Protein AF-A0A7S4SZC8-F1 (afdb_monomer_lite)

pLDDT: mean 71.46, std 23.79, range [22.52, 98.19]

Organism: NCBI:txid311494

Structure (mmCIF, N/CA/C/O backbone):
data_AF-A0A7S4SZC8-F1
#
_entry.id   AF-A0A7S4SZC8-F1
#
loop_
_atom_site.group_PDB
_atom_site.id
_atom_site.type_symbol
_atom_site.label_atom_id
_atom_site.label_alt_id
_atom_site.label_comp_id
_atom_site.label_asym_id
_atom_site.label_entity_id
_atom_site.label_seq_id
_atom_site.pdbx_PDB_ins_code
_atom_site.Cartn_x
_atom_site.Cartn_y
_atom_site.Cartn_z
_atom_site.occupancy
_atom_site.B_iso_or_equiv
_atom_site.auth_seq_id
_atom_site.auth_comp_id
_atom_site.auth_asym_id
_atom_site.auth_atom_id
_atom_site.pdbx_PDB_model_num
ATOM 1 N N . MET A 1 1 ? 21.535 -51.476 64.194 1.00 45.66 1 MET A N 1
ATOM 2 C CA . MET A 1 1 ? 22.810 -50.854 63.754 1.00 45.66 1 MET A CA 1
ATOM 3 C C . MET A 1 1 ? 23.215 -51.477 62.424 1.00 45.66 1 MET A C 1
ATOM 5 O O . MET A 1 1 ? 22.861 -52.634 62.255 1.00 45.66 1 MET A O 1
ATOM 9 N N . ILE A 1 2 ? 24.007 -50.775 61.588 1.00 36.34 2 ILE A N 1
ATOM 10 C CA . ILE A 1 2 ? 24.745 -51.308 60.405 1.00 36.34 2 ILE A CA 1
ATOM 11 C C . ILE A 1 2 ? 23.833 -51.750 59.225 1.00 36.34 2 ILE A C 1
ATOM 13 O O . ILE A 1 2 ? 22.755 -52.275 59.458 1.00 36.34 2 ILE A O 1
ATOM 17 N N . ALA A 1 3 ? 24.177 -51.614 57.933 1.00 40.44 3 ALA A N 1
ATOM 18 C CA . ALA A 1 3 ? 24.971 -50.608 57.197 1.00 40.44 3 ALA A CA 1
ATOM 19 C C . ALA A 1 3 ? 24.681 -50.726 55.672 1.00 40.44 3 ALA A C 1
ATOM 21 O O . ALA A 1 3 ? 24.190 -51.752 55.210 1.00 40.44 3 ALA A O 1
ATOM 22 N N . LEU A 1 4 ? 25.024 -49.701 54.880 1.00 54.53 4 LEU A N 1
ATOM 23 C CA . LEU A 1 4 ? 24.907 -49.678 53.406 1.00 54.53 4 LEU A CA 1
ATOM 24 C C . LEU A 1 4 ? 26.107 -50.341 52.696 1.00 54.53 4 LEU A C 1
ATOM 26 O O . LEU A 1 4 ? 27.238 -50.047 53.080 1.00 54.53 4 LEU A O 1
ATOM 30 N N . ARG A 1 5 ? 25.887 -51.067 51.578 1.00 34.97 5 ARG A N 1
ATOM 31 C CA . ARG A 1 5 ? 26.835 -51.201 50.434 1.00 34.97 5 ARG A CA 1
ATOM 32 C C . ARG A 1 5 ? 26.134 -51.565 49.097 1.00 34.97 5 ARG A C 1
ATOM 34 O O . ARG A 1 5 ? 25.297 -52.460 49.110 1.00 34.97 5 ARG A O 1
ATOM 41 N N . PRO A 1 6 ? 26.517 -50.952 47.951 1.00 58.00 6 PRO A N 1
ATOM 42 C CA . PRO A 1 6 ? 26.084 -51.337 46.592 1.00 58.00 6 PRO A CA 1
ATOM 43 C C . PRO A 1 6 ? 27.233 -51.843 45.676 1.00 58.00 6 PRO A C 1
ATOM 45 O O . PRO A 1 6 ? 28.398 -51.570 45.972 1.00 58.00 6 PRO A O 1
ATOM 48 N N . ARG A 1 7 ? 26.900 -52.531 44.558 1.00 34.31 7 ARG A N 1
ATOM 49 C CA . ARG A 1 7 ? 27.685 -52.839 43.310 1.00 34.31 7 ARG A CA 1
ATOM 50 C C . ARG A 1 7 ? 26.985 -53.994 42.529 1.00 34.31 7 ARG A C 1
ATOM 52 O O . ARG A 1 7 ? 26.190 -54.684 43.156 1.00 34.31 7 ARG A O 1
ATOM 59 N N . PRO A 1 8 ? 27.361 -54.346 41.275 1.00 40.59 8 PRO A N 1
ATOM 60 C CA . PRO A 1 8 ? 27.494 -53.543 40.044 1.00 40.59 8 PRO A CA 1
ATOM 61 C C . PRO A 1 8 ? 26.698 -54.167 38.844 1.00 40.59 8 PRO A C 1
ATOM 63 O O . PRO A 1 8 ? 26.173 -55.271 38.980 1.00 40.59 8 PRO A O 1
ATOM 66 N N . PRO A 1 9 ? 26.616 -53.535 37.653 1.00 42.00 9 PRO A N 1
ATOM 67 C CA . PRO A 1 9 ? 25.987 -54.140 36.464 1.00 42.00 9 PRO A CA 1
ATOM 68 C C . PRO A 1 9 ? 26.964 -54.985 35.605 1.00 42.00 9 PRO A C 1
ATOM 70 O O . PRO A 1 9 ? 28.144 -54.633 35.521 1.00 42.00 9 PRO A O 1
ATOM 73 N N . PRO A 1 10 ? 26.502 -56.059 34.926 1.00 44.84 10 PRO A N 1
ATOM 74 C CA . PRO A 1 10 ? 27.304 -56.843 33.984 1.00 44.84 10 PRO A CA 1
ATOM 75 C C . PRO A 1 10 ? 27.158 -56.413 32.509 1.00 44.84 10 PRO A C 1
ATOM 77 O O . PRO A 1 10 ? 26.155 -55.849 32.080 1.00 44.84 10 PRO A O 1
ATOM 80 N N . LEU A 1 11 ? 28.196 -56.742 31.739 1.00 35.34 11 LEU A N 1
ATOM 81 C CA . LEU A 1 11 ? 28.381 -56.525 30.298 1.00 35.34 11 LEU A CA 1
ATOM 82 C C . LEU A 1 11 ? 27.408 -57.340 29.419 1.00 35.34 11 LEU A C 1
ATOM 84 O O . LEU A 1 11 ? 27.215 -58.521 29.693 1.00 35.34 11 LEU A O 1
ATOM 88 N N . ALA A 1 12 ? 26.974 -56.786 28.276 1.00 33.03 12 ALA A N 1
ATOM 89 C CA . ALA A 1 12 ? 26.773 -57.560 27.038 1.00 33.03 12 ALA A CA 1
ATOM 90 C C . ALA A 1 12 ? 26.774 -56.682 25.765 1.00 33.03 12 ALA A C 1
ATOM 92 O O . ALA A 1 12 ? 26.063 -55.688 25.664 1.00 33.03 12 ALA A O 1
ATOM 93 N N . ALA A 1 13 ? 27.587 -57.105 24.799 1.00 33.94 13 ALA A N 1
ATOM 94 C CA . ALA A 1 13 ? 27.818 -56.569 23.459 1.00 33.94 13 ALA A CA 1
ATOM 95 C C . ALA A 1 13 ? 26.589 -56.080 22.655 1.00 33.94 13 ALA A C 1
ATOM 97 O O . ALA A 1 13 ? 25.627 -56.819 22.457 1.00 33.94 13 ALA A O 1
ATOM 98 N N . ALA A 1 14 ? 26.712 -54.894 22.047 1.00 33.00 14 ALA A N 1
ATOM 99 C CA . ALA A 1 14 ? 25.872 -54.463 20.928 1.00 33.00 14 ALA A CA 1
ATOM 100 C C . ALA A 1 14 ? 26.526 -54.849 19.587 1.00 33.00 14 ALA A C 1
ATOM 102 O O . ALA A 1 14 ? 27.670 -54.476 19.321 1.00 33.00 14 ALA A O 1
ATOM 103 N N . LEU A 1 15 ? 25.799 -55.573 18.732 1.00 34.56 15 LEU A N 1
ATOM 104 C CA . LEU A 1 15 ? 26.206 -55.858 17.352 1.00 34.56 15 LEU A CA 1
ATOM 105 C C . LEU A 1 15 ? 25.721 -54.740 16.420 1.00 34.56 15 LEU A C 1
ATOM 107 O O . LEU A 1 15 ? 24.528 -54.455 16.360 1.00 34.56 15 LEU A O 1
ATOM 111 N N . PHE A 1 16 ? 26.639 -54.138 15.662 1.00 31.47 16 PHE A N 1
ATOM 112 C CA . PHE A 1 16 ? 26.301 -53.169 14.617 1.00 31.47 16 PHE A CA 1
ATOM 113 C C . PHE A 1 16 ? 25.799 -53.883 13.354 1.00 31.47 16 PHE A C 1
ATOM 115 O O . PHE A 1 16 ? 26.593 -54.416 12.580 1.00 31.47 16 PHE A O 1
ATOM 122 N N . THR A 1 17 ? 24.494 -53.826 13.093 1.00 35.59 17 THR A N 1
ATOM 123 C CA . THR A 1 17 ? 23.931 -54.038 11.752 1.00 35.59 17 THR A CA 1
ATOM 124 C C . THR A 1 17 ? 23.767 -52.685 11.060 1.00 35.59 17 THR A C 1
ATOM 126 O O . THR A 1 17 ? 22.924 -51.869 11.428 1.00 35.59 17 THR A O 1
ATOM 129 N N . ALA A 1 18 ? 24.605 -52.412 10.058 1.00 32.84 18 ALA A N 1
ATOM 130 C CA . ALA A 1 18 ? 24.550 -51.157 9.314 1.00 32.84 18 ALA A CA 1
ATOM 131 C C . ALA A 1 18 ? 23.318 -51.117 8.393 1.00 32.84 18 ALA A C 1
ATOM 133 O O . ALA A 1 18 ? 23.219 -51.891 7.441 1.00 32.84 18 ALA A O 1
ATOM 134 N N . VAL A 1 19 ? 22.391 -50.189 8.649 1.00 33.69 19 VAL A N 1
ATOM 135 C CA . VAL A 1 19 ? 21.252 -49.931 7.757 1.00 33.69 19 VAL A CA 1
ATOM 136 C C . VAL A 1 19 ? 21.756 -49.222 6.500 1.00 33.69 19 VAL A C 1
ATOM 138 O O . VAL A 1 19 ? 22.248 -48.097 6.564 1.00 33.69 19 VAL A O 1
ATOM 141 N N . SER A 1 20 ? 21.630 -49.872 5.342 1.00 33.22 20 SER A N 1
ATOM 142 C CA . SER A 1 20 ? 21.935 -49.248 4.052 1.00 33.22 20 SER A CA 1
ATOM 143 C C . SER A 1 20 ? 20.853 -48.231 3.682 1.00 33.22 20 SER A C 1
ATOM 145 O O . SER A 1 20 ? 19.718 -48.609 3.397 1.00 33.22 20 SER A O 1
ATOM 147 N N . LEU A 1 21 ? 21.202 -46.942 3.646 1.00 33.34 21 LEU A N 1
ATOM 148 C CA . LEU A 1 21 ? 20.312 -45.892 3.145 1.00 33.34 21 LEU A CA 1
ATOM 149 C C . LEU A 1 21 ? 20.186 -45.985 1.615 1.00 33.34 21 LEU A C 1
ATOM 151 O O . LEU A 1 21 ? 20.966 -45.397 0.868 1.00 33.34 21 LEU A O 1
ATOM 155 N N . GLN A 1 22 ? 19.184 -46.722 1.139 1.00 32.47 22 GLN A N 1
ATOM 156 C CA . GLN A 1 22 ? 18.735 -46.639 -0.249 1.00 32.47 22 GLN A CA 1
ATOM 157 C C . GLN A 1 22 ? 17.771 -45.456 -0.386 1.00 32.47 22 GLN A C 1
ATOM 159 O O . GLN A 1 22 ? 16.581 -45.566 -0.096 1.00 32.47 22 GLN A O 1
ATOM 164 N N . VAL A 1 23 ? 18.296 -44.306 -0.817 1.00 34.16 23 VAL A N 1
ATOM 165 C CA . VAL A 1 23 ? 17.480 -43.133 -1.158 1.00 34.16 23 VAL A CA 1
ATOM 166 C C . VAL A 1 23 ? 16.757 -43.411 -2.477 1.00 34.16 23 VAL A C 1
ATOM 168 O O . VAL A 1 23 ? 17.292 -43.184 -3.560 1.00 34.16 23 VAL A O 1
ATOM 171 N N . ALA A 1 24 ? 15.539 -43.941 -2.383 1.00 32.84 24 ALA A N 1
ATOM 172 C CA . ALA A 1 24 ? 14.660 -44.111 -3.530 1.00 32.84 24 ALA A CA 1
ATOM 173 C C . ALA A 1 24 ? 14.141 -42.740 -3.992 1.00 32.84 24 ALA A C 1
ATOM 175 O O . ALA A 1 24 ? 13.335 -42.106 -3.309 1.00 32.84 24 ALA A O 1
ATOM 176 N N . ALA A 1 25 ? 14.595 -42.283 -5.159 1.00 38.53 25 ALA A N 1
ATOM 177 C CA . ALA A 1 25 ? 14.059 -41.091 -5.806 1.00 38.53 25 ALA A CA 1
ATOM 178 C C . ALA A 1 25 ? 12.651 -41.388 -6.357 1.00 38.53 25 ALA A C 1
ATOM 180 O O . ALA A 1 25 ? 12.502 -41.934 -7.449 1.00 38.53 25 ALA A O 1
ATOM 181 N N . ALA A 1 26 ? 11.616 -41.057 -5.583 1.00 31.08 26 ALA A N 1
ATOM 182 C CA . ALA A 1 26 ? 10.230 -41.144 -6.032 1.00 31.08 26 ALA A CA 1
ATOM 183 C C . ALA A 1 26 ? 9.921 -40.018 -7.034 1.00 31.08 26 ALA A C 1
ATOM 185 O O . ALA A 1 26 ? 10.213 -38.849 -6.777 1.00 31.08 26 ALA A O 1
ATOM 186 N N . ALA A 1 27 ? 9.328 -40.365 -8.178 1.00 31.75 27 ALA A N 1
ATOM 187 C CA . ALA A 1 27 ? 8.974 -39.395 -9.208 1.00 31.75 27 ALA A CA 1
ATOM 188 C C . ALA A 1 27 ? 7.794 -38.512 -8.765 1.00 31.75 27 ALA A C 1
ATOM 190 O O . ALA A 1 27 ? 6.771 -39.012 -8.300 1.00 31.75 27 ALA A O 1
ATOM 191 N N . LEU A 1 28 ? 7.921 -37.196 -8.951 1.00 32.19 28 LEU A N 1
ATOM 192 C CA . LEU A 1 28 ? 6.828 -36.249 -8.730 1.00 32.19 28 LEU A CA 1
ATOM 193 C C . LEU A 1 28 ? 5.849 -36.272 -9.920 1.00 32.19 28 LEU A C 1
ATOM 195 O O . LEU A 1 28 ? 6.300 -36.195 -11.067 1.00 32.19 28 LEU A O 1
ATOM 199 N N . PRO A 1 29 ? 4.521 -36.310 -9.692 1.00 30.59 29 PRO A N 1
ATOM 200 C CA . PRO A 1 29 ? 3.546 -36.131 -10.761 1.00 30.59 29 PRO A CA 1
ATOM 201 C C . PRO A 1 29 ? 3.597 -34.695 -11.303 1.00 30.59 29 PRO A C 1
ATOM 203 O O . PRO A 1 29 ? 3.766 -33.720 -10.567 1.00 30.59 29 PRO A O 1
ATOM 206 N N . SER A 1 30 ? 3.448 -34.554 -12.618 1.00 35.16 30 SER A N 1
ATOM 207 C CA . SER A 1 30 ? 3.724 -33.308 -13.330 1.00 35.16 30 SER A CA 1
ATOM 208 C C . SER A 1 30 ? 2.615 -32.255 -13.189 1.00 35.16 30 SER A C 1
ATOM 210 O O . SER A 1 30 ? 1.760 -32.125 -14.069 1.00 35.16 30 SER A O 1
ATOM 212 N N . LEU A 1 31 ? 2.695 -31.403 -12.160 1.00 34.41 31 LEU A N 1
ATOM 213 C CA . LEU A 1 31 ? 2.025 -30.088 -12.118 1.00 34.41 31 LEU A CA 1
ATOM 214 C C . LEU A 1 31 ? 2.707 -29.091 -13.083 1.00 34.41 31 LEU A C 1
ATOM 216 O O . LEU A 1 31 ? 3.168 -28.018 -12.704 1.00 34.41 31 LEU A O 1
ATOM 220 N N . GLY A 1 32 ? 2.817 -29.492 -14.352 1.00 35.94 32 GLY A N 1
ATOM 221 C CA . GLY A 1 32 ? 3.695 -28.893 -15.357 1.00 35.94 32 GLY A CA 1
ATOM 222 C C . GLY A 1 32 ? 2.981 -28.407 -16.615 1.00 35.94 32 GLY A C 1
ATOM 223 O O . GLY A 1 32 ? 3.572 -28.486 -17.687 1.00 35.94 32 GLY A O 1
ATOM 224 N N . GLN A 1 33 ? 1.737 -27.921 -16.517 1.00 39.31 33 GLN A N 1
ATOM 225 C CA . GLN A 1 33 ? 1.040 -27.321 -17.662 1.00 39.31 33 GLN A CA 1
ATOM 226 C C . GLN A 1 33 ? 1.154 -25.786 -17.698 1.00 39.31 33 GLN A C 1
ATOM 228 O O . GLN A 1 33 ? 0.273 -25.040 -17.283 1.00 39.31 33 GLN A O 1
ATOM 233 N N . ASN A 1 34 ? 2.251 -25.353 -18.323 1.00 45.78 34 ASN A N 1
ATOM 234 C CA . ASN A 1 34 ? 2.240 -24.309 -19.349 1.00 45.78 34 ASN A CA 1
ATOM 235 C C . ASN A 1 34 ? 1.855 -22.874 -18.930 1.00 45.78 34 ASN A C 1
ATOM 237 O O . ASN A 1 34 ? 0.992 -22.248 -19.550 1.00 45.78 34 ASN A O 1
ATOM 241 N N . TRP A 1 35 ? 2.586 -22.272 -17.985 1.00 39.34 35 TRP A N 1
ATOM 242 C CA . TRP A 1 35 ? 2.536 -20.808 -17.813 1.00 39.34 35 TRP A CA 1
ATOM 243 C C . TRP A 1 35 ? 3.072 -20.061 -19.055 1.00 39.34 35 TRP A C 1
ATOM 245 O O . TRP A 1 35 ? 2.554 -19.004 -19.418 1.00 39.34 35 TRP A O 1
ATOM 255 N N . TRP A 1 36 ? 4.048 -20.646 -19.762 1.00 43.72 36 TRP A N 1
ATOM 256 C CA . TRP A 1 36 ? 4.662 -20.076 -20.969 1.00 43.72 36 TRP A CA 1
ATOM 257 C C . TRP A 1 36 ? 3.741 -20.063 -22.201 1.00 43.72 36 TRP A C 1
ATOM 259 O O . TRP A 1 36 ? 3.890 -19.173 -23.031 1.00 43.72 36 TRP A O 1
ATOM 269 N N . GLN A 1 37 ? 2.730 -20.943 -22.306 1.00 42.81 37 GLN A N 1
ATOM 270 C CA . GLN A 1 37 ? 1.739 -20.886 -23.402 1.00 42.81 37 GLN A CA 1
ATOM 271 C C . GLN A 1 37 ? 0.906 -19.590 -23.407 1.00 42.81 37 GLN A C 1
ATOM 273 O O . GLN A 1 37 ? 0.253 -19.290 -24.403 1.00 42.81 37 GLN A O 1
ATOM 278 N N . LYS A 1 38 ? 0.929 -18.807 -22.318 1.00 42.88 38 LYS A N 1
ATOM 279 C CA . LYS A 1 38 ? 0.279 -17.489 -22.240 1.00 42.88 38 LYS A CA 1
ATOM 280 C C . LYS A 1 38 ? 1.171 -16.327 -22.699 1.00 42.88 38 LYS A C 1
ATOM 282 O O . LYS A 1 38 ? 0.690 -15.198 -22.757 1.00 42.88 38 LYS A O 1
ATOM 287 N N . ARG A 1 39 ? 2.447 -16.563 -23.036 1.00 47.81 39 ARG A N 1
ATOM 288 C CA . ARG A 1 39 ? 3.322 -15.565 -23.673 1.00 47.81 39 ARG A CA 1
ATOM 289 C C . ARG A 1 39 ? 3.483 -15.896 -25.152 1.00 47.81 39 ARG A C 1
ATOM 291 O O . ARG A 1 39 ? 3.787 -17.031 -25.507 1.00 47.81 39 ARG A O 1
ATOM 298 N N . ASN A 1 40 ? 3.338 -14.895 -26.019 1.00 56.34 40 ASN A N 1
ATOM 299 C CA . ASN A 1 40 ? 3.687 -15.053 -27.427 1.00 56.34 40 ASN A CA 1
ATOM 300 C C . ASN A 1 40 ? 5.218 -15.053 -27.566 1.00 56.34 40 ASN A C 1
ATOM 302 O O . ASN A 1 40 ? 5.844 -14.000 -27.657 1.00 56.34 40 ASN A O 1
ATOM 306 N N . VAL A 1 41 ? 5.809 -16.246 -27.521 1.00 65.31 41 VAL A N 1
ATOM 307 C CA . VAL A 1 41 ? 7.235 -16.505 -27.789 1.00 65.31 41 VAL A CA 1
ATOM 308 C C . VAL A 1 41 ? 7.462 -17.093 -29.188 1.00 65.31 41 VAL A C 1
ATOM 310 O O . VAL A 1 41 ? 8.590 -17.381 -29.563 1.00 65.31 41 VAL A O 1
ATOM 313 N N . SER A 1 42 ? 6.401 -17.237 -29.988 1.00 75.94 42 SER A N 1
ATOM 314 C CA . SER A 1 42 ? 6.373 -17.982 -31.257 1.00 75.94 42 SER A CA 1
ATOM 315 C C . SER A 1 42 ? 7.238 -17.400 -32.384 1.00 75.94 42 SER A C 1
ATOM 317 O O . SER A 1 42 ? 7.398 -18.043 -33.417 1.00 75.94 42 SER A O 1
ATOM 319 N N . CYS A 1 43 ? 7.762 -16.185 -32.215 1.00 77.44 43 CYS A N 1
ATOM 320 C CA . CYS A 1 43 ? 8.698 -15.547 -33.142 1.00 77.44 43 CYS A CA 1
ATOM 321 C C . CYS A 1 43 ? 10.170 -15.659 -32.701 1.00 77.44 43 CYS A C 1
ATOM 323 O O . CYS A 1 43 ? 11.056 -15.349 -33.501 1.00 77.44 43 CYS A O 1
ATOM 325 N N . LEU A 1 44 ? 10.440 -16.055 -31.448 1.00 87.62 44 LEU A N 1
ATOM 326 C CA . LEU A 1 44 ? 11.804 -16.208 -30.945 1.00 87.62 44 LEU A CA 1
ATOM 327 C C . LEU A 1 44 ? 12.504 -17.325 -31.720 1.00 87.62 44 LEU A C 1
ATOM 329 O O . LEU A 1 44 ? 11.909 -18.365 -32.004 1.00 87.62 44 LEU A O 1
ATOM 333 N N . GLN A 1 45 ? 13.767 -17.110 -32.068 1.00 92.88 45 GLN A N 1
ATOM 334 C CA . GLN A 1 45 ? 14.556 -18.091 -32.810 1.00 92.88 45 GLN A CA 1
ATOM 335 C C . GLN A 1 45 ? 15.290 -19.042 -31.849 1.00 92.88 45 GLN A C 1
ATOM 337 O O . GLN A 1 45 ? 15.672 -18.628 -30.754 1.00 92.88 45 GLN A O 1
ATOM 342 N N . PRO A 1 46 ? 15.515 -20.315 -32.216 1.00 94.31 46 PRO A N 1
ATOM 343 C CA . PRO A 1 46 ? 16.334 -21.206 -31.403 1.00 94.31 46 PRO A CA 1
ATOM 344 C C . PRO A 1 46 ? 17.793 -20.736 -31.403 1.00 94.31 46 PRO A C 1
ATOM 346 O O . PRO A 1 46 ? 18.395 -20.596 -32.465 1.00 94.31 46 PRO A O 1
ATOM 349 N N . ALA A 1 47 ? 18.390 -20.574 -30.223 1.00 95.81 47 ALA A N 1
ATOM 350 C CA . ALA A 1 47 ? 19.835 -20.447 -30.051 1.00 95.81 47 ALA A CA 1
ATOM 351 C C . ALA A 1 47 ? 20.462 -21.858 -30.042 1.00 95.81 47 ALA A C 1
ATOM 353 O O . ALA A 1 47 ? 20.394 -22.532 -29.013 1.00 95.81 47 ALA A O 1
ATOM 354 N N . PRO A 1 48 ? 21.039 -22.368 -31.150 1.00 92.81 48 PRO A N 1
ATOM 355 C CA . PRO A 1 48 ? 21.363 -23.797 -31.285 1.00 92.81 48 PRO A CA 1
ATOM 356 C C . PRO A 1 48 ? 22.452 -24.281 -30.314 1.00 92.81 48 PRO A C 1
ATOM 358 O O . PRO A 1 48 ? 22.513 -25.462 -29.981 1.00 92.81 48 PRO A O 1
ATOM 361 N N . THR A 1 49 ? 23.298 -23.366 -29.844 1.00 93.75 49 THR A N 1
ATOM 362 C CA . THR A 1 49 ? 24.355 -23.584 -28.845 1.00 93.75 49 THR A CA 1
ATOM 363 C C . THR A 1 49 ? 23.919 -23.250 -27.412 1.00 93.75 49 THR A C 1
ATOM 365 O O . THR A 1 49 ? 24.741 -23.318 -26.505 1.00 93.75 49 THR A O 1
ATOM 368 N N . GLY A 1 50 ? 22.645 -22.905 -27.204 1.00 94.81 50 GLY A N 1
ATOM 369 C CA . GLY A 1 50 ? 22.099 -22.411 -25.938 1.00 94.81 50 GLY A CA 1
ATOM 370 C C . GLY A 1 50 ? 22.266 -20.901 -25.735 1.00 94.81 50 GLY A C 1
ATOM 371 O O . GLY A 1 50 ? 23.031 -20.245 -26.446 1.00 94.81 50 GLY A O 1
ATOM 372 N N . CYS A 1 51 ? 21.535 -20.340 -24.768 1.00 96.56 51 CYS A N 1
ATOM 373 C CA . CYS A 1 51 ? 21.537 -18.898 -24.485 1.00 96.56 51 CYS A CA 1
ATOM 374 C C . CYS A 1 51 ? 22.905 -18.384 -24.008 1.00 96.56 51 CYS A C 1
ATOM 376 O O . CYS A 1 51 ? 23.314 -17.295 -24.400 1.00 96.56 51 CYS A O 1
ATOM 378 N N . SER A 1 52 ? 23.641 -19.184 -23.231 1.00 94.75 52 SER A N 1
ATOM 379 C CA . SER A 1 52 ? 24.957 -18.838 -22.666 1.00 94.75 52 SER A CA 1
ATOM 380 C C . SER A 1 52 ? 26.072 -18.636 -23.697 1.00 94.75 52 SER A C 1
ATOM 382 O O . SER A 1 52 ? 27.117 -18.069 -23.379 1.00 94.75 52 SER A O 1
ATOM 384 N N . ALA A 1 53 ? 25.837 -19.030 -24.952 1.00 95.62 53 ALA A N 1
ATOM 385 C CA . ALA A 1 53 ? 26.718 -18.748 -26.081 1.00 95.62 53 ALA A CA 1
ATOM 386 C C . ALA A 1 53 ? 26.473 -17.370 -26.737 1.00 95.62 53 ALA A C 1
ATOM 388 O O . ALA A 1 53 ? 27.270 -16.951 -27.578 1.00 95.62 53 ALA A O 1
ATOM 389 N N . LEU A 1 54 ? 25.380 -16.673 -26.404 1.00 96.19 54 LEU A N 1
ATOM 390 C CA . LEU A 1 54 ? 25.007 -15.398 -27.023 1.00 96.19 54 LEU A CA 1
ATOM 391 C C . LEU A 1 54 ? 25.688 -14.227 -26.304 1.00 96.19 54 LEU A C 1
ATOM 393 O O . LEU A 1 54 ? 25.520 -14.040 -25.100 1.00 96.19 54 LEU A O 1
ATOM 397 N N . GLN A 1 55 ? 26.441 -13.423 -27.058 1.00 95.06 55 GLN A N 1
ATOM 398 C CA . GLN A 1 55 ? 27.234 -12.306 -26.525 1.00 95.06 55 GLN A CA 1
ATOM 399 C C . GLN A 1 55 ? 26.663 -10.918 -26.855 1.00 95.06 55 GLN A C 1
ATOM 401 O O . GLN A 1 55 ? 27.241 -9.915 -26.447 1.00 95.06 55 GLN A O 1
ATOM 406 N N . ASP A 1 56 ? 25.530 -10.841 -27.560 1.00 90.06 56 ASP A N 1
ATOM 407 C CA . ASP A 1 56 ? 24.873 -9.580 -27.911 1.00 90.06 56 ASP A CA 1
ATOM 408 C C . ASP A 1 56 ? 23.394 -9.542 -27.490 1.00 90.06 56 ASP A C 1
ATOM 410 O O . ASP A 1 56 ? 22.672 -10.544 -27.537 1.00 90.06 56 ASP A O 1
ATOM 414 N N . GLU A 1 57 ? 22.935 -8.350 -27.102 1.00 85.50 57 GLU A N 1
ATOM 415 C CA . GLU A 1 57 ? 21.584 -8.121 -26.582 1.00 85.50 57 GLU A CA 1
ATOM 416 C C . GLU A 1 57 ? 20.489 -8.478 -27.591 1.00 85.50 57 GLU A C 1
ATOM 418 O O . GLU A 1 57 ? 19.427 -8.972 -27.212 1.00 85.50 57 GLU A O 1
ATOM 423 N N . LYS A 1 58 ? 20.738 -8.250 -28.884 1.00 85.06 58 LYS A N 1
ATOM 424 C CA . LYS A 1 58 ? 19.732 -8.414 -29.934 1.00 85.06 58 LYS A CA 1
ATOM 425 C C . LYS A 1 58 ? 19.477 -9.889 -30.231 1.00 85.06 58 LYS A C 1
ATOM 427 O O . LYS A 1 58 ? 18.315 -10.286 -30.318 1.00 85.06 58 LYS A O 1
ATOM 432 N N . SER A 1 59 ? 20.527 -10.700 -30.345 1.00 89.88 59 SER A N 1
ATOM 433 C CA . SER A 1 59 ? 20.396 -12.152 -30.486 1.00 89.88 59 SER A CA 1
ATOM 434 C C . SER A 1 59 ? 19.849 -12.774 -29.206 1.00 89.88 59 SER A C 1
ATOM 436 O O . SER A 1 59 ? 18.958 -13.613 -29.290 1.00 89.88 59 SER A O 1
ATOM 438 N N . CYS A 1 60 ? 20.310 -12.330 -28.029 1.00 93.75 60 CYS A N 1
ATOM 439 C CA . CYS A 1 60 ? 19.798 -12.822 -26.749 1.00 93.75 60 CYS A CA 1
ATOM 440 C C . CYS A 1 60 ? 18.289 -12.559 -26.601 1.00 93.75 60 CYS A C 1
ATOM 442 O O . CYS A 1 60 ? 17.516 -13.493 -26.417 1.00 93.75 60 CYS A O 1
ATOM 444 N N . LEU A 1 61 ? 17.830 -11.313 -26.762 1.00 90.25 61 LEU A N 1
ATOM 445 C CA . LEU A 1 61 ? 16.408 -10.970 -26.621 1.00 90.25 61 LEU A CA 1
ATOM 446 C C . LEU A 1 61 ? 15.526 -11.454 -27.786 1.00 90.25 61 LEU A C 1
ATOM 448 O O . LEU A 1 61 ? 14.303 -11.492 -27.646 1.00 90.25 61 LEU A O 1
ATOM 452 N N . GLY A 1 62 ? 16.132 -11.847 -28.909 1.00 87.75 62 GLY A N 1
ATOM 453 C CA . GLY A 1 62 ? 15.464 -12.472 -30.050 1.00 87.75 62 GLY A CA 1
ATOM 454 C C . GLY A 1 62 ? 15.363 -14.002 -29.987 1.00 87.75 62 GLY A C 1
ATOM 455 O O . GLY A 1 62 ? 14.809 -14.590 -30.921 1.00 87.75 62 GLY A O 1
ATOM 456 N N . ALA A 1 63 ? 15.870 -14.655 -28.931 1.00 93.88 63 ALA A N 1
ATOM 457 C CA . ALA A 1 63 ? 16.043 -16.107 -28.901 1.00 93.88 63 ALA A CA 1
ATOM 458 C C . ALA A 1 63 ? 15.436 -16.845 -27.692 1.00 93.88 63 ALA A C 1
ATOM 460 O O . ALA A 1 63 ? 15.193 -16.292 -26.618 1.00 93.88 63 ALA A O 1
ATOM 461 N N . PHE A 1 64 ? 15.232 -18.148 -27.883 1.00 94.81 64 PHE A N 1
ATOM 462 C CA . PHE A 1 64 ? 15.018 -19.132 -26.821 1.00 94.81 64 PHE A CA 1
ATOM 463 C C . PHE A 1 64 ? 16.140 -20.176 -26.849 1.00 94.81 64 PHE A C 1
ATOM 465 O O . PHE A 1 64 ? 16.783 -20.377 -27.883 1.00 94.81 64 PHE A O 1
ATOM 472 N N . ASP A 1 65 ? 16.371 -20.874 -25.739 1.00 95.38 65 ASP A N 1
ATOM 473 C CA . ASP A 1 65 ? 17.438 -21.869 -25.663 1.00 95.38 65 ASP A CA 1
ATOM 474 C C . ASP A 1 65 ? 17.161 -23.065 -26.594 1.00 95.38 65 ASP A C 1
ATOM 476 O O . ASP A 1 65 ? 16.222 -23.844 -26.399 1.00 95.38 65 ASP A O 1
ATOM 480 N N . GLY A 1 66 ? 17.980 -23.210 -27.633 1.00 92.88 66 GLY A N 1
ATOM 481 C CA . GLY A 1 66 ? 17.900 -24.292 -28.611 1.00 92.88 66 GLY A CA 1
ATOM 482 C C . GLY A 1 66 ? 18.863 -25.449 -28.337 1.00 92.88 66 GLY A C 1
ATOM 483 O O . GLY A 1 66 ? 19.036 -26.285 -29.226 1.00 92.88 66 GLY A O 1
ATOM 484 N N . SER A 1 67 ? 19.501 -25.502 -27.161 1.00 92.25 67 SER A N 1
ATOM 485 C CA . SER A 1 67 ? 20.542 -26.488 -26.859 1.00 92.25 67 SER A CA 1
ATOM 486 C C . SER A 1 67 ? 20.013 -27.931 -26.832 1.00 92.25 67 SER A C 1
ATOM 488 O O . SER A 1 67 ? 18.809 -28.213 -26.824 1.00 92.25 67 SER A O 1
ATOM 490 N N . SER A 1 68 ? 20.928 -28.901 -26.849 1.00 89.00 68 SER A N 1
ATOM 491 C CA . SER A 1 68 ? 20.569 -30.321 -26.792 1.00 89.00 68 SER A CA 1
ATOM 492 C C . SER A 1 68 ? 20.024 -30.732 -25.416 1.00 89.00 68 SER A C 1
ATOM 494 O O . SER A 1 68 ? 19.045 -31.485 -25.359 1.00 89.00 68 SER A O 1
ATOM 496 N N . ALA A 1 69 ? 20.618 -30.216 -24.336 1.00 89.12 69 ALA A N 1
ATOM 497 C CA . ALA A 1 69 ? 20.263 -30.502 -22.949 1.00 89.12 69 ALA A CA 1
ATOM 498 C C . ALA A 1 69 ? 18.879 -29.938 -22.599 1.00 89.12 69 ALA A C 1
ATOM 500 O O . ALA A 1 69 ? 18.615 -28.763 -22.799 1.00 89.12 69 ALA A O 1
ATOM 501 N N . ARG A 1 70 ? 17.973 -30.758 -22.055 1.00 87.25 70 ARG A N 1
ATOM 502 C CA . ARG A 1 70 ? 16.661 -30.255 -21.596 1.00 87.25 70 ARG A CA 1
ATOM 503 C C . ARG A 1 70 ? 16.768 -29.487 -20.281 1.00 87.25 70 ARG A C 1
ATOM 505 O O . ARG A 1 70 ? 16.097 -28.475 -20.098 1.00 87.25 70 ARG A O 1
ATOM 512 N N . GLU A 1 71 ? 17.628 -29.974 -19.398 1.00 90.81 71 GLU A N 1
ATOM 513 C CA . GLU A 1 71 ? 17.830 -29.471 -18.046 1.00 90.81 71 GLU A CA 1
ATOM 514 C C . GLU A 1 71 ? 19.326 -29.489 -17.707 1.00 90.81 71 GLU A C 1
ATOM 516 O O . GLU A 1 71 ? 20.069 -30.349 -18.189 1.00 90.81 71 GLU A O 1
ATOM 521 N N . VAL A 1 72 ? 19.755 -28.553 -16.862 1.00 87.56 72 VAL A N 1
ATOM 522 C CA . VAL A 1 72 ? 21.101 -28.460 -16.283 1.00 87.56 72 VAL A CA 1
ATOM 523 C C . VAL A 1 72 ? 20.928 -28.325 -14.773 1.00 87.56 72 VAL A C 1
ATOM 525 O O . VAL A 1 72 ? 20.203 -27.453 -14.310 1.00 87.56 72 VAL A O 1
ATOM 528 N N . GLN A 1 73 ? 21.547 -29.219 -13.995 1.00 88.62 73 GLN A N 1
ATOM 529 C CA . GLN A 1 73 ? 21.470 -29.224 -12.520 1.00 88.62 73 GLN A CA 1
ATOM 530 C C . GLN A 1 73 ? 20.024 -29.231 -11.954 1.00 88.62 73 GLN A C 1
ATOM 532 O O . GLN A 1 73 ? 19.780 -28.735 -10.860 1.00 88.62 73 GLN A O 1
ATOM 537 N N . GLY A 1 74 ? 19.062 -29.814 -12.687 1.00 85.69 74 GLY A N 1
ATOM 538 C CA . GLY A 1 74 ? 17.637 -29.868 -12.306 1.00 85.69 74 GLY A CA 1
ATOM 539 C C . GLY A 1 74 ? 16.823 -28.609 -12.645 1.00 85.69 74 GLY A C 1
ATOM 540 O O . GLY A 1 74 ? 15.648 -28.516 -12.294 1.00 85.69 74 GLY A O 1
ATOM 541 N N . LEU A 1 75 ? 17.436 -27.645 -13.331 1.00 87.75 75 LEU A N 1
ATOM 542 C CA . LEU A 1 75 ? 16.826 -26.414 -13.834 1.00 87.75 75 LEU A CA 1
ATOM 543 C C . LEU A 1 75 ? 16.589 -26.572 -15.335 1.00 87.75 75 LEU A C 1
ATOM 545 O O . LEU A 1 75 ? 17.411 -27.188 -16.017 1.00 87.75 75 LEU A O 1
ATOM 549 N N . ARG A 1 76 ? 15.502 -26.028 -15.884 1.00 85.25 76 ARG A N 1
ATOM 550 C CA . ARG A 1 76 ? 15.249 -26.149 -17.321 1.00 85.25 76 ARG A CA 1
ATOM 551 C C . ARG A 1 76 ? 16.113 -25.157 -18.094 1.00 85.25 76 ARG A C 1
ATOM 553 O O . ARG A 1 76 ? 16.294 -24.018 -17.673 1.00 85.25 76 ARG A O 1
ATOM 560 N N . VAL A 1 77 ? 16.617 -25.592 -19.249 1.00 92.12 77 VAL A N 1
ATOM 561 C CA . VAL A 1 77 ? 17.295 -24.703 -20.202 1.00 92.12 77 VAL A CA 1
ATOM 562 C C . VAL A 1 77 ? 16.551 -24.684 -21.534 1.00 92.12 77 VAL A C 1
ATOM 564 O O . VAL A 1 77 ? 15.881 -23.700 -21.836 1.00 92.12 77 VAL A O 1
ATOM 567 N N . ARG A 1 78 ? 16.554 -25.786 -22.291 1.00 92.31 78 ARG A N 1
ATOM 568 C CA . ARG A 1 78 ? 15.985 -25.840 -23.644 1.00 92.31 78 ARG A CA 1
ATOM 569 C C . ARG A 1 78 ? 14.501 -25.476 -23.690 1.00 92.31 78 ARG A C 1
ATOM 571 O O . ARG A 1 78 ? 13.671 -26.101 -23.028 1.00 92.31 78 ARG A O 1
ATOM 578 N N . GLY A 1 79 ? 14.171 -24.546 -24.580 1.00 86.56 79 GLY A N 1
ATOM 579 C CA . GLY A 1 79 ? 12.823 -24.026 -24.800 1.00 86.56 79 GLY A CA 1
ATOM 580 C C . GLY A 1 79 ? 12.452 -22.837 -23.913 1.00 86.56 79 GLY A C 1
ATOM 581 O O . GLY A 1 79 ? 11.439 -22.197 -24.185 1.00 86.56 79 GLY A O 1
ATOM 582 N N . GLU A 1 80 ? 13.253 -22.508 -22.898 1.00 90.94 80 GLU A 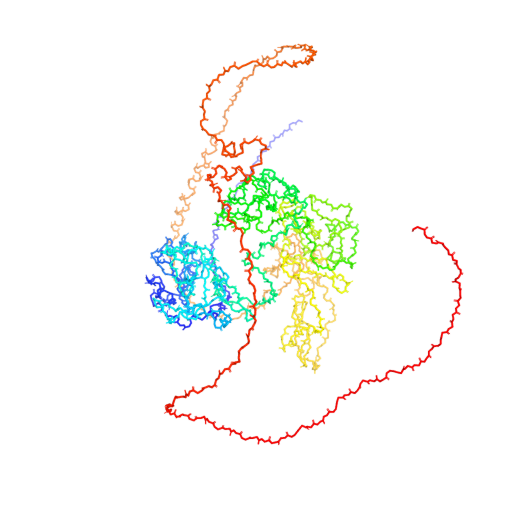N 1
ATOM 583 C CA . GLU A 1 80 ? 13.054 -21.292 -22.109 1.00 90.94 80 GLU A CA 1
ATOM 584 C C . GLU A 1 80 ? 13.574 -20.061 -22.877 1.00 90.94 80 GLU A C 1
ATOM 586 O O . GLU A 1 80 ? 14.556 -20.166 -23.623 1.00 90.94 80 GLU A O 1
ATOM 591 N N . PRO A 1 81 ? 12.934 -18.886 -22.735 1.00 92.88 81 PRO A N 1
ATOM 592 C CA . PRO A 1 81 ? 13.428 -17.655 -23.340 1.00 92.88 81 PRO A CA 1
ATOM 593 C C . PRO A 1 81 ? 14.794 -17.292 -22.752 1.00 92.88 81 PRO A C 1
ATOM 595 O O . PRO A 1 81 ? 15.027 -17.448 -21.549 1.00 92.88 81 PRO A O 1
ATOM 598 N N . CYS A 1 82 ? 15.690 -16.777 -23.588 1.00 95.69 82 CYS A N 1
ATOM 599 C CA . CYS A 1 82 ? 16.969 -16.268 -23.115 1.00 95.69 82 CYS A CA 1
ATOM 600 C C . CYS A 1 82 ? 16.783 -14.976 -22.298 1.00 95.69 82 CYS A C 1
ATOM 602 O O . CYS A 1 82 ? 15.800 -14.254 -22.458 1.00 95.69 82 CYS A O 1
ATOM 604 N N . ALA A 1 83 ? 17.716 -14.667 -21.406 1.00 94.56 83 ALA A N 1
ATOM 605 C CA . ALA A 1 83 ? 17.689 -13.498 -20.541 1.00 94.56 83 ALA A CA 1
ATOM 606 C C . ALA A 1 83 ? 19.029 -12.760 -20.623 1.00 94.56 83 ALA A C 1
ATOM 608 O O . ALA A 1 83 ? 20.059 -13.293 -20.222 1.00 94.56 83 ALA A O 1
ATOM 609 N N . TRP A 1 84 ? 19.003 -11.540 -21.159 1.00 93.56 84 TRP A N 1
ATOM 610 C CA . TRP A 1 84 ? 20.163 -10.666 -21.321 1.00 93.56 84 TRP A CA 1
ATOM 611 C C . TRP A 1 84 ? 20.483 -9.955 -20.013 1.00 93.56 84 TRP A C 1
ATOM 613 O O . TRP A 1 84 ? 19.598 -9.353 -19.415 1.00 93.56 84 TRP A O 1
ATOM 623 N N . CYS A 1 85 ? 21.744 -9.962 -19.600 1.00 89.31 85 CYS A N 1
ATOM 624 C CA . CYS A 1 85 ? 22.199 -9.496 -18.291 1.00 89.31 85 CYS A CA 1
ATOM 625 C C . CYS A 1 85 ? 22.772 -8.065 -18.316 1.00 89.31 85 CYS A C 1
ATOM 627 O O . CYS A 1 85 ? 23.649 -7.716 -17.528 1.00 89.31 85 CYS A O 1
ATOM 629 N N . GLY A 1 86 ? 22.283 -7.225 -19.238 1.00 77.06 86 GLY A N 1
ATOM 630 C CA . GLY A 1 86 ? 22.690 -5.818 -19.367 1.00 77.06 86 GLY A CA 1
ATOM 631 C C . GLY A 1 86 ? 24.140 -5.628 -19.831 1.00 77.06 86 GLY A C 1
ATOM 632 O O . GLY A 1 86 ? 24.760 -4.621 -19.500 1.00 77.06 86 GLY A O 1
ATOM 633 N N . GLY A 1 87 ? 24.705 -6.621 -20.528 1.00 80.94 87 GLY A N 1
ATOM 634 C CA . GLY A 1 87 ? 26.122 -6.675 -20.912 1.00 80.94 87 GLY A CA 1
ATOM 635 C C . GLY A 1 87 ? 27.085 -7.049 -19.776 1.00 80.94 87 GLY A C 1
ATOM 636 O O . GLY A 1 87 ? 28.270 -7.242 -20.032 1.00 80.94 87 GLY A O 1
ATOM 637 N N . GLY A 1 88 ? 26.597 -7.180 -18.538 1.00 81.50 88 GLY A N 1
ATOM 638 C CA . GLY A 1 88 ? 27.355 -7.710 -17.405 1.00 81.50 88 GLY A CA 1
ATOM 639 C C . GLY A 1 88 ? 27.224 -9.230 -17.279 1.00 81.50 88 GLY A C 1
ATOM 640 O O . GLY A 1 88 ? 26.319 -9.837 -17.853 1.00 81.50 88 GLY A O 1
ATOM 641 N N . VAL A 1 89 ? 28.116 -9.851 -16.500 1.00 89.94 89 VAL A N 1
ATOM 642 C CA . VAL A 1 89 ? 28.033 -11.293 -16.218 1.00 89.94 89 VAL A CA 1
ATOM 643 C C . VAL A 1 89 ? 26.738 -11.630 -15.478 1.00 89.94 89 VAL A C 1
ATOM 645 O O . VAL A 1 89 ? 26.370 -10.974 -14.501 1.00 89.94 89 VAL A O 1
ATOM 648 N N . CYS A 1 90 ? 26.041 -12.666 -15.936 1.00 87.50 90 CYS A N 1
ATOM 649 C CA . CYS A 1 90 ? 24.749 -13.054 -15.388 1.00 87.50 90 CYS A CA 1
ATOM 650 C C . CYS A 1 90 ? 24.844 -13.523 -13.930 1.00 87.50 90 CYS A C 1
ATOM 652 O O . CYS A 1 90 ? 24.035 -13.116 -13.094 1.00 87.50 90 CYS A O 1
ATOM 654 N N . HIS A 1 91 ? 25.833 -14.363 -13.615 1.00 92.94 91 HIS A N 1
ATOM 655 C CA . HIS A 1 91 ? 25.995 -14.976 -12.299 1.00 92.94 91 HIS A CA 1
ATOM 656 C C . HIS A 1 91 ? 27.459 -15.298 -11.974 1.00 92.94 91 HIS A C 1
ATOM 658 O O . HIS A 1 91 ? 28.301 -15.432 -12.858 1.00 92.94 91 HIS A O 1
ATOM 664 N N . SER A 1 92 ? 27.746 -15.508 -10.689 1.00 87.88 92 SER A N 1
ATOM 665 C CA . SER A 1 92 ? 29.092 -15.684 -10.109 1.00 87.88 92 SER A CA 1
ATOM 666 C C . SER A 1 92 ? 29.926 -16.883 -10.594 1.00 87.88 92 SER A C 1
ATOM 668 O O . SER A 1 92 ? 31.036 -17.079 -10.105 1.00 87.88 92 SER A O 1
ATOM 670 N N . ASN A 1 93 ? 29.399 -17.710 -11.499 1.00 86.00 93 ASN A N 1
ATOM 671 C CA . ASN A 1 93 ? 30.002 -18.977 -11.934 1.00 86.00 93 ASN A CA 1
ATOM 672 C C . ASN A 1 93 ? 30.089 -19.085 -13.471 1.00 86.00 93 ASN A C 1
ATOM 674 O O . ASN A 1 93 ? 30.161 -20.184 -14.012 1.00 86.00 93 ASN A O 1
ATOM 678 N N . SER A 1 94 ? 30.005 -17.954 -14.178 1.00 87.81 94 SER A N 1
ATOM 679 C CA . SER A 1 94 ? 30.089 -17.881 -15.638 1.00 87.81 94 SER A CA 1
ATOM 680 C C . SER A 1 94 ? 30.583 -16.504 -16.095 1.00 87.81 94 SER A C 1
ATOM 682 O O . SER A 1 94 ? 30.526 -15.527 -15.350 1.00 87.81 94 SER A O 1
ATOM 684 N N . THR A 1 95 ? 31.055 -16.424 -17.338 1.00 92.19 95 THR A N 1
ATOM 685 C CA . THR A 1 95 ? 31.321 -15.169 -18.061 1.00 92.19 95 THR A CA 1
ATOM 686 C C . THR A 1 95 ? 30.195 -14.803 -19.037 1.00 92.19 95 THR A C 1
ATOM 688 O O . THR A 1 95 ? 30.321 -13.838 -19.789 1.00 92.19 95 THR A O 1
ATOM 691 N N . SER A 1 96 ? 29.099 -15.566 -19.046 1.00 93.06 96 SER A N 1
ATOM 692 C CA . SER A 1 96 ? 27.940 -15.336 -19.906 1.00 93.06 96 SER A CA 1
ATOM 693 C C . SER A 1 96 ? 27.226 -14.023 -19.577 1.00 93.06 96 SER A C 1
ATOM 695 O O . SER A 1 96 ? 27.015 -13.667 -18.418 1.00 93.06 96 SER A O 1
ATOM 697 N N . VAL A 1 97 ? 26.828 -13.316 -20.635 1.00 94.25 97 VAL A N 1
ATOM 698 C CA . VAL A 1 97 ? 26.018 -12.083 -20.600 1.00 94.25 97 VAL A CA 1
ATOM 699 C C . VAL A 1 97 ? 24.550 -12.342 -20.982 1.00 94.25 97 VAL A C 1
ATOM 701 O O . VAL A 1 97 ? 23.728 -11.428 -21.011 1.00 94.25 97 VAL A O 1
ATOM 704 N N . CYS A 1 98 ? 24.221 -13.603 -21.267 1.00 96.81 98 CYS A N 1
ATOM 705 C CA . CYS A 1 98 ? 22.905 -14.113 -21.625 1.00 96.81 98 CYS A CA 1
ATOM 706 C C . CYS A 1 98 ? 22.735 -15.510 -20.997 1.00 96.81 98 CYS A C 1
ATOM 708 O O . CYS A 1 98 ? 23.663 -16.304 -21.074 1.00 96.81 98 CYS A O 1
ATOM 710 N N . GLU A 1 99 ? 21.593 -15.846 -20.395 1.00 96.44 99 GLU A N 1
ATOM 711 C CA . GLU A 1 99 ? 21.326 -17.184 -19.814 1.00 96.44 99 GLU A CA 1
ATOM 712 C C . GLU A 1 99 ? 19.859 -17.611 -20.024 1.00 96.44 99 GLU A C 1
ATOM 714 O O . GLU A 1 99 ? 19.010 -16.745 -20.230 1.00 96.44 99 GLU A O 1
ATOM 719 N N . PRO A 1 100 ? 19.494 -18.907 -19.971 1.00 95.75 100 PRO A N 1
ATOM 720 C CA . PRO A 1 100 ? 18.095 -19.333 -19.988 1.00 95.75 100 PRO A CA 1
ATOM 721 C C . PRO A 1 100 ? 17.357 -18.802 -18.753 1.00 95.75 100 PRO A C 1
ATOM 723 O O . PRO A 1 100 ? 17.841 -18.939 -17.629 1.00 95.75 100 PRO A O 1
ATOM 726 N N . PHE A 1 101 ? 16.169 -18.219 -18.941 1.00 91.31 101 PHE A N 1
ATOM 727 C CA . PHE A 1 101 ? 15.432 -17.530 -17.873 1.00 91.31 101 PHE A CA 1
ATOM 728 C C . PHE A 1 101 ? 15.217 -18.383 -16.609 1.00 91.31 101 PHE A C 1
ATOM 730 O O . PHE A 1 101 ? 15.421 -17.899 -15.497 1.00 91.31 101 PHE A O 1
ATOM 737 N N . ASP A 1 102 ? 14.837 -19.654 -16.765 1.00 86.31 102 ASP A N 1
ATOM 738 C CA . ASP A 1 102 ? 14.563 -20.555 -15.640 1.00 86.31 102 ASP A CA 1
ATOM 739 C C . ASP A 1 102 ? 15.831 -20.910 -14.841 1.00 86.31 102 ASP A C 1
ATOM 741 O O . ASP A 1 102 ? 15.830 -20.844 -13.610 1.00 86.31 102 ASP A O 1
ATOM 745 N N . PHE A 1 103 ? 16.935 -21.194 -15.541 1.00 91.94 103 PHE A N 1
ATOM 746 C CA . PHE A 1 103 ? 18.263 -21.395 -14.955 1.00 91.94 103 PHE A CA 1
ATOM 747 C C . PHE A 1 103 ? 18.747 -20.144 -14.210 1.00 91.94 103 PHE A C 1
ATOM 749 O O . PHE A 1 103 ? 19.221 -20.243 -13.080 1.00 91.94 103 PHE A O 1
ATOM 756 N N . LEU A 1 104 ? 18.558 -18.956 -14.791 1.00 89.94 104 LEU A N 1
ATOM 757 C CA . LEU A 1 104 ? 18.986 -17.691 -14.195 1.00 89.94 104 LEU A CA 1
ATOM 758 C C . LEU A 1 104 ? 18.161 -17.293 -12.955 1.00 89.94 104 LEU A C 1
ATOM 760 O O . LEU A 1 104 ? 18.714 -16.777 -11.986 1.00 89.94 104 LEU A O 1
ATOM 764 N N . VAL A 1 105 ? 16.848 -17.545 -12.952 1.00 83.81 105 VAL A N 1
ATOM 765 C CA . VAL A 1 105 ? 15.961 -17.168 -11.835 1.00 83.81 105 VAL A CA 1
ATOM 766 C C . VAL A 1 105 ? 15.957 -18.199 -10.703 1.00 83.81 105 VAL A C 1
ATOM 768 O O . VAL A 1 105 ? 15.815 -17.813 -9.544 1.00 83.81 105 VAL A O 1
ATOM 771 N N . ARG A 1 106 ? 16.118 -19.497 -11.001 1.00 84.44 106 ARG A N 1
ATOM 772 C CA . ARG A 1 106 ? 16.073 -20.578 -9.993 1.00 84.44 106 ARG A CA 1
ATOM 773 C C . ARG A 1 106 ? 17.435 -21.205 -9.665 1.00 84.44 106 ARG A C 1
ATOM 775 O O . ARG A 1 106 ? 17.503 -22.056 -8.783 1.00 84.44 106 ARG A O 1
ATOM 782 N N . GLY A 1 107 ? 18.514 -20.792 -10.333 1.00 85.56 107 GLY A N 1
ATOM 783 C CA . GLY A 1 107 ? 19.848 -21.379 -10.169 1.00 85.56 107 GLY A CA 1
ATOM 784 C C . GLY A 1 107 ? 20.682 -20.879 -8.993 1.00 85.56 107 GLY A C 1
ATOM 785 O O . GLY A 1 107 ? 21.703 -21.498 -8.683 1.00 85.56 107 GLY A O 1
ATOM 786 N N . GLU A 1 108 ? 20.273 -19.823 -8.290 1.00 87.25 108 GLU A N 1
ATOM 787 C CA . GLU A 1 108 ? 21.006 -19.374 -7.103 1.00 87.25 108 GLU A CA 1
ATOM 788 C C . GLU A 1 108 ? 20.931 -20.424 -5.981 1.00 87.25 108 GLU A C 1
ATOM 790 O O . GLU A 1 108 ? 19.870 -20.968 -5.680 1.00 87.25 108 GLU A O 1
ATOM 795 N N . GLY A 1 109 ? 22.083 -20.766 -5.402 1.00 84.06 109 GLY A N 1
ATOM 796 C CA . GLY A 1 109 ? 22.217 -21.847 -4.422 1.00 84.06 109 GLY A CA 1
ATOM 797 C C . GLY A 1 109 ? 22.184 -23.266 -5.011 1.00 84.06 109 GLY A C 1
ATOM 798 O O . GLY A 1 109 ? 22.418 -24.215 -4.269 1.00 84.06 109 GLY A O 1
ATOM 799 N N . THR A 1 110 ? 21.946 -23.422 -6.322 1.00 87.31 110 THR A N 1
ATOM 800 C CA . THR A 1 110 ? 21.829 -24.731 -7.001 1.00 87.31 110 THR A CA 1
ATOM 801 C C . THR A 1 110 ? 22.877 -24.913 -8.105 1.00 87.31 110 THR A C 1
ATOM 803 O O . THR A 1 110 ? 23.616 -25.895 -8.113 1.00 87.31 110 THR A O 1
ATOM 806 N N . ALA A 1 111 ? 22.969 -23.948 -9.024 1.00 85.31 111 ALA A N 1
ATOM 807 C CA . ALA A 1 111 ? 23.908 -23.916 -10.146 1.00 85.31 111 ALA A CA 1
ATOM 808 C C . ALA A 1 111 ? 25.050 -22.899 -9.948 1.00 85.31 111 ALA A C 1
ATOM 810 O O . ALA A 1 111 ? 26.167 -23.091 -10.437 1.00 85.31 111 ALA A O 1
ATOM 811 N N . PHE A 1 112 ? 24.781 -21.819 -9.210 1.00 91.62 112 PHE A N 1
ATOM 812 C CA . PHE A 1 112 ? 25.725 -20.736 -8.936 1.00 91.62 112 PHE A CA 1
ATOM 813 C C . PHE A 1 112 ? 25.455 -20.076 -7.578 1.00 91.62 112 PHE A C 1
ATOM 815 O O . PHE A 1 112 ? 24.388 -20.237 -6.988 1.00 91.62 112 PHE A O 1
ATOM 822 N N . THR A 1 113 ? 26.433 -19.330 -7.058 1.00 86.12 113 THR A N 1
ATOM 823 C CA . THR A 1 113 ? 26.378 -18.768 -5.695 1.00 86.12 113 THR A CA 1
ATOM 824 C C . THR A 1 113 ? 25.734 -17.384 -5.601 1.00 86.12 113 THR A C 1
ATOM 826 O O . THR A 1 113 ? 25.344 -16.989 -4.508 1.00 86.12 113 THR A O 1
ATOM 829 N N . SER A 1 114 ? 25.623 -16.642 -6.708 1.00 85.81 114 SER A N 1
ATOM 830 C CA . SER A 1 114 ? 24.984 -15.320 -6.751 1.00 85.81 114 SER A CA 1
ATOM 831 C C . SER A 1 114 ? 24.497 -14.973 -8.162 1.00 85.81 114 SER A C 1
ATOM 833 O O . SER A 1 114 ? 25.260 -15.073 -9.126 1.00 85.81 114 SER A O 1
ATOM 835 N N . PHE A 1 115 ? 23.239 -14.542 -8.276 1.00 86.06 115 PHE A N 1
ATOM 836 C CA . PHE A 1 115 ? 22.652 -13.923 -9.468 1.00 86.06 115 PHE A CA 1
ATOM 837 C C . PHE A 1 115 ? 23.077 -12.448 -9.536 1.00 86.06 115 PHE A C 1
ATOM 839 O O . PHE A 1 115 ? 22.380 -11.550 -9.059 1.00 86.06 115 PHE A O 1
ATOM 846 N N . THR A 1 116 ? 24.232 -12.202 -10.152 1.00 77.31 116 THR A N 1
ATOM 847 C CA . THR A 1 116 ? 24.876 -10.885 -10.248 1.00 77.31 116 THR A CA 1
ATOM 848 C C . THR A 1 116 ? 24.025 -9.849 -10.990 1.00 77.31 116 THR A C 1
ATOM 850 O O . THR A 1 116 ? 23.918 -8.714 -10.533 1.00 77.31 116 THR A O 1
ATOM 853 N N . ALA A 1 117 ? 23.350 -10.228 -12.080 1.00 72.12 117 ALA A N 1
ATOM 854 C CA . ALA A 1 117 ? 22.567 -9.302 -12.911 1.00 72.12 117 ALA A CA 1
ATOM 855 C C . ALA A 1 117 ? 21.094 -9.103 -12.474 1.00 72.12 117 ALA A C 1
ATOM 857 O O . ALA A 1 117 ? 20.276 -8.608 -13.254 1.00 72.12 117 ALA A O 1
ATOM 858 N N . ARG A 1 118 ? 20.731 -9.465 -11.232 1.00 67.12 118 ARG A N 1
ATOM 859 C CA . ARG A 1 118 ? 19.341 -9.496 -10.718 1.00 67.12 118 ARG A CA 1
ATOM 860 C C . ARG A 1 118 ? 18.531 -8.211 -10.937 1.00 67.12 118 ARG A C 1
ATOM 862 O O . ARG A 1 118 ? 17.314 -8.282 -11.085 1.00 67.12 118 ARG A O 1
ATOM 869 N N . THR A 1 119 ? 19.181 -7.050 -10.939 1.00 53.69 119 THR A N 1
ATOM 870 C CA . THR A 1 119 ? 18.553 -5.725 -11.094 1.00 53.69 119 THR A CA 1
ATOM 871 C C . THR A 1 119 ? 18.583 -5.172 -12.522 1.00 53.69 119 THR A C 1
ATOM 873 O O . THR A 1 119 ? 17.945 -4.152 -12.772 1.00 53.69 119 THR A O 1
ATOM 876 N N . ALA A 1 120 ? 19.303 -5.814 -13.448 1.00 65.94 120 ALA A N 1
ATOM 877 C CA . ALA A 1 120 ? 19.612 -5.273 -14.777 1.00 65.94 120 ALA A CA 1
ATOM 878 C C . ALA A 1 120 ? 19.210 -6.190 -15.950 1.00 65.94 120 ALA A C 1
ATOM 880 O O . ALA A 1 120 ? 19.392 -5.814 -17.109 1.00 65.94 120 ALA A O 1
ATOM 881 N N . TYR A 1 121 ? 18.679 -7.387 -15.677 1.00 77.94 121 TYR A N 1
ATOM 882 C CA . TYR A 1 121 ? 18.370 -8.357 -16.726 1.00 77.94 121 TYR A CA 1
ATOM 883 C C . TYR A 1 121 ? 17.059 -8.069 -17.486 1.00 77.94 121 TYR A C 1
ATOM 885 O O . TYR A 1 121 ? 16.098 -7.514 -16.951 1.00 77.94 121 TYR A O 1
ATOM 893 N N . ARG A 1 122 ? 17.005 -8.493 -18.753 1.00 79.38 122 ARG A N 1
ATOM 894 C CA . ARG A 1 122 ? 15.849 -8.406 -19.662 1.00 79.38 122 ARG A CA 1
ATOM 895 C C . ARG A 1 122 ? 15.555 -9.785 -20.247 1.00 79.38 122 ARG A C 1
ATOM 897 O O . ARG A 1 122 ? 16.484 -10.490 -20.617 1.00 79.38 122 ARG A O 1
ATOM 904 N N . VAL A 1 123 ? 14.286 -10.172 -20.379 1.00 85.31 123 VAL A N 1
ATOM 905 C CA . VAL A 1 123 ? 13.902 -11.501 -20.902 1.00 85.31 123 VAL A CA 1
ATOM 906 C C . VAL A 1 123 ? 13.463 -11.414 -22.363 1.00 85.31 123 VAL A C 1
ATOM 908 O O . VAL A 1 123 ? 12.679 -10.535 -22.733 1.00 85.31 123 VAL A O 1
ATOM 911 N N . ALA A 1 124 ? 13.938 -12.354 -23.179 1.00 84.06 124 ALA A N 1
ATOM 912 C CA . ALA A 1 124 ? 13.551 -12.524 -24.567 1.00 84.06 124 ALA A CA 1
ATOM 913 C C . ALA A 1 124 ? 12.036 -12.685 -24.697 1.00 84.06 124 ALA A C 1
ATOM 915 O O . ALA A 1 124 ? 11.372 -13.426 -23.964 1.00 84.06 124 ALA A O 1
ATOM 916 N N . SER A 1 125 ? 11.474 -11.937 -25.631 1.00 79.75 125 SER A N 1
ATOM 917 C CA . SER A 1 125 ? 10.042 -11.889 -25.897 1.00 79.75 125 SER A CA 1
ATOM 918 C C . SER A 1 125 ? 9.827 -11.404 -27.320 1.00 79.75 125 SER A C 1
ATOM 920 O O . SER A 1 125 ? 10.643 -10.648 -27.851 1.00 79.75 125 SER A O 1
ATOM 922 N N . CYS A 1 126 ? 8.729 -11.823 -27.953 1.00 74.81 126 CYS A N 1
ATOM 923 C CA . CYS A 1 126 ? 8.339 -11.197 -29.208 1.00 74.81 126 CYS A CA 1
ATOM 924 C C . CYS A 1 126 ? 8.137 -9.706 -28.963 1.00 74.81 126 CYS A C 1
ATOM 926 O O . CYS A 1 126 ? 7.372 -9.335 -28.071 1.00 74.81 126 CYS A O 1
ATOM 928 N N . GLY A 1 127 ? 8.901 -8.897 -29.707 1.00 53.75 127 GLY A N 1
ATOM 929 C CA . GLY A 1 127 ? 9.178 -7.503 -29.373 1.00 53.75 127 GLY A CA 1
ATOM 930 C C . GLY A 1 127 ? 7.917 -6.740 -28.996 1.00 53.75 127 GLY A C 1
ATOM 931 O O . GLY A 1 127 ? 6.904 -6.837 -29.688 1.00 53.75 127 GLY A O 1
ATOM 932 N N . VAL A 1 128 ? 7.989 -6.002 -27.885 1.00 42.41 128 VAL A N 1
ATOM 933 C CA . VAL A 1 128 ? 6.842 -5.324 -27.271 1.00 42.41 128 VAL A CA 1
ATOM 934 C C . VAL A 1 128 ? 6.439 -4.100 -28.096 1.00 42.41 128 VAL A C 1
ATOM 936 O O . VAL A 1 128 ? 6.585 -2.954 -27.683 1.00 42.41 128 VAL A O 1
ATOM 939 N N . THR A 1 129 ? 5.856 -4.352 -29.268 1.00 45.84 129 THR A N 1
ATOM 940 C CA . THR A 1 129 ? 4.823 -3.472 -29.804 1.00 45.84 129 THR A CA 1
ATOM 941 C C . THR A 1 129 ? 3.804 -3.256 -28.694 1.00 45.84 129 THR A C 1
ATOM 943 O O . THR A 1 129 ? 3.313 -4.241 -28.132 1.00 45.84 129 THR A O 1
ATOM 946 N N . LEU A 1 130 ? 3.512 -1.990 -28.383 1.00 45.19 130 LEU A N 1
ATOM 947 C CA . LEU A 1 130 ? 2.486 -1.583 -27.418 1.00 45.19 130 LEU A CA 1
ATOM 948 C C . LEU A 1 130 ? 1.268 -2.513 -27.538 1.00 45.19 130 LEU A C 1
ATOM 950 O O . LEU A 1 130 ? 0.730 -2.618 -28.647 1.00 45.19 130 LEU A O 1
ATOM 954 N N . PRO A 1 131 ? 0.852 -3.219 -26.464 1.00 44.44 131 PRO A N 1
ATOM 955 C CA . PRO A 1 131 ? -0.220 -4.197 -26.563 1.00 44.44 131 PRO A CA 1
ATOM 956 C C . PRO A 1 131 ? -1.442 -3.573 -27.230 1.00 44.44 131 PRO A C 1
ATOM 958 O O . PRO A 1 131 ? -1.910 -2.521 -26.796 1.00 44.44 131 PRO A O 1
ATOM 961 N N . THR A 1 132 ? -1.975 -4.229 -28.264 1.00 45.16 132 THR A N 1
ATOM 962 C CA . THR A 1 132 ? -3.071 -3.723 -29.122 1.00 45.16 132 THR A CA 1
ATOM 963 C C . THR A 1 132 ? -4.392 -3.469 -28.380 1.00 45.16 132 THR A C 1
ATOM 965 O O . THR A 1 132 ? -5.366 -3.008 -28.964 1.00 45.16 132 THR A O 1
ATOM 968 N N . TYR A 1 133 ? -4.398 -3.748 -27.078 1.00 45.97 133 TYR A N 1
ATOM 969 C CA . TYR A 1 133 ? -5.401 -3.401 -26.084 1.00 45.97 133 TYR A CA 1
ATOM 970 C C . TYR A 1 133 ? -5.428 -1.901 -25.715 1.00 45.97 133 TYR A C 1
ATOM 972 O O . TYR A 1 133 ? -6.464 -1.401 -25.278 1.00 45.97 133 TYR A O 1
ATOM 980 N N . TYR A 1 134 ? -4.315 -1.171 -25.861 1.00 58.72 134 TYR A N 1
ATOM 981 C CA . TYR A 1 134 ? -4.230 0.238 -25.463 1.00 58.72 134 TYR A CA 1
ATOM 982 C C . TYR A 1 134 ? -4.643 1.189 -26.588 1.00 58.72 134 TYR A C 1
ATOM 984 O O . TYR A 1 134 ? -4.062 1.209 -27.672 1.00 58.72 134 TYR A O 1
ATOM 992 N N . ASN A 1 135 ? -5.641 2.022 -26.294 1.00 71.31 135 ASN A N 1
ATOM 993 C CA . ASN A 1 135 ? -6.058 3.127 -27.146 1.00 71.31 135 ASN A CA 1
ATOM 994 C C . ASN A 1 135 ? -5.223 4.384 -26.821 1.00 71.31 135 ASN A C 1
ATOM 996 O O . ASN A 1 135 ? -4.979 4.684 -25.651 1.00 71.31 135 ASN A O 1
ATOM 1000 N N . PHE A 1 136 ? -4.829 5.129 -27.857 1.00 84.00 136 PHE A N 1
ATOM 1001 C CA . PHE A 1 136 ? -4.062 6.383 -27.777 1.00 84.00 136 PHE A CA 1
ATOM 1002 C C . PHE A 1 136 ? -4.751 7.549 -28.518 1.00 84.00 136 PHE A C 1
ATOM 1004 O O . PHE A 1 136 ? -4.154 8.607 -28.717 1.00 84.00 136 PHE A O 1
ATOM 1011 N N . ALA A 1 137 ? -6.003 7.374 -28.960 1.00 86.38 137 ALA A N 1
ATOM 1012 C CA . ALA A 1 137 ? -6.733 8.346 -29.779 1.00 86.38 137 ALA A CA 1
ATOM 1013 C C . ALA A 1 137 ? -7.041 9.665 -29.045 1.00 86.38 137 ALA A C 1
ATOM 1015 O O . ALA A 1 137 ? -7.047 10.714 -29.683 1.00 86.38 137 ALA A O 1
ATOM 1016 N N . CYS A 1 138 ? -7.239 9.607 -27.724 1.00 83.00 138 CYS A N 1
ATOM 1017 C CA . CYS A 1 138 ? -7.494 10.754 -26.846 1.00 83.00 138 CYS A CA 1
ATOM 1018 C C . CYS A 1 138 ? -6.244 11.584 -26.500 1.00 83.00 138 CYS A C 1
ATOM 1020 O O . CYS A 1 138 ? -6.384 12.684 -25.967 1.00 83.00 138 CYS A O 1
ATOM 1022 N N . LEU A 1 139 ? -5.038 11.051 -26.739 1.00 93.25 139 LEU A N 1
ATOM 1023 C CA . LEU A 1 139 ? -3.792 11.760 -26.454 1.00 93.25 139 LEU A CA 1
ATOM 1024 C C . LEU A 1 139 ? -3.553 12.821 -27.530 1.00 93.25 139 LEU A C 1
ATOM 1026 O O . LEU A 1 139 ? -3.712 12.551 -28.726 1.00 93.25 139 LEU A O 1
ATOM 1030 N N . GLN A 1 140 ? -3.170 14.022 -27.105 1.00 94.00 140 GLN A N 1
ATOM 1031 C CA . GLN A 1 140 ? -2.945 15.147 -28.009 1.00 94.00 140 GLN A CA 1
ATOM 1032 C C . GLN A 1 140 ? -1.648 14.945 -28.804 1.00 94.00 140 GLN A C 1
ATOM 1034 O O . GLN A 1 140 ? -0.661 14.450 -28.267 1.00 94.00 140 GLN A O 1
ATOM 1039 N N . ASN A 1 141 ? -1.639 15.306 -30.092 1.00 94.81 141 ASN A N 1
ATOM 1040 C CA . ASN A 1 141 ? -0.402 15.330 -30.877 1.00 94.81 141 ASN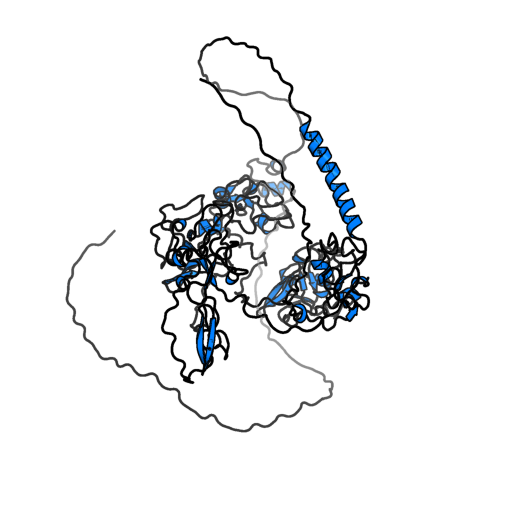 A CA 1
ATOM 1041 C C . ASN A 1 141 ? 0.452 16.515 -30.410 1.00 94.81 141 ASN A C 1
ATOM 1043 O O . ASN A 1 141 ? 0.127 17.651 -30.750 1.00 94.81 141 ASN A O 1
ATOM 1047 N N . GLU A 1 142 ? 1.559 16.257 -29.720 1.00 96.50 142 GLU A N 1
ATOM 1048 C CA . GLU A 1 142 ? 2.552 17.295 -29.443 1.00 96.50 142 GLU A CA 1
ATOM 1049 C C . GLU A 1 142 ? 3.460 17.455 -30.668 1.00 96.50 142 GLU A C 1
ATOM 1051 O O . GLU A 1 142 ? 4.330 16.619 -30.916 1.00 96.50 142 GLU A O 1
ATOM 1056 N N . SER A 1 143 ? 3.248 18.498 -31.477 1.00 93.88 143 SER A N 1
ATOM 1057 C CA . SER A 1 143 ? 3.960 18.675 -32.753 1.00 93.88 143 SER A CA 1
ATOM 1058 C C . SER A 1 143 ? 5.470 18.885 -32.605 1.00 93.88 143 SER A C 1
ATOM 1060 O O . SER A 1 143 ? 6.213 18.596 -33.543 1.00 93.88 143 SER A O 1
ATOM 1062 N N . SER A 1 144 ? 5.929 19.345 -31.438 1.00 94.44 144 SER A N 1
ATOM 1063 C CA . SER A 1 144 ? 7.353 19.492 -31.103 1.00 94.44 144 SER A CA 1
ATOM 1064 C C . SER A 1 144 ? 8.002 18.161 -30.691 1.00 94.44 144 SER A C 1
ATOM 1066 O O . SER A 1 144 ? 9.226 18.043 -30.697 1.00 94.44 144 SER A O 1
ATOM 1068 N N . GLY A 1 145 ? 7.189 17.148 -30.373 1.00 94.38 145 GLY A N 1
ATOM 1069 C CA . GLY A 1 145 ? 7.602 15.862 -29.810 1.00 94.38 145 GLY A CA 1
ATOM 1070 C C . GLY A 1 145 ? 7.687 15.858 -28.288 1.00 94.38 145 GLY A C 1
ATOM 1071 O O . GLY A 1 145 ? 7.786 16.909 -27.661 1.00 94.38 145 GLY A O 1
ATOM 1072 N N . CYS A 1 146 ? 7.682 14.664 -27.693 1.00 95.06 146 CYS A N 1
ATOM 1073 C CA . CYS A 1 146 ? 7.659 14.500 -26.234 1.00 95.06 146 CYS A CA 1
ATOM 1074 C C . CYS A 1 146 ? 8.749 15.303 -25.472 1.00 95.06 146 CYS A C 1
ATOM 1076 O O . CYS A 1 146 ? 8.406 15.871 -24.436 1.00 95.06 146 CYS A O 1
ATOM 1078 N N . PRO A 1 147 ? 9.998 15.465 -25.977 1.00 94.19 147 PRO A N 1
ATOM 1079 C CA . PRO A 1 147 ? 11.046 16.251 -25.305 1.00 94.19 147 PRO A CA 1
ATOM 1080 C C . PRO A 1 147 ? 10.748 17.726 -25.012 1.00 94.19 147 PRO A C 1
ATOM 1082 O O . PRO A 1 147 ? 11.443 18.325 -24.184 1.00 94.19 147 PRO A O 1
ATOM 1085 N N . SER A 1 148 ? 9.743 18.341 -25.650 1.00 94.31 148 SER A N 1
ATOM 1086 C CA . SER A 1 148 ? 9.326 19.708 -25.300 1.00 94.31 148 SER A CA 1
ATOM 1087 C C . SER A 1 148 ? 8.616 19.779 -23.942 1.00 94.31 148 SER A C 1
ATOM 1089 O O . SER A 1 148 ? 8.618 20.831 -23.303 1.00 94.31 148 SER A O 1
ATOM 1091 N N . LEU A 1 149 ? 8.031 18.669 -23.485 1.00 94.06 149 LEU A N 1
ATOM 1092 C CA . LEU A 1 149 ? 7.103 18.624 -22.362 1.00 94.06 149 LEU A CA 1
ATOM 1093 C C . LEU A 1 149 ? 7.865 18.485 -21.039 1.00 94.06 149 LEU A C 1
ATOM 1095 O O . LEU A 1 149 ? 8.406 17.428 -20.715 1.00 94.06 149 LEU A O 1
ATOM 1099 N N . LYS A 1 150 ? 7.904 19.574 -20.266 1.00 91.50 150 LYS A N 1
ATOM 1100 C CA . LYS A 1 150 ? 8.643 19.657 -18.993 1.00 91.50 150 LYS A CA 1
ATOM 1101 C C . LYS A 1 150 ? 7.785 19.371 -17.754 1.00 91.50 150 LYS A C 1
ATOM 1103 O O . LYS A 1 150 ? 8.286 19.465 -16.640 1.00 91.50 150 LYS A O 1
ATOM 1108 N N . ASP A 1 151 ? 6.514 19.007 -17.929 1.00 87.19 151 ASP A N 1
ATOM 1109 C CA . ASP A 1 151 ? 5.610 18.645 -16.835 1.00 87.19 151 ASP A CA 1
ATOM 1110 C C . ASP A 1 151 ? 4.911 17.294 -17.063 1.00 87.19 151 ASP A C 1
ATOM 1112 O O . ASP A 1 151 ? 4.650 16.865 -18.193 1.00 87.19 151 ASP A O 1
ATOM 1116 N N . ALA A 1 152 ? 4.574 16.633 -15.954 1.00 78.38 152 ALA A N 1
ATOM 1117 C CA . ALA A 1 152 ? 3.988 15.300 -15.960 1.00 78.38 152 ALA A CA 1
ATOM 1118 C C . ALA A 1 152 ? 2.596 15.242 -16.606 1.00 78.38 152 ALA A C 1
ATOM 1120 O O . ALA A 1 152 ? 2.246 14.218 -17.186 1.00 78.38 152 ALA A O 1
ATOM 1121 N N . TYR A 1 153 ? 1.783 16.295 -16.500 1.00 79.69 153 TYR A N 1
ATOM 1122 C CA . TYR A 1 153 ? 0.408 16.283 -16.996 1.00 79.69 153 TYR A CA 1
ATOM 1123 C C . TYR A 1 153 ? 0.371 16.433 -18.519 1.00 79.69 153 TYR A C 1
ATOM 1125 O O . TYR A 1 153 ? -0.284 15.631 -19.190 1.00 79.69 153 TYR A O 1
ATOM 1133 N N . SER A 1 154 ? 1.111 17.394 -19.077 1.00 83.75 154 SER A N 1
ATOM 1134 C CA . SER A 1 154 ? 1.236 17.548 -20.530 1.00 83.75 154 SER A CA 1
ATOM 1135 C C . SER A 1 154 ? 1.894 16.312 -21.142 1.00 83.75 154 SER A C 1
ATOM 1137 O O . SER A 1 154 ? 1.353 15.744 -22.086 1.00 83.75 154 SER A O 1
ATOM 1139 N N . CYS A 1 155 ? 2.978 15.804 -20.539 1.00 91.81 155 CYS A N 1
ATOM 1140 C CA . CYS A 1 155 ? 3.615 14.559 -20.974 1.00 91.81 155 CYS A CA 1
ATOM 1141 C C . CYS A 1 155 ? 2.631 13.372 -20.991 1.00 91.81 155 CYS A C 1
ATOM 1143 O O . CYS A 1 155 ? 2.455 12.721 -22.017 1.00 91.81 155 CYS A O 1
ATOM 1145 N N . LEU A 1 156 ? 1.910 13.111 -19.894 1.00 90.62 156 LEU A N 1
ATOM 1146 C CA . LEU A 1 156 ? 1.001 11.958 -19.789 1.00 90.62 156 LEU A CA 1
ATOM 1147 C C . LEU A 1 156 ? -0.324 12.127 -20.555 1.00 90.62 156 LEU A C 1
ATOM 1149 O O . LEU A 1 156 ? -1.093 11.168 -20.651 1.00 90.62 156 LEU A O 1
ATOM 1153 N N . SER A 1 157 ? -0.591 13.310 -21.117 1.00 89.75 157 SER A N 1
ATOM 1154 C CA . SER A 1 157 ? -1.737 13.570 -21.999 1.00 89.75 157 SER A CA 1
ATOM 1155 C C . SER A 1 157 ? -1.379 13.718 -23.482 1.00 89.75 157 SER A C 1
ATOM 1157 O O . SER A 1 157 ? -2.283 13.838 -24.316 1.00 89.75 157 SER A O 1
ATOM 1159 N N . ALA A 1 158 ? -0.093 13.613 -23.825 1.00 94.69 158 ALA A N 1
ATOM 1160 C CA . ALA A 1 158 ? 0.419 13.746 -25.180 1.00 94.69 158 ALA A CA 1
ATOM 1161 C C . ALA A 1 158 ? 0.880 12.420 -25.810 1.00 94.69 158 ALA A C 1
ATOM 1163 O O . ALA A 1 158 ? 1.173 11.413 -25.157 1.00 94.69 158 ALA A O 1
ATOM 1164 N N . ARG A 1 159 ? 0.970 12.453 -27.138 1.00 95.00 159 ARG A N 1
ATOM 1165 C CA . ARG A 1 159 ? 1.681 11.499 -27.986 1.00 95.00 159 ARG A CA 1
ATOM 1166 C C . ARG A 1 159 ? 2.539 12.276 -28.981 1.00 95.00 159 ARG A C 1
ATOM 1168 O O . ARG A 1 159 ? 2.174 13.382 -29.383 1.00 95.00 159 ARG A O 1
ATOM 1175 N N . ASP A 1 160 ? 3.662 11.703 -29.392 1.00 95.06 160 ASP A N 1
ATOM 1176 C CA . ASP A 1 160 ? 4.643 12.397 -30.222 1.00 95.06 160 ASP A CA 1
ATOM 1177 C C . ASP A 1 160 ? 4.063 12.738 -31.605 1.00 95.06 160 ASP A C 1
ATOM 1179 O O . ASP A 1 160 ? 3.713 11.858 -32.399 1.00 95.06 160 ASP A O 1
ATOM 1183 N N . GLY A 1 161 ? 3.918 14.031 -31.879 1.00 93.44 161 GLY A N 1
ATOM 1184 C CA . GLY A 1 161 ? 3.360 14.566 -33.115 1.00 93.44 161 GLY A CA 1
ATOM 1185 C C . GLY A 1 161 ? 4.406 14.939 -34.165 1.00 93.44 161 GLY A C 1
ATOM 1186 O O . GLY A 1 161 ? 4.014 15.470 -35.207 1.00 93.44 161 GLY A O 1
ATOM 1187 N N . ARG A 1 162 ? 5.708 14.688 -33.935 1.00 93.75 162 ARG A N 1
ATOM 1188 C CA . ARG A 1 162 ? 6.766 15.041 -34.898 1.00 93.75 162 ARG A CA 1
ATOM 1189 C C . ARG A 1 162 ? 6.526 14.350 -36.237 1.00 93.75 162 ARG A C 1
ATOM 1191 O O . ARG A 1 162 ? 6.098 13.196 -36.303 1.00 93.75 162 ARG A O 1
ATOM 1198 N N . ASN A 1 163 ? 6.853 15.033 -37.334 1.00 90.94 163 ASN A N 1
ATOM 1199 C CA . ASN A 1 163 ? 6.685 14.494 -38.686 1.00 90.94 163 ASN A CA 1
ATOM 1200 C C . ASN A 1 163 ? 7.844 13.563 -39.107 1.00 90.94 163 ASN A C 1
ATOM 1202 O O . ASN A 1 163 ? 8.468 13.756 -40.147 1.00 90.94 163 ASN A O 1
ATOM 1206 N N . MET A 1 164 ? 8.162 12.580 -38.261 1.00 85.31 164 MET A N 1
ATOM 1207 C CA . MET A 1 164 ? 9.205 11.573 -38.477 1.00 85.31 164 MET A CA 1
ATOM 1208 C C . MET A 1 164 ? 8.760 10.229 -37.893 1.00 85.31 164 MET A C 1
ATOM 1210 O O . MET A 1 164 ? 8.574 10.090 -36.689 1.00 85.31 164 MET A O 1
ATOM 1214 N N . THR A 1 165 ? 8.590 9.211 -38.735 1.00 81.50 165 THR A N 1
ATOM 1215 C CA . THR A 1 165 ? 8.104 7.888 -38.300 1.00 81.50 165 THR A CA 1
ATOM 1216 C C . THR A 1 165 ? 9.042 7.203 -37.304 1.00 81.50 165 THR A C 1
ATOM 1218 O O . THR A 1 165 ? 8.578 6.507 -36.399 1.00 81.50 165 THR A O 1
ATOM 1221 N N . SER A 1 166 ? 10.349 7.435 -37.433 1.00 78.50 166 SER A N 1
ATOM 1222 C CA . SER A 1 166 ? 11.392 6.867 -36.580 1.00 78.50 166 SER A CA 1
ATOM 1223 C C . SER A 1 166 ? 12.595 7.797 -36.437 1.00 78.50 166 SER A C 1
ATOM 1225 O O . SER A 1 166 ? 12.953 8.485 -37.393 1.00 78.50 166 SER A O 1
ATOM 1227 N N . LEU A 1 167 ? 13.270 7.730 -35.290 1.00 76.00 167 LEU A N 1
ATOM 1228 C CA . LEU A 1 167 ? 14.530 8.410 -34.990 1.00 76.00 167 LEU A CA 1
ATOM 1229 C C . LEU A 1 167 ? 15.508 7.372 -34.407 1.00 76.00 167 LEU A C 1
ATOM 1231 O O . LEU A 1 167 ? 15.101 6.523 -33.623 1.00 76.00 167 LEU A O 1
ATOM 1235 N N . PHE A 1 168 ? 16.767 7.359 -34.858 1.00 72.38 168 PHE A N 1
ATOM 1236 C CA . PHE A 1 168 ? 17.771 6.321 -34.524 1.00 72.38 168 PHE A CA 1
ATOM 1237 C C . PHE A 1 168 ? 17.308 4.850 -34.696 1.00 72.38 168 PHE A C 1
ATOM 1239 O O . PHE A 1 168 ? 17.853 3.938 -34.084 1.00 72.38 168 PHE A O 1
ATOM 1246 N N . GLY A 1 169 ? 16.315 4.598 -35.560 1.00 70.62 169 GLY A N 1
ATOM 1247 C CA . GLY A 1 169 ? 15.735 3.266 -35.798 1.00 70.62 169 GLY A CA 1
ATOM 1248 C C . GLY A 1 169 ? 14.625 2.853 -34.820 1.00 70.62 169 GLY A C 1
ATOM 1249 O O . GLY A 1 169 ? 13.991 1.823 -35.032 1.00 70.62 169 GLY A O 1
ATOM 1250 N N . LEU A 1 170 ? 14.353 3.669 -33.801 1.00 71.25 170 LEU A N 1
ATOM 1251 C CA . LEU A 1 170 ? 13.233 3.543 -32.867 1.00 71.25 170 LEU A CA 1
ATOM 1252 C C . LEU A 1 170 ? 12.027 4.331 -33.397 1.00 71.25 170 LEU A C 1
ATOM 1254 O O . LEU A 1 170 ? 12.205 5.364 -34.049 1.00 71.25 170 LEU A O 1
ATOM 1258 N N . LYS A 1 171 ? 10.793 3.883 -33.147 1.00 77.50 171 LYS A N 1
ATOM 1259 C CA . LYS A 1 171 ? 9.597 4.620 -33.583 1.00 77.50 171 LYS A CA 1
ATOM 1260 C C . LYS A 1 171 ? 9.413 5.870 -32.716 1.00 77.50 171 LYS A C 1
ATOM 1262 O O . LYS A 1 171 ? 9.629 5.810 -31.514 1.00 77.50 171 LYS A O 1
ATOM 1267 N N . VAL A 1 172 ? 8.954 6.983 -33.301 1.00 86.31 172 VAL A N 1
ATOM 1268 C CA . VAL A 1 172 ? 8.534 8.165 -32.514 1.00 86.31 172 VAL A CA 1
ATOM 1269 C C . VAL A 1 172 ? 7.114 8.618 -32.855 1.00 86.31 172 VAL A C 1
ATOM 1271 O O . VAL A 1 172 ? 6.248 8.560 -31.987 1.00 86.31 172 VAL A O 1
ATOM 1274 N N . GLN A 1 173 ? 6.812 8.965 -34.111 1.00 89.56 173 GLN A N 1
ATOM 1275 C CA . GLN A 1 173 ? 5.500 9.516 -34.483 1.00 89.56 173 GLN A CA 1
ATOM 1276 C C . GLN A 1 173 ? 4.317 8.624 -34.061 1.00 89.56 173 GLN A C 1
ATOM 1278 O O . GLN A 1 173 ? 4.232 7.432 -34.384 1.00 89.56 173 GLN A O 1
ATOM 1283 N N . GLY A 1 174 ? 3.365 9.241 -33.360 1.00 85.88 174 GLY A N 1
ATOM 1284 C CA . GLY A 1 174 ? 2.149 8.616 -32.850 1.00 85.88 174 GLY A CA 1
ATOM 1285 C C . GLY A 1 174 ? 2.352 7.700 -31.640 1.00 85.88 174 GLY A C 1
ATOM 1286 O O . GLY A 1 174 ? 1.397 7.028 -31.250 1.00 85.88 174 GLY A O 1
ATOM 1287 N N . GLN A 1 175 ? 3.551 7.631 -31.052 1.00 91.06 175 GLN A N 1
ATOM 1288 C CA . GLN A 1 175 ? 3.758 6.937 -29.780 1.00 91.06 175 GLN A CA 1
ATOM 1289 C C . GLN A 1 175 ? 3.280 7.777 -28.592 1.00 91.06 175 GLN A C 1
ATOM 1291 O O . GLN A 1 175 ? 3.481 8.991 -28.609 1.00 91.06 175 GLN A O 1
ATOM 1296 N N . PRO A 1 176 ? 2.697 7.165 -27.544 1.00 93.50 176 PRO A N 1
ATOM 1297 C CA . PRO A 1 176 ? 2.450 7.865 -26.290 1.00 93.50 176 PRO A CA 1
ATOM 1298 C C . PRO A 1 176 ? 3.765 8.382 -25.702 1.00 93.50 176 PRO A C 1
ATOM 1300 O O . PRO A 1 176 ? 4.804 7.718 -25.796 1.00 93.50 176 PRO A O 1
ATOM 1303 N N . CYS A 1 177 ? 3.702 9.550 -25.071 1.00 94.94 177 CYS A N 1
ATOM 1304 C CA . CYS A 1 177 ? 4.828 10.077 -24.320 1.00 94.94 177 CYS A CA 1
ATOM 1305 C C . CYS A 1 177 ? 4.960 9.377 -22.953 1.00 94.94 177 CYS A C 1
ATOM 1307 O O . CYS A 1 177 ? 3.981 8.887 -22.371 1.00 94.94 177 CYS A O 1
ATOM 1309 N N . VAL A 1 178 ? 6.193 9.313 -22.453 1.00 93.25 178 VAL A N 1
ATOM 1310 C CA . VAL A 1 178 ? 6.597 8.685 -21.195 1.00 93.25 178 VAL A CA 1
ATOM 1311 C C . VAL A 1 178 ? 7.302 9.720 -20.328 1.00 93.25 178 VAL A C 1
ATOM 1313 O O . VAL A 1 178 ? 8.307 10.296 -20.729 1.00 93.25 178 VAL A O 1
ATOM 1316 N N . TRP A 1 179 ? 6.768 9.932 -19.129 1.00 91.19 179 TRP A N 1
ATOM 1317 C CA . TRP A 1 179 ? 7.307 10.817 -18.107 1.00 91.19 179 TRP A CA 1
ATOM 1318 C C . TRP A 1 179 ? 8.371 10.101 -17.277 1.00 91.19 179 TRP A C 1
ATOM 1320 O O . TRP A 1 179 ? 8.111 9.023 -16.729 1.00 91.19 179 TRP A O 1
ATOM 1330 N N . CYS A 1 180 ? 9.535 10.734 -17.126 1.00 85.56 180 CYS A N 1
ATOM 1331 C CA . CYS A 1 180 ? 10.711 10.164 -16.462 1.00 85.56 180 CYS A CA 1
ATOM 1332 C C . CYS A 1 180 ? 10.789 10.454 -14.953 1.00 85.56 180 CYS A C 1
ATOM 1334 O O . CYS A 1 180 ? 11.804 10.212 -14.307 1.00 85.56 180 CYS A O 1
ATOM 1336 N N . GLY A 1 181 ? 9.677 10.897 -14.357 1.00 77.94 181 GLY A N 1
ATOM 1337 C CA . GLY A 1 181 ? 9.535 11.037 -12.906 1.00 77.94 181 GLY A CA 1
ATOM 1338 C C . GLY A 1 181 ? 9.982 12.388 -12.341 1.00 77.94 181 GLY A C 1
ATOM 1339 O O . GLY A 1 181 ? 10.135 12.491 -11.132 1.00 77.94 181 GLY A O 1
ATOM 1340 N N . GLY A 1 182 ? 10.160 13.412 -13.184 1.00 77.38 182 GLY A N 1
ATOM 1341 C CA . GLY A 1 182 ? 10.656 14.737 -12.777 1.00 77.38 182 GLY A CA 1
ATOM 1342 C C . GLY A 1 182 ? 12.176 14.891 -12.848 1.00 77.38 182 GLY A C 1
ATOM 1343 O O . GLY A 1 182 ? 12.704 15.916 -12.436 1.00 77.38 182 GLY A O 1
ATOM 1344 N N . VAL A 1 183 ? 12.866 13.890 -13.394 1.00 78.94 183 VAL A N 1
ATOM 1345 C CA . VAL A 1 183 ? 14.312 13.868 -13.651 1.00 78.94 183 VAL A CA 1
ATOM 1346 C C . VAL A 1 183 ? 14.572 13.470 -15.117 1.00 78.94 183 VAL A C 1
ATOM 1348 O O . VAL A 1 183 ? 13.638 12.993 -15.775 1.00 78.94 183 VAL A O 1
ATOM 1351 N N . PRO A 1 184 ? 15.790 13.675 -15.657 1.00 80.69 184 PRO A N 1
ATOM 1352 C CA . PRO A 1 184 ? 16.096 13.398 -17.061 1.00 80.69 184 PRO A CA 1
ATOM 1353 C C . PRO A 1 184 ? 15.839 11.946 -17.478 1.00 80.69 184 PRO A C 1
ATOM 1355 O O . PRO A 1 184 ? 16.135 11.008 -16.741 1.00 80.69 184 PRO A O 1
ATOM 1358 N N . CYS A 1 185 ? 15.339 11.751 -18.698 1.00 75.25 185 CYS A N 1
ATOM 1359 C CA . CYS A 1 185 ? 15.163 10.430 -19.304 1.00 75.25 185 CYS A CA 1
ATOM 1360 C C . CYS A 1 185 ? 16.493 9.769 -19.707 1.00 75.25 185 CYS A C 1
ATOM 1362 O O . CYS A 1 185 ? 16.569 8.541 -19.801 1.00 75.25 185 CYS A O 1
ATOM 1364 N N . HIS A 1 186 ? 17.528 10.577 -19.957 1.00 75.69 186 HIS A N 1
ATOM 1365 C CA . HIS A 1 186 ? 18.839 10.157 -20.445 1.00 75.69 186 HIS A CA 1
ATOM 1366 C C . HIS A 1 186 ? 19.940 11.012 -19.798 1.00 75.69 186 HIS A C 1
ATOM 1368 O O . HIS A 1 186 ? 19.817 12.234 -19.737 1.00 75.69 186 HIS A O 1
ATOM 1374 N N . ALA A 1 187 ? 21.042 10.394 -19.362 1.00 63.50 187 ALA A N 1
ATOM 1375 C CA . ALA A 1 187 ? 22.143 11.081 -18.671 1.00 63.50 187 ALA A CA 1
ATOM 1376 C C . ALA A 1 187 ? 22.856 12.178 -19.495 1.00 63.50 187 ALA A C 1
ATOM 1378 O O . ALA A 1 187 ? 23.601 12.978 -18.932 1.00 63.50 187 ALA A O 1
ATOM 1379 N N . SER A 1 188 ? 22.650 12.220 -20.815 1.00 62.97 188 SER A N 1
ATOM 1380 C CA . SER A 1 188 ? 23.276 13.182 -21.729 1.00 62.97 188 SER A CA 1
ATOM 1381 C C . SER A 1 188 ? 22.524 14.507 -21.898 1.00 62.97 188 SER A C 1
ATOM 1383 O O . SER A 1 188 ? 23.086 15.418 -22.500 1.00 62.97 188 SER A O 1
ATOM 1385 N N . ASP A 1 189 ? 21.269 14.613 -21.448 1.00 68.81 189 ASP A N 1
ATOM 1386 C CA . ASP A 1 189 ? 20.401 15.762 -21.747 1.00 68.81 189 ASP A CA 1
ATOM 1387 C C . ASP A 1 189 ? 19.553 16.151 -20.519 1.00 68.81 189 ASP A C 1
ATOM 1389 O O . ASP A 1 189 ? 18.524 15.540 -20.224 1.00 68.81 189 ASP A O 1
ATOM 1393 N N . SER A 1 190 ? 20.027 17.150 -19.765 1.00 70.06 190 SER A N 1
ATOM 1394 C CA . SER A 1 190 ? 19.508 17.541 -18.440 1.00 70.06 190 SER A CA 1
ATOM 1395 C C . SER A 1 190 ? 18.062 18.027 -18.431 1.00 70.06 190 SER A C 1
ATOM 1397 O O . SER A 1 190 ? 17.432 18.068 -17.375 1.00 70.06 190 SER A O 1
ATOM 1399 N N . ASP A 1 191 ? 17.534 18.405 -19.591 1.00 82.31 191 ASP A N 1
ATOM 1400 C CA . ASP A 1 191 ? 16.264 19.114 -19.691 1.00 82.31 191 ASP A CA 1
ATOM 1401 C C . ASP A 1 191 ? 15.136 18.189 -20.173 1.00 82.31 191 ASP A C 1
ATOM 1403 O O . ASP A 1 191 ? 13.963 18.576 -20.170 1.00 82.31 191 ASP A O 1
ATOM 1407 N N . VAL A 1 192 ? 15.446 16.972 -20.628 1.00 88.94 192 VAL A N 1
ATOM 1408 C CA . VAL A 1 192 ? 14.474 16.062 -21.252 1.00 88.94 192 VAL A CA 1
ATOM 1409 C C . VAL A 1 192 ? 13.822 15.167 -20.198 1.00 88.94 192 VAL A C 1
ATOM 1411 O O . VAL A 1 192 ? 14.291 14.075 -19.894 1.00 88.94 192 VAL A O 1
ATOM 1414 N N . LEU A 1 193 ? 12.704 15.641 -19.642 1.00 88.69 193 LEU A N 1
ATOM 1415 C CA . LEU A 1 193 ? 11.915 14.942 -18.612 1.00 88.69 193 LEU A CA 1
ATOM 1416 C C . LEU A 1 193 ? 10.823 14.011 -19.195 1.00 88.69 193 LEU A C 1
ATOM 1418 O O . LEU A 1 193 ? 10.127 13.314 -18.449 1.00 88.69 193 LEU A O 1
ATOM 1422 N N . CYS A 1 194 ? 10.651 14.020 -20.522 1.00 93.44 194 CYS A N 1
ATOM 1423 C CA . CYS A 1 194 ? 9.595 13.321 -21.253 1.00 93.44 194 CYS A CA 1
ATOM 1424 C C . CYS A 1 194 ? 10.096 12.846 -22.635 1.00 93.44 194 CYS A C 1
ATOM 1426 O O . CYS A 1 194 ? 10.635 13.645 -23.393 1.00 93.44 194 CYS A O 1
ATOM 1428 N N . GLU A 1 195 ? 9.884 11.577 -22.996 1.00 92.38 195 GLU A N 1
ATOM 1429 C CA . GLU A 1 195 ? 10.325 10.966 -24.275 1.00 92.38 195 GLU A CA 1
ATOM 1430 C C . GLU A 1 195 ? 9.223 10.066 -24.878 1.00 92.38 195 GLU A C 1
ATOM 1432 O O . GLU A 1 195 ? 8.325 9.644 -24.146 1.00 92.38 195 GLU A O 1
ATOM 1437 N N . PRO A 1 196 ? 9.221 9.736 -26.188 1.00 92.12 196 PRO A N 1
ATOM 1438 C CA . PRO A 1 196 ? 8.302 8.746 -26.736 1.00 92.12 196 PRO A CA 1
ATOM 1439 C C . PRO A 1 196 ? 8.678 7.337 -26.256 1.00 92.12 196 PRO A C 1
ATOM 1441 O O . PRO A 1 196 ? 9.833 7.048 -25.931 1.00 92.12 196 PRO A O 1
ATOM 1444 N N . PHE A 1 197 ? 7.685 6.448 -26.221 1.00 87.69 197 PHE A N 1
ATOM 1445 C CA . PHE A 1 197 ? 7.791 5.120 -25.614 1.00 87.69 197 PHE A CA 1
ATOM 1446 C C . PHE A 1 197 ? 9.050 4.308 -25.973 1.00 87.69 197 PHE A C 1
ATOM 1448 O O . PHE A 1 197 ? 9.708 3.814 -25.058 1.00 87.69 197 PHE A O 1
ATOM 1455 N N . ASP A 1 198 ? 9.411 4.170 -27.253 1.00 79.50 198 ASP A N 1
ATOM 1456 C CA . ASP A 1 198 ? 10.562 3.351 -27.662 1.00 79.50 198 ASP A CA 1
ATOM 1457 C C . ASP A 1 198 ? 11.882 3.923 -27.121 1.00 79.50 198 ASP A C 1
ATOM 1459 O O . ASP A 1 198 ? 12.743 3.157 -26.692 1.00 79.50 198 ASP A O 1
ATOM 1463 N N . PHE A 1 199 ? 12.033 5.252 -27.085 1.00 79.19 199 PHE A N 1
ATOM 1464 C CA . PHE A 1 199 ? 13.223 5.927 -26.554 1.00 79.19 199 PHE A CA 1
ATOM 1465 C C . PHE A 1 199 ? 13.360 5.674 -25.052 1.00 79.19 199 PHE A C 1
ATOM 1467 O O . PHE A 1 199 ? 14.349 5.078 -24.615 1.00 79.19 199 PHE A O 1
ATOM 1474 N N . ALA A 1 200 ? 12.315 5.991 -24.281 1.00 78.75 200 ALA A N 1
ATOM 1475 C CA . ALA A 1 200 ? 12.275 5.755 -22.838 1.00 78.75 200 ALA A CA 1
ATOM 1476 C C . ALA A 1 200 ? 12.447 4.263 -22.472 1.00 78.75 200 ALA A C 1
ATOM 1478 O O . ALA A 1 200 ? 13.064 3.926 -21.461 1.00 78.75 200 ALA A O 1
ATOM 1479 N N . ALA A 1 201 ? 11.946 3.343 -23.305 1.00 71.50 201 ALA A N 1
ATOM 1480 C CA . ALA A 1 201 ? 12.120 1.904 -23.115 1.00 71.50 201 ALA A CA 1
ATOM 1481 C C . ALA A 1 201 ? 13.523 1.394 -23.511 1.00 71.50 201 ALA A C 1
ATOM 1483 O O . ALA A 1 201 ? 13.997 0.413 -22.919 1.00 71.50 201 ALA A O 1
ATOM 1484 N N . SER A 1 202 ? 14.181 2.040 -24.481 1.00 65.25 202 SER A N 1
ATOM 1485 C CA . SER A 1 202 ? 15.527 1.701 -24.972 1.00 65.25 202 SER A CA 1
ATOM 1486 C C . SER A 1 202 ? 16.673 2.198 -24.089 1.00 65.25 202 SER A C 1
ATOM 1488 O O . SER A 1 202 ? 17.782 1.691 -24.234 1.00 65.25 202 SER A O 1
ATOM 1490 N N . ALA A 1 203 ? 16.409 3.141 -23.174 1.00 58.50 203 ALA A N 1
ATOM 1491 C CA . ALA A 1 203 ? 17.409 3.737 -22.292 1.00 58.50 203 ALA A CA 1
ATOM 1492 C C . ALA A 1 203 ? 18.298 2.668 -21.627 1.00 58.50 203 ALA A C 1
ATOM 1494 O O . ALA A 1 203 ? 17.809 1.778 -20.914 1.00 58.50 203 ALA A O 1
ATOM 1495 N N . SER A 1 204 ? 19.604 2.766 -21.882 1.00 48.16 204 SER A N 1
ATOM 1496 C CA . SER A 1 204 ? 20.637 1.893 -21.323 1.00 48.16 204 SER A CA 1
ATOM 1497 C C . SER A 1 204 ? 20.638 1.979 -19.788 1.00 48.16 204 SER A C 1
ATOM 1499 O O . SER A 1 204 ? 20.545 3.083 -19.249 1.00 48.16 204 SER A O 1
ATOM 1501 N N . PRO A 1 205 ? 20.781 0.856 -19.051 1.00 49.69 205 PRO A N 1
ATOM 1502 C CA . PRO A 1 205 ? 20.876 0.880 -17.589 1.00 49.69 205 PRO A CA 1
ATOM 1503 C C . PRO A 1 205 ? 22.071 1.677 -17.041 1.00 49.69 205 PRO A C 1
ATOM 1505 O O . PRO A 1 205 ? 22.093 1.980 -15.853 1.00 49.69 205 PRO A O 1
ATOM 1508 N N . GLN A 1 206 ? 23.067 1.981 -17.879 1.00 45.59 206 GLN A N 1
ATOM 1509 C CA . GLN A 1 206 ? 24.266 2.738 -17.503 1.00 45.59 206 GLN A CA 1
ATOM 1510 C C . GLN A 1 206 ? 24.054 4.258 -17.639 1.00 45.59 206 GLN A C 1
ATOM 1512 O O . GLN A 1 206 ? 24.730 5.031 -16.968 1.00 45.59 206 GLN A O 1
ATOM 1517 N N . ASP A 1 207 ? 23.065 4.675 -18.436 1.00 44.94 207 ASP A N 1
ATOM 1518 C CA . ASP A 1 207 ? 22.773 6.071 -18.793 1.00 44.94 207 ASP A CA 1
ATOM 1519 C C . ASP A 1 207 ? 21.460 6.579 -18.157 1.00 44.94 207 ASP A C 1
ATOM 1521 O O . ASP A 1 207 ? 20.891 7.579 -18.600 1.00 44.94 207 ASP A O 1
ATOM 1525 N N . ALA A 1 208 ? 20.949 5.868 -17.143 1.00 40.44 208 ALA A N 1
ATOM 1526 C CA . ALA A 1 208 ? 19.623 6.079 -16.563 1.00 40.44 208 ALA A CA 1
ATOM 1527 C C . ALA A 1 208 ? 19.613 5.996 -15.022 1.00 40.44 208 ALA A C 1
ATOM 1529 O O . ALA A 1 208 ? 19.363 4.943 -14.431 1.00 40.44 208 ALA A O 1
ATOM 1530 N N . PHE A 1 209 ? 19.782 7.148 -14.368 1.00 41.88 209 PHE A N 1
ATOM 1531 C CA . PHE A 1 209 ? 19.075 7.429 -13.115 1.00 41.88 209 PHE A CA 1
ATOM 1532 C C . PHE A 1 209 ? 17.794 8.186 -13.500 1.00 41.88 209 PHE A C 1
ATOM 1534 O O . PHE A 1 209 ? 17.913 9.199 -14.184 1.00 41.88 209 PHE A O 1
ATOM 1541 N N . PRO A 1 210 ? 16.588 7.722 -13.116 1.00 48.41 210 PRO A N 1
ATOM 1542 C CA . PRO A 1 210 ? 16.280 6.842 -11.993 1.00 48.41 210 PRO A CA 1
ATOM 1543 C C . PRO A 1 210 ? 15.959 5.399 -12.422 1.00 48.41 210 PRO A C 1
ATOM 1545 O O . PRO A 1 210 ? 15.850 5.068 -13.601 1.00 48.41 210 PRO A O 1
ATOM 1548 N N . THR A 1 211 ? 15.706 4.524 -11.443 1.00 48.81 211 THR A N 1
ATOM 1549 C CA . THR A 1 211 ? 15.170 3.179 -11.711 1.00 48.81 211 THR A CA 1
ATOM 1550 C C . THR A 1 211 ? 13.843 3.239 -12.478 1.00 48.81 211 THR A C 1
ATOM 1552 O O . THR A 1 211 ? 12.965 4.032 -12.125 1.00 48.81 211 THR A O 1
ATOM 1555 N N . ARG A 1 212 ? 13.648 2.320 -13.440 1.00 52.81 212 ARG A N 1
ATOM 1556 C CA . ARG A 1 212 ? 12.471 2.227 -14.338 1.00 52.81 212 ARG A CA 1
ATOM 1557 C C . ARG A 1 212 ? 11.092 2.239 -13.640 1.00 52.81 212 ARG A C 1
ATOM 1559 O O . ARG A 1 212 ? 10.106 2.592 -14.280 1.00 52.81 212 ARG A O 1
ATOM 1566 N N . ARG A 1 213 ? 11.039 1.950 -12.334 1.00 51.94 213 ARG A N 1
ATOM 1567 C CA . ARG A 1 213 ? 9.894 2.091 -11.404 1.00 51.94 213 ARG A CA 1
ATOM 1568 C C . ARG A 1 213 ? 9.095 3.391 -11.546 1.00 51.94 213 ARG A C 1
ATOM 1570 O O . ARG A 1 213 ? 7.877 3.374 -11.395 1.00 51.94 213 ARG A O 1
ATOM 1577 N N . ASN A 1 214 ? 9.762 4.506 -11.853 1.00 62.69 214 ASN A N 1
ATOM 1578 C CA . ASN A 1 214 ? 9.116 5.823 -11.920 1.00 62.69 214 ASN A CA 1
ATOM 1579 C C . ASN A 1 214 ? 8.601 6.202 -13.322 1.00 62.69 214 ASN A C 1
ATOM 1581 O O . ASN A 1 214 ? 7.911 7.215 -13.452 1.00 62.69 214 ASN A O 1
ATOM 1585 N N . LEU A 1 215 ? 8.878 5.394 -14.355 1.00 76.25 215 LEU A N 1
ATOM 1586 C CA . LEU A 1 215 ? 8.434 5.657 -15.726 1.00 76.25 215 LEU A CA 1
ATOM 1587 C C . LEU A 1 215 ? 6.910 5.491 -15.843 1.00 76.25 215 LEU A C 1
ATOM 1589 O O . LEU A 1 215 ? 6.365 4.402 -15.623 1.00 76.25 215 LEU A O 1
ATOM 1593 N N . ARG A 1 216 ? 6.217 6.567 -16.231 1.00 81.06 216 ARG A N 1
ATOM 1594 C CA . ARG A 1 216 ? 4.764 6.576 -16.478 1.00 81.06 216 ARG A CA 1
ATOM 1595 C C . ARG A 1 216 ? 4.485 6.917 -17.941 1.00 81.06 216 ARG A C 1
ATOM 1597 O O . ARG A 1 216 ? 5.040 7.877 -18.448 1.00 81.06 216 ARG A O 1
ATOM 1604 N N . MET A 1 217 ? 3.613 6.171 -18.610 1.00 88.62 217 MET A N 1
ATOM 1605 C CA . MET A 1 217 ? 3.233 6.348 -20.019 1.00 88.62 217 MET A CA 1
ATOM 1606 C C . MET A 1 217 ? 1.798 6.869 -20.146 1.00 88.62 217 MET A C 1
ATOM 1608 O O . MET A 1 217 ? 0.915 6.400 -19.422 1.00 88.62 217 MET A O 1
ATOM 1612 N N . GLY A 1 218 ? 1.549 7.780 -21.089 1.00 85.12 218 GLY A N 1
ATOM 1613 C CA . GLY A 1 218 ? 0.196 8.206 -21.455 1.00 85.12 218 GLY A CA 1
ATOM 1614 C C . GLY A 1 218 ? -0.622 7.083 -22.111 1.00 85.12 218 GLY A C 1
ATOM 1615 O O . GLY A 1 218 ? -0.156 6.396 -23.018 1.00 85.12 218 GLY A O 1
ATOM 1616 N N . ILE A 1 219 ? -1.864 6.893 -21.670 1.00 86.69 219 ILE A N 1
ATOM 1617 C CA . ILE A 1 219 ? -2.847 5.949 -22.230 1.00 86.69 219 ILE A CA 1
ATOM 1618 C C . ILE A 1 219 ? -4.245 6.580 -22.240 1.00 86.69 219 ILE A C 1
ATOM 1620 O O . ILE A 1 219 ? -4.509 7.521 -21.497 1.00 86.69 219 ILE A O 1
ATOM 1624 N N . CYS A 1 220 ? -5.182 6.033 -23.018 1.00 80.25 220 CYS A N 1
ATOM 1625 C CA . CYS A 1 220 ? -6.596 6.395 -22.899 1.00 80.25 220 CYS A CA 1
ATOM 1626 C C . CYS A 1 220 ? -7.357 5.438 -21.975 1.00 80.25 220 CYS A C 1
ATOM 1628 O O . CYS A 1 220 ? -7.402 4.232 -22.222 1.00 80.25 220 CYS A O 1
ATOM 1630 N N . ARG A 1 221 ? -8.039 5.985 -20.962 1.00 75.19 221 ARG A N 1
ATOM 1631 C CA . ARG A 1 221 ? -9.038 5.278 -20.143 1.00 75.19 221 ARG A CA 1
ATOM 1632 C C . ARG A 1 221 ? -10.351 6.056 -20.224 1.00 75.19 221 ARG A C 1
ATOM 1634 O O . ARG A 1 221 ? -10.386 7.238 -19.904 1.00 75.19 221 ARG A O 1
ATOM 1641 N N . ASN A 1 222 ? -11.424 5.407 -20.678 1.00 73.25 222 ASN A N 1
ATOM 1642 C CA . ASN A 1 222 ? -12.744 6.029 -20.882 1.00 73.25 222 ASN A CA 1
ATOM 1643 C C . ASN A 1 222 ? -12.665 7.318 -21.736 1.00 73.25 222 ASN A C 1
ATOM 1645 O O . ASN A 1 222 ? -13.136 8.376 -21.324 1.00 73.25 222 ASN A O 1
ATOM 1649 N N . GLU A 1 223 ? -11.992 7.221 -22.892 1.00 78.06 223 GLU A N 1
ATOM 1650 C CA . GLU A 1 223 ? -11.754 8.310 -23.866 1.00 78.06 223 GLU A CA 1
ATOM 1651 C C . GLU A 1 223 ? -10.985 9.537 -23.335 1.00 78.06 223 GLU A C 1
ATOM 1653 O O . GLU A 1 223 ? -10.831 10.526 -24.047 1.00 78.06 223 GLU A O 1
ATOM 1658 N N . LYS A 1 224 ? -10.437 9.467 -22.118 1.00 72.19 224 LYS A N 1
ATOM 1659 C CA . LYS A 1 224 ? -9.642 10.531 -21.493 1.00 72.19 224 LYS A CA 1
ATOM 1660 C C . LYS A 1 224 ? -8.200 10.073 -21.256 1.00 72.19 224 LYS A C 1
ATOM 1662 O O . LYS A 1 224 ? -7.986 8.878 -21.028 1.00 72.19 224 LYS A O 1
ATOM 1667 N N . PRO A 1 225 ? -7.218 10.992 -21.278 1.00 78.50 225 PRO A N 1
ATOM 1668 C CA . PRO A 1 225 ? -5.856 10.677 -20.873 1.00 78.50 225 PRO A CA 1
ATOM 1669 C C . PRO A 1 225 ? -5.771 10.153 -19.435 1.00 78.50 225 PRO A C 1
ATOM 1671 O O . PRO A 1 225 ? -6.459 10.638 -18.536 1.00 78.50 225 PRO A O 1
ATOM 1674 N N . ALA A 1 226 ? -4.909 9.165 -19.235 1.00 75.44 226 ALA A N 1
ATOM 1675 C CA . ALA A 1 226 ? -4.556 8.556 -17.961 1.00 75.44 226 ALA A CA 1
ATOM 1676 C C . ALA A 1 226 ? -3.111 8.026 -18.035 1.00 75.44 226 ALA A C 1
ATOM 1678 O O . ALA A 1 226 ? -2.548 7.905 -19.120 1.00 75.44 226 ALA A O 1
ATOM 1679 N N . SER A 1 227 ? -2.509 7.672 -16.897 1.00 77.94 227 SER A N 1
ATOM 1680 C CA . SER A 1 227 ? -1.140 7.139 -16.848 1.00 77.94 227 SER A CA 1
ATOM 1681 C C . SER A 1 227 ? -1.089 5.640 -16.546 1.00 77.94 227 SER A C 1
ATOM 1683 O O . SER A 1 227 ? -1.788 5.181 -15.642 1.00 77.94 227 SER A O 1
ATOM 1685 N N . ALA A 1 228 ? -0.189 4.907 -17.200 1.00 73.69 228 ALA A N 1
ATOM 1686 C CA . ALA A 1 228 ? 0.202 3.540 -16.841 1.00 73.69 228 ALA A CA 1
ATOM 1687 C C . ALA A 1 228 ? 1.684 3.480 -16.422 1.00 73.69 228 ALA A C 1
ATOM 1689 O O . ALA A 1 228 ? 2.502 4.205 -16.976 1.00 73.69 228 ALA A O 1
ATOM 1690 N N . MET A 1 229 ? 2.049 2.617 -15.469 1.00 66.62 229 MET A N 1
ATOM 1691 C CA . MET A 1 229 ? 3.457 2.375 -15.101 1.00 66.62 229 MET A CA 1
ATOM 1692 C C . MET A 1 229 ? 4.146 1.446 -16.108 1.00 66.62 229 MET A C 1
ATOM 1694 O O . MET A 1 229 ? 3.564 0.442 -16.524 1.00 66.62 229 MET A O 1
ATOM 1698 N N . LEU A 1 230 ? 5.399 1.745 -16.465 1.00 58.34 230 LEU A N 1
ATOM 1699 C CA . LEU A 1 230 ? 6.129 1.010 -17.507 1.00 58.34 230 LEU A CA 1
ATOM 1700 C C . LEU A 1 230 ? 6.563 -0.407 -17.091 1.00 58.34 230 LEU A C 1
ATOM 1702 O O . LEU A 1 230 ? 6.705 -1.276 -17.948 1.00 58.34 230 LEU A O 1
ATOM 1706 N N . GLU A 1 231 ? 6.715 -0.676 -15.790 1.00 48.19 231 GLU A N 1
ATOM 1707 C CA . GLU A 1 231 ? 6.993 -2.031 -15.275 1.00 48.19 231 GLU A CA 1
ATOM 1708 C C . GLU A 1 231 ? 5.818 -3.011 -15.506 1.00 48.19 231 GLU A C 1
ATOM 1710 O O . GLU A 1 231 ? 5.982 -4.223 -15.384 1.00 48.19 231 GLU A O 1
ATOM 1715 N N . GLY A 1 232 ? 4.637 -2.502 -15.882 1.00 43.41 232 GLY A N 1
ATOM 1716 C CA . GLY A 1 232 ? 3.396 -3.264 -16.038 1.00 43.41 232 GLY A CA 1
ATOM 1717 C C . GLY A 1 232 ? 3.117 -3.862 -17.422 1.00 43.41 232 GLY A C 1
ATOM 1718 O O . GLY A 1 232 ? 2.017 -4.373 -17.622 1.00 43.41 232 GLY A O 1
ATOM 1719 N N . ILE A 1 233 ? 4.043 -3.834 -18.394 1.00 41.53 233 ILE A N 1
ATOM 1720 C CA . ILE A 1 233 ? 3.792 -4.382 -19.753 1.00 41.53 233 ILE A CA 1
ATOM 1721 C C . ILE A 1 233 ? 3.997 -5.916 -19.809 1.00 41.53 233 ILE A C 1
ATOM 1723 O O . ILE A 1 233 ? 4.544 -6.485 -20.754 1.00 41.53 233 ILE A O 1
ATOM 1727 N N . ALA A 1 234 ? 3.498 -6.600 -18.778 1.00 26.92 234 ALA A N 1
ATOM 1728 C CA . ALA A 1 234 ? 3.219 -8.029 -18.745 1.00 26.92 234 ALA A CA 1
ATOM 1729 C C . ALA A 1 234 ? 1.733 -8.214 -18.386 1.00 26.92 234 ALA A C 1
ATOM 1731 O O . ALA A 1 234 ? 1.214 -7.591 -17.464 1.00 26.92 234 ALA A O 1
ATOM 1732 N N . LEU A 1 235 ? 1.023 -9.029 -19.165 1.00 28.08 235 LEU A N 1
ATOM 1733 C CA . LEU A 1 235 ? -0.439 -8.980 -19.249 1.00 28.08 235 LEU A CA 1
ATOM 1734 C C . LEU A 1 2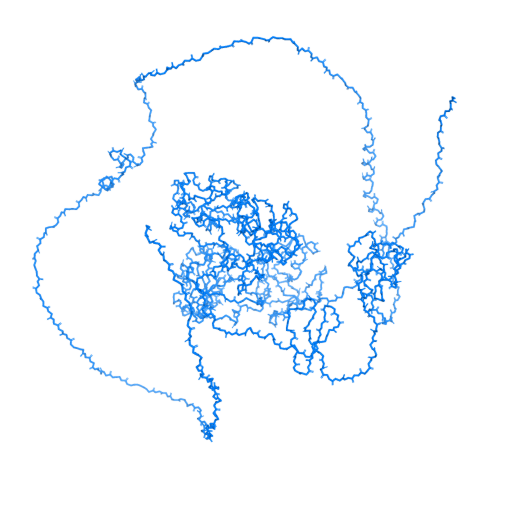35 ? -1.192 -9.512 -18.009 1.00 28.08 235 LEU A C 1
ATOM 1736 O O . LEU A 1 235 ? -1.030 -10.665 -17.623 1.00 28.08 235 LEU A O 1
ATOM 1740 N N . PHE A 1 236 ? -2.169 -8.705 -17.573 1.00 23.48 236 PHE A N 1
ATOM 1741 C CA . PHE A 1 236 ? -3.511 -9.110 -17.116 1.00 23.48 236 PHE A CA 1
ATOM 1742 C C . PHE A 1 236 ? -3.668 -9.825 -15.753 1.00 23.48 236 PHE A C 1
ATOM 1744 O O . PHE A 1 236 ? -3.531 -11.043 -15.637 1.00 23.48 236 PHE A O 1
ATOM 1751 N N . THR A 1 237 ? -4.180 -9.089 -14.760 1.00 23.91 237 THR A N 1
ATOM 1752 C CA . THR A 1 237 ? -5.033 -9.641 -13.690 1.00 23.91 237 THR A CA 1
ATOM 1753 C C . THR A 1 237 ? -6.513 -9.357 -14.004 1.00 23.91 237 THR A C 1
ATOM 1755 O O . THR A 1 237 ? -6.886 -8.197 -14.194 1.00 23.91 237 THR A O 1
ATOM 1758 N N . PRO A 1 238 ? -7.393 -10.374 -14.080 1.00 22.52 238 PRO A N 1
ATOM 1759 C CA . PRO A 1 238 ? -8.828 -10.150 -14.252 1.00 22.52 238 PRO A CA 1
ATOM 1760 C C . PRO A 1 238 ? -9.475 -9.674 -12.940 1.00 22.52 238 PRO A C 1
ATOM 1762 O O . PRO A 1 238 ? -9.265 -10.291 -11.899 1.00 22.52 238 PRO A O 1
ATOM 1765 N N . GLY A 1 239 ? -10.307 -8.625 -12.999 1.00 26.30 239 GLY A N 1
ATOM 1766 C CA . GLY A 1 239 ? -11.217 -8.249 -11.899 1.00 26.30 239 GLY A CA 1
ATOM 1767 C C . GLY A 1 239 ? -11.316 -6.759 -11.540 1.00 26.30 239 GLY A C 1
ATOM 1768 O O . GLY A 1 239 ? -12.224 -6.389 -10.802 1.00 26.30 239 GLY A O 1
ATOM 1769 N N . TYR A 1 240 ? -10.432 -5.889 -12.042 1.00 26.00 240 TYR A N 1
ATOM 1770 C CA . TYR A 1 240 ? -10.404 -4.478 -11.626 1.00 26.00 240 TYR A CA 1
ATOM 1771 C C . TYR A 1 240 ? -11.342 -3.573 -12.448 1.00 26.00 240 TYR A C 1
ATOM 1773 O O . TYR A 1 240 ? -11.012 -3.154 -13.561 1.00 26.00 240 TYR A O 1
ATOM 1781 N N . PHE A 1 241 ? -12.499 -3.228 -11.876 1.00 25.34 241 PHE A N 1
ATOM 1782 C CA . PHE A 1 241 ? -13.369 -2.168 -12.397 1.00 25.34 241 PHE A CA 1
ATOM 1783 C C . PHE A 1 241 ? -12.828 -0.767 -12.033 1.00 25.34 241 PHE A C 1
ATOM 1785 O O . PHE A 1 241 ? -12.287 -0.593 -10.940 1.00 25.34 241 PHE A O 1
ATOM 1792 N N . PRO A 1 242 ? -12.968 0.253 -12.905 1.00 30.09 242 PRO A N 1
ATOM 1793 C CA . PRO A 1 242 ? -12.683 1.640 -12.549 1.00 30.09 242 PRO A CA 1
ATOM 1794 C C . PRO A 1 242 ? -13.797 2.237 -11.681 1.00 30.09 242 PRO A C 1
ATOM 1796 O O . PRO A 1 242 ? -14.969 2.076 -12.028 1.00 30.09 242 PRO A O 1
ATOM 1799 N N . PRO A 1 243 ? -13.442 3.057 -10.689 1.00 26.42 243 PRO A N 1
ATOM 1800 C CA . PRO A 1 243 ? -14.274 4.150 -10.213 1.00 26.42 243 PRO A CA 1
ATOM 1801 C C . PRO A 1 243 ? -13.759 5.519 -10.763 1.00 26.42 243 PRO A C 1
ATOM 1803 O O . PRO A 1 243 ? -12.793 5.522 -11.543 1.00 26.42 243 PRO A O 1
ATOM 1806 N N . PRO A 1 244 ? -14.491 6.645 -10.589 1.00 31.69 244 PRO A N 1
ATOM 1807 C CA . PRO A 1 244 ? -14.557 7.693 -11.616 1.00 31.69 244 PRO A CA 1
ATOM 1808 C C . PRO A 1 244 ? -13.709 8.968 -11.386 1.00 31.69 244 PRO A C 1
ATOM 1810 O O . PRO A 1 244 ? -12.882 9.088 -10.494 1.00 31.69 244 PRO A O 1
ATOM 1813 N N . VAL A 1 245 ? -13.862 9.924 -12.311 1.00 32.47 245 VAL A N 1
ATOM 1814 C CA . VAL A 1 245 ? -12.956 11.066 -12.533 1.00 32.47 245 VAL A CA 1
ATOM 1815 C C . VAL A 1 245 ? -13.057 12.157 -11.455 1.00 32.47 245 VAL A C 1
ATOM 1817 O O . VAL A 1 245 ? -14.076 12.839 -11.368 1.00 32.47 245 VAL A O 1
ATOM 1820 N N . GLY A 1 246 ? -11.937 12.437 -10.780 1.00 27.84 246 GLY A N 1
ATOM 1821 C CA . GLY A 1 246 ? -11.653 13.687 -10.059 1.00 27.84 246 GLY A CA 1
ATOM 1822 C C . GLY A 1 246 ? -10.408 14.392 -10.627 1.00 27.84 246 GLY A C 1
ATOM 1823 O O . GLY A 1 246 ? -9.552 13.741 -11.223 1.00 27.84 246 GLY A O 1
ATOM 1824 N N . LYS A 1 247 ? -10.307 15.723 -10.493 1.00 41.25 247 LYS A N 1
ATOM 1825 C CA . LYS A 1 247 ? -9.152 16.514 -10.974 1.00 41.25 247 LYS A CA 1
ATOM 1826 C C . LYS A 1 247 ? -8.127 16.734 -9.857 1.00 41.25 247 LYS A C 1
ATOM 1828 O O . LYS A 1 247 ? -8.503 17.189 -8.783 1.00 41.25 247 LYS A O 1
ATOM 1833 N N . GLY A 1 248 ? -6.847 16.515 -10.150 1.00 32.62 248 GLY A N 1
ATOM 1834 C CA . GLY A 1 248 ? -5.716 16.798 -9.261 1.00 32.62 248 GLY A CA 1
ATOM 1835 C C . GLY A 1 248 ? -4.408 16.246 -9.836 1.00 32.62 248 GLY A C 1
ATOM 1836 O O . GLY A 1 248 ? -4.436 15.507 -10.823 1.00 32.62 248 GLY A O 1
ATOM 1837 N N . LEU A 1 249 ? -3.267 16.602 -9.237 1.00 33.84 249 LEU A N 1
ATOM 1838 C CA . LEU A 1 249 ? -1.978 15.969 -9.548 1.00 33.84 249 LEU A CA 1
ATOM 1839 C C . LEU A 1 249 ? -2.050 14.459 -9.260 1.00 33.84 249 LEU A C 1
ATOM 1841 O O . LEU A 1 249 ? -2.739 14.031 -8.338 1.00 33.84 249 LEU A O 1
ATOM 1845 N N . LEU A 1 250 ? -1.292 13.645 -10.003 1.00 40.03 250 LEU A N 1
ATOM 1846 C CA . LEU A 1 250 ? -1.179 12.199 -9.755 1.00 40.03 250 LEU A CA 1
ATOM 1847 C C . LEU A 1 250 ? -0.159 11.889 -8.647 1.00 40.03 250 LEU A C 1
ATOM 1849 O O . LEU A 1 250 ? 0.809 11.142 -8.860 1.00 40.03 250 LEU A O 1
ATOM 1853 N N . VAL A 1 251 ? -0.415 12.470 -7.470 1.00 41.84 251 VAL A N 1
ATOM 1854 C CA . VAL A 1 251 ? 0.177 12.082 -6.180 1.00 41.84 251 VAL A CA 1
ATOM 1855 C C . VAL A 1 251 ? 0.003 10.559 -6.010 1.00 41.84 251 VAL A C 1
ATOM 1857 O O . VAL A 1 251 ? -1.020 10.024 -6.455 1.00 41.84 251 VAL A O 1
ATOM 1860 N N . PRO A 1 252 ? 0.975 9.811 -5.451 1.00 48.56 252 PRO A N 1
ATOM 1861 C CA . PRO A 1 252 ? 0.809 8.374 -5.236 1.00 48.56 252 PRO A CA 1
ATOM 1862 C C . PRO A 1 252 ? -0.467 8.061 -4.445 1.00 48.56 252 PRO A C 1
ATOM 1864 O O . PRO A 1 252 ? -0.792 8.767 -3.501 1.00 48.56 252 PRO A O 1
ATOM 1867 N N . HIS A 1 253 ? -1.178 6.987 -4.796 1.00 47.53 253 HIS A N 1
ATOM 1868 C CA . HIS A 1 253 ? -2.520 6.687 -4.262 1.00 47.53 253 HIS A CA 1
ATOM 1869 C C . HIS A 1 253 ? -2.592 6.441 -2.739 1.00 47.53 253 HIS A C 1
ATOM 1871 O O . HIS A 1 253 ? -3.683 6.254 -2.209 1.00 47.53 253 HIS A O 1
ATOM 1877 N N . TRP A 1 254 ? -1.446 6.341 -2.059 1.00 60.88 254 TRP A N 1
ATOM 1878 C CA . TRP A 1 254 ? -1.327 6.213 -0.604 1.00 60.88 254 TRP A CA 1
ATOM 1879 C C . TRP A 1 254 ? -1.172 7.571 0.100 1.00 60.88 254 TRP A C 1
ATOM 1881 O O . TRP A 1 254 ? -1.356 7.651 1.310 1.00 60.88 254 TRP A O 1
ATOM 1891 N N . VAL A 1 255 ? -0.862 8.640 -0.641 1.00 69.88 255 VAL A N 1
ATOM 1892 C CA . VAL A 1 255 ? -0.824 10.012 -0.127 1.00 69.88 255 VAL A CA 1
ATOM 1893 C C . VAL A 1 255 ? -2.262 10.550 -0.078 1.00 69.88 255 VAL A C 1
ATOM 1895 O O . VAL A 1 255 ? -2.905 10.646 -1.129 1.00 69.88 255 VAL A O 1
ATOM 1898 N N . PRO A 1 256 ? -2.805 10.900 1.103 1.00 72.31 256 PRO A N 1
ATOM 1899 C CA . PRO A 1 256 ? -4.112 11.536 1.202 1.00 72.31 256 PRO A CA 1
ATOM 1900 C C . PRO A 1 256 ? -4.064 12.963 0.644 1.00 72.31 256 PRO A C 1
ATOM 1902 O O . PRO A 1 256 ? -3.002 13.566 0.504 1.00 72.31 256 PRO A O 1
ATOM 1905 N N . SER A 1 257 ? -5.228 13.547 0.366 1.00 76.50 257 SER A N 1
ATOM 1906 C CA . SER A 1 257 ? -5.317 14.976 0.054 1.00 76.50 257 SER A CA 1
ATOM 1907 C C . SER A 1 257 ? -4.760 15.824 1.202 1.00 76.50 257 SER A C 1
ATOM 1909 O O . SER A 1 257 ? -5.179 15.634 2.348 1.00 76.50 257 SER A O 1
ATOM 1911 N N . HIS A 1 258 ? -3.897 16.796 0.889 1.00 88.00 258 HIS A N 1
ATOM 1912 C CA . HIS A 1 258 ? -3.483 17.834 1.835 1.00 88.00 258 HIS A CA 1
ATOM 1913 C C . HIS A 1 258 ? -4.739 18.491 2.461 1.00 88.00 258 HIS A C 1
ATOM 1915 O O . HIS A 1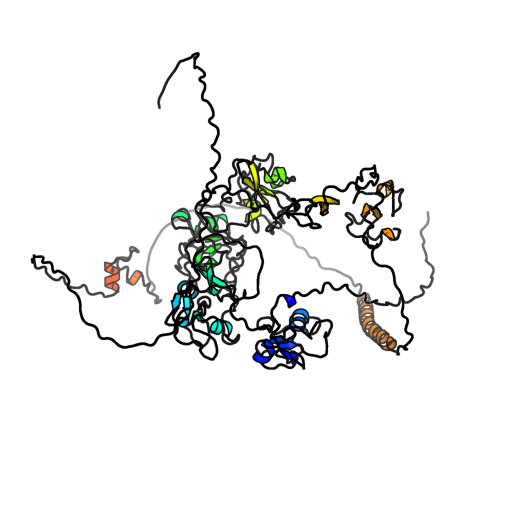 258 ? -5.620 18.922 1.709 1.00 88.00 258 HIS A O 1
ATOM 1921 N N . PRO A 1 259 ? -4.860 18.579 3.802 1.00 87.50 259 PRO A N 1
ATOM 1922 C CA . PRO A 1 259 ? -5.985 19.245 4.467 1.00 87.50 259 PRO A CA 1
ATOM 1923 C C . PRO A 1 259 ? -6.170 20.695 3.995 1.00 87.50 259 PRO A C 1
ATOM 1925 O O . PRO A 1 259 ? -5.189 21.417 3.826 1.00 87.50 259 PRO A O 1
ATOM 1928 N N . THR A 1 260 ? -7.404 21.165 3.792 1.00 87.62 260 THR A N 1
ATOM 1929 C CA . THR A 1 260 ? -7.621 22.579 3.431 1.00 87.62 260 THR A CA 1
ATOM 1930 C C . THR A 1 260 ? -7.213 23.514 4.572 1.00 87.62 260 THR A C 1
ATOM 1932 O O . THR A 1 260 ? -7.163 23.114 5.736 1.00 87.62 260 THR A O 1
ATOM 1935 N N . GLU A 1 261 ? -6.951 24.787 4.267 1.00 86.06 261 GLU A N 1
ATOM 1936 C CA . GLU A 1 261 ? -6.586 25.774 5.290 1.00 86.06 261 GLU A CA 1
ATOM 1937 C C . GLU A 1 261 ? -7.641 25.877 6.404 1.00 86.06 261 GLU A C 1
ATOM 1939 O O . GLU A 1 261 ? -7.294 25.856 7.586 1.00 86.06 261 GLU A O 1
ATOM 1944 N N . GLU A 1 262 ? -8.924 25.837 6.028 1.00 84.44 262 GLU A N 1
ATOM 1945 C CA . GLU A 1 262 ? -10.079 25.712 6.926 1.00 84.44 262 GLU A CA 1
ATOM 1946 C C . GLU A 1 262 ? -9.964 24.488 7.853 1.00 84.44 262 GLU A C 1
ATOM 1948 O O . GLU A 1 262 ? -10.079 24.619 9.073 1.00 84.44 262 GLU A O 1
ATOM 1953 N N . GLN A 1 263 ? -9.660 23.308 7.294 1.00 82.12 263 GLN A N 1
ATOM 1954 C CA . GLN A 1 263 ? -9.449 22.048 8.025 1.00 82.12 263 GLN A CA 1
ATOM 1955 C C . GLN A 1 263 ? -8.198 22.040 8.923 1.00 82.12 263 GLN A C 1
ATOM 1957 O O . GLN A 1 263 ? -7.972 21.048 9.621 1.00 82.12 263 GLN A O 1
ATOM 1962 N N . MET A 1 264 ? -7.406 23.114 8.934 1.00 92.38 264 MET A N 1
ATOM 1963 C CA . MET A 1 264 ? -6.230 23.292 9.789 1.00 92.38 264 MET A CA 1
ATOM 1964 C C . MET A 1 264 ? -6.328 24.518 10.718 1.00 92.38 264 MET A C 1
ATOM 1966 O O . MET A 1 264 ? -5.382 24.801 11.453 1.00 92.38 264 MET A O 1
ATOM 1970 N N . THR A 1 265 ? -7.421 25.291 10.688 1.00 93.25 265 THR A N 1
ATOM 1971 C CA . THR A 1 265 ? -7.568 26.565 11.439 1.00 93.25 265 THR A CA 1
ATOM 1972 C C . THR A 1 265 ? -7.425 26.439 12.956 1.00 93.25 265 THR A C 1
ATOM 1974 O O . THR A 1 265 ? -6.923 27.352 13.599 1.00 93.25 265 THR A O 1
ATOM 1977 N N . CYS A 1 266 ? -7.847 25.314 13.526 1.00 87.56 266 CYS A N 1
ATOM 1978 C CA . CYS A 1 266 ? -7.768 25.013 14.956 1.00 87.56 266 CYS A CA 1
ATOM 1979 C C . CYS A 1 266 ? -6.412 24.443 15.413 1.00 87.56 266 CYS A C 1
ATOM 1981 O O . CYS A 1 266 ? -6.217 24.263 16.614 1.00 87.56 266 CYS A O 1
ATOM 1983 N N . LEU A 1 267 ? -5.522 24.075 14.483 1.00 94.00 267 LEU A N 1
ATOM 1984 C CA . LEU A 1 267 ? -4.248 23.442 14.816 1.00 94.00 267 LEU A CA 1
ATOM 1985 C C . LEU A 1 267 ? -3.275 24.497 15.357 1.00 94.00 267 LEU A C 1
ATOM 1987 O O . LEU A 1 267 ? -3.112 25.556 14.749 1.00 94.00 267 LEU A O 1
ATOM 1991 N N . GLY A 1 268 ? -2.609 24.193 16.472 1.00 94.00 268 GLY A N 1
ATOM 1992 C CA . GLY A 1 268 ? -1.557 25.045 17.031 1.00 94.00 268 GLY A CA 1
ATOM 1993 C C . GLY A 1 268 ? -0.314 25.084 16.137 1.00 94.00 268 GLY A C 1
ATOM 1994 O O . GLY A 1 268 ? -0.181 24.287 15.216 1.00 94.00 268 GLY A O 1
ATOM 1995 N N . PHE A 1 269 ? 0.637 25.973 16.418 1.00 97.00 269 PHE A N 1
ATOM 1996 C CA . PHE A 1 269 ? 1.931 26.001 15.725 1.00 97.00 269 PHE A CA 1
ATOM 1997 C C . PHE A 1 269 ? 3.036 25.499 16.657 1.00 97.00 269 PHE A C 1
ATOM 1999 O O . PHE A 1 269 ? 3.281 26.096 17.704 1.00 97.00 269 PHE A O 1
ATOM 2006 N N . SER A 1 270 ? 3.714 24.411 16.285 1.00 96.56 270 SER A N 1
ATOM 2007 C CA . SER A 1 270 ? 4.860 23.902 17.046 1.00 96.56 270 SER A CA 1
ATOM 2008 C C . SER A 1 270 ? 6.101 24.737 16.743 1.00 96.56 270 SER A C 1
ATOM 2010 O O . SER A 1 270 ? 6.670 24.620 15.660 1.00 96.56 270 SER A O 1
ATOM 2012 N N . LEU A 1 271 ? 6.552 25.561 17.694 1.00 94.94 271 LEU A N 1
ATOM 2013 C CA . LEU A 1 271 ? 7.722 26.440 17.520 1.00 94.94 271 LEU A CA 1
ATOM 2014 C C . LEU A 1 271 ? 9.035 25.678 17.235 1.00 94.94 271 LEU A C 1
ATOM 2016 O O . LEU A 1 271 ? 9.953 26.235 16.642 1.00 94.94 271 LEU A O 1
ATOM 2020 N N . GLY A 1 272 ? 9.122 24.399 17.624 1.00 94.44 272 GLY A N 1
ATOM 2021 C CA . GLY A 1 272 ? 10.233 23.497 17.280 1.00 94.44 272 GLY A CA 1
ATOM 2022 C C . GLY A 1 272 ? 10.057 22.753 15.947 1.00 94.44 272 GLY A C 1
ATOM 2023 O O . GLY A 1 272 ? 10.810 21.822 15.662 1.00 94.44 272 GLY A O 1
ATOM 2024 N N . GLY A 1 273 ? 9.037 23.111 15.165 1.00 96.44 273 GLY A N 1
ATOM 2025 C CA . GLY A 1 273 ? 8.562 22.352 14.011 1.00 96.44 273 GLY A CA 1
ATOM 2026 C C . GLY A 1 273 ? 7.848 21.049 14.393 1.00 96.44 273 GLY A C 1
ATOM 2027 O O . GLY A 1 273 ? 7.744 20.687 15.570 1.00 96.44 273 GLY A O 1
ATOM 2028 N N . CYS A 1 274 ? 7.353 20.316 13.397 1.00 97.56 274 CYS A N 1
ATOM 2029 C CA . CYS A 1 274 ? 6.753 18.993 13.595 1.00 97.56 274 CYS A CA 1
ATOM 2030 C C . CYS A 1 274 ? 7.795 17.971 14.076 1.00 97.56 274 CYS A C 1
ATOM 2032 O O . CYS A 1 274 ? 7.498 17.164 14.953 1.00 97.56 274 CYS A O 1
ATOM 2034 N N . SER A 1 275 ? 9.035 18.058 13.576 1.00 95.44 275 SER A N 1
ATOM 2035 C CA . SER A 1 275 ? 10.147 17.149 13.904 1.00 95.44 275 SER A CA 1
ATOM 2036 C C . SER A 1 275 ? 10.499 17.072 15.395 1.00 95.44 275 SER A C 1
ATOM 2038 O O . SER A 1 275 ? 11.080 16.073 15.826 1.00 95.44 275 SER A O 1
ATOM 2040 N N . ALA A 1 276 ? 10.141 18.087 16.190 1.00 95.81 276 ALA A N 1
ATOM 2041 C CA . ALA A 1 276 ? 10.341 18.102 17.639 1.00 95.81 276 ALA A CA 1
ATOM 2042 C C . ALA A 1 276 ? 9.257 17.340 18.432 1.00 95.81 276 ALA A C 1
ATOM 2044 O O . ALA A 1 276 ? 9.479 17.011 19.598 1.00 95.81 276 ALA A O 1
ATOM 2045 N N . LEU A 1 277 ? 8.096 17.049 17.834 1.00 96.00 277 LEU A N 1
ATOM 2046 C CA . LEU A 1 277 ? 6.966 16.418 18.521 1.00 96.00 277 LEU A CA 1
ATOM 2047 C C . LEU A 1 277 ? 7.165 14.895 18.614 1.00 96.00 277 LEU A C 1
ATOM 2049 O O . LEU A 1 277 ? 7.513 14.226 17.639 1.00 96.00 277 LEU A O 1
ATOM 2053 N N . GLN A 1 278 ? 6.961 14.339 19.812 1.00 93.62 278 GLN A N 1
ATOM 2054 C CA . GLN A 1 278 ? 7.326 12.954 20.154 1.00 93.62 278 GLN A CA 1
ATOM 2055 C C . GLN A 1 278 ? 6.137 12.058 20.534 1.00 93.62 278 GLN A C 1
ATOM 2057 O O . GLN A 1 278 ? 6.324 10.857 20.762 1.00 93.62 278 GLN A O 1
ATOM 2062 N N . ASP A 1 279 ? 4.932 12.621 20.561 1.00 88.06 279 ASP A N 1
ATOM 2063 C CA . ASP A 1 279 ? 3.664 11.973 20.887 1.00 88.06 279 ASP A CA 1
ATOM 2064 C C . ASP A 1 279 ? 2.576 12.287 19.843 1.00 88.06 279 ASP A C 1
ATOM 2066 O O . ASP A 1 279 ? 2.601 13.315 19.160 1.00 88.06 279 ASP A O 1
ATOM 2070 N N . ALA A 1 280 ? 1.609 11.374 19.722 1.00 80.75 280 ALA A N 1
ATOM 2071 C CA . ALA A 1 280 ? 0.583 11.428 18.685 1.00 80.75 280 ALA A CA 1
ATOM 2072 C C . ALA A 1 280 ? -0.397 12.592 18.863 1.00 80.75 280 ALA A C 1
ATOM 2074 O O . ALA A 1 280 ? -0.810 13.190 17.872 1.00 80.75 280 ALA A O 1
ATOM 2075 N N . ASP A 1 281 ? -0.775 12.910 20.102 1.00 80.69 281 ASP A N 1
ATOM 2076 C CA . ASP A 1 281 ? -1.827 13.890 20.375 1.00 80.69 281 ASP A CA 1
ATOM 2077 C C . ASP A 1 281 ? -1.307 15.323 20.166 1.00 80.69 281 ASP A C 1
ATOM 2079 O O . ASP A 1 281 ? -2.003 16.139 19.558 1.00 80.69 281 ASP A O 1
ATOM 2083 N N . SER A 1 282 ? -0.056 15.617 20.543 1.00 88.75 282 SER A N 1
ATOM 2084 C CA . SER A 1 282 ? 0.612 16.875 20.181 1.00 88.75 282 SER A CA 1
ATOM 2085 C C . SER A 1 282 ? 0.860 16.954 18.675 1.00 88.75 282 SER A C 1
ATOM 2087 O O . SER A 1 282 ? 0.525 17.964 18.065 1.00 88.75 282 SER A O 1
ATOM 2089 N N . CYS A 1 283 ? 1.362 15.887 18.041 1.00 95.25 283 CYS A N 1
ATOM 2090 C CA . CYS A 1 283 ? 1.578 15.873 16.591 1.00 95.25 283 CYS A CA 1
ATOM 2091 C C . CYS A 1 283 ? 0.285 16.165 15.807 1.00 95.25 283 CYS A C 1
ATOM 2093 O O . CYS A 1 283 ? 0.246 17.067 14.977 1.00 95.25 283 CYS A O 1
ATOM 2095 N N . LEU A 1 284 ? -0.810 15.463 16.109 1.00 92.75 284 LEU A N 1
ATOM 2096 C CA . LEU A 1 284 ? -2.071 15.575 15.365 1.00 92.75 284 LEU A CA 1
ATOM 2097 C C . LEU A 1 284 ? -2.906 16.824 15.708 1.00 92.75 284 LEU A C 1
ATOM 2099 O O . LEU A 1 284 ? -3.926 17.062 15.060 1.00 92.75 284 LEU A O 1
ATOM 2103 N N . SER A 1 285 ? -2.474 17.627 16.685 1.00 90.31 285 SER A N 1
ATOM 2104 C CA . SER A 1 285 ? -3.076 18.921 17.045 1.00 90.31 285 SER A CA 1
ATOM 2105 C C . SER A 1 285 ? -2.282 20.139 16.549 1.00 90.31 285 SER A C 1
ATOM 2107 O O . SER A 1 285 ? -2.714 21.269 16.785 1.00 90.31 285 SER A O 1
ATOM 2109 N N . HIS A 1 286 ? -1.164 19.938 15.839 1.00 96.62 286 HIS A N 1
ATOM 2110 C CA . HIS A 1 286 ? -0.264 21.017 15.426 1.00 96.62 286 HIS A CA 1
ATOM 2111 C C . HIS A 1 286 ? 0.034 21.061 13.917 1.00 96.62 286 HIS A C 1
ATOM 2113 O O . HIS A 1 286 ? -0.061 20.079 13.177 1.00 96.62 286 HIS A O 1
ATOM 2119 N N . ARG A 1 287 ? 0.428 22.258 13.485 1.00 97.44 287 ARG A N 1
ATOM 2120 C CA . ARG A 1 287 ? 1.181 22.570 12.274 1.00 97.44 287 ARG A CA 1
ATOM 2121 C C . ARG A 1 287 ? 2.649 22.803 12.623 1.00 97.44 287 ARG A C 1
ATOM 2123 O O . ARG A 1 287 ? 2.984 23.119 13.771 1.00 97.44 287 ARG A O 1
ATOM 2130 N N . ASP A 1 288 ? 3.512 22.770 11.618 1.00 97.56 288 ASP A N 1
ATOM 2131 C CA . ASP A 1 288 ? 4.887 23.233 11.765 1.00 97.56 288 ASP A CA 1
ATOM 2132 C C . ASP A 1 288 ? 4.929 24.757 12.000 1.00 97.56 288 ASP A C 1
ATOM 2134 O O . ASP A 1 288 ? 4.445 25.546 11.185 1.00 97.56 288 ASP A O 1
ATOM 2138 N N . GLY A 1 289 ? 5.496 25.175 13.130 1.00 96.31 289 GLY A N 1
ATOM 2139 C CA . GLY A 1 289 ? 5.762 26.572 13.481 1.00 96.31 289 GLY A CA 1
ATOM 2140 C C . GLY A 1 289 ? 7.251 26.915 13.511 1.00 96.31 289 GLY A C 1
ATOM 2141 O O . GLY A 1 289 ? 7.616 27.918 14.123 1.00 96.31 289 GLY A O 1
ATOM 2142 N N . GLY A 1 290 ? 8.105 26.090 12.899 1.00 95.12 290 GLY A N 1
ATOM 2143 C CA . GLY A 1 290 ? 9.542 26.310 12.821 1.00 95.12 290 GLY A CA 1
ATOM 2144 C C . GLY A 1 290 ? 9.910 27.542 11.989 1.00 95.12 290 GLY A C 1
ATOM 2145 O O . GLY A 1 290 ? 9.106 28.102 11.241 1.00 95.12 290 GLY A O 1
ATOM 2146 N N . SER A 1 291 ? 11.162 27.984 12.114 1.00 92.38 291 SER A N 1
ATOM 2147 C CA . SER A 1 291 ? 11.667 29.168 11.406 1.00 92.38 291 SER A CA 1
ATOM 2148 C C . SER A 1 291 ? 11.819 28.950 9.894 1.00 92.38 291 SER A C 1
ATOM 2150 O O . SER A 1 291 ? 11.538 29.863 9.114 1.00 92.38 291 SER A O 1
ATOM 2152 N N . GLN A 1 292 ? 12.227 27.746 9.478 1.00 91.75 292 GLN A N 1
ATOM 2153 C CA . GLN A 1 292 ? 12.453 27.370 8.080 1.00 91.75 292 GLN A CA 1
ATOM 2154 C C . GLN A 1 292 ? 11.135 27.325 7.297 1.00 91.75 292 GLN A C 1
ATOM 2156 O O . GLN A 1 292 ? 10.285 26.495 7.581 1.00 91.75 292 GLN A O 1
ATOM 2161 N N . ALA A 1 293 ? 10.963 28.177 6.281 1.00 87.75 293 ALA A N 1
ATOM 2162 C CA . ALA A 1 293 ? 9.780 28.125 5.412 1.00 87.75 293 ALA A CA 1
ATOM 2163 C C . ALA A 1 293 ? 9.731 26.835 4.567 1.00 87.75 293 ALA A C 1
ATOM 2165 O O . ALA A 1 293 ? 8.670 26.227 4.397 1.00 87.75 293 ALA A O 1
ATOM 2166 N N . THR A 1 294 ? 10.896 26.406 4.080 1.00 93.62 294 THR A N 1
ATOM 2167 C CA . THR A 1 294 ? 11.107 25.197 3.281 1.00 93.62 294 THR A CA 1
ATOM 2168 C C . THR A 1 294 ? 12.288 24.386 3.820 1.00 93.62 294 THR A C 1
ATOM 2170 O O . THR A 1 294 ? 13.190 24.934 4.456 1.00 93.62 294 THR A O 1
ATOM 2173 N N . ARG A 1 295 ? 12.297 23.079 3.544 1.00 91.12 295 ARG A N 1
ATOM 2174 C CA . ARG A 1 295 ? 13.397 22.147 3.829 1.00 91.12 295 ARG A CA 1
ATOM 2175 C C . ARG A 1 295 ? 13.572 21.232 2.621 1.00 91.12 295 ARG A C 1
ATOM 2177 O O . ARG A 1 295 ? 12.592 20.683 2.131 1.00 91.12 295 ARG A O 1
ATOM 2184 N N . ASP A 1 296 ? 14.795 21.123 2.105 1.00 88.94 296 ASP A N 1
ATOM 2185 C CA . ASP A 1 296 ? 15.132 20.317 0.916 1.00 88.94 296 ASP A CA 1
ATOM 2186 C C . ASP A 1 296 ? 14.269 20.641 -0.330 1.00 88.94 296 ASP A C 1
ATOM 2188 O O . ASP A 1 296 ? 13.913 19.771 -1.120 1.00 88.94 296 ASP A O 1
ATOM 2192 N N . GLY A 1 297 ? 13.899 21.920 -0.491 1.00 86.88 297 GLY A N 1
ATOM 2193 C CA . GLY A 1 297 ? 13.031 22.418 -1.570 1.00 86.88 297 GLY A CA 1
ATOM 2194 C C . GLY A 1 297 ? 11.524 22.240 -1.332 1.00 86.88 297 GLY A C 1
ATOM 2195 O O . GLY A 1 297 ? 10.723 22.818 -2.063 1.00 86.88 297 GLY A O 1
ATOM 2196 N N . LEU A 1 298 ? 11.131 21.501 -0.294 1.00 88.06 298 LEU A N 1
ATOM 2197 C CA . LEU A 1 298 ? 9.740 21.220 0.063 1.00 88.06 298 LEU A CA 1
ATOM 2198 C C . LEU A 1 298 ? 9.231 22.227 1.091 1.00 88.06 298 LEU A C 1
ATOM 2200 O O . LEU A 1 298 ? 9.993 22.702 1.934 1.00 88.06 298 LEU A O 1
ATOM 2204 N N . LYS A 1 299 ? 7.937 22.546 1.053 1.00 90.94 299 LYS A N 1
ATOM 2205 C CA . LYS A 1 299 ? 7.301 23.388 2.070 1.00 90.94 299 LYS A CA 1
ATOM 2206 C C . LYS A 1 299 ? 7.304 22.662 3.418 1.00 90.94 299 LYS A C 1
ATOM 2208 O O . LYS A 1 299 ? 7.085 21.454 3.472 1.00 90.94 299 LYS A O 1
ATOM 2213 N N . VAL A 1 300 ? 7.568 23.395 4.502 1.00 95.75 300 VAL A N 1
ATOM 2214 C CA . VAL A 1 300 ? 7.439 22.855 5.867 1.00 95.75 300 VAL A CA 1
ATOM 2215 C C . VAL A 1 300 ? 6.669 23.783 6.796 1.00 95.75 300 VAL A C 1
ATOM 2217 O O . VAL A 1 300 ? 5.737 23.324 7.442 1.00 95.75 300 VAL A O 1
ATOM 2220 N N . ARG A 1 301 ? 6.960 25.089 6.840 1.00 96.19 301 ARG A N 1
ATOM 2221 C CA . ARG A 1 301 ? 6.273 26.002 7.771 1.00 96.19 301 ARG A CA 1
ATOM 2222 C C . ARG A 1 301 ? 4.791 26.152 7.429 1.00 96.19 301 ARG A C 1
ATOM 2224 O O . ARG A 1 301 ? 4.425 26.450 6.291 1.00 96.19 301 ARG A O 1
ATOM 2231 N N . GLY A 1 302 ? 3.939 26.001 8.439 1.00 94.06 302 GLY A N 1
ATOM 2232 C CA . GLY A 1 302 ? 2.483 26.054 8.309 1.00 94.06 302 GLY A CA 1
ATOM 2233 C C . GLY A 1 302 ? 1.843 24.805 7.696 1.00 94.06 302 GLY A C 1
ATOM 2234 O O . GLY A 1 302 ? 0.619 24.794 7.546 1.00 94.06 302 GLY A O 1
ATOM 2235 N N . GLU A 1 303 ? 2.631 23.773 7.383 1.00 97.06 303 GLU A N 1
ATOM 2236 C CA . GLU A 1 303 ? 2.135 22.444 7.014 1.00 97.06 303 GLU A CA 1
ATOM 2237 C C . GLU A 1 303 ? 1.486 21.747 8.214 1.00 97.06 303 GLU A C 1
ATOM 2239 O O . GLU A 1 303 ? 1.963 21.915 9.341 1.00 97.06 303 GLU A O 1
ATOM 2244 N N . PRO A 1 304 ? 0.447 20.920 8.011 1.00 97.12 304 PRO A N 1
ATOM 2245 C CA . PRO A 1 304 ? -0.054 20.052 9.064 1.00 97.12 304 PRO A CA 1
ATOM 2246 C C . PRO A 1 304 ? 1.001 18.992 9.397 1.00 97.12 304 PRO A C 1
ATOM 2248 O O . PRO A 1 304 ? 1.662 18.447 8.509 1.00 97.12 304 PRO A O 1
ATOM 2251 N N . CYS A 1 305 ? 1.162 18.676 10.678 1.00 97.56 305 CYS A N 1
ATOM 2252 C CA . CYS A 1 305 ? 2.097 17.638 11.085 1.00 97.56 305 CYS A CA 1
ATOM 2253 C C . CYS A 1 305 ? 1.560 16.227 10.779 1.00 97.56 305 CYS A C 1
ATOM 2255 O O . CYS A 1 305 ? 0.357 15.967 10.833 1.00 97.56 305 CYS A O 1
ATOM 2257 N N . VAL A 1 306 ? 2.459 15.292 10.473 1.00 96.44 306 VAL A N 1
ATOM 2258 C CA . VAL A 1 306 ? 2.152 13.893 10.151 1.00 96.44 306 VAL A CA 1
ATOM 2259 C C . VAL A 1 306 ? 2.766 12.978 11.199 1.00 96.44 306 VAL A C 1
ATOM 2261 O O . VAL A 1 306 ? 3.983 12.923 11.336 1.00 96.44 306 VAL A O 1
ATOM 2264 N N . TRP A 1 307 ? 1.922 12.237 11.916 1.00 94.62 307 TRP A N 1
ATOM 2265 C CA . TRP A 1 307 ? 2.327 11.238 12.902 1.00 94.62 307 TRP A CA 1
ATOM 2266 C C . TRP A 1 307 ? 2.617 9.892 12.235 1.00 94.62 307 TRP A C 1
ATOM 2268 O O . TRP A 1 307 ? 1.755 9.334 11.558 1.00 94.62 307 TRP A O 1
ATOM 2278 N N . CYS A 1 308 ? 3.800 9.338 12.484 1.00 92.94 308 CYS A N 1
ATOM 2279 C CA . CYS A 1 308 ? 4.349 8.159 11.810 1.00 92.94 308 CYS A CA 1
ATOM 2280 C C . CYS A 1 308 ? 4.228 6.880 12.659 1.00 92.94 308 CYS A C 1
ATOM 2282 O O . CYS A 1 308 ? 5.187 6.128 12.836 1.00 92.94 308 CYS A O 1
ATOM 2284 N N . GLY A 1 309 ? 3.060 6.674 13.277 1.00 77.19 309 GLY A N 1
ATOM 2285 C CA . GLY A 1 309 ? 2.756 5.479 14.078 1.00 77.19 309 GLY A CA 1
ATOM 2286 C C . GLY A 1 309 ? 3.566 5.328 15.377 1.00 77.19 309 GLY A C 1
ATOM 2287 O O . GLY A 1 309 ? 3.417 4.330 16.070 1.00 77.19 309 GLY A O 1
ATOM 2288 N N . GLY A 1 310 ? 4.407 6.307 15.730 1.00 78.31 310 GLY A N 1
ATOM 2289 C CA . GLY A 1 310 ? 5.344 6.243 16.861 1.00 78.31 310 GLY A CA 1
ATOM 2290 C C . GLY A 1 310 ? 6.730 5.688 16.515 1.00 78.31 310 GLY A C 1
ATOM 2291 O O . GLY A 1 310 ? 7.633 5.764 17.353 1.00 78.31 310 GLY A O 1
ATOM 2292 N N . GLY A 1 311 ? 6.917 5.190 15.289 1.00 81.00 311 GLY A N 1
ATOM 2293 C CA . GLY A 1 311 ? 8.228 4.907 14.706 1.00 81.00 311 GLY A CA 1
ATOM 2294 C C . GLY A 1 311 ? 8.848 6.150 14.062 1.00 81.00 311 GLY A C 1
ATOM 2295 O O . GLY A 1 311 ? 8.236 7.215 14.023 1.00 81.00 311 GLY A O 1
ATOM 2296 N N . ALA A 1 312 ? 10.069 6.016 13.540 1.00 89.50 312 ALA A N 1
ATOM 2297 C CA . ALA A 1 312 ? 10.695 7.067 12.741 1.00 89.50 312 ALA A CA 1
ATOM 2298 C C . ALA A 1 312 ? 9.905 7.312 11.448 1.00 89.50 312 ALA A C 1
ATOM 2300 O O . ALA A 1 312 ? 9.537 6.358 10.762 1.00 89.50 312 ALA A O 1
ATOM 2301 N N . CYS A 1 313 ? 9.700 8.575 11.074 1.00 90.19 313 CYS A N 1
ATOM 2302 C CA . CYS A 1 313 ? 9.080 8.904 9.795 1.00 90.19 313 CYS A CA 1
ATOM 2303 C C . CYS A 1 313 ? 9.971 8.494 8.614 1.00 90.19 313 CYS A C 1
ATOM 2305 O O . CYS A 1 313 ? 9.534 7.752 7.735 1.00 90.19 313 CYS A O 1
ATOM 2307 N N . THR A 1 314 ? 11.220 8.964 8.577 1.00 94.06 314 THR A N 1
ATOM 2308 C CA . THR A 1 314 ? 12.062 8.917 7.371 1.00 94.06 314 THR A CA 1
ATOM 2309 C C . THR A 1 314 ? 13.441 8.324 7.647 1.00 94.06 314 THR A C 1
ATOM 2311 O O . THR A 1 314 ? 13.923 8.318 8.780 1.00 94.06 314 THR A O 1
ATOM 2314 N N . SER A 1 315 ? 14.127 7.875 6.595 1.00 88.88 315 SER A N 1
ATOM 2315 C CA . SER A 1 315 ? 15.541 7.488 6.682 1.00 88.88 315 SER A CA 1
ATOM 2316 C C . SER A 1 315 ? 16.496 8.664 6.930 1.00 88.88 315 SER A C 1
ATOM 2318 O O . SER A 1 315 ? 17.643 8.427 7.302 1.00 88.88 315 SER A O 1
ATOM 2320 N N . GLY A 1 316 ? 16.039 9.911 6.755 1.00 83.75 316 GLY A N 1
ATOM 2321 C CA . GLY A 1 316 ? 16.816 11.117 7.057 1.00 83.75 316 GLY A CA 1
ATOM 2322 C C . GLY A 1 316 ? 16.902 11.426 8.555 1.00 83.75 316 GLY A C 1
ATOM 2323 O O . GLY A 1 316 ? 17.909 11.964 9.009 1.00 83.75 316 GLY A O 1
ATOM 2324 N N . ASN A 1 317 ? 15.885 11.053 9.342 1.00 87.94 317 ASN A N 1
ATOM 2325 C CA . ASN A 1 317 ? 15.870 11.279 10.786 1.00 87.94 317 ASN A CA 1
ATOM 2326 C C . ASN A 1 317 ? 15.171 10.136 11.541 1.00 87.94 317 ASN A C 1
ATOM 2328 O O . ASN A 1 317 ? 13.945 10.058 11.612 1.00 87.94 317 ASN A O 1
ATOM 2332 N N . LEU A 1 318 ? 15.978 9.281 12.175 1.00 87.56 318 LEU A N 1
ATOM 2333 C CA . LEU A 1 318 ? 15.512 8.110 12.927 1.00 87.56 318 LEU A CA 1
ATOM 2334 C C . LEU A 1 318 ? 14.868 8.440 14.289 1.00 87.56 318 LEU A C 1
ATOM 2336 O O . LEU A 1 318 ? 14.387 7.530 14.963 1.00 87.56 318 LEU A O 1
ATOM 2340 N N . TYR A 1 319 ? 14.860 9.709 14.709 1.00 89.56 319 TYR A N 1
ATOM 2341 C CA . TYR A 1 319 ? 14.311 10.140 16.001 1.00 89.56 319 TYR A CA 1
ATOM 2342 C C . TYR A 1 319 ? 12.974 10.879 15.883 1.00 89.56 319 TYR A C 1
ATOM 2344 O O . TYR A 1 319 ? 12.224 10.924 16.861 1.00 89.56 319 TYR A O 1
ATOM 2352 N N . SER A 1 320 ? 12.644 11.445 14.719 1.00 92.81 320 SER A N 1
ATOM 2353 C CA . SER A 1 320 ? 11.392 12.184 14.526 1.00 92.81 320 SER A CA 1
ATOM 2354 C C . SER A 1 320 ? 10.246 11.250 14.140 1.00 92.81 320 SER A C 1
ATOM 2356 O O . SER A 1 320 ? 10.247 10.608 13.090 1.00 92.81 320 SER A O 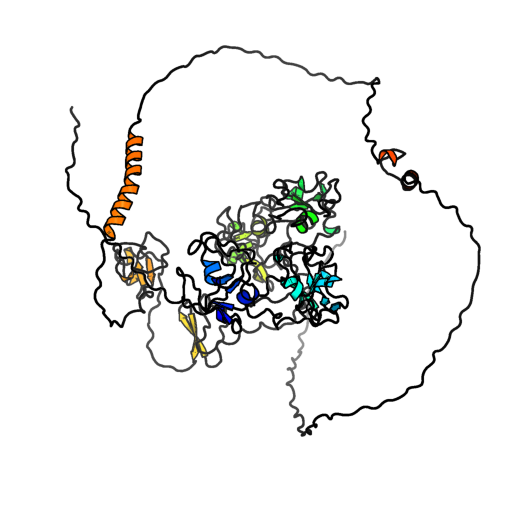1
ATOM 2358 N N . LYS A 1 321 ? 9.257 11.182 15.038 1.00 94.44 321 LYS A N 1
ATOM 2359 C CA . LYS A 1 321 ? 8.005 10.408 14.902 1.00 94.44 321 LYS A CA 1
ATOM 2360 C C . LYS A 1 321 ? 6.859 11.221 14.302 1.00 94.44 321 LYS A C 1
ATOM 2362 O O . LYS A 1 321 ? 5.772 10.700 14.058 1.00 94.44 321 LYS A O 1
ATOM 2367 N N . CYS A 1 322 ? 7.113 12.510 14.135 1.00 97.19 322 CYS A N 1
ATOM 2368 C CA . CYS A 1 322 ? 6.222 13.524 13.626 1.00 97.19 322 CYS A CA 1
ATOM 2369 C C . CYS A 1 322 ? 7.034 14.374 12.641 1.00 97.19 322 CYS A C 1
ATOM 2371 O O . CYS A 1 322 ? 8.158 14.745 12.968 1.00 97.19 322 CYS A O 1
ATOM 2373 N N . GLU A 1 323 ? 6.523 14.657 11.446 1.00 97.38 323 GLU A N 1
ATOM 2374 C CA . GLU A 1 323 ? 7.216 15.454 10.415 1.00 97.38 323 GLU A CA 1
ATOM 2375 C C . GLU A 1 323 ? 6.196 16.275 9.588 1.00 97.38 323 GLU A C 1
ATOM 2377 O O . GLU A 1 323 ? 5.009 15.945 9.609 1.00 97.38 323 GLU A O 1
ATOM 2382 N N . PRO A 1 324 ? 6.595 17.345 8.873 1.00 97.50 324 PRO A N 1
ATOM 2383 C CA . PRO A 1 324 ? 5.685 18.159 8.053 1.00 97.50 324 PRO A CA 1
ATOM 2384 C C . PRO A 1 324 ? 5.090 17.384 6.867 1.00 97.50 324 PRO A C 1
ATOM 2386 O O . PRO A 1 324 ? 5.780 16.561 6.262 1.00 97.50 324 PRO A O 1
ATOM 2389 N N . PHE A 1 325 ? 3.838 17.673 6.493 1.00 95.81 325 PHE A N 1
ATOM 2390 C CA . PHE A 1 325 ? 3.125 16.955 5.428 1.00 95.81 325 PHE A CA 1
ATOM 2391 C C . PHE A 1 325 ? 3.857 16.942 4.080 1.00 95.81 325 PHE A C 1
ATOM 2393 O O . PHE A 1 325 ? 4.252 15.860 3.639 1.00 95.81 325 PHE A O 1
ATOM 2400 N N . ASP A 1 326 ? 4.091 18.097 3.448 1.00 92.12 326 ASP A N 1
ATOM 2401 C CA . ASP A 1 326 ? 4.768 18.154 2.144 1.00 92.12 326 ASP A CA 1
ATOM 2402 C C . ASP A 1 326 ? 6.163 17.496 2.176 1.00 92.12 326 ASP A C 1
ATOM 2404 O O . ASP A 1 326 ? 6.550 16.813 1.224 1.00 92.12 326 ASP A O 1
ATOM 2408 N N . TYR A 1 327 ? 6.886 17.599 3.300 1.00 94.69 327 TYR A N 1
ATOM 2409 C CA . TYR A 1 327 ? 8.166 16.909 3.495 1.00 94.69 327 TYR A CA 1
ATOM 2410 C C . TYR A 1 327 ? 8.023 15.384 3.423 1.00 94.69 327 TYR A C 1
ATOM 2412 O O . TYR A 1 327 ? 8.747 14.725 2.682 1.00 94.69 327 TYR A O 1
ATOM 2420 N N . VAL A 1 328 ? 7.082 14.805 4.172 1.00 93.31 328 VAL A N 1
ATOM 2421 C CA . VAL A 1 328 ? 6.872 13.348 4.212 1.00 93.31 328 VAL A CA 1
ATOM 2422 C C . VAL A 1 328 ? 6.316 12.817 2.889 1.00 93.31 328 VAL A C 1
ATOM 2424 O O . VAL A 1 328 ? 6.737 11.758 2.423 1.00 93.31 328 VAL A O 1
ATOM 2427 N N . MET A 1 329 ? 5.380 13.545 2.278 1.00 89.31 329 MET A N 1
ATOM 2428 C CA . MET A 1 329 ? 4.631 13.066 1.113 1.00 89.31 329 MET A CA 1
ATOM 2429 C C . MET A 1 329 ? 5.367 13.258 -0.219 1.00 89.31 329 MET A C 1
ATOM 2431 O O . MET A 1 329 ? 5.064 12.546 -1.178 1.00 89.31 329 MET A O 1
ATOM 2435 N N . MET A 1 330 ? 6.331 14.186 -0.290 1.00 85.50 330 MET A N 1
ATOM 2436 C CA . MET A 1 330 ? 7.099 14.480 -1.510 1.00 85.50 330 MET A CA 1
ATOM 2437 C C . MET A 1 330 ? 8.627 14.375 -1.344 1.00 85.50 330 MET A C 1
ATOM 2439 O O . MET A 1 330 ? 9.346 14.502 -2.329 1.00 85.50 330 MET A O 1
ATOM 2443 N N . GLY A 1 331 ? 9.144 14.101 -0.140 1.00 83.00 331 GLY A N 1
ATOM 2444 C CA . GLY A 1 331 ? 10.587 14.022 0.128 1.00 83.00 331 GLY A CA 1
ATOM 2445 C C . GLY A 1 331 ? 11.275 12.699 -0.185 1.00 83.00 331 GLY A C 1
ATOM 2446 O O . GLY A 1 331 ? 12.507 12.658 -0.182 1.00 83.00 331 GLY A O 1
ATOM 2447 N N . GLU A 1 332 ? 10.545 11.629 -0.497 1.00 83.38 332 GLU A N 1
ATOM 2448 C CA . GLU A 1 332 ? 11.175 10.354 -0.849 1.00 83.38 332 GLU A CA 1
ATOM 2449 C C . GLU A 1 332 ? 11.831 10.423 -2.239 1.00 83.38 332 GLU A C 1
ATOM 2451 O O . GLU A 1 332 ? 11.158 10.561 -3.258 1.00 83.38 332 GLU A O 1
ATOM 2456 N N . GLY A 1 333 ? 13.160 10.315 -2.274 1.00 78.38 333 GLY A N 1
ATOM 2457 C CA . GLY A 1 333 ? 13.983 10.518 -3.471 1.00 78.38 333 GLY A CA 1
ATOM 2458 C C . GLY A 1 333 ? 14.532 11.942 -3.634 1.00 78.38 333 GLY A C 1
ATOM 2459 O O . GLY A 1 333 ? 15.356 12.154 -4.520 1.00 78.38 333 GLY A O 1
ATOM 2460 N N . THR A 1 334 ? 14.136 12.887 -2.774 1.00 81.50 334 THR A N 1
ATOM 2461 C CA . THR A 1 334 ? 14.592 14.291 -2.801 1.00 81.50 334 THR A CA 1
ATOM 2462 C C . THR A 1 334 ? 15.288 14.684 -1.499 1.00 81.50 334 THR A C 1
ATOM 2464 O O . THR A 1 334 ? 16.447 15.084 -1.516 1.00 81.50 334 THR A O 1
ATOM 2467 N N . ALA A 1 335 ? 14.595 14.524 -0.372 1.00 82.44 335 ALA A N 1
ATOM 2468 C CA . ALA A 1 335 ? 15.051 14.894 0.966 1.00 82.44 335 ALA A CA 1
ATOM 2469 C C . ALA A 1 335 ? 15.571 13.688 1.772 1.00 82.44 335 ALA A C 1
ATOM 2471 O O . ALA A 1 335 ? 16.455 13.811 2.617 1.00 82.44 335 ALA A O 1
ATOM 2472 N N . PHE A 1 336 ? 15.030 12.495 1.510 1.00 90.25 336 PHE A N 1
ATOM 2473 C CA . PHE A 1 336 ? 15.412 11.244 2.167 1.00 90.25 336 PHE A CA 1
ATOM 2474 C C . PHE A 1 336 ? 15.176 10.042 1.242 1.00 90.25 336 PHE A C 1
ATOM 2476 O O . PHE A 1 336 ? 14.483 10.132 0.231 1.00 90.25 336 PHE A O 1
ATOM 2483 N N . THR A 1 337 ? 15.751 8.887 1.578 1.00 81.19 337 THR A N 1
ATOM 2484 C CA . THR A 1 337 ? 15.712 7.686 0.719 1.00 81.19 337 THR A CA 1
ATOM 2485 C C . THR A 1 337 ? 14.503 6.773 0.939 1.00 81.19 337 THR A C 1
ATOM 2487 O O . THR A 1 337 ? 14.148 6.035 0.024 1.00 81.19 337 THR A O 1
ATOM 2490 N N . THR A 1 338 ? 13.871 6.825 2.117 1.00 82.50 338 THR A N 1
ATOM 2491 C CA . THR A 1 338 ? 12.725 5.978 2.486 1.00 82.50 338 THR A CA 1
ATOM 2492 C C . THR A 1 338 ? 11.771 6.725 3.421 1.00 82.50 338 THR A C 1
ATOM 2494 O O . THR A 1 338 ? 12.206 7.213 4.466 1.00 82.50 338 THR A O 1
ATOM 2497 N N . PHE A 1 339 ? 10.473 6.751 3.106 1.00 87.25 339 PHE A N 1
ATOM 2498 C CA . PHE A 1 339 ? 9.404 7.004 4.083 1.00 87.25 339 PHE A CA 1
ATOM 2499 C C . PHE A 1 339 ? 8.984 5.661 4.703 1.00 87.25 339 PHE A C 1
ATOM 2501 O O . PHE A 1 339 ? 8.472 4.786 4.003 1.00 87.25 339 PHE A O 1
ATOM 2508 N N . PHE A 1 340 ? 9.238 5.468 6.001 1.00 81.62 340 PHE A N 1
ATOM 2509 C CA . PHE A 1 340 ? 9.016 4.184 6.678 1.00 81.62 340 PHE A CA 1
ATOM 2510 C C . PHE A 1 340 ? 7.546 3.934 7.027 1.00 81.62 340 PHE A C 1
ATOM 2512 O O . PHE A 1 340 ? 7.086 2.800 6.947 1.00 81.62 340 PHE A O 1
ATOM 2519 N N . ALA A 1 341 ? 6.800 4.976 7.400 1.00 79.94 341 ALA A N 1
ATOM 2520 C CA . ALA A 1 341 ? 5.449 4.837 7.946 1.00 79.94 341 ALA A CA 1
ATOM 2521 C C . ALA A 1 341 ? 4.328 4.854 6.887 1.00 79.94 341 ALA A C 1
ATOM 2523 O O . ALA A 1 341 ? 3.183 5.127 7.234 1.00 79.94 341 ALA A O 1
ATOM 2524 N N . LYS A 1 342 ? 4.629 4.541 5.616 1.00 73.75 342 LYS A N 1
ATOM 2525 C CA . LYS A 1 342 ? 3.679 4.532 4.477 1.00 73.75 342 LYS A CA 1
ATOM 2526 C C . LYS A 1 342 ? 2.348 3.836 4.754 1.00 73.75 342 LYS A C 1
ATOM 2528 O O . LYS A 1 342 ? 1.309 4.326 4.326 1.00 73.75 342 LYS A O 1
ATOM 2533 N N . ASP A 1 343 ? 2.391 2.722 5.478 1.00 65.25 343 ASP A N 1
ATOM 2534 C CA . ASP A 1 343 ? 1.219 1.895 5.778 1.00 65.25 343 ASP A CA 1
ATOM 2535 C C . ASP A 1 343 ? 0.556 2.244 7.130 1.00 65.25 343 ASP A C 1
ATOM 2537 O O . ASP A 1 343 ? -0.428 1.609 7.510 1.00 65.25 343 ASP A O 1
ATOM 2541 N N . ALA A 1 344 ? 1.105 3.209 7.885 1.00 69.94 344 ALA A N 1
ATOM 2542 C CA . ALA A 1 344 ? 0.748 3.489 9.280 1.00 69.94 344 ALA A CA 1
ATOM 2543 C C . ALA A 1 344 ? 1.041 4.950 9.702 1.00 69.94 344 ALA A C 1
ATOM 2545 O O . ALA A 1 344 ? 1.783 5.201 10.657 1.00 69.94 344 ALA A O 1
ATOM 2546 N N . PHE A 1 345 ? 0.453 5.930 9.006 1.00 88.00 345 PHE A N 1
ATOM 2547 C CA . PHE A 1 345 ? 0.557 7.351 9.364 1.00 88.00 345 PHE A CA 1
ATOM 2548 C C . PHE A 1 345 ? -0.803 8.035 9.566 1.00 88.00 345 PHE A C 1
ATOM 2550 O O . PHE A 1 345 ? -1.864 7.493 9.259 1.00 88.00 345 PHE A O 1
ATOM 2557 N N . SER A 1 346 ? -0.792 9.245 10.124 1.00 86.62 346 SER A N 1
ATOM 2558 C CA . SER A 1 346 ? -1.980 10.090 10.298 1.00 86.62 346 SER A CA 1
ATOM 2559 C C . SER A 1 346 ? -1.611 11.565 10.163 1.00 86.62 346 SER A C 1
ATOM 2561 O O . SER A 1 346 ? -0.545 11.971 10.611 1.00 86.62 346 SER A O 1
ATOM 2563 N N . VAL A 1 347 ? -2.485 12.370 9.556 1.00 92.94 347 VAL A N 1
ATOM 2564 C CA . VAL A 1 347 ? -2.247 13.800 9.284 1.00 92.94 347 VAL A CA 1
ATOM 2565 C C . VAL A 1 347 ? -3.051 14.659 10.261 1.00 92.94 347 VAL A C 1
ATOM 2567 O O . VAL A 1 347 ? -4.224 14.373 10.509 1.00 92.94 347 VAL A O 1
ATOM 2570 N N . ALA A 1 348 ? -2.441 15.714 10.802 1.00 92.00 348 ALA A N 1
ATOM 2571 C CA . ALA A 1 348 ? -3.102 16.681 11.670 1.00 92.00 348 ALA A CA 1
ATOM 2572 C C . ALA A 1 348 ? -4.249 17.394 10.932 1.00 92.00 348 ALA A C 1
ATOM 2574 O O . ALA A 1 348 ? -4.083 17.913 9.827 1.00 92.00 348 ALA A O 1
ATOM 2575 N N . SER A 1 349 ? -5.433 17.424 11.545 1.00 89.00 349 SER A N 1
ATOM 2576 C CA . SER A 1 349 ? -6.607 18.118 11.009 1.00 89.00 349 SER A CA 1
ATOM 2577 C C . SER A 1 349 ? -7.637 18.382 12.102 1.00 89.00 349 SER A C 1
ATOM 2579 O O . SER A 1 349 ? -7.829 17.574 13.009 1.00 89.00 349 SER A O 1
ATOM 2581 N N . CYS A 1 350 ? -8.374 19.482 11.964 1.00 80.50 350 CYS A N 1
ATOM 2582 C CA . CYS A 1 350 ? -9.496 19.853 12.825 1.00 80.50 350 CYS A CA 1
ATOM 2583 C C . CYS A 1 350 ? -10.671 18.875 12.771 1.00 80.50 350 CYS A C 1
ATOM 2585 O O . CYS A 1 350 ? -11.496 18.838 13.682 1.00 80.50 350 CYS A O 1
ATOM 2587 N N . GLN A 1 351 ? -10.739 18.044 11.733 1.00 69.75 351 GLN A N 1
ATOM 2588 C CA . GLN A 1 351 ? -11.617 16.876 11.690 1.00 69.75 351 GLN A CA 1
ATOM 2589 C C . GLN A 1 351 ? -10.856 15.682 12.285 1.00 69.75 351 GLN A C 1
ATOM 2591 O O . GLN A 1 351 ? -10.556 14.712 11.595 1.00 69.75 351 GLN A O 1
ATOM 2596 N N . GLY A 1 352 ? -10.476 15.828 13.559 1.00 49.44 352 GLY A N 1
ATOM 2597 C CA . GLY A 1 352 ? -9.512 14.967 14.241 1.00 49.44 352 GLY A CA 1
ATOM 2598 C C . GLY A 1 352 ? -10.019 13.550 14.516 1.00 49.44 352 GLY A C 1
ATOM 2599 O O . GLY A 1 352 ? -11.189 13.334 14.842 1.00 49.44 352 GLY A O 1
ATOM 2600 N N . SER A 1 353 ? -9.088 12.589 14.500 1.00 44.66 353 SER A N 1
ATOM 2601 C CA . SER A 1 353 ? -9.327 11.137 14.351 1.00 44.66 353 SER A CA 1
ATOM 2602 C C . SER A 1 353 ? -9.889 10.778 12.967 1.00 44.66 353 SER A C 1
ATOM 2604 O O . SER A 1 353 ? -10.793 11.436 12.458 1.00 44.66 353 SER A O 1
ATOM 2606 N N . ILE A 1 354 ? -9.361 9.709 12.361 1.00 50.28 354 ILE A N 1
ATOM 2607 C CA . ILE A 1 354 ? -9.808 9.208 11.053 1.00 50.28 354 ILE A CA 1
ATOM 2608 C C . ILE A 1 354 ? -11.328 9.019 11.080 1.00 50.28 354 ILE A C 1
ATOM 2610 O O . ILE A 1 354 ? -11.865 8.348 11.965 1.00 50.28 354 ILE A O 1
ATOM 2614 N N . ARG A 1 355 ? -12.032 9.636 10.118 1.00 53.31 355 ARG A N 1
ATOM 2615 C CA . ARG A 1 355 ? -13.489 9.504 10.011 1.00 53.31 355 ARG A CA 1
ATOM 2616 C C . ARG A 1 355 ? -13.848 8.019 9.952 1.00 53.31 355 ARG A C 1
ATOM 2618 O O . ARG A 1 355 ? -13.249 7.277 9.172 1.00 53.31 355 ARG A O 1
ATOM 2625 N N . LYS A 1 356 ? -14.880 7.611 10.703 1.00 56.75 356 LYS A N 1
ATOM 2626 C CA . LYS A 1 356 ? -15.581 6.351 10.414 1.00 56.75 356 LYS A CA 1
ATOM 2627 C C . LYS A 1 356 ? -15.890 6.311 8.908 1.00 56.75 356 LYS A C 1
ATOM 2629 O O . LYS A 1 356 ? -16.289 7.352 8.372 1.00 56.75 356 LYS A O 1
ATOM 2634 N N . PRO A 1 357 ? -15.747 5.158 8.234 1.00 65.06 357 PRO A N 1
ATOM 2635 C CA . PRO A 1 357 ? -16.110 5.034 6.827 1.00 65.06 357 PRO A CA 1
ATOM 2636 C C . PRO A 1 357 ? -17.550 5.524 6.595 1.00 65.06 357 PRO A C 1
ATOM 2638 O O . PRO A 1 357 ? -18.377 5.339 7.495 1.00 65.06 357 PRO A O 1
ATOM 2641 N N . PRO A 1 358 ? -17.865 6.154 5.448 1.00 68.62 358 PRO A N 1
ATOM 2642 C CA . PRO A 1 358 ? -19.125 6.869 5.215 1.00 68.62 358 PRO A CA 1
ATOM 2643 C C . PRO A 1 358 ? -20.308 5.926 4.915 1.00 68.62 358 PRO A C 1
ATOM 2645 O O . PRO A 1 358 ? -20.993 6.059 3.903 1.00 68.62 358 PRO A O 1
ATOM 2648 N N . PHE A 1 359 ? -20.535 4.963 5.805 1.00 76.81 359 PHE A N 1
ATOM 2649 C CA . PHE A 1 359 ? -21.706 4.096 5.839 1.00 76.81 359 PHE A CA 1
ATOM 2650 C C . PHE A 1 359 ? -22.739 4.623 6.841 1.00 76.81 359 PHE A C 1
ATOM 2652 O O . PHE A 1 359 ? -22.430 5.436 7.715 1.00 76.81 359 PHE A O 1
ATOM 2659 N N . ASP A 1 360 ? -23.960 4.113 6.723 1.00 79.56 360 ASP A N 1
ATOM 2660 C CA . ASP A 1 360 ? -24.947 4.175 7.796 1.00 79.56 360 ASP A CA 1
ATOM 2661 C C . ASP A 1 360 ? -24.540 3.207 8.932 1.00 79.56 360 ASP A C 1
ATOM 2663 O O . ASP A 1 360 ? -23.930 2.159 8.697 1.00 79.56 360 ASP A O 1
ATOM 2667 N N . TYR A 1 361 ? -24.863 3.587 10.167 1.00 91.38 361 TYR A N 1
ATOM 2668 C CA . TYR A 1 361 ? -24.611 2.834 11.397 1.00 91.38 361 TYR A CA 1
ATOM 2669 C C . TYR A 1 361 ? -25.831 2.819 12.343 1.00 91.38 361 TYR A C 1
ATOM 2671 O O . TYR A 1 361 ? -25.742 2.218 13.411 1.00 91.38 361 TYR A O 1
ATOM 2679 N N . GLU A 1 362 ? -26.956 3.463 11.999 1.00 93.31 362 GLU A N 1
ATOM 2680 C CA . GLU A 1 362 ? -28.112 3.632 12.901 1.00 93.31 362 GLU A CA 1
ATOM 2681 C C . GLU A 1 362 ? -28.842 2.313 13.207 1.00 93.31 362 GLU A C 1
ATOM 2683 O O . GLU A 1 362 ? -29.464 2.173 14.259 1.00 93.31 362 GLU A O 1
ATOM 2688 N N . CYS A 1 363 ? -28.721 1.318 12.326 1.00 94.06 363 CYS A N 1
ATOM 2689 C CA . CYS A 1 363 ? -29.246 -0.033 12.531 1.00 94.06 363 CYS A CA 1
ATOM 2690 C C . CYS A 1 363 ? -28.435 -0.886 13.529 1.00 94.06 363 CYS A C 1
ATOM 2692 O O . CYS A 1 363 ? -28.911 -1.944 13.946 1.00 94.06 363 CYS A O 1
ATOM 2694 N N . LEU A 1 364 ? -27.203 -0.485 13.874 1.00 97.06 364 LEU A N 1
ATOM 2695 C CA . LEU A 1 364 ? -26.331 -1.274 14.744 1.00 97.06 364 LEU A CA 1
ATOM 2696 C C . LEU A 1 364 ? -26.719 -1.083 16.209 1.00 97.06 364 LEU A C 1
ATOM 2698 O O . LEU A 1 364 ? -26.792 0.039 16.714 1.00 97.06 364 LEU A O 1
ATOM 2702 N N . THR A 1 365 ? -26.897 -2.181 16.936 1.00 97.56 365 THR A N 1
ATOM 2703 C CA . THR A 1 365 ? -27.171 -2.107 18.375 1.00 97.56 365 THR A CA 1
ATOM 2704 C C . THR A 1 365 ? -25.889 -1.789 19.148 1.00 97.56 365 THR A C 1
ATOM 2706 O O . THR A 1 365 ? -24.780 -2.093 18.708 1.00 97.56 365 THR A O 1
ATOM 2709 N N . LYS A 1 366 ? -25.992 -1.153 20.321 1.00 97.56 366 LYS A N 1
ATOM 2710 C CA . LYS A 1 366 ? -24.842 -1.079 21.233 1.00 97.56 366 LYS A CA 1
ATOM 2711 C C . LYS A 1 366 ? -24.696 -2.430 21.936 1.00 97.56 366 LYS A C 1
ATOM 2713 O O . LYS A 1 366 ? -25.650 -2.896 22.561 1.00 97.56 366 LYS A O 1
ATOM 2718 N N . ALA A 1 367 ? -23.520 -3.047 21.831 1.00 97.44 367 ALA A N 1
ATOM 2719 C CA . ALA A 1 367 ? -23.234 -4.321 22.479 1.00 97.44 367 ALA A CA 1
ATOM 2720 C C . ALA A 1 367 ? -23.349 -4.218 24.012 1.00 97.44 367 ALA A C 1
ATOM 2722 O O . ALA A 1 367 ? -23.243 -3.141 24.601 1.00 97.44 367 ALA A O 1
ATOM 2723 N N . LYS A 1 368 ? -23.533 -5.361 24.683 1.00 97.06 368 LYS A N 1
ATOM 2724 C CA . LYS A 1 368 ? -23.569 -5.435 26.159 1.00 97.06 368 LYS A CA 1
ATOM 2725 C C . LYS A 1 368 ? -22.181 -5.295 26.800 1.00 97.06 368 LYS A C 1
ATOM 2727 O O . LYS A 1 368 ? -22.082 -5.022 27.992 1.00 97.06 368 LYS A O 1
ATOM 2732 N N . THR A 1 369 ? -21.134 -5.512 26.011 1.00 97.25 369 THR A N 1
ATOM 2733 C CA . THR A 1 369 ? -19.717 -5.560 26.389 1.00 97.25 369 THR A CA 1
ATOM 2734 C C . THR A 1 369 ? -18.873 -4.841 25.332 1.00 97.25 369 THR A C 1
ATOM 2736 O O . THR A 1 369 ? -19.375 -4.458 24.274 1.00 97.25 369 THR A O 1
ATOM 2739 N N . ALA A 1 370 ? -17.585 -4.623 25.599 1.00 97.31 370 ALA A N 1
ATOM 2740 C CA . ALA A 1 370 ? -16.670 -4.093 24.585 1.00 97.31 370 ALA A CA 1
ATOM 2741 C C . ALA A 1 370 ? -16.534 -5.070 23.396 1.00 97.31 370 ALA A C 1
ATOM 2743 O O . ALA A 1 370 ? -16.585 -6.281 23.608 1.00 97.31 370 ALA A O 1
ATOM 2744 N N . CYS A 1 371 ? -16.283 -4.583 22.171 1.00 98.00 371 CYS A N 1
ATOM 2745 C CA . CYS A 1 371 ? -16.141 -5.437 20.976 1.00 98.00 371 CYS A CA 1
ATOM 2746 C C . CYS A 1 371 ? -15.134 -6.582 21.209 1.00 98.00 371 CYS A C 1
ATOM 2748 O O . CYS A 1 371 ? -15.410 -7.723 20.858 1.00 98.00 371 CYS A O 1
ATOM 2750 N N . LYS A 1 372 ? -14.023 -6.298 21.906 1.00 96.94 372 LYS A N 1
ATOM 2751 C CA . LYS A 1 372 ? -12.967 -7.253 22.310 1.00 96.94 372 LYS A CA 1
ATOM 2752 C C . LYS A 1 372 ? -13.426 -8.474 23.120 1.00 96.94 372 LYS A C 1
ATOM 2754 O O . LYS A 1 372 ? -12.681 -9.445 23.232 1.00 96.94 372 LYS A O 1
ATOM 2759 N N . GLU A 1 373 ? -14.616 -8.420 23.713 1.00 97.50 373 GLU A N 1
ATOM 2760 C CA . GLU A 1 373 ? -15.224 -9.504 24.496 1.00 97.50 373 GLU A CA 1
ATOM 2761 C C . GLU A 1 373 ? -16.249 -10.312 23.675 1.00 97.50 373 GLU A C 1
ATOM 2763 O O . GLU A 1 373 ? -16.637 -11.407 24.084 1.00 97.50 373 GLU A O 1
ATOM 2768 N N . ILE A 1 374 ? -16.652 -9.819 22.498 1.00 97.81 374 ILE A N 1
ATOM 2769 C CA . ILE A 1 374 ? -17.558 -10.516 21.581 1.00 97.81 374 ILE A CA 1
ATOM 2770 C C . ILE A 1 374 ? -16.783 -11.616 20.844 1.00 97.81 374 ILE A C 1
ATOM 2772 O O . ILE A 1 374 ? -15.719 -11.389 20.262 1.00 97.81 374 ILE A O 1
ATOM 2776 N N . THR A 1 375 ? -17.324 -12.836 20.853 1.00 97.06 375 THR A N 1
ATOM 2777 C CA . THR A 1 375 ? -16.699 -14.006 20.202 1.00 97.06 375 THR A CA 1
ATOM 2778 C C . THR A 1 375 ? -17.571 -14.674 19.140 1.00 97.06 375 THR A C 1
ATOM 2780 O O . THR A 1 375 ? -17.099 -15.609 18.487 1.00 97.06 375 THR A O 1
ATOM 2783 N N . ASP A 1 376 ? -18.786 -14.163 18.927 1.00 96.75 376 ASP A N 1
ATOM 2784 C CA . ASP A 1 376 ? -19.696 -14.551 17.850 1.00 96.75 376 ASP A CA 1
ATOM 2785 C C . ASP A 1 376 ? -19.604 -13.562 16.662 1.00 96.75 376 ASP A C 1
ATOM 2787 O O . ASP A 1 376 ? -19.579 -12.345 16.883 1.00 96.75 376 ASP A O 1
ATOM 2791 N N . PRO A 1 377 ? -19.545 -14.040 15.403 1.00 96.12 377 PRO A N 1
ATOM 2792 C CA . PRO A 1 377 ? -19.451 -13.171 14.231 1.00 96.12 377 PRO A CA 1
ATOM 2793 C C . PRO A 1 377 ? -20.702 -12.325 13.986 1.00 96.12 377 PRO A C 1
ATOM 2795 O O . PRO A 1 377 ? -20.572 -11.211 13.486 1.00 96.12 377 PRO A O 1
ATOM 2798 N N . VAL A 1 378 ? -21.898 -12.830 14.300 1.00 95.31 378 VAL A N 1
ATOM 2799 C CA . VAL A 1 378 ? -23.164 -12.136 14.033 1.00 95.31 378 VAL A CA 1
ATOM 2800 C C . VAL A 1 378 ? -23.361 -11.021 15.052 1.00 95.31 378 VAL A C 1
ATOM 2802 O O . VAL A 1 378 ? -23.602 -9.890 14.645 1.00 95.31 378 VAL A O 1
ATOM 2805 N N . GLU A 1 379 ? -23.160 -11.299 16.346 1.00 97.75 379 GLU A N 1
ATOM 2806 C CA . GLU A 1 379 ? -23.182 -10.265 17.393 1.00 97.75 379 GLU A CA 1
ATOM 2807 C C . GLU A 1 379 ? -22.119 -9.186 17.132 1.00 97.75 379 GLU A C 1
ATOM 2809 O O . GLU A 1 379 ? -22.403 -8.000 17.286 1.00 97.75 379 GLU A O 1
ATOM 2814 N N . CYS A 1 380 ? -20.920 -9.562 16.672 1.00 98.06 380 CYS A N 1
ATOM 2815 C CA . CYS A 1 380 ? -19.887 -8.591 16.308 1.00 98.06 380 CYS A CA 1
ATOM 2816 C C . CYS A 1 380 ? -20.333 -7.713 15.125 1.00 98.06 380 CYS A C 1
ATOM 2818 O O . CYS A 1 380 ? -20.290 -6.487 15.206 1.00 98.06 380 CYS A O 1
ATOM 2820 N N . LEU A 1 381 ? -20.804 -8.322 14.033 1.00 97.31 381 LEU A N 1
ATOM 2821 C CA . LEU A 1 381 ? -21.168 -7.607 12.804 1.00 97.31 381 LEU A CA 1
ATOM 2822 C C . LEU A 1 381 ? -22.526 -6.885 12.882 1.00 97.31 381 LEU A C 1
ATOM 2824 O O . LEU A 1 381 ? -22.835 -6.093 11.994 1.00 97.31 381 LEU A O 1
ATOM 2828 N N . SER A 1 382 ? -23.309 -7.092 13.949 1.00 97.31 382 SER A N 1
ATOM 2829 C CA . SER A 1 382 ? -24.534 -6.335 14.237 1.00 97.31 382 SER A CA 1
ATOM 2830 C C . SER A 1 382 ? -24.357 -5.161 15.206 1.00 97.31 382 SER A C 1
ATOM 2832 O O . SER A 1 382 ? -25.352 -4.500 15.513 1.00 97.31 382 SER A O 1
ATOM 2834 N N . SER A 1 383 ? -23.144 -4.914 15.718 1.00 98.19 383 SER A N 1
ATOM 2835 C CA . SER A 1 383 ? -22.961 -4.084 16.917 1.00 98.19 383 SER A CA 1
ATOM 2836 C C . SER A 1 383 ? -21.966 -2.925 16.801 1.00 98.19 383 SER A C 1
ATOM 2838 O O . SER A 1 383 ? -21.012 -2.925 16.019 1.00 98.19 383 SER A O 1
ATOM 2840 N N . THR A 1 384 ? -22.166 -1.945 17.682 1.00 97.94 384 THR A N 1
ATOM 2841 C CA . THR A 1 384 ? -21.169 -0.951 18.095 1.00 97.94 384 THR A CA 1
ATOM 2842 C C . THR A 1 384 ? -20.635 -1.258 19.497 1.00 97.94 384 THR A C 1
ATOM 2844 O O . THR A 1 384 ? -21.317 -1.892 20.306 1.00 97.94 384 THR A O 1
ATOM 2847 N N . ASP A 1 385 ? -19.418 -0.797 19.796 1.00 97.62 385 ASP A N 1
ATOM 2848 C CA . ASP A 1 385 ? -18.709 -1.080 21.046 1.00 97.62 385 ASP A CA 1
ATOM 2849 C C . ASP A 1 385 ? -19.521 -0.691 22.287 1.00 97.62 385 ASP A C 1
ATOM 2851 O O . ASP A 1 385 ? -19.856 0.482 22.504 1.00 97.62 385 ASP A O 1
ATOM 2855 N N . GLY A 1 386 ? -19.790 -1.696 23.122 1.00 96.56 386 GLY A N 1
ATOM 2856 C CA . GLY A 1 386 ? -20.591 -1.596 24.335 1.00 96.56 386 GLY A CA 1
ATOM 2857 C C . GLY A 1 386 ? -19.922 -0.879 25.502 1.00 96.56 386 GLY A C 1
ATOM 2858 O O . GLY A 1 386 ? -20.587 -0.621 26.504 1.00 96.56 386 GLY A O 1
ATOM 2859 N N . SER A 1 387 ? -18.632 -0.542 25.419 1.00 95.38 387 SER A N 1
ATOM 2860 C CA . SER A 1 387 ? -17.902 -0.049 26.584 1.00 95.38 387 SER A CA 1
ATOM 2861 C C . SER A 1 387 ? -18.338 1.353 27.026 1.00 95.38 387 SER A C 1
ATOM 2863 O O . SER A 1 387 ? -18.918 2.150 26.276 1.00 95.38 387 SER A O 1
ATOM 2865 N N . ASN A 1 388 ? -18.011 1.655 28.284 1.00 94.12 388 ASN A N 1
ATOM 2866 C CA . ASN A 1 388 ? -18.110 2.988 28.881 1.00 94.12 388 ASN A CA 1
ATOM 2867 C C . ASN A 1 388 ? -16.793 3.781 28.749 1.00 94.12 388 ASN A C 1
ATOM 2869 O O . ASN A 1 388 ? -16.622 4.802 29.408 1.00 94.12 388 ASN A O 1
ATOM 2873 N N . ILE A 1 389 ? -15.838 3.300 27.943 1.00 89.50 389 ILE A N 1
ATOM 2874 C CA . ILE A 1 389 ? -14.513 3.902 27.788 1.00 89.50 389 ILE A CA 1
ATOM 2875 C C . ILE A 1 389 ? -14.476 4.614 26.436 1.00 89.50 389 ILE A C 1
ATOM 2877 O O . ILE A 1 389 ? -14.429 3.967 25.397 1.00 89.50 389 ILE A O 1
ATOM 2881 N N . THR A 1 390 ? -14.505 5.948 26.425 1.00 85.94 390 THR A N 1
ATOM 2882 C CA . THR A 1 390 ? -14.570 6.720 25.169 1.00 85.94 390 THR A CA 1
ATOM 2883 C C . THR A 1 390 ? -13.293 6.606 24.334 1.00 85.94 390 THR A C 1
ATOM 2885 O O . THR A 1 390 ? -13.373 6.485 23.111 1.00 85.94 390 THR A O 1
ATOM 2888 N N . ARG A 1 391 ? -12.118 6.609 24.984 1.00 88.19 391 ARG A N 1
ATOM 2889 C CA . ARG A 1 391 ? -10.813 6.374 24.347 1.00 88.19 391 ARG A CA 1
ATOM 2890 C C . ARG A 1 391 ? -9.917 5.457 25.189 1.00 88.19 391 ARG A C 1
ATOM 2892 O O . ARG A 1 391 ? -9.918 5.559 26.412 1.00 88.19 391 ARG A O 1
ATOM 2899 N N . MET A 1 392 ? -9.102 4.627 24.537 1.00 83.81 392 MET A N 1
ATOM 2900 C CA . MET A 1 392 ? -7.973 3.888 25.128 1.00 83.81 392 MET A CA 1
ATOM 2901 C C . MET A 1 392 ? -6.703 4.224 24.333 1.00 83.81 392 MET A C 1
ATOM 2903 O O . MET A 1 392 ? -6.730 4.176 23.110 1.00 83.81 392 MET A O 1
ATOM 2907 N N . GLN A 1 393 ? -5.600 4.599 24.997 1.00 81.75 393 GLN A N 1
ATOM 2908 C CA . GLN A 1 393 ? -4.326 4.984 24.340 1.00 81.75 393 GLN A CA 1
ATOM 2909 C C . GLN A 1 393 ? -4.495 6.047 23.221 1.00 81.75 393 GLN A C 1
ATOM 2911 O O . GLN A 1 393 ? -3.831 6.030 22.182 1.00 81.75 393 GLN A O 1
ATOM 2916 N N . GLY A 1 394 ? -5.435 6.978 23.431 1.00 73.06 394 GLY A N 1
ATOM 2917 C CA . GLY A 1 394 ? -5.808 8.036 22.485 1.00 73.06 394 GLY A CA 1
ATOM 2918 C C . GLY A 1 394 ? -6.703 7.587 21.317 1.00 73.06 394 GLY A C 1
ATOM 2919 O O . GLY A 1 394 ? -7.173 8.439 20.569 1.00 73.06 394 GLY A O 1
ATOM 2920 N N . LEU A 1 395 ? -6.993 6.293 21.166 1.00 81.56 395 LEU A N 1
ATOM 2921 C CA . LEU A 1 395 ? -7.866 5.723 20.127 1.00 81.56 395 LEU A CA 1
ATOM 2922 C C . LEU A 1 395 ? -9.314 5.692 20.621 1.00 81.56 395 LEU A C 1
ATOM 2924 O O . LEU A 1 395 ? -9.550 5.342 21.777 1.00 81.56 395 LEU A O 1
ATOM 2928 N N . LEU A 1 396 ? -10.285 6.043 19.779 1.00 84.75 396 LEU A N 1
ATOM 2929 C CA . LEU A 1 396 ? -11.712 5.932 20.089 1.00 84.75 396 LEU A CA 1
ATOM 2930 C C . LEU A 1 396 ? -12.138 4.464 20.167 1.00 84.75 396 LEU A C 1
ATOM 2932 O O . LEU A 1 396 ? -11.738 3.637 19.354 1.00 84.75 396 LEU A O 1
ATOM 2936 N N . VAL A 1 397 ? -13.004 4.150 21.127 1.00 93.44 397 VAL A N 1
ATOM 2937 C CA . VAL A 1 397 ? -13.497 2.779 21.334 1.00 93.44 397 VAL A CA 1
ATOM 2938 C C . VAL A 1 397 ? -15.008 2.744 21.531 1.00 93.44 397 VAL A C 1
ATOM 2940 O O . VAL A 1 397 ? -15.685 2.250 20.632 1.00 93.44 397 VAL A O 1
ATOM 2943 N N . ALA A 1 398 ? -15.566 3.330 22.599 1.00 91.56 398 ALA A N 1
ATOM 2944 C CA . ALA A 1 398 ? -17.021 3.343 22.800 1.00 91.56 398 ALA A CA 1
ATOM 2945 C C . ALA A 1 398 ? -17.794 3.871 21.578 1.00 91.56 398 ALA A C 1
ATOM 2947 O O . ALA A 1 398 ? -17.459 4.908 20.998 1.00 91.56 398 ALA A O 1
ATOM 2948 N N . ASN A 1 399 ? -18.876 3.173 21.223 1.00 91.75 399 ASN A N 1
ATOM 2949 C CA . ASN A 1 399 ? -19.759 3.490 20.097 1.00 91.75 399 ASN A CA 1
ATOM 2950 C C . ASN A 1 399 ? -19.071 3.479 18.705 1.00 91.75 399 ASN A C 1
ATOM 2952 O O . ASN A 1 399 ? -19.647 3.976 17.731 1.00 91.75 399 ASN A O 1
ATOM 2956 N N . GLN A 1 400 ? -17.854 2.940 18.561 1.00 94.88 400 GLN A N 1
ATOM 2957 C CA . GLN A 1 400 ? -17.298 2.577 17.248 1.00 94.88 400 GLN A CA 1
ATOM 2958 C C . GLN A 1 400 ? -18.017 1.334 16.699 1.00 94.88 400 GLN A C 1
ATOM 2960 O O . GLN A 1 400 ? -18.429 0.501 17.504 1.00 94.88 400 GLN A O 1
ATOM 2965 N N . PRO A 1 401 ? -18.188 1.168 15.373 1.00 96.62 401 PRO A N 1
ATOM 2966 C CA . PRO A 1 401 ? -18.620 -0.116 14.828 1.00 96.62 401 PRO A CA 1
ATOM 2967 C C . PRO A 1 401 ? -17.590 -1.191 15.187 1.00 96.62 401 PRO A C 1
ATOM 2969 O O . PRO A 1 401 ? -16.382 -0.921 15.207 1.00 96.62 401 PRO A O 1
ATOM 2972 N N . CYS A 1 402 ? -18.060 -2.398 15.484 1.00 97.94 402 CYS A N 1
ATOM 2973 C CA . CYS A 1 402 ? -17.161 -3.517 15.709 1.00 97.94 402 CYS A CA 1
ATOM 2974 C C . CYS A 1 402 ? -16.620 -4.072 14.374 1.00 97.94 402 CYS A C 1
ATOM 2976 O O . CYS A 1 402 ? -17.277 -4.037 13.330 1.00 97.94 402 CYS A O 1
ATOM 2978 N N . ILE A 1 403 ? -15.400 -4.599 14.418 1.00 96.75 403 ILE A N 1
ATOM 2979 C CA . ILE A 1 403 ? -14.711 -5.314 13.347 1.00 96.75 403 ILE A CA 1
ATOM 2980 C C . ILE A 1 403 ? -14.583 -6.781 13.750 1.00 96.75 403 ILE A C 1
ATOM 2982 O O . ILE A 1 403 ? -14.048 -7.069 14.814 1.00 96.75 403 ILE A O 1
ATOM 2986 N N . TRP A 1 404 ? -14.982 -7.704 12.876 1.00 97.25 404 TRP A N 1
ATOM 2987 C CA . TRP A 1 404 ? -14.739 -9.139 12.999 1.00 97.25 404 TRP A CA 1
ATOM 2988 C C . TRP A 1 404 ? -13.482 -9.569 12.229 1.00 97.25 404 TRP A C 1
ATOM 2990 O O . TRP A 1 404 ? -13.381 -9.399 11.010 1.00 97.25 404 TRP A O 1
ATOM 3000 N N . CYS A 1 405 ? -12.545 -10.203 12.934 1.00 95.38 405 CYS A N 1
ATOM 3001 C CA . CYS A 1 405 ? -11.212 -10.588 12.456 1.00 95.38 405 CYS A CA 1
ATOM 3002 C C . CYS A 1 405 ? -11.154 -12.036 11.929 1.00 95.38 405 CYS A C 1
ATOM 3004 O O . CYS A 1 405 ? -10.194 -12.774 12.160 1.00 95.38 405 CYS A O 1
ATOM 3006 N N . GLY A 1 406 ? -12.223 -12.489 11.266 1.00 87.19 406 GLY A N 1
ATOM 3007 C CA . GLY A 1 406 ? -12.304 -13.830 10.670 1.00 87.19 406 GLY A CA 1
ATOM 3008 C C . GLY A 1 406 ? -12.284 -14.990 11.677 1.00 87.19 406 GLY A C 1
ATOM 3009 O O . GLY A 1 406 ? -12.065 -16.131 11.285 1.00 87.19 406 GLY A O 1
ATOM 3010 N N . GLY A 1 407 ? -12.492 -14.720 12.971 1.00 86.50 407 GLY A N 1
ATOM 3011 C CA . GLY A 1 407 ? -12.425 -15.714 14.050 1.00 86.50 407 GLY A CA 1
ATOM 3012 C C . GLY A 1 407 ? -11.017 -16.005 14.589 1.00 86.50 407 GLY A C 1
ATOM 3013 O O . GLY A 1 407 ? -10.888 -16.799 15.525 1.00 86.50 407 GLY A O 1
ATOM 3014 N N . HIS A 1 408 ? -9.990 -15.350 14.042 1.00 88.19 408 HIS A N 1
ATOM 3015 C CA . HIS A 1 408 ? -8.612 -15.356 14.540 1.00 88.19 408 HIS A CA 1
ATOM 3016 C C . HIS A 1 408 ? -8.345 -14.138 15.443 1.00 88.19 408 HIS A C 1
ATOM 3018 O O . HIS A 1 408 ? -9.227 -13.305 15.636 1.00 88.19 408 HIS A O 1
ATOM 3024 N N . SER A 1 409 ? -7.133 -14.034 16.001 1.00 92.12 409 SER A N 1
ATOM 3025 C CA . SER A 1 409 ? -6.711 -12.842 16.749 1.00 92.12 409 SER A CA 1
ATOM 3026 C C . SER A 1 409 ? -6.664 -11.623 15.832 1.00 92.12 409 SER A C 1
ATOM 3028 O O . SER A 1 409 ? -6.002 -11.676 14.796 1.00 92.12 409 SER A O 1
ATOM 3030 N N . CYS A 1 410 ? -7.288 -10.516 16.228 1.00 92.38 410 CYS A N 1
ATOM 3031 C CA . CYS A 1 410 ? -7.169 -9.243 15.528 1.00 92.38 410 CYS A CA 1
ATOM 3032 C C . CYS A 1 410 ? -5.714 -8.756 15.515 1.00 92.38 410 CYS A C 1
ATOM 3034 O O . CYS A 1 410 ? -5.191 -8.424 14.454 1.00 92.38 410 CYS A O 1
ATOM 3036 N N . HIS A 1 411 ? -5.043 -8.753 16.671 1.00 94.38 411 HIS A N 1
ATOM 3037 C CA . HIS A 1 411 ? -3.727 -8.129 16.851 1.00 94.38 411 HIS A CA 1
ATOM 3038 C C . HIS A 1 411 ? -2.796 -8.901 17.806 1.00 94.38 411 HIS A C 1
ATOM 3040 O O . HIS A 1 411 ? -3.242 -9.839 18.474 1.00 94.38 411 HIS A O 1
ATOM 3046 N N . SER A 1 412 ? -1.523 -8.493 17.911 1.00 89.38 412 SER A N 1
ATOM 3047 C CA . SER A 1 412 ? -0.502 -9.145 18.759 1.00 89.38 412 SER A CA 1
ATOM 3048 C C . SER A 1 412 ? -0.794 -9.093 20.264 1.00 89.38 412 SER A C 1
ATOM 3050 O O . SER A 1 412 ? -0.520 -10.059 20.974 1.00 89.38 412 SER A O 1
ATOM 3052 N N . GLY A 1 413 ? -1.374 -7.996 20.766 1.00 83.50 413 GLY A N 1
ATOM 3053 C CA . GLY A 1 413 ? -1.441 -7.727 22.209 1.00 83.50 413 GLY A CA 1
ATOM 3054 C C . GLY A 1 413 ? -2.346 -8.663 23.027 1.00 83.50 413 GLY A C 1
ATOM 3055 O O . GLY A 1 413 ? -2.074 -8.899 24.205 1.00 83.50 413 GLY A O 1
ATOM 3056 N N . ARG A 1 414 ? -3.433 -9.185 22.437 1.00 88.44 414 ARG A N 1
ATOM 3057 C CA . ARG A 1 414 ? -4.396 -10.130 23.048 1.00 88.44 414 ARG A CA 1
ATOM 3058 C C . ARG A 1 414 ? -5.112 -10.940 21.968 1.00 88.44 414 ARG A C 1
ATOM 3060 O O . ARG A 1 414 ? -5.313 -10.427 20.873 1.00 88.44 414 ARG A O 1
ATOM 3067 N N . PHE A 1 415 ? -5.564 -12.149 22.314 1.00 89.94 415 PHE A N 1
ATOM 3068 C CA . PHE A 1 415 ? -6.421 -12.968 21.451 1.00 89.94 415 PHE A CA 1
ATOM 3069 C C . PHE A 1 415 ? -7.875 -12.479 21.491 1.00 89.94 415 PHE A C 1
ATOM 3071 O O . PHE A 1 415 ? -8.667 -12.921 22.324 1.00 89.94 415 PHE A O 1
ATOM 3078 N N . THR A 1 416 ? -8.215 -11.553 20.599 1.00 95.44 416 THR A N 1
ATOM 3079 C CA . THR A 1 416 ? -9.561 -10.981 20.444 1.00 95.44 416 THR A CA 1
ATOM 3080 C C . THR A 1 416 ? -10.059 -11.251 19.024 1.00 95.44 416 THR A C 1
ATOM 3082 O O . THR A 1 416 ? -9.298 -11.115 18.071 1.00 95.44 416 THR A O 1
ATOM 3085 N N . LYS A 1 417 ? -11.304 -11.725 18.865 1.00 96.25 417 LYS A N 1
ATOM 3086 C CA . LYS A 1 417 ? -11.881 -12.087 17.544 1.00 96.25 417 LYS A CA 1
ATOM 3087 C C . LYS A 1 417 ? -12.666 -10.953 16.892 1.00 96.25 417 LYS A C 1
ATOM 3089 O O . LYS A 1 417 ? -12.887 -10.956 15.681 1.00 96.25 417 LYS A O 1
ATOM 3094 N N . CYS A 1 418 ? -13.113 -10.032 17.729 1.00 98.06 418 CYS A N 1
ATOM 3095 C CA . CYS A 1 418 ? -13.871 -8.847 17.406 1.00 98.06 418 CYS A CA 1
ATOM 3096 C C . CYS A 1 418 ? -13.158 -7.668 18.086 1.00 98.06 418 CYS A C 1
ATOM 3098 O O . CYS A 1 418 ? -12.627 -7.854 19.176 1.00 98.06 418 CYS A O 1
ATOM 3100 N N . GLU A 1 419 ? -13.101 -6.485 17.481 1.00 97.50 419 GLU A N 1
ATOM 3101 C CA . GLU A 1 419 ? -12.471 -5.288 18.067 1.00 97.50 419 GLU A CA 1
ATOM 3102 C C . GLU A 1 419 ? -13.189 -4.004 17.638 1.00 97.50 419 GLU A C 1
ATOM 3104 O O . GLU A 1 419 ? -13.943 -4.007 16.670 1.00 97.50 419 GLU A O 1
ATOM 3109 N N . ALA A 1 420 ? -12.976 -2.893 18.344 1.00 96.81 420 ALA A N 1
ATOM 3110 C CA . ALA A 1 420 ? -13.548 -1.603 17.941 1.00 96.81 420 ALA A CA 1
ATOM 3111 C C . ALA A 1 420 ? -12.771 -1.009 16.747 1.00 96.81 420 ALA A C 1
ATOM 3113 O O . ALA A 1 420 ? -11.545 -1.104 16.712 1.00 96.81 420 ALA A O 1
ATOM 3114 N N . PHE A 1 421 ? -13.457 -0.363 15.793 1.00 94.06 421 PHE A N 1
ATOM 3115 C CA . PHE A 1 421 ? -12.858 0.106 14.530 1.00 94.06 421 PHE A CA 1
ATOM 3116 C C . PHE A 1 421 ? -11.531 0.874 14.673 1.00 94.06 421 PHE A C 1
ATOM 3118 O O . PHE A 1 421 ? -10.507 0.424 14.163 1.00 94.06 421 PHE A O 1
ATOM 3125 N N . ASP A 1 422 ? -11.535 2.015 15.367 1.00 88.81 422 ASP A N 1
ATOM 3126 C CA . ASP A 1 422 ? -10.358 2.895 15.470 1.00 88.81 422 ASP A CA 1
ATOM 3127 C C . ASP A 1 422 ? -9.222 2.226 16.273 1.00 88.81 422 ASP A C 1
ATOM 3129 O O . ASP A 1 422 ? -8.050 2.374 15.938 1.00 88.81 422 ASP A O 1
ATOM 3133 N N . TRP A 1 423 ? -9.561 1.378 17.252 1.00 93.44 423 TRP A N 1
ATOM 3134 C CA . TRP A 1 423 ? -8.591 0.542 17.968 1.00 93.44 423 TRP A CA 1
ATOM 3135 C C . TRP A 1 423 ? -7.905 -0.483 17.057 1.00 93.44 423 TRP A C 1
ATOM 3137 O O . TRP A 1 423 ? -6.681 -0.564 17.053 1.00 93.44 423 TRP A O 1
ATOM 3147 N N . ALA A 1 424 ? -8.658 -1.252 16.267 1.00 90.75 424 ALA A N 1
ATOM 3148 C CA . ALA A 1 424 ? -8.088 -2.289 15.406 1.00 90.75 424 ALA A CA 1
ATOM 3149 C C . ALA A 1 424 ? -7.310 -1.716 14.212 1.00 90.75 424 ALA A C 1
ATOM 3151 O O . ALA A 1 424 ? -6.244 -2.226 13.878 1.00 90.75 424 ALA A O 1
ATOM 3152 N N . VAL A 1 425 ? -7.827 -0.658 13.577 1.00 84.69 425 VAL A N 1
ATOM 3153 C CA . VAL A 1 425 ? -7.226 -0.076 12.367 1.00 84.69 425 VAL A CA 1
ATOM 3154 C C . VAL A 1 425 ? -6.022 0.807 12.703 1.00 84.69 425 VAL A C 1
ATOM 3156 O O . VAL A 1 425 ? -5.006 0.713 12.022 1.00 84.69 425 VAL A O 1
ATOM 3159 N N . ASN A 1 426 ? -6.101 1.622 13.763 1.00 79.44 426 ASN A N 1
ATOM 3160 C CA . ASN A 1 426 ? -5.084 2.635 14.081 1.00 79.44 426 ASN A CA 1
ATOM 3161 C C . ASN A 1 426 ? -4.279 2.329 15.358 1.00 79.44 426 ASN A C 1
ATOM 3163 O O . ASN A 1 426 ? -3.461 3.146 15.783 1.00 79.44 426 ASN A O 1
ATOM 3167 N N . GLY A 1 427 ? -4.492 1.167 15.985 1.00 82.88 427 GLY A N 1
ATOM 3168 C CA . GLY A 1 427 ? -3.755 0.733 17.175 1.00 82.88 427 GLY A CA 1
ATOM 3169 C C . GLY A 1 427 ? -2.388 0.103 16.914 1.00 82.88 427 GLY A C 1
ATOM 3170 O O . GLY A 1 427 ? -1.636 -0.099 17.868 1.00 82.88 427 GLY A O 1
ATOM 3171 N N . GLU A 1 428 ? -2.018 -0.171 15.662 1.00 81.44 428 GLU A N 1
ATOM 3172 C CA . GLU A 1 428 ? -0.682 -0.686 15.350 1.00 81.44 428 GLU A CA 1
ATOM 3173 C C . GLU A 1 428 ? 0.389 0.383 15.647 1.00 81.44 428 GLU A C 1
ATOM 3175 O O . GLU A 1 428 ? 0.210 1.560 15.339 1.00 81.44 428 GLU A O 1
ATOM 3180 N N . GLY A 1 429 ? 1.462 0.004 16.345 1.00 73.31 429 GLY A N 1
ATOM 3181 C CA . GLY A 1 429 ? 2.489 0.928 16.851 1.00 73.31 429 GLY A CA 1
ATOM 3182 C C . GLY A 1 429 ? 2.071 1.772 18.070 1.00 73.31 429 GLY A C 1
ATOM 3183 O O . GLY A 1 429 ? 2.928 2.359 18.729 1.00 73.31 429 GLY A O 1
ATOM 3184 N N . ARG A 1 430 ? 0.775 1.808 18.423 1.00 76.56 430 ARG A N 1
ATOM 3185 C CA . ARG A 1 430 ? 0.221 2.620 19.532 1.00 76.56 430 ARG A CA 1
ATOM 3186 C C . ARG A 1 430 ? -0.288 1.807 20.723 1.00 76.56 430 ARG A C 1
ATOM 3188 O O . ARG A 1 430 ? -0.073 2.185 21.873 1.00 76.56 430 ARG A O 1
ATOM 3195 N N . ALA A 1 431 ? -1.010 0.730 20.438 1.00 81.06 431 ALA A N 1
ATOM 3196 C CA . ALA A 1 431 ? -1.693 -0.139 21.394 1.00 81.06 431 ALA A CA 1
ATOM 3197 C C . ALA A 1 431 ? -1.196 -1.594 21.318 1.00 81.06 431 ALA A C 1
ATOM 3199 O O . ALA A 1 431 ? -1.256 -2.320 22.311 1.00 81.06 431 ALA A O 1
ATOM 3200 N N . PHE A 1 432 ? -0.693 -2.009 20.152 1.00 88.31 432 PHE A N 1
ATOM 3201 C CA . PHE A 1 432 ? -0.143 -3.334 19.863 1.00 88.31 432 PHE A CA 1
ATOM 3202 C C . PHE A 1 432 ? 0.835 -3.254 18.678 1.00 88.31 432 PHE A C 1
ATOM 3204 O O . PHE A 1 432 ? 0.807 -2.306 17.898 1.00 88.31 432 PHE A O 1
ATOM 3211 N N . ASP A 1 433 ? 1.698 -4.255 18.518 1.00 78.38 433 ASP A N 1
ATOM 3212 C CA . ASP A 1 433 ? 2.797 -4.222 17.537 1.00 78.38 433 ASP A CA 1
ATOM 3213 C C . ASP A 1 433 ? 2.363 -4.603 16.114 1.00 78.38 433 ASP A C 1
ATOM 3215 O O . ASP A 1 433 ? 2.986 -4.172 15.149 1.00 78.38 433 ASP A O 1
ATOM 3219 N N . GLN A 1 434 ? 1.333 -5.449 15.975 1.00 81.00 434 GLN A N 1
ATOM 3220 C CA . GLN A 1 434 ? 0.869 -5.972 14.681 1.00 81.00 434 GLN A CA 1
ATOM 3221 C C . GLN A 1 434 ? -0.654 -6.153 14.646 1.00 81.00 434 GLN A C 1
ATOM 3223 O O . GLN A 1 434 ? -1.215 -6.783 15.545 1.00 81.00 434 GLN A O 1
ATOM 3228 N N . PHE A 1 435 ? -1.309 -5.683 13.579 1.00 87.50 435 PHE A N 1
ATOM 3229 C CA . PHE A 1 435 ? -2.697 -6.009 13.225 1.00 87.50 435 PHE A CA 1
ATOM 3230 C C . PHE A 1 435 ? -2.709 -7.173 12.217 1.00 87.50 435 PHE A C 1
ATOM 3232 O O . PHE A 1 435 ? -2.434 -6.999 11.030 1.00 87.50 435 PHE A O 1
ATOM 3239 N N . TYR A 1 436 ? -3.019 -8.387 12.678 1.00 83.81 436 TYR A N 1
ATOM 3240 C CA . TYR A 1 436 ? -2.991 -9.602 11.853 1.00 83.81 436 TYR A CA 1
ATOM 3241 C C . TYR A 1 436 ? -4.109 -9.646 10.807 1.00 83.81 436 TYR A C 1
ATOM 3243 O O . TYR A 1 436 ? -3.924 -10.201 9.725 1.00 83.81 436 TYR A O 1
ATOM 3251 N N . ALA A 1 437 ? -5.273 -9.071 11.117 1.00 80.56 437 ALA A N 1
ATOM 3252 C CA . ALA A 1 437 ? -6.465 -9.191 10.281 1.00 80.56 437 ALA A CA 1
ATOM 3253 C C . ALA A 1 437 ? -6.540 -8.176 9.121 1.00 80.56 437 ALA A C 1
ATOM 3255 O O . ALA A 1 437 ? -7.543 -8.164 8.412 1.00 80.56 437 ALA A O 1
ATOM 3256 N N . LYS A 1 438 ? -5.494 -7.359 8.893 1.00 76.06 438 LYS A N 1
ATOM 3257 C CA . LYS A 1 438 ? -5.415 -6.253 7.905 1.00 76.06 438 LYS A CA 1
ATOM 3258 C C . LYS A 1 438 ? -6.091 -6.493 6.548 1.00 76.06 438 LYS A C 1
ATOM 3260 O O . LYS A 1 438 ? -6.658 -5.562 5.991 1.00 76.06 438 LYS A O 1
ATOM 3265 N N . LEU A 1 439 ? -6.008 -7.711 6.009 1.00 68.12 439 LEU A N 1
ATOM 3266 C CA . LEU A 1 439 ? -6.503 -8.071 4.670 1.00 68.12 439 LEU A CA 1
ATOM 3267 C C . LEU A 1 439 ? -7.776 -8.940 4.684 1.00 68.12 439 LEU A C 1
ATOM 3269 O O . LEU A 1 439 ? -8.244 -9.356 3.625 1.00 68.12 439 LEU A O 1
ATOM 3273 N N . THR A 1 440 ? -8.301 -9.276 5.864 1.00 73.81 440 THR A N 1
ATOM 3274 C CA . THR A 1 440 ? -9.342 -10.305 6.056 1.00 73.81 440 THR A CA 1
ATOM 3275 C C . THR A 1 440 ? -10.459 -9.896 7.017 1.00 73.81 440 THR A C 1
ATOM 3277 O O . THR A 1 440 ? -11.375 -10.686 7.255 1.00 73.81 440 THR A O 1
ATOM 3280 N N . PHE A 1 441 ? -10.406 -8.685 7.577 1.00 89.25 441 PHE A N 1
ATOM 3281 C CA . PHE A 1 441 ? -11.412 -8.202 8.514 1.00 89.25 441 PHE A CA 1
ATOM 3282 C C . PHE A 1 441 ? -12.702 -7.730 7.822 1.00 89.25 441 PHE A C 1
ATOM 3284 O O . PHE A 1 441 ? -12.705 -7.264 6.684 1.00 89.25 441 PHE A O 1
ATOM 3291 N N . THR A 1 442 ? -13.813 -7.833 8.547 1.00 91.31 442 THR A N 1
ATOM 3292 C CA . THR A 1 442 ? -15.143 -7.345 8.137 1.00 91.31 442 THR A CA 1
ATOM 3293 C C . THR A 1 442 ? -15.675 -6.401 9.205 1.00 91.31 442 THR A C 1
ATOM 3295 O O . THR A 1 442 ? -15.422 -6.618 10.384 1.00 91.31 442 THR A O 1
ATOM 3298 N N . MET A 1 443 ? -16.380 -5.343 8.819 1.00 94.50 443 MET A N 1
ATOM 3299 C CA . MET A 1 443 ? -16.880 -4.316 9.735 1.00 94.50 443 MET A CA 1
ATOM 3300 C C . MET A 1 443 ? -18.409 -4.328 9.791 1.00 94.50 443 MET A C 1
ATOM 3302 O O . MET A 1 443 ? -19.068 -4.506 8.764 1.00 94.50 443 MET A O 1
ATOM 3306 N N . ALA A 1 444 ? -18.959 -4.093 10.982 1.00 96.06 444 ALA A N 1
ATOM 3307 C CA . ALA A 1 444 ? -20.370 -3.799 11.183 1.00 96.06 444 ALA A CA 1
ATOM 3308 C C . ALA A 1 444 ? -20.738 -2.457 10.522 1.00 96.06 444 ALA A C 1
ATOM 3310 O O . ALA A 1 444 ? -20.167 -1.418 10.858 1.00 96.06 444 ALA A O 1
ATOM 3311 N N . ALA A 1 445 ? -21.696 -2.462 9.598 1.00 94.06 445 ALA A N 1
ATOM 3312 C CA . ALA A 1 445 ? -22.343 -1.253 9.084 1.00 94.06 445 ALA A CA 1
ATOM 3313 C C . ALA A 1 445 ? -23.749 -1.593 8.560 1.00 94.06 445 ALA A C 1
ATOM 3315 O O . ALA A 1 445 ? -24.156 -2.755 8.586 1.00 94.06 445 ALA A O 1
ATOM 3316 N N . CYS A 1 446 ? -24.500 -0.592 8.108 1.00 90.94 446 CYS A N 1
ATOM 3317 C CA . CYS A 1 446 ? -25.878 -0.767 7.659 1.00 90.94 446 CYS A CA 1
ATOM 3318 C C . CYS A 1 446 ? -26.003 -0.766 6.132 1.00 90.94 446 CYS A C 1
ATOM 3320 O O . CYS A 1 446 ? -25.500 0.125 5.446 1.00 90.94 446 CYS A O 1
ATOM 3322 N N . THR A 1 447 ? -26.763 -1.728 5.610 1.00 88.50 447 THR A N 1
ATOM 3323 C CA . THR A 1 447 ? -27.300 -1.722 4.243 1.00 88.50 447 THR A CA 1
ATOM 3324 C C . THR A 1 447 ? -28.816 -1.867 4.344 1.00 88.50 447 THR A C 1
ATOM 3326 O O . THR A 1 447 ? -29.302 -2.743 5.051 1.00 88.50 447 THR A O 1
ATOM 3329 N N . GLU A 1 448 ? -29.572 -0.983 3.685 1.00 88.31 448 GLU A N 1
ATOM 3330 C CA . GLU A 1 448 ? -31.050 -0.971 3.722 1.00 88.31 448 GLU A CA 1
ATOM 3331 C C . GLU A 1 448 ? -31.635 -1.025 5.154 1.00 88.31 448 GLU A C 1
ATOM 3333 O O . GLU A 1 448 ? -32.601 -1.734 5.426 1.00 88.31 448 GLU A O 1
ATOM 3338 N N . GLN A 1 449 ? -31.034 -0.262 6.080 1.00 91.00 449 GLN A N 1
ATOM 3339 C CA . GLN A 1 449 ? -31.410 -0.182 7.505 1.00 91.00 449 GLN A CA 1
ATOM 3340 C C . GLN A 1 449 ? -31.279 -1.507 8.285 1.00 91.00 449 GLN A C 1
ATOM 3342 O O . GLN A 1 449 ? -31.770 -1.611 9.409 1.00 91.00 449 GLN A O 1
ATOM 3347 N N . GLN A 1 450 ? -30.581 -2.507 7.737 1.00 91.19 450 GLN A N 1
ATOM 3348 C CA . GLN A 1 450 ? -30.251 -3.761 8.417 1.00 91.19 450 GLN A CA 1
ATOM 3349 C C . GLN A 1 450 ? -28.729 -3.918 8.573 1.00 91.19 450 GLN A C 1
ATOM 3351 O O . GLN A 1 450 ? -27.978 -3.474 7.697 1.00 91.19 450 GLN A O 1
ATOM 3356 N N . PRO A 1 451 ? -28.242 -4.548 9.662 1.00 94.62 451 PRO A N 1
ATOM 3357 C CA . PRO A 1 451 ? -26.818 -4.807 9.819 1.00 94.62 451 PRO A CA 1
ATOM 3358 C C . PRO A 1 451 ? -26.298 -5.753 8.738 1.00 94.62 451 PRO A C 1
ATOM 3360 O O . PRO A 1 451 ? -26.861 -6.825 8.510 1.00 94.62 451 PRO A O 1
ATOM 3363 N N . TYR A 1 452 ? -25.205 -5.364 8.089 1.00 90.31 452 TYR A N 1
ATOM 3364 C CA . TYR A 1 452 ? -24.593 -6.108 6.998 1.00 90.31 452 TYR A CA 1
ATOM 3365 C C . TYR A 1 452 ? -23.061 -6.164 7.166 1.00 90.31 452 TYR A C 1
ATOM 3367 O O . TYR A 1 452 ? -22.464 -5.198 7.645 1.00 90.31 452 TYR A O 1
ATOM 3375 N N . PRO A 1 453 ? -22.376 -7.259 6.781 1.00 89.00 453 PRO A N 1
ATOM 3376 C CA . PRO A 1 453 ? -20.915 -7.316 6.830 1.00 89.00 453 PRO A CA 1
ATOM 3377 C C . PRO A 1 453 ? -20.278 -6.509 5.688 1.00 89.00 453 PRO A C 1
ATOM 3379 O O . PRO A 1 453 ? -20.303 -6.928 4.527 1.00 89.00 453 PRO A O 1
ATOM 3382 N N . HIS A 1 454 ? -19.650 -5.375 6.002 1.00 83.44 454 HIS A N 1
ATOM 3383 C CA . HIS A 1 454 ? -18.917 -4.578 5.015 1.00 83.44 454 HIS A CA 1
ATOM 3384 C C . HIS A 1 454 ? -17.424 -4.940 5.009 1.00 83.44 454 HIS A C 1
ATOM 3386 O O . HIS A 1 454 ? -16.743 -4.868 6.032 1.00 83.44 454 HIS A O 1
ATOM 3392 N N . ASN A 1 455 ? -16.889 -5.293 3.836 1.00 76.12 455 ASN A N 1
ATOM 3393 C CA . ASN A 1 455 ? -15.441 -5.380 3.625 1.00 76.12 455 ASN A CA 1
ATOM 3394 C C . ASN A 1 455 ? -14.893 -3.952 3.485 1.00 76.12 455 ASN A C 1
ATOM 3396 O O . ASN A 1 455 ? -15.204 -3.277 2.501 1.00 76.12 455 ASN A O 1
ATOM 3400 N N . TYR A 1 456 ? -14.111 -3.476 4.455 1.00 63.12 456 TYR A N 1
ATOM 3401 C CA . TYR A 1 456 ? -13.542 -2.128 4.420 1.00 63.12 456 TYR A CA 1
ATOM 3402 C C . TYR A 1 456 ? -12.092 -2.157 3.924 1.00 63.12 456 TYR A C 1
ATOM 3404 O O . TYR A 1 456 ? -11.197 -2.630 4.616 1.00 63.12 456 TYR A O 1
ATOM 3412 N N . PHE A 1 457 ? -11.863 -1.615 2.727 1.00 51.06 457 PHE A N 1
ATOM 3413 C CA . PHE A 1 457 ? -10.556 -1.587 2.057 1.00 51.06 457 PHE A CA 1
ATOM 3414 C C . PHE A 1 457 ? -9.816 -0.250 2.246 1.00 51.06 457 PHE A C 1
ATOM 3416 O O . PHE A 1 457 ? -9.205 0.267 1.313 1.00 51.06 457 PHE A O 1
ATOM 3423 N N . GLY A 1 458 ? -9.883 0.319 3.454 1.00 42.22 458 GLY A N 1
ATOM 3424 C CA . GLY A 1 458 ? -9.270 1.612 3.770 1.00 42.22 458 GLY A CA 1
ATOM 3425 C C . GLY A 1 458 ? -9.964 2.816 3.107 1.00 42.22 458 GLY A C 1
ATOM 3426 O O . GLY A 1 458 ? -10.984 2.664 2.428 1.00 42.22 458 GLY A O 1
ATOM 3427 N N . PRO A 1 459 ? -9.432 4.034 3.313 1.00 34.69 459 PRO A N 1
ATOM 3428 C CA . PRO A 1 459 ? -9.944 5.240 2.678 1.00 34.69 459 PRO A CA 1
ATOM 3429 C C . PRO A 1 459 ? -9.458 5.325 1.223 1.00 34.69 459 PRO A C 1
ATOM 3431 O O . PRO A 1 459 ? -8.411 5.897 0.929 1.00 34.69 459 PRO A O 1
ATOM 3434 N N . THR A 1 460 ? -10.232 4.772 0.291 1.00 33.41 460 THR A N 1
ATOM 3435 C CA . THR A 1 460 ? -10.127 5.136 -1.129 1.00 33.41 460 THR A CA 1
ATOM 3436 C C . THR A 1 460 ? -10.870 6.457 -1.377 1.00 33.41 460 THR A C 1
ATOM 3438 O O . THR A 1 460 ? -11.859 6.754 -0.707 1.00 33.41 460 THR A O 1
ATOM 3441 N N . ASN A 1 461 ? -10.405 7.276 -2.331 1.00 31.39 461 ASN A N 1
ATOM 3442 C CA . ASN A 1 461 ? -10.895 8.649 -2.574 1.00 31.39 461 ASN A CA 1
ATOM 3443 C C . ASN A 1 461 ? -12.278 8.719 -3.276 1.00 31.39 461 ASN A C 1
ATOM 3445 O O . ASN A 1 461 ? -12.499 9.533 -4.169 1.00 31.39 461 ASN A O 1
ATOM 3449 N N . GLU A 1 462 ? -13.217 7.859 -2.877 1.00 32.84 462 GLU A N 1
ATOM 3450 C CA . GLU A 1 462 ? -14.399 7.464 -3.655 1.00 32.84 462 GLU A CA 1
ATOM 3451 C C . GLU A 1 462 ? -15.746 7.884 -3.036 1.00 32.84 462 GLU A C 1
ATOM 3453 O O . GLU A 1 462 ? -16.752 7.185 -3.158 1.00 32.84 462 GLU A O 1
ATOM 3458 N N . THR A 1 463 ? -15.802 9.054 -2.386 1.00 40.28 463 THR A N 1
ATOM 3459 C CA . THR A 1 463 ? -17.083 9.671 -1.978 1.00 40.28 463 THR A CA 1
ATOM 3460 C C . THR A 1 463 ? -17.146 11.193 -2.159 1.00 40.28 463 THR A C 1
ATOM 3462 O O . THR A 1 463 ? -17.012 11.943 -1.189 1.00 40.28 463 THR A O 1
ATOM 3465 N N . PRO A 1 464 ? -17.472 11.664 -3.376 1.00 28.50 464 PRO A N 1
ATOM 3466 C CA . PRO A 1 464 ? -18.194 12.920 -3.557 1.00 28.50 464 PRO A CA 1
ATOM 3467 C C . PRO A 1 464 ? -19.452 12.726 -4.429 1.00 28.50 464 PRO A C 1
ATOM 3469 O O . PRO A 1 464 ? -19.388 12.738 -5.656 1.00 28.50 464 PRO A O 1
ATOM 3472 N N . GLY A 1 465 ? -20.617 12.607 -3.783 1.00 28.38 465 GLY A N 1
ATOM 3473 C CA . GLY A 1 465 ? -21.929 12.566 -4.444 1.00 28.38 465 GLY A CA 1
ATOM 3474 C C . GLY A 1 465 ? -22.452 11.154 -4.728 1.00 28.38 465 GLY A C 1
ATOM 3475 O O . GLY A 1 465 ? -22.059 10.512 -5.696 1.00 28.38 465 GLY A O 1
ATOM 3476 N N . VAL A 1 466 ? -23.407 10.699 -3.910 1.00 29.14 466 VAL A N 1
ATOM 3477 C CA . VAL A 1 466 ? -24.139 9.439 -4.122 1.00 29.14 466 VAL A CA 1
ATOM 3478 C C . VAL A 1 466 ? -24.941 9.526 -5.431 1.00 29.14 466 VAL A C 1
ATOM 3480 O O . VAL A 1 466 ? -25.828 10.381 -5.532 1.00 29.14 466 VAL A O 1
ATOM 3483 N N . PRO A 1 467 ? -24.698 8.658 -6.432 1.00 25.11 467 PRO A N 1
ATOM 3484 C CA . PRO A 1 467 ? -25.547 8.594 -7.614 1.00 25.11 467 PRO A CA 1
ATOM 3485 C C . PRO A 1 467 ? -26.958 8.145 -7.223 1.00 25.11 467 PRO A C 1
ATOM 3487 O O . PRO A 1 467 ? -27.123 7.245 -6.397 1.00 25.11 467 PRO A O 1
ATOM 3490 N N . LYS A 1 468 ? -27.994 8.703 -7.861 1.00 29.59 468 LYS A N 1
ATOM 3491 C CA . LYS A 1 468 ? -29.330 8.097 -7.804 1.00 29.59 468 LYS A CA 1
ATOM 3492 C C . LYS A 1 468 ? -29.290 6.755 -8.533 1.00 29.59 468 LYS A C 1
ATOM 3494 O O . LYS A 1 468 ? -29.414 6.709 -9.756 1.00 29.59 468 LYS A O 1
ATOM 3499 N N . TRP A 1 469 ? -29.127 5.676 -7.773 1.00 24.59 469 TRP A N 1
ATOM 3500 C CA . TRP A 1 469 ? -29.244 4.309 -8.264 1.00 24.59 469 TRP A CA 1
ATOM 3501 C C . TRP A 1 469 ? -30.680 4.047 -8.726 1.00 24.59 469 TRP A C 1
ATOM 3503 O O . TRP A 1 469 ? -31.557 3.678 -7.947 1.00 24.59 469 TRP A O 1
ATOM 3513 N N . HIS A 1 470 ? -30.928 4.248 -10.019 1.00 27.12 470 HIS A N 1
ATOM 3514 C CA . HIS A 1 470 ? -32.083 3.646 -10.667 1.00 27.12 470 HIS A CA 1
ATOM 3515 C C . HIS A 1 470 ? -31.889 2.127 -10.682 1.00 27.12 470 HIS A C 1
ATOM 3517 O O . HIS A 1 470 ? -30.829 1.628 -11.058 1.00 27.12 470 HIS A O 1
ATOM 3523 N N . TRP A 1 471 ? -32.913 1.407 -10.226 1.00 22.94 471 TRP A N 1
ATOM 3524 C CA . TRP A 1 471 ? -32.858 -0.033 -10.004 1.00 22.94 471 TRP A CA 1
ATOM 3525 C C . TRP A 1 471 ? -32.545 -0.811 -11.286 1.00 22.94 471 TRP A C 1
ATOM 3527 O O . TRP A 1 471 ? -33.386 -0.932 -12.178 1.00 22.94 471 TRP A O 1
ATOM 3537 N N . HIS A 1 472 ? -31.377 -1.449 -11.306 1.00 27.91 472 HIS A N 1
ATOM 3538 C CA . HIS A 1 472 ? -31.139 -2.651 -12.093 1.00 27.91 472 HIS A CA 1
ATOM 3539 C C . HIS A 1 472 ? -30.893 -3.807 -11.118 1.00 27.91 472 HIS A C 1
ATOM 3541 O O . HIS A 1 472 ? -29.895 -3.772 -10.395 1.00 27.91 472 HIS A O 1
ATOM 3547 N N . PRO A 1 473 ? -31.781 -4.817 -11.044 1.00 37.09 473 PRO A N 1
ATOM 3548 C CA . PRO A 1 473 ? -31.539 -5.970 -10.194 1.00 37.09 473 PRO A CA 1
ATOM 3549 C C . PRO A 1 473 ? -30.288 -6.716 -10.674 1.00 37.09 473 PRO A C 1
ATOM 3551 O O . PRO A 1 473 ? -30.128 -6.962 -11.869 1.00 37.09 473 PRO A O 1
ATOM 3554 N N . ASN A 1 474 ? -29.436 -7.035 -9.699 1.00 38.16 474 ASN A N 1
ATOM 3555 C CA . ASN A 1 474 ? -28.194 -7.816 -9.725 1.00 38.16 474 ASN A CA 1
ATOM 3556 C C . ASN A 1 474 ? -27.892 -8.572 -11.049 1.00 38.16 474 ASN A C 1
ATOM 3558 O O . ASN A 1 474 ? -28.720 -9.394 -11.460 1.00 38.16 474 ASN A O 1
ATOM 3562 N N . PRO A 1 475 ? -26.717 -8.385 -11.697 1.00 41.41 475 PRO A N 1
ATOM 3563 C CA . PRO A 1 475 ? -26.333 -9.186 -12.859 1.00 41.41 475 PRO A CA 1
ATOM 3564 C C . PRO A 1 475 ? -26.304 -10.672 -12.486 1.00 41.41 475 PRO A C 1
ATOM 3566 O O . PRO A 1 475 ? -25.398 -11.139 -11.795 1.00 41.41 475 PRO A O 1
ATOM 3569 N N . ARG A 1 476 ? -27.320 -11.421 -12.937 1.00 50.97 476 ARG A N 1
ATOM 3570 C CA . ARG A 1 476 ? -27.438 -12.855 -12.657 1.00 50.97 476 ARG A CA 1
ATOM 3571 C C . ARG A 1 476 ? -26.180 -13.567 -13.142 1.00 50.97 476 ARG A C 1
ATOM 3573 O O . ARG A 1 476 ? -25.841 -13.486 -14.324 1.00 50.97 476 ARG A O 1
ATOM 3580 N N . LEU A 1 477 ? -25.515 -14.286 -12.240 1.00 75.19 477 LEU A N 1
ATOM 3581 C CA . LEU A 1 477 ? -24.444 -15.202 -12.616 1.00 75.19 477 LEU A CA 1
ATOM 3582 C C . LEU A 1 477 ? -25.023 -16.225 -13.599 1.00 75.19 477 LEU A C 1
ATOM 3584 O O . LEU A 1 477 ? -26.040 -16.852 -13.300 1.00 75.19 477 LEU A O 1
ATOM 3588 N N . ALA A 1 478 ? -24.398 -16.359 -14.771 1.00 86.38 478 ALA A N 1
ATOM 3589 C CA . ALA A 1 478 ? -24.927 -17.180 -15.856 1.00 86.38 478 ALA A CA 1
ATOM 3590 C C . ALA A 1 478 ? -25.244 -18.613 -15.375 1.00 86.38 478 ALA A C 1
ATOM 3592 O O . ALA A 1 478 ? -24.457 -19.161 -14.592 1.00 86.38 478 ALA A O 1
ATOM 3593 N N . PRO A 1 479 ? -26.362 -19.225 -15.820 1.00 91.88 479 PRO A N 1
ATOM 3594 C CA . PRO A 1 479 ? -26.722 -20.568 -15.394 1.00 91.88 479 PRO A CA 1
ATOM 3595 C C . PRO A 1 479 ? -25.614 -21.581 -15.684 1.00 91.88 479 PRO A C 1
ATOM 3597 O O . PRO A 1 479 ? -25.010 -21.582 -16.759 1.00 91.88 479 PRO A O 1
ATOM 3600 N N . VAL A 1 480 ? -25.348 -22.443 -14.708 1.00 93.25 480 VAL A N 1
ATOM 3601 C CA . VAL A 1 480 ? -24.283 -23.440 -14.761 1.00 93.25 480 VAL A CA 1
ATOM 3602 C C . VAL A 1 480 ? -24.614 -24.496 -15.817 1.00 93.25 480 VAL A C 1
ATOM 3604 O O . VAL A 1 480 ? -25.707 -25.067 -15.834 1.00 93.25 480 VAL A O 1
ATOM 3607 N N . VAL A 1 481 ? -23.650 -24.755 -16.701 1.00 94.44 481 VAL A N 1
ATOM 3608 C CA . VAL A 1 481 ? -23.747 -25.768 -17.761 1.00 94.44 481 VAL A CA 1
ATOM 3609 C C . VAL A 1 481 ? -23.848 -27.196 -17.191 1.00 94.44 481 VAL A C 1
ATOM 3611 O O . VAL A 1 481 ? -23.395 -27.441 -16.069 1.00 94.44 481 VAL A O 1
ATOM 3614 N N . PRO A 1 482 ? -24.390 -28.165 -17.952 1.00 95.88 482 PRO A N 1
ATOM 3615 C CA . PRO A 1 482 ? -24.420 -29.581 -17.573 1.00 95.88 482 PRO A CA 1
ATOM 3616 C C . PRO A 1 482 ? -23.078 -30.099 -17.039 1.00 95.88 482 PRO A C 1
ATOM 3618 O O . PRO A 1 482 ? -22.033 -29.856 -17.640 1.00 95.88 482 PRO A O 1
ATOM 3621 N N . GLY A 1 483 ? -23.093 -30.802 -15.902 1.00 90.69 483 GLY A N 1
ATOM 3622 C CA . GLY A 1 483 ? -21.875 -31.296 -15.243 1.00 90.69 483 GLY A CA 1
ATOM 3623 C C . GLY A 1 483 ? -21.054 -30.239 -14.484 1.00 90.69 483 GLY A C 1
ATOM 3624 O O . GLY A 1 483 ? -20.152 -30.603 -13.733 1.00 90.69 483 GLY A O 1
ATOM 3625 N N . GLY A 1 484 ? -21.351 -28.945 -14.637 1.00 94.69 484 GLY A N 1
ATOM 3626 C CA . GLY A 1 484 ? -20.674 -27.870 -13.910 1.00 94.69 484 GLY A CA 1
ATOM 3627 C C . GLY A 1 484 ? -21.042 -27.839 -12.423 1.00 94.69 484 GLY A C 1
ATOM 3628 O O . GLY A 1 484 ? -22.149 -28.224 -12.039 1.00 94.69 484 GLY A O 1
ATOM 3629 N N . GLN A 1 485 ? -20.117 -27.359 -11.583 1.00 96.19 485 GLN A N 1
ATOM 3630 C CA . GLN A 1 485 ? -20.369 -27.168 -10.153 1.00 96.19 485 GLN A CA 1
ATOM 3631 C C . GLN A 1 485 ? -21.380 -26.034 -9.927 1.00 96.19 485 GLN A C 1
ATOM 3633 O O . GLN A 1 485 ? -21.285 -24.979 -10.545 1.00 96.19 485 GLN A O 1
ATOM 3638 N N . CYS A 1 486 ? -22.326 -26.260 -9.019 1.00 96.31 486 CYS A N 1
ATOM 3639 C CA . CYS A 1 486 ? -23.416 -25.344 -8.675 1.00 96.31 486 CYS A CA 1
ATOM 3640 C C . CYS A 1 486 ? -23.630 -25.209 -7.154 1.00 96.31 486 CYS A C 1
ATOM 3642 O O . CYS A 1 486 ? -24.546 -24.520 -6.716 1.00 96.31 486 CYS A O 1
ATOM 3644 N N . GLY A 1 487 ? -22.811 -25.871 -6.328 1.00 93.38 487 GLY A N 1
ATOM 3645 C CA . GLY A 1 487 ? -22.943 -25.829 -4.872 1.00 93.38 487 GLY A CA 1
ATOM 3646 C C . GLY A 1 487 ? -21.804 -26.515 -4.117 1.00 93.38 487 GLY A C 1
ATOM 3647 O O . GLY A 1 487 ? -20.861 -27.043 -4.717 1.00 93.38 487 GLY A O 1
ATOM 3648 N N . GLY A 1 488 ? -21.902 -26.476 -2.787 1.00 92.38 488 GLY A N 1
ATOM 3649 C CA . GLY A 1 488 ? -20.888 -26.937 -1.833 1.00 92.38 488 GLY A CA 1
ATOM 3650 C C . GLY A 1 488 ? -20.447 -25.824 -0.874 1.00 92.38 488 GLY A C 1
ATOM 3651 O O . GLY A 1 488 ? -20.529 -24.649 -1.214 1.00 92.38 488 GLY A O 1
ATOM 3652 N N . ALA A 1 489 ? -19.950 -26.178 0.315 1.00 79.06 489 ALA A N 1
ATOM 3653 C CA . ALA A 1 489 ? -19.654 -25.250 1.419 1.00 79.06 489 ALA A CA 1
ATOM 3654 C C . ALA A 1 489 ? -18.631 -24.127 1.125 1.00 79.06 489 ALA A C 1
ATOM 3656 O O . ALA A 1 489 ? -18.511 -23.194 1.913 1.00 79.06 489 ALA A O 1
ATOM 3657 N N . LEU A 1 490 ? -17.893 -24.204 0.011 1.00 78.94 490 LEU A N 1
ATOM 3658 C CA . LEU A 1 490 ? -16.949 -23.171 -0.445 1.00 78.94 490 LEU A CA 1
ATOM 3659 C C . LEU A 1 490 ? -17.318 -22.579 -1.821 1.00 78.94 490 LEU A C 1
ATOM 3661 O O . LEU A 1 490 ? -16.563 -21.777 -2.370 1.00 78.94 490 LEU A O 1
ATOM 3665 N N . TRP A 1 491 ? -18.462 -22.963 -2.398 1.00 89.50 491 TRP A N 1
ATOM 3666 C CA . TRP A 1 491 ? -18.900 -22.483 -3.708 1.00 89.50 491 TRP A CA 1
ATOM 3667 C C . TRP A 1 491 ? -19.425 -21.044 -3.630 1.00 89.50 491 TRP A C 1
ATOM 3669 O O . TRP A 1 491 ? -20.252 -20.719 -2.783 1.00 89.50 491 TRP A O 1
ATOM 3679 N N . ARG A 1 492 ? -18.952 -20.183 -4.540 1.00 88.56 492 ARG A N 1
ATOM 3680 C CA . ARG A 1 492 ? -19.392 -18.778 -4.684 1.00 88.56 492 ARG A CA 1
ATOM 3681 C C . ARG A 1 492 ? -19.849 -18.426 -6.109 1.00 88.56 492 ARG A C 1
ATOM 3683 O O . ARG A 1 492 ? -19.978 -17.250 -6.437 1.00 88.56 492 ARG A O 1
ATOM 3690 N N . GLY A 1 493 ? -20.027 -19.429 -6.972 1.00 89.12 493 GLY A N 1
ATOM 3691 C CA . GLY A 1 493 ? -20.544 -19.252 -8.332 1.00 89.12 493 GLY A CA 1
ATOM 3692 C C . GLY A 1 493 ? -22.073 -19.298 -8.386 1.00 89.12 493 GLY A C 1
ATOM 3693 O O . GLY A 1 493 ? -22.742 -19.257 -7.354 1.00 89.12 493 GLY A O 1
ATOM 3694 N N . SER A 1 494 ? -22.637 -19.411 -9.593 1.00 90.88 494 SER A N 1
ATOM 3695 C CA . SER A 1 494 ? -24.090 -19.564 -9.747 1.00 90.88 494 SER A CA 1
ATOM 3696 C C . SER A 1 494 ? -24.583 -20.881 -9.136 1.00 90.88 494 SER A C 1
ATOM 3698 O O . SER A 1 494 ? -23.866 -21.884 -9.135 1.00 90.88 494 SER A O 1
ATOM 3700 N N . VAL A 1 495 ? -25.813 -20.862 -8.624 1.00 92.56 495 VAL A N 1
ATOM 3701 C CA . VAL A 1 495 ? -26.553 -22.039 -8.129 1.00 92.56 495 VAL A CA 1
ATOM 3702 C C . VAL A 1 495 ? -27.701 -22.433 -9.070 1.00 92.56 495 VAL A C 1
ATOM 3704 O O . VAL A 1 495 ? -28.306 -23.491 -8.913 1.00 92.56 495 VAL A O 1
ATOM 3707 N N . GLU A 1 496 ? -28.004 -21.583 -10.057 1.00 95.12 496 GLU A N 1
ATOM 3708 C CA . GLU A 1 496 ? -29.015 -21.812 -11.089 1.00 95.12 496 GLU A CA 1
ATOM 3709 C C . GLU A 1 496 ? -28.388 -22.672 -12.198 1.00 95.12 496 GLU A C 1
ATOM 3711 O O . GLU A 1 496 ? -27.373 -22.292 -12.779 1.00 95.12 496 GLU A O 1
ATOM 3716 N N . CYS A 1 497 ? -28.953 -23.847 -12.481 1.00 95.44 497 CYS A N 1
ATOM 3717 C CA . CYS A 1 497 ? -28.503 -24.712 -13.577 1.00 95.44 497 CYS A CA 1
ATOM 3718 C C . CYS A 1 497 ? -29.186 -24.333 -14.897 1.00 95.44 497 CYS A C 1
ATOM 3720 O O . CYS A 1 497 ? -30.303 -23.814 -14.912 1.00 95.44 497 CYS A O 1
ATOM 3722 N N . GLN A 1 498 ? -28.538 -24.625 -16.025 1.00 95.69 498 GLN A N 1
ATOM 3723 C CA . GLN A 1 498 ? -29.155 -24.483 -17.343 1.00 95.69 498 GLN A CA 1
ATOM 3724 C C . GLN A 1 498 ? -30.398 -25.392 -17.464 1.00 95.69 498 GLN A C 1
ATOM 3726 O O . GLN A 1 498 ? -30.410 -26.514 -16.958 1.00 95.69 498 GLN A O 1
ATOM 3731 N N . GLY A 1 499 ? -31.460 -24.901 -18.115 1.00 92.56 499 GLY A N 1
ATOM 3732 C CA . GLY A 1 499 ? -32.781 -25.546 -18.121 1.00 92.56 499 GLY A CA 1
ATOM 3733 C C . GLY A 1 499 ? -32.766 -27.026 -18.536 1.00 92.56 499 GLY A C 1
ATOM 3734 O O . GLY A 1 499 ? -32.102 -27.401 -19.500 1.00 92.56 499 GLY A O 1
ATOM 3735 N N . GLY A 1 500 ? -33.509 -27.856 -17.797 1.00 90.12 500 GLY A N 1
ATOM 3736 C CA . GLY A 1 500 ? -33.473 -29.324 -17.895 1.00 90.12 500 GLY A CA 1
ATOM 3737 C C . GLY A 1 500 ? -32.491 -29.996 -16.924 1.00 90.12 500 GLY A C 1
ATOM 3738 O O . GLY A 1 500 ? -32.428 -31.223 -16.876 1.00 90.12 500 GLY A O 1
ATOM 3739 N N . TYR A 1 501 ? -31.748 -29.208 -16.141 1.00 93.88 501 TYR A N 1
ATOM 3740 C CA . TYR A 1 501 ? -30.823 -29.678 -15.114 1.00 93.88 501 TYR A CA 1
ATOM 3741 C C . TYR A 1 501 ? -31.133 -29.012 -13.766 1.00 93.88 501 TYR A C 1
ATOM 3743 O O . TYR A 1 501 ? -31.589 -27.871 -13.716 1.00 93.88 501 TYR A O 1
ATOM 3751 N N . ALA A 1 502 ? -30.855 -29.712 -12.668 1.00 95.00 502 ALA A N 1
ATOM 3752 C CA . ALA A 1 502 ? -30.955 -29.205 -11.302 1.00 95.00 502 ALA A CA 1
ATOM 3753 C C . ALA A 1 502 ? -29.644 -29.432 -10.548 1.00 95.00 502 ALA A C 1
ATOM 3755 O O . ALA A 1 502 ? -28.863 -30.326 -10.881 1.00 95.00 502 ALA A O 1
ATOM 3756 N N . CYS A 1 503 ? -29.406 -28.621 -9.517 1.00 95.38 503 CYS A N 1
ATOM 3757 C CA . CYS A 1 503 ? -28.192 -28.721 -8.724 1.00 95.38 503 CYS A CA 1
ATOM 3758 C C . CYS A 1 503 ? -28.270 -29.917 -7.765 1.00 95.38 503 CYS A C 1
ATOM 3760 O O . CYS A 1 503 ? -28.959 -29.872 -6.747 1.00 95.38 503 CYS A O 1
ATOM 3762 N N . THR A 1 504 ? -27.573 -31.002 -8.097 1.00 94.81 504 THR A N 1
ATOM 3763 C CA . THR A 1 504 ? -27.558 -32.248 -7.329 1.00 94.81 504 THR A CA 1
ATOM 3764 C C . THR A 1 504 ? -26.361 -32.271 -6.372 1.00 94.81 504 THR A C 1
ATOM 3766 O O . THR A 1 504 ? -25.216 -32.209 -6.832 1.00 94.81 504 THR A O 1
ATOM 3769 N N . PRO A 1 505 ? -26.575 -32.359 -5.045 1.00 93.00 505 PRO A N 1
ATOM 3770 C CA . PRO A 1 505 ? -25.488 -32.479 -4.080 1.00 93.00 505 PRO A CA 1
ATOM 3771 C C . PRO A 1 505 ? -24.830 -33.860 -4.154 1.00 93.00 505 PRO A C 1
ATOM 3773 O O . PRO A 1 505 ? -25.510 -34.880 -4.227 1.00 93.00 505 PRO A O 1
ATOM 3776 N N . VAL A 1 506 ? -23.497 -33.889 -4.092 1.00 88.38 506 VAL A N 1
ATOM 3777 C CA . VAL A 1 506 ? -22.697 -35.128 -4.017 1.00 88.38 506 VAL A CA 1
ATOM 3778 C C . VAL A 1 506 ? -22.138 -35.314 -2.610 1.00 88.38 506 VAL A C 1
ATOM 3780 O O . VAL A 1 506 ? -22.084 -36.426 -2.093 1.00 88.38 506 VAL A O 1
ATOM 3783 N N . ASN A 1 507 ? -21.708 -34.218 -1.986 1.00 87.50 507 ASN A N 1
ATOM 3784 C CA . ASN A 1 507 ? -21.234 -34.156 -0.608 1.00 87.50 507 ASN A CA 1
ATOM 3785 C C . ASN A 1 507 ? -21.294 -32.695 -0.111 1.00 87.50 507 ASN A C 1
ATOM 3787 O O . ASN A 1 507 ? -21.664 -31.790 -0.857 1.00 87.50 507 ASN A O 1
ATOM 3791 N N . GLY A 1 508 ? -20.903 -32.445 1.143 1.00 81.06 508 GLY A N 1
ATOM 3792 C CA . GLY A 1 508 ? -20.952 -31.101 1.734 1.00 81.06 508 GLY A CA 1
ATOM 3793 C C . GLY A 1 508 ? -20.083 -30.038 1.041 1.00 81.06 508 GLY A C 1
ATOM 3794 O O . GLY A 1 508 ? -20.344 -28.851 1.215 1.00 81.06 508 GLY A O 1
ATOM 3795 N N . SER A 1 509 ? -19.079 -30.416 0.243 1.00 83.62 509 SER A N 1
ATOM 3796 C CA . SER A 1 509 ? -18.191 -29.488 -0.473 1.00 83.62 509 SER A CA 1
ATOM 3797 C C . SER A 1 509 ? -18.442 -29.406 -1.986 1.00 83.62 509 SER A C 1
ATOM 3799 O O . SER A 1 509 ? -17.842 -28.545 -2.630 1.00 83.62 509 SER A O 1
ATOM 3801 N N . TYR A 1 510 ? -19.342 -30.222 -2.554 1.00 89.75 510 TYR A N 1
ATOM 3802 C CA . TYR A 1 510 ? -19.583 -30.276 -4.000 1.00 89.75 510 TYR A CA 1
ATOM 3803 C C . TYR A 1 510 ? -21.016 -30.688 -4.391 1.00 89.75 510 TYR A C 1
ATOM 3805 O O . TYR A 1 510 ? -21.512 -31.748 -3.996 1.00 89.75 510 TYR A O 1
ATOM 3813 N N . SER A 1 511 ? -21.623 -29.886 -5.270 1.00 96.06 511 SER A N 1
ATOM 3814 C CA . SER A 1 511 ? -22.876 -30.163 -5.990 1.00 96.06 511 SER A CA 1
ATOM 3815 C C . SER A 1 511 ? -22.712 -29.812 -7.471 1.00 96.06 511 SER A C 1
ATOM 3817 O O . SER A 1 511 ? -22.052 -28.816 -7.770 1.00 96.06 511 SER A O 1
ATOM 3819 N N . TYR A 1 512 ? -23.332 -30.557 -8.390 1.00 96.75 512 TYR A N 1
ATOM 3820 C CA . TYR A 1 512 ? -23.236 -30.317 -9.842 1.00 96.75 512 TYR A CA 1
ATOM 3821 C C . TYR A 1 512 ? -24.592 -30.375 -10.557 1.00 96.75 512 TYR A C 1
ATOM 3823 O O . TYR A 1 512 ? -25.549 -30.953 -10.045 1.00 96.75 512 TYR A O 1
ATOM 3831 N N . CYS A 1 513 ? -24.681 -29.785 -11.749 1.00 97.31 513 CYS A N 1
ATOM 3832 C CA . CYS A 1 513 ? -25.906 -29.793 -12.550 1.00 97.31 513 CYS A CA 1
ATOM 3833 C C . CYS A 1 513 ? -26.136 -31.146 -13.244 1.00 97.31 513 CYS A C 1
ATOM 3835 O O . CYS A 1 513 ? -25.457 -31.464 -14.226 1.00 97.31 513 CYS A O 1
ATOM 3837 N N . ALA A 1 514 ? -27.125 -31.909 -12.767 1.00 94.19 514 ALA A N 1
ATOM 3838 C CA . ALA A 1 514 ? -27.571 -33.187 -13.335 1.00 94.19 514 ALA A CA 1
ATOM 3839 C C . ALA A 1 514 ? -28.993 -33.080 -13.920 1.00 94.19 514 ALA A C 1
ATOM 3841 O O . ALA A 1 514 ? -29.750 -32.185 -13.549 1.00 94.19 514 ALA A O 1
ATOM 3842 N N . LEU A 1 515 ? -29.354 -33.974 -14.848 1.00 93.06 515 LEU A N 1
ATOM 3843 C CA . LEU A 1 515 ? -30.642 -33.942 -15.558 1.00 93.06 515 LEU A CA 1
ATOM 3844 C C . LEU A 1 515 ? -31.845 -34.088 -14.612 1.00 93.06 515 LEU A C 1
ATOM 3846 O O . LEU A 1 515 ? -31.908 -35.018 -13.808 1.00 93.06 515 LEU A O 1
ATOM 3850 N N . THR A 1 516 ? -32.853 -33.229 -14.771 1.00 81.50 516 THR A N 1
ATOM 3851 C CA . THR A 1 516 ? -34.150 -33.397 -14.101 1.00 81.50 516 THR A CA 1
ATOM 3852 C C . THR A 1 516 ? -35.045 -34.349 -14.889 1.00 81.50 516 THR A C 1
ATOM 3854 O O . THR A 1 516 ? -35.553 -33.966 -15.942 1.00 81.50 516 THR A O 1
ATOM 3857 N N . GLY A 1 517 ? -35.311 -35.543 -14.349 1.00 65.88 517 GLY A N 1
ATOM 3858 C CA . GLY A 1 517 ? -36.458 -36.356 -14.782 1.00 65.88 517 GLY A CA 1
ATOM 3859 C C . GLY A 1 517 ? -36.166 -37.682 -15.490 1.00 65.88 517 GLY A C 1
ATOM 3860 O O . GLY A 1 517 ? -36.862 -38.015 -16.444 1.00 65.88 517 GLY A O 1
ATOM 3861 N N . THR A 1 518 ? -35.216 -38.484 -15.003 1.00 44.19 518 THR A N 1
ATOM 3862 C CA . THR A 1 518 ? -35.250 -39.944 -15.225 1.00 44.19 518 THR A CA 1
ATOM 3863 C C . THR A 1 518 ? -35.210 -40.674 -13.889 1.00 44.19 518 THR A C 1
ATOM 3865 O O . THR A 1 518 ? -34.145 -40.817 -13.288 1.00 44.19 518 THR A O 1
ATOM 3868 N N . GLU A 1 519 ? -36.369 -41.136 -13.422 1.00 47.75 519 GLU A N 1
ATOM 3869 C CA . GLU A 1 519 ? -36.451 -42.056 -12.288 1.00 47.75 519 GLU A CA 1
ATOM 3870 C C . GLU A 1 519 ? -35.838 -43.409 -12.678 1.00 47.75 519 GLU A C 1
ATOM 3872 O O . GLU A 1 519 ? -36.312 -44.082 -13.592 1.00 47.75 519 GLU A O 1
ATOM 3877 N N . ALA A 1 520 ? -34.790 -43.818 -11.965 1.00 38.34 520 ALA A N 1
ATOM 3878 C CA . ALA A 1 520 ? -34.234 -45.165 -12.019 1.00 38.34 520 ALA A CA 1
ATOM 3879 C C . ALA A 1 520 ? -34.123 -45.687 -10.574 1.00 38.34 520 ALA A C 1
ATOM 3881 O O . ALA A 1 520 ? -33.491 -45.026 -9.744 1.00 38.34 520 ALA A O 1
ATOM 3882 N N . PRO A 1 521 ? -34.756 -46.822 -10.226 1.00 46.44 521 PRO A N 1
ATOM 3883 C CA . PRO A 1 521 ? -34.926 -47.211 -8.832 1.00 46.44 521 PRO A CA 1
ATOM 3884 C C . PRO A 1 521 ? -33.651 -47.830 -8.247 1.00 46.44 521 PRO A C 1
ATOM 3886 O O . PRO A 1 521 ? -33.337 -48.991 -8.502 1.00 46.44 521 PRO A O 1
ATOM 3889 N N . PHE A 1 522 ? -32.973 -47.081 -7.378 1.00 36.59 522 PHE A N 1
ATOM 3890 C CA . PHE A 1 522 ? -32.046 -47.635 -6.390 1.00 36.59 522 PHE A CA 1
ATOM 3891 C C . PHE A 1 522 ? -32.608 -47.409 -4.977 1.00 36.59 522 PHE A C 1
ATOM 3893 O O . PHE A 1 522 ? -33.068 -46.304 -4.680 1.00 36.59 522 PHE A O 1
ATOM 3900 N N . PRO A 1 523 ? -32.624 -48.435 -4.104 1.00 44.75 523 PRO A N 1
ATOM 3901 C CA . PRO A 1 523 ? -33.221 -48.326 -2.777 1.00 44.75 523 PRO A CA 1
ATOM 3902 C C . PRO A 1 523 ? -32.413 -47.382 -1.879 1.00 44.75 523 PRO A C 1
ATOM 3904 O O . PRO A 1 523 ? -31.182 -47.407 -1.874 1.00 44.75 523 PRO A O 1
ATOM 3907 N N . ALA A 1 524 ? -33.113 -46.558 -1.099 1.00 38.34 524 ALA A N 1
ATOM 3908 C CA . ALA A 1 524 ? -32.487 -45.558 -0.242 1.00 38.34 524 ALA A CA 1
ATOM 3909 C C . ALA A 1 524 ? -31.675 -46.201 0.907 1.00 38.34 524 ALA A C 1
ATOM 3911 O O . ALA A 1 524 ? -32.206 -47.062 1.614 1.00 38.34 524 ALA A O 1
ATOM 3912 N N . PRO A 1 525 ? -30.427 -45.761 1.166 1.00 41.75 525 PRO A N 1
ATOM 3913 C CA . PRO A 1 525 ? -29.677 -46.173 2.349 1.00 41.75 525 PRO A CA 1
ATOM 3914 C C . PRO A 1 525 ? -30.245 -45.482 3.599 1.00 41.75 525 PRO A C 1
ATOM 3916 O O . PRO A 1 525 ? -30.000 -44.304 3.855 1.00 41.75 525 PRO A O 1
ATOM 3919 N N . THR A 1 526 ? -31.023 -46.214 4.395 1.00 45.62 526 THR A N 1
ATOM 3920 C CA . THR A 1 526 ? -31.694 -45.691 5.595 1.00 45.62 526 THR A CA 1
ATOM 3921 C C . THR A 1 526 ? -30.769 -45.619 6.818 1.00 45.62 526 THR A C 1
ATOM 3923 O O . THR A 1 526 ? -30.902 -46.419 7.745 1.00 45.62 526 THR A O 1
ATOM 3926 N N . SER A 1 527 ? -29.860 -44.642 6.861 1.00 41.03 527 SER A N 1
ATOM 3927 C CA . SER A 1 527 ? -29.265 -44.144 8.115 1.00 41.03 527 SER A CA 1
ATOM 3928 C C . SER A 1 527 ? -28.615 -42.758 7.941 1.00 41.03 527 SER A C 1
ATOM 3930 O O . SER A 1 527 ? -28.052 -42.475 6.884 1.00 41.03 527 SER A O 1
ATOM 3932 N N . PRO A 1 528 ? -28.668 -41.870 8.955 1.00 53.25 528 PRO A N 1
ATOM 3933 C CA . PRO A 1 528 ? -27.969 -40.589 8.911 1.00 53.25 528 PRO A CA 1
ATOM 3934 C C . PRO A 1 528 ? -26.488 -40.758 9.306 1.00 53.25 528 PRO A C 1
ATOM 3936 O O . PRO A 1 528 ? -26.206 -41.190 10.428 1.00 53.25 528 PRO A O 1
ATOM 3939 N N . PRO A 1 529 ? -25.518 -40.380 8.454 1.00 54.50 529 PRO A N 1
ATOM 3940 C CA . PRO A 1 529 ? -24.115 -40.344 8.843 1.00 54.50 529 PRO A CA 1
ATOM 3941 C C . PRO A 1 529 ? -23.839 -39.097 9.696 1.00 54.50 529 PRO A C 1
ATOM 3943 O O . PRO A 1 529 ? -23.441 -38.050 9.185 1.00 54.50 529 PRO A O 1
ATOM 3946 N N . VAL A 1 530 ? -24.027 -39.210 11.015 1.00 51.06 530 VAL A N 1
ATOM 3947 C CA . VAL A 1 530 ? -23.453 -38.254 11.978 1.00 51.06 530 VAL A CA 1
ATOM 3948 C C . VAL A 1 530 ? -21.935 -38.424 11.932 1.00 51.06 530 VAL A C 1
ATOM 3950 O O . VAL A 1 530 ? -21.374 -39.338 12.535 1.00 51.06 530 VAL A O 1
ATOM 3953 N N . LEU A 1 531 ? -21.277 -37.590 11.130 1.00 64.81 531 LEU A N 1
ATOM 3954 C CA . LEU A 1 531 ? -19.865 -37.738 10.805 1.00 64.81 531 LEU A CA 1
ATOM 3955 C C . LEU A 1 531 ? -18.997 -37.190 11.952 1.00 64.81 531 LEU A C 1
ATOM 3957 O O . LEU A 1 531 ? -18.658 -36.010 11.958 1.00 64.81 531 LEU A O 1
ATOM 3961 N N . ARG A 1 532 ? -18.633 -38.059 12.907 1.00 86.94 532 ARG A N 1
ATOM 3962 C CA . ARG A 1 532 ? -17.811 -37.776 14.111 1.00 86.94 532 ARG A CA 1
ATOM 3963 C C . ARG A 1 532 ? -16.338 -37.414 13.818 1.00 86.94 532 ARG A C 1
ATOM 3965 O O . ARG A 1 532 ? -15.429 -37.811 14.543 1.00 86.94 532 ARG A O 1
ATOM 3972 N N . LEU A 1 533 ? -16.071 -36.724 12.711 1.00 91.00 533 LEU A N 1
ATOM 3973 C CA . LEU A 1 533 ? -14.726 -36.400 12.242 1.00 91.00 533 LEU A CA 1
ATOM 3974 C C . LEU A 1 533 ? -13.997 -35.530 13.283 1.00 91.00 533 LEU A C 1
ATOM 3976 O O . LEU A 1 533 ? -14.466 -34.443 13.615 1.00 91.00 533 LEU A O 1
ATOM 3980 N N . GLY A 1 534 ? -12.860 -36.002 13.798 1.00 91.19 534 GLY A N 1
ATOM 3981 C CA . GLY A 1 534 ? -12.113 -35.304 14.853 1.00 91.19 534 GLY A CA 1
ATOM 3982 C C . GLY A 1 534 ? -12.652 -35.478 16.287 1.00 91.19 534 GLY A C 1
ATOM 3983 O O . GLY A 1 534 ? -12.140 -34.831 17.202 1.00 91.19 534 GLY A O 1
ATOM 3984 N N . GLU A 1 535 ? -13.651 -36.331 16.539 1.00 94.62 535 GLU A N 1
ATOM 3985 C CA . GLU A 1 535 ? -13.997 -36.742 17.912 1.00 94.62 535 GLU A CA 1
ATOM 3986 C C . GLU A 1 535 ? -12.990 -37.770 18.454 1.00 94.62 535 GLU A C 1
ATOM 3988 O O . GLU A 1 535 ? -12.417 -38.534 17.677 1.00 94.62 535 GLU A O 1
ATOM 3993 N N . ASP A 1 536 ? -12.782 -37.804 19.779 1.00 96.06 536 ASP A N 1
ATOM 3994 C CA . ASP A 1 536 ? -11.961 -38.852 20.405 1.00 96.06 536 ASP A CA 1
ATOM 3995 C C . ASP A 1 536 ? -12.707 -40.183 20.354 1.00 96.06 536 ASP A C 1
ATOM 3997 O O . ASP A 1 536 ? -13.865 -40.270 20.762 1.00 96.06 536 ASP A O 1
ATOM 4001 N N . CYS A 1 537 ? -12.048 -41.203 19.823 1.00 96.50 537 CYS A N 1
ATOM 4002 C CA . CYS A 1 537 ? -12.671 -42.475 19.484 1.00 96.50 537 CYS A CA 1
ATOM 4003 C C . CYS A 1 537 ? -12.068 -43.669 20.226 1.00 96.50 537 CYS A C 1
ATOM 4005 O O . CYS A 1 537 ? -12.608 -44.767 20.108 1.00 96.50 537 CYS A O 1
ATOM 4007 N N . TYR A 1 538 ? -10.973 -43.498 20.980 1.00 96.62 538 TYR A N 1
ATOM 4008 C CA . TYR A 1 538 ? -10.170 -44.638 21.439 1.00 96.62 538 TYR A CA 1
ATOM 4009 C C . TYR A 1 538 ? -10.971 -45.606 22.319 1.00 96.62 538 TYR A C 1
ATOM 4011 O O . TYR A 1 538 ? -11.063 -46.794 22.013 1.00 96.62 538 TYR A O 1
ATOM 4019 N N . GLU A 1 539 ? -11.616 -45.095 23.370 1.00 95.94 539 GLU A N 1
ATOM 4020 C CA . GLU A 1 539 ? -12.445 -45.903 24.272 1.00 95.94 539 GLU A CA 1
ATOM 4021 C C . GLU A 1 539 ? -13.681 -46.467 23.552 1.00 95.94 539 GLU A C 1
ATOM 4023 O O . GLU A 1 539 ? -14.010 -47.644 23.701 1.00 95.94 539 GLU A O 1
ATOM 4028 N N . ALA A 1 540 ? -14.327 -45.653 22.709 1.00 94.94 540 ALA A N 1
ATOM 4029 C CA . ALA A 1 540 ? -15.536 -46.021 21.972 1.00 94.94 540 ALA A CA 1
ATOM 4030 C C . ALA A 1 540 ? -15.296 -47.101 20.896 1.00 94.94 540 ALA A C 1
ATOM 4032 O O . ALA A 1 540 ? -16.207 -47.855 20.556 1.00 94.94 540 ALA A O 1
ATOM 4033 N N . CYS A 1 541 ? -14.061 -47.205 20.401 1.00 95.94 541 CYS A N 1
ATOM 4034 C CA . CYS A 1 541 ? -13.583 -48.252 19.501 1.00 95.94 541 CYS A CA 1
ATOM 4035 C C . CYS A 1 541 ? -12.942 -49.445 20.235 1.00 95.94 541 CYS A C 1
ATOM 4037 O O . CYS A 1 541 ? -12.328 -50.300 19.602 1.00 95.94 541 CYS A O 1
ATOM 4039 N N . GLY A 1 542 ? -13.088 -49.538 21.564 1.00 95.94 542 GLY A N 1
ATOM 4040 C CA . GLY A 1 542 ? -12.610 -50.678 22.351 1.00 95.94 542 GLY A CA 1
ATOM 4041 C C . GLY A 1 542 ? -11.119 -50.633 22.701 1.00 95.94 542 GLY A C 1
ATOM 4042 O O . GLY A 1 542 ? -10.517 -51.682 22.924 1.00 95.94 542 GLY A O 1
ATOM 4043 N N . ASN A 1 543 ? -10.530 -49.436 22.779 1.00 96.06 543 ASN A N 1
ATOM 4044 C CA . ASN A 1 543 ? -9.103 -49.182 23.013 1.00 96.06 543 ASN A CA 1
ATOM 4045 C C . ASN A 1 543 ? -8.189 -49.730 21.902 1.00 96.06 543 ASN A C 1
ATOM 4047 O O . ASN A 1 543 ? -7.107 -50.255 22.174 1.00 96.06 543 ASN A O 1
ATOM 4051 N N . GLN A 1 544 ? -8.633 -49.621 20.647 1.00 95.06 544 GLN A N 1
ATOM 4052 C CA . GLN A 1 544 ? -7.873 -50.007 19.456 1.00 95.06 544 GLN A CA 1
ATOM 4053 C C . GLN A 1 544 ? -8.026 -48.947 18.358 1.00 95.06 544 GLN A C 1
ATOM 4055 O O . GLN A 1 544 ? -9.097 -48.361 18.193 1.00 95.06 544 GLN A O 1
ATOM 4060 N N . GLY A 1 545 ? -6.947 -48.705 17.610 1.00 94.44 545 GLY A N 1
ATOM 4061 C CA . GLY A 1 545 ? -6.992 -47.915 16.381 1.00 94.44 545 GLY A CA 1
ATOM 4062 C C . GLY A 1 545 ? -7.438 -48.758 15.181 1.00 94.44 545 GLY A C 1
ATOM 4063 O O . GLY A 1 545 ? -7.304 -49.981 15.202 1.00 94.44 545 GLY A O 1
ATOM 4064 N N . GLY A 1 546 ? -7.935 -48.106 14.129 1.00 95.25 546 GLY A N 1
ATOM 4065 C CA . GLY A 1 546 ? -8.398 -48.732 12.884 1.00 95.25 546 GLY A CA 1
ATOM 4066 C C . GLY A 1 546 ? -9.881 -48.531 12.573 1.00 95.25 546 GLY A C 1
ATOM 4067 O O . GLY A 1 546 ? -10.547 -47.649 13.121 1.00 95.25 546 GLY A O 1
ATOM 4068 N N . VAL A 1 547 ? -10.405 -49.332 11.642 1.00 94.12 547 VAL A N 1
ATOM 4069 C CA . VAL A 1 547 ? -11.823 -49.283 11.238 1.00 94.12 547 VAL A CA 1
ATOM 4070 C C . VAL A 1 547 ? -12.743 -49.676 12.399 1.00 94.12 547 VAL A C 1
ATOM 4072 O O . VAL A 1 547 ? -12.637 -50.765 12.954 1.00 94.12 547 VAL A O 1
ATOM 4075 N N . CYS A 1 548 ? -13.690 -48.801 12.734 1.00 92.94 548 CYS A N 1
ATOM 4076 C CA . CYS A 1 548 ? -14.519 -48.913 13.931 1.00 92.94 548 CYS A CA 1
ATOM 4077 C C . CYS A 1 548 ? -15.943 -48.406 13.658 1.00 92.94 548 CYS A C 1
ATOM 4079 O O . CYS A 1 548 ? -16.129 -47.344 13.064 1.00 92.94 548 CYS A O 1
ATOM 4081 N N . SER A 1 549 ? -16.962 -49.143 14.114 1.00 92.69 549 SER A N 1
ATOM 4082 C CA . SER A 1 549 ? -18.376 -48.830 13.843 1.00 92.69 549 SER A CA 1
ATOM 4083 C C . SER A 1 549 ? -18.829 -47.483 14.416 1.00 92.69 549 SER A C 1
ATOM 4085 O O . SER A 1 549 ? -19.676 -46.830 13.812 1.00 92.69 549 SER A O 1
ATOM 4087 N N . TRP A 1 550 ? -18.238 -47.037 15.529 1.00 93.38 550 TRP A N 1
ATOM 4088 C CA . TRP A 1 550 ? -18.545 -45.752 16.167 1.00 93.38 550 TRP A CA 1
ATOM 4089 C C . TRP A 1 550 ? -18.100 -44.542 15.329 1.00 93.38 550 TRP A C 1
ATOM 4091 O O . TRP A 1 550 ? -18.823 -43.552 15.255 1.00 93.38 550 TRP A O 1
ATOM 4101 N N . CYS A 1 551 ? -16.963 -44.650 14.630 1.00 93.25 551 CYS A N 1
ATOM 4102 C CA . CYS A 1 551 ? -16.518 -43.655 13.648 1.00 93.25 551 CYS A CA 1
ATOM 4103 C C . CYS A 1 551 ? -17.310 -43.710 12.323 1.00 93.25 551 CYS A C 1
ATOM 4105 O O . CYS A 1 551 ? -17.228 -42.786 11.514 1.00 93.25 551 CYS A O 1
ATOM 4107 N N . GLY A 1 552 ? -18.080 -44.775 12.086 1.00 90.25 552 GLY A N 1
ATOM 4108 C CA . GLY A 1 552 ? -18.839 -44.989 10.855 1.00 90.25 552 GLY A CA 1
ATOM 4109 C C . GLY A 1 552 ? -18.013 -45.578 9.696 1.00 90.25 552 GLY A C 1
ATOM 4110 O O . GLY A 1 552 ? -16.784 -45.630 9.746 1.00 90.25 552 GLY A O 1
ATOM 4111 N N . PRO A 1 553 ? -18.679 -46.036 8.619 1.00 86.88 553 PRO A N 1
ATOM 4112 C CA . PRO A 1 553 ? -18.087 -46.927 7.612 1.00 86.88 553 PRO A CA 1
ATOM 4113 C C . PRO A 1 553 ? -17.018 -46.294 6.704 1.00 86.88 553 PRO A C 1
ATOM 4115 O O . PRO A 1 553 ? -16.346 -47.015 5.973 1.00 86.88 553 PRO A O 1
ATOM 4118 N N . GLU A 1 554 ? -16.823 -44.977 6.734 1.00 86.94 554 GLU A N 1
ATOM 4119 C CA . GLU A 1 554 ? -15.855 -44.258 5.883 1.00 86.94 554 GLU A CA 1
ATOM 4120 C C . GLU A 1 554 ? -14.597 -43.796 6.636 1.00 86.94 554 GLU A C 1
ATOM 4122 O O . GLU A 1 554 ? -13.592 -43.436 6.017 1.00 86.94 554 GLU A O 1
ATOM 4127 N N . LEU A 1 555 ? -14.626 -43.837 7.970 1.00 92.50 555 LEU A N 1
ATOM 4128 C CA . LEU A 1 555 ? -13.561 -43.327 8.828 1.00 92.50 555 LEU A CA 1
ATOM 4129 C C . LEU A 1 555 ? -12.787 -44.473 9.513 1.00 92.50 555 LEU A C 1
ATOM 4131 O O . LEU A 1 555 ? -13.246 -45.614 9.570 1.00 92.50 555 LEU A O 1
ATOM 4135 N N . ALA A 1 556 ? -11.608 -44.159 10.042 1.00 95.25 556 ALA A N 1
ATOM 4136 C CA . ALA A 1 556 ? -10.862 -44.991 10.986 1.00 95.25 556 ALA A CA 1
ATOM 4137 C C . ALA A 1 556 ? -10.491 -44.172 12.226 1.00 95.25 556 ALA A C 1
ATOM 4139 O O . ALA A 1 556 ? -10.283 -42.964 12.134 1.00 95.25 556 ALA A O 1
ATOM 4140 N N . CYS A 1 557 ? -10.407 -44.840 13.372 1.00 97.31 557 CYS A N 1
ATOM 4141 C CA . CYS A 1 557 ? -9.944 -44.274 14.630 1.00 97.31 557 CYS A CA 1
ATOM 4142 C C . CYS A 1 557 ? -8.411 -44.308 14.664 1.00 97.31 557 CYS A C 1
ATOM 4144 O O . CYS A 1 557 ? -7.831 -45.383 14.787 1.00 97.31 557 CYS A O 1
ATOM 4146 N N . CYS A 1 558 ? -7.739 -43.170 14.512 1.00 97.38 558 CYS A N 1
ATOM 4147 C CA . CYS A 1 558 ? -6.289 -43.130 14.283 1.00 97.38 558 CYS A CA 1
ATOM 4148 C C . CYS A 1 558 ? -5.612 -42.016 15.079 1.00 97.38 558 CYS A C 1
ATOM 4150 O O . CYS A 1 558 ? -6.218 -40.977 15.343 1.00 97.38 558 CYS A O 1
ATOM 4152 N N . ARG A 1 559 ? -4.325 -42.179 15.397 1.00 97.06 559 ARG A N 1
ATOM 4153 C CA . ARG A 1 559 ? -3.506 -41.200 16.120 1.00 97.06 559 ARG A CA 1
ATOM 4154 C C . ARG A 1 559 ? -2.223 -40.872 15.365 1.00 97.06 559 ARG A C 1
ATOM 4156 O O . ARG A 1 559 ? -1.457 -41.753 14.980 1.00 97.06 559 ARG A O 1
ATOM 4163 N N . PHE A 1 560 ? -1.943 -39.576 15.222 1.00 95.06 560 PHE A N 1
ATOM 4164 C CA . PHE A 1 560 ? -0.787 -39.078 14.477 1.00 95.06 560 PHE A CA 1
ATOM 4165 C C . PHE A 1 560 ? 0.536 -39.709 14.951 1.00 95.06 560 PHE A C 1
ATOM 4167 O O . PHE A 1 560 ? 1.022 -39.423 16.046 1.00 95.06 560 PHE A O 1
ATOM 4174 N N . GLY A 1 561 ? 1.133 -40.547 14.098 1.00 91.88 561 GLY A N 1
ATOM 4175 C CA . GLY A 1 561 ? 2.434 -41.176 14.338 1.00 91.88 561 GLY A CA 1
ATOM 4176 C C . GLY A 1 561 ? 2.444 -42.317 15.363 1.00 91.88 561 GLY A C 1
ATOM 4177 O O . GLY A 1 561 ? 3.523 -42.671 15.835 1.00 91.88 561 GLY A O 1
ATOM 4178 N N . TRP A 1 562 ? 1.293 -42.893 15.733 1.00 95.19 562 TRP A N 1
ATOM 4179 C CA . TRP A 1 562 ? 1.248 -43.997 16.698 1.00 95.19 562 TRP A CA 1
ATOM 4180 C C . TRP A 1 562 ? 1.744 -45.322 16.077 1.00 95.19 562 TRP A C 1
ATOM 4182 O O . TRP A 1 562 ? 1.154 -45.784 15.100 1.00 95.19 562 TRP A O 1
ATOM 4192 N N . PRO A 1 563 ? 2.800 -45.978 16.609 1.00 92.00 563 PRO A N 1
ATOM 4193 C CA . PRO A 1 563 ? 3.395 -47.153 15.953 1.00 92.00 563 PRO A CA 1
ATOM 4194 C C . PRO A 1 563 ? 2.495 -48.393 15.906 1.00 92.00 563 PRO A C 1
ATOM 4196 O O . PRO A 1 563 ? 2.682 -49.245 15.040 1.00 92.00 563 PRO A O 1
ATOM 4199 N N . SER A 1 564 ? 1.545 -48.501 16.839 1.00 93.50 564 SER A N 1
ATOM 4200 C CA . SER A 1 564 ? 0.623 -49.639 16.944 1.00 93.50 564 SER A CA 1
ATOM 4201 C C . SER A 1 564 ? -0.648 -49.480 16.104 1.00 93.50 564 SER A C 1
ATOM 4203 O O . SER A 1 564 ? -1.491 -50.373 16.137 1.00 93.50 564 SER A O 1
ATOM 4205 N N . ASP A 1 565 ? -0.814 -48.366 15.383 1.00 94.56 565 ASP A N 1
ATOM 4206 C CA . ASP A 1 565 ? -1.989 -48.170 14.535 1.00 94.56 565 ASP A CA 1
ATOM 4207 C C . ASP A 1 565 ? -1.918 -49.039 13.263 1.00 94.56 565 ASP A C 1
ATOM 4209 O O . ASP A 1 565 ? -0.840 -49.219 12.669 1.00 94.56 565 ASP A O 1
ATOM 4213 N N . PRO A 1 566 ? -3.062 -49.591 12.821 1.00 94.62 566 PRO A N 1
ATOM 4214 C CA . PRO A 1 566 ? -3.112 -50.483 11.673 1.00 94.62 566 PRO A CA 1
ATOM 4215 C C . PRO A 1 566 ? -2.896 -49.730 10.343 1.00 94.62 566 PRO A C 1
ATOM 4217 O O . PRO A 1 566 ? -2.867 -48.493 10.308 1.00 94.62 566 PRO A O 1
ATOM 4220 N N . PRO A 1 567 ? -2.666 -50.451 9.225 1.00 93.19 567 PRO A N 1
ATOM 4221 C CA . PRO A 1 567 ? -2.214 -49.851 7.970 1.00 93.19 567 PRO A CA 1
ATOM 4222 C C . PRO A 1 567 ? -3.099 -48.727 7.417 1.00 93.19 567 PRO A C 1
ATOM 4224 O O . PRO A 1 567 ? -2.560 -47.803 6.813 1.00 93.19 567 PRO A O 1
ATOM 4227 N N . GLU A 1 568 ? -4.412 -48.751 7.654 1.00 90.94 568 GLU A N 1
ATOM 4228 C CA . GLU A 1 568 ? -5.359 -47.718 7.211 1.00 90.94 568 GLU A CA 1
ATOM 4229 C C . GLU A 1 568 ? -5.154 -46.337 7.859 1.00 90.94 568 GLU A C 1
ATOM 4231 O O . GLU A 1 568 ? -5.662 -45.349 7.335 1.00 90.94 568 GLU A O 1
ATOM 4236 N N . CYS A 1 569 ? -4.389 -46.244 8.951 1.00 93.75 569 CYS A N 1
ATOM 4237 C CA . CYS A 1 569 ? -4.010 -44.975 9.581 1.00 93.75 569 CYS A CA 1
ATOM 4238 C C . CYS A 1 569 ? -2.726 -44.359 8.984 1.00 93.75 569 CYS A C 1
ATOM 4240 O O . CYS A 1 569 ? -2.372 -43.214 9.289 1.00 93.75 569 CYS A O 1
ATOM 4242 N N . ARG A 1 570 ? -1.997 -45.095 8.132 1.00 90.12 570 ARG A N 1
ATOM 4243 C CA . ARG A 1 570 ? -0.712 -44.660 7.559 1.00 90.12 570 ARG A CA 1
ATOM 4244 C C . ARG A 1 570 ? -0.939 -43.745 6.358 1.00 90.12 570 ARG A C 1
ATOM 4246 O O . ARG A 1 570 ? -1.690 -44.081 5.451 1.00 90.12 570 ARG A O 1
ATOM 4253 N N . GLY A 1 571 ? -0.265 -42.595 6.339 1.00 81.25 571 GLY A N 1
ATOM 4254 C CA . GLY A 1 571 ? -0.411 -41.602 5.265 1.00 81.25 571 GLY A CA 1
ATOM 4255 C C . GLY A 1 571 ? -1.718 -40.800 5.306 1.00 81.25 571 GLY A C 1
ATOM 4256 O O . GLY A 1 571 ? -1.960 -39.990 4.415 1.00 81.25 571 GLY A O 1
ATOM 4257 N N . VAL A 1 572 ? -2.557 -40.977 6.334 1.00 86.56 572 VAL A N 1
ATOM 4258 C CA . VAL A 1 572 ? -3.709 -40.093 6.549 1.00 86.56 572 VAL A CA 1
ATOM 4259 C C . VAL A 1 572 ? -3.226 -38.759 7.129 1.00 86.56 572 VAL A C 1
ATOM 4261 O O . VAL A 1 572 ? -2.294 -38.710 7.934 1.00 86.56 572 VAL A O 1
ATOM 4264 N N . HIS A 1 573 ? -3.866 -37.666 6.720 1.00 80.81 573 HIS A N 1
ATOM 4265 C CA . HIS A 1 573 ? -3.560 -36.299 7.139 1.00 80.81 573 HIS A CA 1
ATOM 4266 C C . HIS A 1 573 ? -4.844 -35.589 7.605 1.00 80.81 573 HIS A C 1
ATOM 4268 O O . HIS A 1 573 ? -5.942 -36.010 7.250 1.00 80.81 573 HIS A O 1
ATOM 4274 N N . GLY A 1 574 ? -4.707 -34.502 8.374 1.00 83.19 574 GLY A N 1
ATOM 4275 C CA . GLY A 1 574 ? -5.845 -33.702 8.863 1.00 83.19 574 GLY A CA 1
ATOM 4276 C C . GLY A 1 574 ? -6.191 -33.856 10.351 1.00 83.19 574 GLY A C 1
ATOM 4277 O O . GLY A 1 574 ? -7.232 -33.363 10.764 1.00 83.19 574 GLY A O 1
ATOM 4278 N N . TYR A 1 575 ? -5.332 -34.502 11.148 1.00 90.25 575 TYR A N 1
ATOM 4279 C CA . TYR A 1 575 ? -5.510 -34.654 12.601 1.00 90.25 575 TYR A CA 1
ATOM 4280 C C . TYR A 1 575 ? -5.698 -33.311 13.330 1.00 90.25 575 TYR A C 1
ATOM 4282 O O . TYR A 1 575 ? -4.856 -32.417 13.207 1.00 90.25 575 TYR A O 1
ATOM 4290 N N . THR A 1 576 ? -6.736 -33.209 14.163 1.00 88.38 576 THR A N 1
ATOM 4291 C CA . THR A 1 576 ? -6.983 -32.067 15.059 1.00 88.38 576 THR A CA 1
ATOM 4292 C C . THR A 1 576 ? -6.060 -32.081 16.282 1.00 88.38 576 THR A C 1
ATOM 4294 O O . THR A 1 576 ? -5.623 -31.025 16.740 1.00 88.38 576 THR A O 1
ATOM 4297 N N . ALA A 1 577 ? -5.704 -33.268 16.787 1.00 86.94 577 ALA A N 1
ATOM 4298 C CA . ALA A 1 577 ? -4.811 -33.460 17.926 1.00 86.94 577 ALA A CA 1
ATOM 4299 C C . ALA A 1 577 ? -3.764 -34.557 17.659 1.00 86.94 577 ALA A C 1
ATOM 4301 O O . ALA A 1 577 ? -4.022 -35.554 16.992 1.00 86.94 577 ALA A O 1
ATOM 4302 N N . LYS A 1 578 ? -2.558 -34.402 18.227 1.00 90.38 578 LYS A N 1
ATOM 4303 C CA . LYS A 1 578 ? -1.440 -35.355 18.033 1.00 90.38 578 LYS A CA 1
ATOM 4304 C C . LYS A 1 578 ? -1.323 -36.432 19.125 1.00 90.38 578 LYS A C 1
ATOM 4306 O O . LYS A 1 578 ? -0.461 -37.302 19.048 1.00 90.38 578 LYS A O 1
ATOM 4311 N N . TRP A 1 579 ? -2.142 -36.353 20.173 1.00 92.00 579 TRP A N 1
ATOM 4312 C CA . TRP A 1 579 ? -1.970 -37.111 21.426 1.00 92.00 579 TRP A CA 1
ATOM 4313 C C . TRP A 1 579 ? -3.148 -38.023 21.798 1.00 92.00 579 TRP A C 1
ATOM 4315 O O . TRP A 1 579 ? -3.072 -38.709 22.814 1.00 92.00 579 TRP A O 1
ATOM 4325 N N . ARG A 1 580 ? -4.189 -38.073 20.967 1.00 94.94 580 ARG A N 1
ATOM 4326 C CA . ARG A 1 580 ? -5.349 -38.967 21.088 1.00 94.94 580 ARG A CA 1
ATOM 4327 C C . ARG A 1 580 ? -5.620 -39.659 19.755 1.00 94.94 580 ARG A C 1
ATOM 4329 O O . ARG A 1 580 ? -5.066 -39.237 18.738 1.00 94.94 580 ARG A O 1
ATOM 4336 N N . HIS A 1 581 ? -6.467 -40.680 19.764 1.00 97.06 581 HIS A N 1
ATOM 4337 C CA . HIS A 1 581 ? -7.039 -41.217 18.535 1.00 97.06 581 HIS A CA 1
ATOM 4338 C C . HIS A 1 581 ? -8.295 -40.437 18.171 1.00 97.06 581 HIS A C 1
ATOM 4340 O O . HIS A 1 581 ? -9.100 -40.115 19.039 1.00 97.06 581 HIS A O 1
ATOM 4346 N N . GLU A 1 582 ? -8.477 -40.151 16.890 1.00 96.50 582 GLU A N 1
ATOM 4347 C CA . GLU A 1 582 ? -9.660 -39.466 16.380 1.00 96.50 582 GLU A CA 1
ATOM 4348 C C . GLU A 1 582 ? -10.156 -40.084 15.069 1.00 96.50 582 GLU A C 1
ATOM 4350 O O . GLU A 1 582 ? -9.386 -40.695 14.322 1.00 96.50 582 GLU A O 1
ATOM 4355 N N . CYS A 1 583 ? -11.458 -39.960 14.800 1.00 95.88 583 CYS A N 1
ATOM 4356 C CA . CYS A 1 583 ? -12.053 -40.487 13.573 1.00 95.88 583 CYS A CA 1
ATOM 4357 C C . CYS A 1 583 ? -11.622 -39.642 12.360 1.00 95.88 583 CYS A C 1
ATOM 4359 O O . CYS A 1 583 ? -11.974 -38.463 12.277 1.00 95.88 583 CYS A O 1
ATOM 4361 N N . ILE A 1 584 ? -10.914 -40.245 11.398 1.00 93.94 584 ILE A N 1
ATOM 4362 C CA . ILE A 1 584 ? -10.383 -39.585 10.189 1.00 93.94 584 ILE A CA 1
ATOM 4363 C C . ILE A 1 584 ? -10.663 -40.385 8.906 1.00 93.94 584 ILE A C 1
ATOM 4365 O O . ILE A 1 584 ? -10.902 -41.590 8.949 1.00 93.94 584 ILE A O 1
ATOM 4369 N N . SER A 1 585 ? -10.671 -39.713 7.749 1.00 90.38 585 SER A N 1
ATOM 4370 C CA . SER A 1 585 ? -11.113 -40.292 6.466 1.00 90.38 585 SER A CA 1
ATOM 4371 C C . SER A 1 585 ? -10.070 -41.193 5.801 1.00 90.38 585 SER A C 1
ATOM 4373 O O . SER A 1 585 ? -8.910 -40.813 5.654 1.00 90.38 585 SER A O 1
ATOM 4375 N N . ARG A 1 586 ? -10.506 -42.364 5.317 1.00 81.44 586 ARG A N 1
ATOM 4376 C CA . ARG A 1 586 ? -9.635 -43.391 4.711 1.00 81.44 586 ARG A CA 1
ATOM 4377 C C . ARG A 1 586 ? -9.352 -43.208 3.210 1.00 81.44 586 ARG A C 1
ATOM 4379 O O . ARG A 1 586 ? -8.574 -43.965 2.637 1.00 81.44 586 ARG A O 1
ATOM 4386 N N . ARG A 1 587 ? -9.998 -42.249 2.534 1.00 61.75 587 ARG A N 1
ATOM 4387 C CA . ARG A 1 587 ? -10.112 -42.238 1.056 1.00 61.75 587 ARG A CA 1
ATOM 4388 C C . ARG A 1 587 ? -8.873 -41.780 0.259 1.00 61.75 587 ARG A C 1
ATOM 4390 O O . ARG A 1 587 ? -8.918 -41.819 -0.967 1.00 61.75 587 ARG A O 1
ATOM 4397 N N . ASN A 1 588 ? -7.762 -41.411 0.898 1.00 52.00 588 ASN A N 1
ATOM 4398 C CA . ASN A 1 588 ? -6.575 -40.869 0.208 1.00 52.00 588 ASN A CA 1
ATOM 4399 C C . ASN A 1 588 ? -5.616 -41.921 -0.402 1.00 52.00 588 ASN A C 1
ATOM 4401 O O . ASN A 1 588 ? -4.557 -41.544 -0.895 1.00 52.00 588 ASN A O 1
ATOM 4405 N N . SER A 1 589 ? -5.973 -43.212 -0.403 1.00 50.97 589 SER A N 1
ATOM 4406 C CA . SER A 1 589 ? -5.046 -44.310 -0.762 1.00 50.97 589 SER A CA 1
ATOM 4407 C C . SER A 1 589 ? -5.593 -45.313 -1.793 1.00 50.97 589 SER A C 1
ATOM 4409 O O . SER A 1 589 ? -5.065 -46.415 -1.910 1.00 50.97 589 SER A O 1
ATOM 4411 N N . ALA A 1 590 ? -6.667 -44.978 -2.517 1.00 39.62 590 ALA A N 1
ATOM 4412 C CA . ALA A 1 590 ? -7.471 -45.947 -3.279 1.00 39.62 590 ALA A CA 1
ATOM 4413 C C . ALA A 1 590 ? -7.461 -45.761 -4.815 1.00 39.62 590 ALA A C 1
ATOM 4415 O O . ALA A 1 590 ? -8.449 -46.095 -5.464 1.00 39.62 590 ALA A O 1
ATOM 4416 N N . ASN A 1 591 ? -6.393 -45.205 -5.408 1.00 39.00 591 ASN A N 1
ATOM 4417 C CA . ASN A 1 591 ? -6.356 -44.934 -6.857 1.00 39.00 591 ASN A CA 1
ATOM 4418 C C . ASN A 1 591 ? -4.973 -45.093 -7.530 1.00 39.00 591 ASN A C 1
ATOM 4420 O O . ASN A 1 591 ? -4.667 -44.360 -8.468 1.00 39.00 591 ASN A O 1
ATOM 4424 N N . ASP A 1 592 ? -4.141 -46.032 -7.066 1.00 40.78 592 ASP A N 1
ATOM 4425 C CA . ASP A 1 592 ? -2.954 -46.478 -7.817 1.00 40.78 592 ASP A CA 1
ATOM 4426 C C . ASP A 1 592 ? -2.617 -47.951 -7.509 1.00 40.78 592 ASP A C 1
ATOM 4428 O O . ASP A 1 592 ? -2.112 -48.285 -6.434 1.00 40.78 592 ASP A O 1
ATOM 4432 N N . THR A 1 593 ? -2.984 -48.866 -8.414 1.00 39.22 593 THR A N 1
ATOM 4433 C CA . THR A 1 593 ? -2.496 -50.260 -8.453 1.00 39.22 593 THR A CA 1
ATOM 4434 C C . THR A 1 593 ? -2.891 -50.935 -9.775 1.00 39.22 593 THR A C 1
ATOM 4436 O O . THR A 1 593 ? -4.032 -50.797 -10.209 1.00 39.22 593 THR A O 1
ATOM 4439 N N . SER A 1 594 ? -1.984 -51.748 -10.347 1.00 34.34 594 SER A N 1
ATOM 4440 C CA . SER A 1 594 ? -2.040 -52.373 -11.695 1.00 34.34 594 SER A CA 1
ATOM 4441 C C . SER A 1 594 ? -1.558 -51.434 -12.821 1.00 34.34 594 SER A C 1
ATOM 4443 O O . SER A 1 594 ? -2.083 -50.339 -12.967 1.00 34.34 594 SER A O 1
ATOM 4445 N N . VAL A 1 595 ? -0.559 -51.763 -13.656 1.00 36.28 595 VAL A N 1
ATOM 4446 C CA . VAL A 1 595 ? 0.018 -53.073 -14.052 1.00 36.28 595 VAL A CA 1
ATOM 4447 C C . VAL A 1 595 ? 1.559 -53.076 -13.930 1.00 36.28 595 VAL A C 1
ATOM 4449 O O . VAL A 1 595 ? 2.199 -52.051 -14.144 1.00 36.28 595 VAL A O 1
ATOM 4452 N N . ILE A 1 596 ? 2.174 -54.237 -13.655 1.00 40.53 596 ILE A N 1
ATOM 4453 C CA . ILE A 1 596 ? 3.641 -54.450 -13.667 1.00 40.53 596 ILE A CA 1
ATOM 4454 C C . ILE A 1 596 ? 4.077 -55.187 -14.946 1.00 40.53 596 ILE A C 1
ATOM 4456 O O . ILE A 1 596 ? 3.429 -56.154 -15.342 1.00 40.53 596 ILE A O 1
ATOM 4460 N N . GLY A 1 597 ? 5.228 -54.821 -15.529 1.00 33.66 597 GLY A N 1
ATOM 4461 C CA . GLY A 1 597 ? 5.907 -55.661 -16.527 1.00 33.66 597 GLY A CA 1
ATOM 4462 C C . GLY A 1 597 ? 7.188 -55.065 -17.126 1.00 33.66 597 GLY A C 1
ATOM 4463 O O . GLY A 1 597 ? 7.113 -54.215 -18.005 1.00 33.66 597 GLY A O 1
ATOM 4464 N N . GLY A 1 598 ? 8.362 -55.554 -16.706 1.00 31.58 598 GLY A N 1
ATOM 4465 C CA . GLY A 1 598 ? 9.652 -55.238 -17.343 1.00 31.58 598 GLY A CA 1
ATOM 4466 C C . GLY A 1 598 ? 10.848 -55.326 -16.389 1.00 31.58 598 GLY A C 1
ATOM 4467 O O . GLY A 1 598 ? 10.955 -54.529 -15.464 1.00 31.58 598 GLY A O 1
ATOM 4468 N N . ALA A 1 599 ? 11.759 -56.277 -16.617 1.00 35.88 599 ALA A N 1
ATOM 4469 C CA . ALA A 1 599 ? 12.973 -56.468 -15.817 1.00 35.88 599 ALA A CA 1
ATOM 4470 C C . ALA A 1 599 ? 14.233 -56.427 -16.698 1.00 35.88 599 ALA A C 1
ATOM 4472 O O . ALA A 1 599 ? 14.220 -56.947 -17.813 1.00 35.88 599 ALA A O 1
ATOM 4473 N N . VAL A 1 600 ? 15.326 -55.850 -16.184 1.00 33.47 600 VAL A N 1
ATOM 4474 C CA . VAL A 1 600 ? 16.649 -55.813 -16.837 1.00 33.47 600 VAL A CA 1
ATOM 4475 C C . VAL A 1 600 ? 17.740 -56.048 -15.775 1.00 33.47 600 VAL A C 1
ATOM 4477 O O . VAL A 1 600 ? 17.681 -55.407 -14.724 1.00 33.47 600 VAL A O 1
ATOM 4480 N N . PRO A 1 601 ? 18.715 -56.955 -15.988 1.00 43.97 601 PRO A N 1
ATOM 4481 C CA . PRO A 1 601 ? 19.689 -57.321 -14.959 1.00 43.97 601 PRO A CA 1
ATOM 4482 C C . PRO A 1 601 ? 21.039 -56.579 -15.050 1.00 43.97 601 PRO A C 1
ATOM 4484 O O . PRO A 1 601 ? 21.628 -56.474 -16.118 1.00 43.97 601 PRO A O 1
ATOM 4487 N N . GLY A 1 602 ? 21.576 -56.213 -13.880 1.00 40.16 602 GLY A N 1
ATOM 4488 C CA . GLY A 1 602 ? 22.994 -56.386 -13.517 1.00 40.16 602 GLY A CA 1
ATOM 4489 C C . GLY A 1 602 ? 24.081 -55.520 -14.181 1.00 40.16 602 GLY A C 1
ATOM 4490 O O . GLY A 1 602 ? 24.523 -55.798 -15.290 1.00 40.16 602 GLY A O 1
ATOM 4491 N N . ALA A 1 603 ? 24.671 -54.610 -13.397 1.00 34.28 603 ALA A N 1
ATOM 4492 C CA . ALA A 1 603 ? 26.030 -54.094 -13.603 1.00 34.28 603 ALA A CA 1
ATOM 4493 C C . ALA A 1 603 ? 26.760 -53.971 -12.239 1.00 34.28 603 ALA A C 1
ATOM 4495 O O . ALA A 1 603 ? 26.113 -53.616 -11.250 1.00 34.28 603 ALA A O 1
ATOM 4496 N N . PRO A 1 604 ? 28.068 -54.289 -12.136 1.00 50.50 604 PRO A N 1
ATOM 4497 C CA . PRO A 1 604 ? 28.783 -54.336 -10.855 1.00 50.50 604 PRO A CA 1
ATOM 4498 C C . PRO A 1 604 ? 29.257 -52.952 -10.375 1.00 50.50 604 PRO A C 1
ATOM 4500 O O . PRO A 1 604 ? 29.717 -52.130 -11.165 1.00 50.50 604 PRO A O 1
ATOM 4503 N N . MET A 1 605 ? 29.205 -52.710 -9.060 1.00 43.06 605 MET A N 1
ATOM 4504 C CA . MET A 1 605 ? 29.671 -51.462 -8.435 1.00 43.06 605 MET A CA 1
ATOM 4505 C C . MET A 1 605 ? 31.132 -51.564 -7.963 1.00 43.06 605 MET A C 1
ATOM 4507 O O . MET A 1 605 ? 31.527 -52.561 -7.359 1.00 43.06 605 MET A O 1
ATOM 4511 N N . GLY A 1 606 ? 31.925 -50.517 -8.220 1.00 56.53 606 GLY A N 1
ATOM 4512 C CA . GLY A 1 606 ? 33.341 -50.419 -7.836 1.00 56.53 606 GLY A CA 1
ATOM 4513 C C . GLY A 1 606 ? 33.602 -49.931 -6.394 1.00 56.53 606 GLY A C 1
ATOM 4514 O O . GLY A 1 606 ? 32.668 -49.631 -5.649 1.00 56.53 606 GLY A O 1
ATOM 4515 N N . PRO A 1 607 ? 34.880 -49.804 -5.982 1.00 55.72 607 PRO A N 1
ATOM 4516 C CA . PRO A 1 607 ? 35.305 -49.669 -4.578 1.00 55.72 607 PRO A CA 1
ATOM 4517 C C . PRO A 1 607 ? 35.154 -48.258 -3.959 1.00 55.72 607 PRO A C 1
ATOM 4519 O O . PRO A 1 607 ? 36.030 -47.783 -3.237 1.00 55.72 607 PRO A O 1
ATOM 4522 N N . PHE A 1 608 ? 34.020 -47.586 -4.179 1.00 55.34 608 PHE A N 1
ATOM 4523 C CA . PHE A 1 608 ? 33.755 -46.236 -3.648 1.00 55.34 608 PHE A CA 1
ATOM 4524 C C . PHE A 1 608 ? 33.699 -46.153 -2.108 1.00 55.34 608 PHE A C 1
ATOM 4526 O O . PHE A 1 608 ? 33.954 -45.092 -1.537 1.00 55.34 608 PHE A O 1
ATOM 4533 N N . TRP A 1 609 ? 33.418 -47.264 -1.417 1.00 54.75 609 TRP A N 1
ATOM 4534 C CA . TRP A 1 609 ? 33.289 -47.302 0.049 1.00 54.75 609 TRP A CA 1
ATOM 4535 C C . TRP A 1 609 ? 34.570 -46.938 0.818 1.00 54.75 609 TRP A C 1
ATOM 4537 O O . TRP A 1 609 ? 34.472 -46.449 1.942 1.00 54.75 609 TRP A O 1
ATOM 4547 N N . LEU A 1 610 ? 35.759 -47.118 0.228 1.00 60.72 610 LEU A N 1
ATOM 4548 C CA . LEU A 1 610 ? 37.036 -46.802 0.889 1.00 60.72 610 LEU A CA 1
ATOM 4549 C C . LEU A 1 610 ? 37.294 -45.294 1.055 1.00 60.72 610 LEU A C 1
ATOM 4551 O O . LEU A 1 610 ? 38.043 -44.903 1.947 1.00 60.72 610 LEU A O 1
ATOM 4555 N N . PHE A 1 611 ? 36.668 -44.439 0.240 1.00 63.53 611 PHE A N 1
ATOM 4556 C CA . PHE A 1 611 ? 36.823 -42.985 0.365 1.00 63.53 611 PHE A CA 1
ATOM 4557 C C . PHE A 1 611 ? 35.940 -42.395 1.474 1.00 63.53 611 PHE A C 1
ATOM 4559 O O . PHE A 1 611 ? 36.390 -41.529 2.225 1.00 63.53 611 PHE A O 1
ATOM 4566 N N . PHE A 1 612 ? 34.710 -42.894 1.635 1.00 64.69 612 PHE A N 1
ATOM 4567 C CA . PHE A 1 612 ? 33.788 -42.403 2.665 1.00 64.69 612 PHE A CA 1
ATOM 4568 C C . PHE A 1 612 ? 34.240 -42.747 4.093 1.00 64.69 612 PHE A C 1
ATOM 4570 O O . PHE A 1 612 ? 34.077 -41.927 4.997 1.00 64.69 612 PHE A O 1
ATOM 4577 N N . THR A 1 613 ? 34.855 -43.914 4.309 1.00 70.75 613 THR A N 1
ATOM 4578 C CA . THR A 1 613 ? 35.388 -44.298 5.629 1.00 70.75 613 THR A CA 1
ATOM 4579 C C . THR A 1 613 ? 36.590 -43.445 6.042 1.00 70.75 613 THR A C 1
ATOM 4581 O O . THR A 1 613 ? 36.666 -43.023 7.197 1.00 70.75 613 THR A O 1
ATOM 4584 N N . LEU A 1 614 ? 37.490 -43.125 5.104 1.00 78.19 614 LEU A N 1
ATOM 4585 C CA . LEU A 1 614 ? 38.625 -42.222 5.331 1.00 78.19 614 LEU A CA 1
ATOM 4586 C C . LEU A 1 614 ? 38.176 -40.787 5.650 1.00 78.19 614 LEU A C 1
ATOM 4588 O O . LEU A 1 614 ? 38.684 -40.185 6.598 1.00 78.19 614 LEU A O 1
ATOM 4592 N N . ALA A 1 615 ? 37.192 -40.261 4.914 1.00 76.19 615 ALA A N 1
ATOM 4593 C CA . ALA A 1 615 ? 36.641 -38.928 5.163 1.00 76.19 615 ALA A CA 1
ATOM 4594 C C . ALA A 1 615 ? 36.009 -38.814 6.565 1.00 76.19 615 ALA A C 1
ATOM 4596 O O . ALA A 1 615 ? 36.315 -37.882 7.309 1.00 76.19 615 ALA A O 1
ATOM 4597 N N . ALA A 1 616 ? 35.190 -39.796 6.965 1.00 78.69 616 ALA A N 1
ATOM 4598 C CA . ALA A 1 616 ? 34.548 -39.812 8.281 1.00 78.69 616 ALA A CA 1
ATOM 4599 C C . ALA A 1 616 ? 35.563 -39.856 9.443 1.00 78.69 616 ALA A C 1
ATOM 4601 O O . ALA A 1 616 ? 35.405 -39.140 10.434 1.00 78.69 616 ALA A O 1
ATOM 4602 N N . LEU A 1 617 ? 36.635 -40.647 9.308 1.00 82.06 617 LEU A N 1
ATOM 4603 C CA . LEU A 1 617 ? 37.722 -40.711 10.294 1.00 82.06 617 LEU A CA 1
ATOM 4604 C C . LEU A 1 617 ? 38.434 -39.362 10.466 1.00 82.06 617 LEU A C 1
ATOM 4606 O O . LEU A 1 617 ? 38.724 -38.957 11.594 1.00 82.06 617 LEU A O 1
ATOM 4610 N N . CYS A 1 618 ? 38.667 -38.648 9.361 1.00 82.06 618 CYS A N 1
ATOM 4611 C CA . CYS A 1 618 ? 39.341 -37.353 9.369 1.00 82.06 618 CYS A CA 1
ATOM 4612 C C . CYS A 1 618 ? 38.536 -36.264 10.107 1.00 82.06 618 CYS A C 1
ATOM 4614 O O . CYS A 1 618 ? 39.125 -35.409 10.766 1.00 82.06 618 CYS A O 1
ATOM 4616 N N . CYS A 1 619 ? 37.199 -36.308 10.050 1.00 78.94 619 CYS A N 1
ATOM 4617 C CA . CYS A 1 619 ? 36.332 -35.351 10.746 1.00 78.94 619 CYS A CA 1
ATOM 4618 C C . CYS A 1 619 ? 36.146 -35.654 12.245 1.00 78.94 619 CYS A C 1
ATOM 4620 O O . CYS A 1 619 ? 35.994 -34.727 13.041 1.00 78.94 619 CYS A O 1
ATOM 4622 N N . LEU A 1 620 ? 36.151 -36.929 12.653 1.00 84.00 620 LEU A N 1
ATOM 4623 C CA . LEU A 1 620 ? 35.853 -37.321 14.040 1.00 84.00 620 LEU A CA 1
ATOM 4624 C C . LEU A 1 620 ? 37.062 -37.223 14.986 1.00 84.00 620 LEU A C 1
ATOM 4626 O O . LEU A 1 620 ? 36.889 -36.905 16.164 1.00 84.00 620 LEU A O 1
ATOM 4630 N N . LEU A 1 621 ? 38.283 -37.439 14.485 1.00 87.69 621 LEU A N 1
ATOM 4631 C CA . LEU A 1 621 ? 39.520 -37.324 15.271 1.00 87.69 621 LEU A CA 1
ATOM 4632 C C . LEU A 1 621 ? 39.715 -35.962 15.979 1.00 87.69 621 LEU A C 1
ATOM 4634 O O . LEU A 1 621 ? 39.949 -35.976 17.191 1.00 87.69 621 LEU A O 1
ATOM 4638 N N . PRO A 1 622 ? 39.603 -34.790 15.315 1.00 83.50 622 PRO A N 1
ATOM 4639 C CA . PRO A 1 622 ? 39.800 -33.499 15.985 1.00 83.50 622 PRO A CA 1
ATOM 4640 C C . PRO A 1 622 ? 38.727 -33.196 17.044 1.00 83.50 622 PRO A C 1
ATOM 4642 O O . PRO A 1 622 ? 39.050 -32.637 18.092 1.00 83.50 622 PRO A O 1
ATOM 4645 N N . LEU A 1 623 ? 37.474 -33.615 16.826 1.00 82.25 623 LEU A N 1
ATOM 4646 C CA . LEU A 1 623 ? 36.396 -33.467 17.814 1.00 82.25 623 LEU A CA 1
ATOM 4647 C C . LEU A 1 623 ? 36.661 -34.303 19.073 1.00 82.25 623 LEU A C 1
ATOM 4649 O O . LEU A 1 623 ? 36.464 -33.824 20.190 1.00 82.25 623 LEU A O 1
ATOM 4653 N N . LEU A 1 624 ? 37.156 -35.532 18.905 1.00 85.50 624 LEU A N 1
ATOM 4654 C CA . LEU A 1 624 ? 37.470 -36.426 20.019 1.00 85.50 624 LEU A CA 1
ATOM 4655 C C . LEU A 1 624 ? 38.695 -35.932 20.814 1.00 85.50 624 LEU A C 1
ATOM 4657 O O . LEU A 1 624 ? 38.687 -35.982 22.043 1.00 85.50 624 LEU A O 1
ATOM 4661 N N . LEU A 1 625 ? 39.701 -35.362 20.141 1.00 86.19 625 LEU A N 1
ATOM 4662 C CA . LEU A 1 625 ? 40.837 -34.695 20.793 1.00 86.19 625 LEU A CA 1
ATOM 4663 C C . LEU A 1 625 ? 40.410 -33.449 21.592 1.00 86.19 625 LEU A C 1
ATOM 4665 O O . LEU A 1 625 ? 40.865 -33.264 22.721 1.00 86.19 625 LEU A O 1
ATOM 4669 N N . TRP A 1 626 ? 39.503 -32.624 21.057 1.00 83.19 626 TRP A N 1
ATOM 4670 C CA . TRP A 1 626 ? 38.951 -31.460 21.767 1.00 83.19 626 TRP A CA 1
ATOM 4671 C C . TRP A 1 626 ? 38.123 -31.860 23.002 1.00 83.19 626 TRP A C 1
ATOM 4673 O O . TRP A 1 626 ? 38.252 -31.261 24.076 1.00 83.19 626 TRP A O 1
ATOM 4683 N N . TYR A 1 627 ? 37.324 -32.924 22.885 1.00 80.56 627 TYR A N 1
ATOM 4684 C CA . TYR A 1 627 ? 36.546 -33.472 23.997 1.00 80.56 627 TYR A CA 1
ATOM 4685 C C . TYR A 1 627 ? 37.440 -34.026 25.120 1.00 80.56 627 TYR A C 1
ATOM 4687 O O . TYR A 1 627 ? 37.192 -33.768 26.295 1.00 80.56 627 TYR A O 1
ATOM 4695 N N . LEU A 1 628 ? 38.536 -34.715 24.781 1.00 78.88 628 LEU A N 1
ATOM 4696 C CA . LEU A 1 628 ? 39.504 -35.184 25.780 1.00 78.88 628 LEU A CA 1
ATOM 4697 C C . LEU A 1 628 ? 40.258 -34.030 26.463 1.00 78.88 628 LEU A C 1
ATOM 4699 O O . LEU A 1 628 ? 40.540 -34.113 27.657 1.00 78.88 628 LEU A O 1
ATOM 4703 N N . HIS A 1 629 ? 40.549 -32.939 25.746 1.00 74.00 629 HIS A N 1
ATOM 4704 C CA . HIS A 1 629 ? 41.235 -31.776 26.321 1.00 74.00 629 HIS A CA 1
ATOM 4705 C C . HIS A 1 629 ? 40.359 -31.027 27.342 1.00 74.00 629 HIS A C 1
ATOM 4707 O O . HIS A 1 629 ? 40.843 -30.608 28.393 1.00 74.00 629 HIS A O 1
ATOM 4713 N N . SER A 1 630 ? 39.057 -30.890 27.070 1.00 67.81 630 SER A N 1
ATOM 4714 C CA . SER A 1 630 ? 38.126 -30.137 27.927 1.00 67.81 630 SER A CA 1
ATOM 4715 C C . SER A 1 630 ? 37.788 -30.819 29.265 1.00 67.81 630 SER A C 1
ATOM 4717 O O . SER A 1 630 ? 37.297 -30.156 30.176 1.00 67.81 630 SER A O 1
ATOM 4719 N N . ILE A 1 631 ? 38.125 -32.102 29.439 1.00 69.94 631 ILE A N 1
ATOM 4720 C CA . ILE A 1 631 ? 37.939 -32.852 30.698 1.00 69.94 631 ILE A CA 1
ATOM 4721 C C . ILE A 1 631 ? 39.117 -32.648 31.685 1.00 69.94 631 ILE A C 1
ATOM 4723 O O . ILE A 1 631 ? 38.990 -32.939 32.874 1.00 69.94 631 ILE A O 1
ATOM 4727 N N . GLY A 1 632 ? 40.262 -32.115 31.235 1.00 54.53 632 GLY A N 1
ATOM 4728 C CA . GLY A 1 632 ? 41.510 -32.094 32.014 1.00 54.53 632 GLY A CA 1
ATOM 4729 C C . GLY A 1 632 ? 41.656 -31.013 33.100 1.00 54.53 632 GLY A C 1
ATOM 4730 O O . GLY A 1 632 ? 42.530 -31.141 33.957 1.00 54.53 632 GLY A O 1
ATOM 4731 N N . CYS A 1 633 ? 40.844 -29.950 33.098 1.00 49.03 633 CYS A N 1
ATOM 4732 C CA . CYS A 1 633 ? 41.091 -28.748 33.913 1.00 49.03 633 CYS A CA 1
ATOM 4733 C C . CYS A 1 633 ? 40.023 -28.495 34.993 1.00 49.03 633 CYS A C 1
ATOM 4735 O O . CYS A 1 633 ? 39.231 -27.558 34.900 1.00 49.03 633 CYS A O 1
ATOM 4737 N N . GLY A 1 634 ? 40.039 -29.303 36.060 1.00 45.16 634 GLY A N 1
ATOM 4738 C CA . GLY A 1 634 ? 39.176 -29.140 37.236 1.00 45.16 634 GLY A CA 1
ATOM 4739 C C . GLY A 1 634 ? 39.945 -28.906 38.545 1.00 45.16 634 GLY A C 1
ATOM 4740 O O . GLY A 1 634 ? 40.747 -29.739 38.945 1.00 45.16 634 GLY A O 1
ATOM 4741 N N . GLN A 1 635 ? 39.606 -27.816 39.245 1.00 50.78 635 GLN A N 1
ATOM 4742 C CA . GLN A 1 635 ? 40.010 -27.437 40.616 1.00 50.78 635 GLN A CA 1
ATOM 4743 C C . GLN A 1 635 ? 41.481 -27.055 40.905 1.00 50.78 635 GLN A C 1
ATOM 4745 O O . GLN A 1 635 ? 42.370 -27.892 41.044 1.00 50.78 635 GLN A O 1
ATOM 4750 N N . ARG A 1 636 ? 41.665 -25.788 41.310 1.00 42.28 636 ARG A N 1
ATOM 4751 C CA . ARG A 1 636 ? 42.360 -25.472 42.573 1.00 42.28 636 ARG A CA 1
ATOM 4752 C C . ARG A 1 636 ? 41.670 -24.294 43.281 1.00 42.28 636 ARG A C 1
ATOM 4754 O O . ARG A 1 636 ? 40.819 -23.633 42.697 1.00 42.28 636 ARG A O 1
ATOM 4761 N N . GLU A 1 637 ? 41.944 -24.124 44.571 1.00 46.53 637 GLU A N 1
ATOM 4762 C CA . GLU A 1 637 ? 41.055 -23.472 45.550 1.00 46.53 637 GLU A CA 1
ATOM 4763 C C . GLU A 1 637 ? 41.711 -22.238 46.218 1.00 46.53 637 GLU A C 1
ATOM 4765 O O . GLU A 1 637 ? 42.937 -22.147 46.232 1.00 46.53 637 GLU A O 1
ATOM 4770 N N . ARG A 1 638 ? 40.889 -21.421 46.912 1.00 39.03 638 ARG A N 1
ATOM 4771 C CA . ARG A 1 638 ? 41.217 -20.387 47.938 1.00 39.03 638 ARG A CA 1
ATOM 4772 C C . ARG A 1 638 ? 41.523 -18.985 47.398 1.00 39.03 638 ARG A C 1
ATOM 4774 O O . ARG A 1 638 ? 42.098 -18.862 46.331 1.00 39.03 638 ARG A O 1
ATOM 4781 N N . ARG A 1 639 ? 41.265 -17.871 48.104 1.00 43.28 639 ARG A N 1
ATOM 4782 C CA . ARG A 1 639 ? 40.437 -17.403 49.266 1.00 43.28 639 ARG A CA 1
ATOM 4783 C C . ARG A 1 639 ? 41.224 -16.212 49.866 1.00 43.28 639 ARG A C 1
ATOM 4785 O O . ARG A 1 639 ? 42.438 -16.181 49.729 1.00 43.28 639 ARG A O 1
ATOM 4792 N N . GLN A 1 640 ? 40.554 -15.345 50.640 1.00 41.09 640 GLN A N 1
ATOM 4793 C CA . GLN A 1 640 ? 41.085 -14.092 51.236 1.00 41.09 640 GLN A CA 1
ATOM 4794 C C . GLN A 1 640 ? 41.201 -12.942 50.201 1.00 41.09 640 GLN A C 1
ATOM 4796 O O . GLN A 1 640 ? 41.357 -13.205 49.018 1.00 41.09 640 GLN A O 1
ATOM 4801 N N . HIS A 1 641 ? 41.039 -11.659 50.557 1.00 36.84 641 HIS A N 1
ATOM 4802 C CA . HIS A 1 641 ? 41.043 -11.039 51.895 1.00 36.84 641 HIS A CA 1
ATOM 4803 C C . HIS A 1 641 ? 39.848 -10.090 52.164 1.00 36.84 641 HIS A C 1
ATOM 4805 O O . HIS A 1 641 ? 39.245 -9.551 51.245 1.00 36.84 641 HIS A O 1
ATOM 4811 N N . ARG A 1 642 ? 39.542 -9.847 53.452 1.00 42.44 642 ARG A N 1
ATOM 4812 C CA . ARG A 1 642 ? 38.548 -8.869 53.959 1.00 42.44 642 ARG A CA 1
ATOM 4813 C C . ARG A 1 642 ? 39.153 -8.062 55.124 1.00 42.44 642 ARG A C 1
ATOM 4815 O O . ARG A 1 642 ? 39.712 -8.681 56.027 1.00 42.44 642 ARG A O 1
ATOM 4822 N N . LYS A 1 643 ? 39.037 -6.725 55.101 1.00 44.31 643 LYS A N 1
ATOM 4823 C CA . LYS A 1 643 ? 39.264 -5.719 56.181 1.00 44.31 643 LYS A CA 1
ATOM 4824 C C . LYS A 1 643 ? 38.433 -4.472 55.784 1.00 44.31 643 LYS A C 1
ATOM 4826 O O . LYS A 1 643 ? 38.525 -4.129 54.615 1.00 44.31 643 LYS A O 1
ATOM 4831 N N . THR A 1 644 ? 37.575 -3.754 56.527 1.00 43.72 644 THR A N 1
ATOM 4832 C CA . THR A 1 644 ? 37.153 -3.588 57.948 1.00 43.72 644 THR A CA 1
ATOM 4833 C C . THR A 1 644 ? 37.538 -2.222 58.568 1.00 43.72 644 THR A C 1
ATOM 4835 O O . THR A 1 644 ? 38.584 -2.115 59.205 1.00 43.72 644 THR A O 1
ATOM 4838 N N . ARG A 1 645 ? 36.650 -1.217 58.411 1.00 36.16 645 ARG A N 1
ATOM 4839 C CA . ARG A 1 645 ? 36.371 -0.011 59.254 1.00 36.16 645 ARG A CA 1
ATOM 4840 C C . ARG A 1 645 ? 35.131 0.711 58.656 1.00 36.16 645 ARG A C 1
ATOM 4842 O O . ARG A 1 645 ? 35.034 0.673 57.436 1.00 36.16 645 ARG A O 1
ATOM 4849 N N . SER A 1 646 ? 34.109 1.303 59.304 1.00 39.25 646 SER A N 1
ATOM 4850 C CA . SER A 1 646 ? 33.635 1.526 60.700 1.00 39.25 646 SER A CA 1
ATOM 4851 C C . SER A 1 646 ? 33.942 2.870 61.400 1.00 39.25 646 SER A C 1
ATOM 4853 O O . SER A 1 646 ? 35.122 3.188 61.524 1.00 39.25 646 SER A O 1
ATOM 4855 N N . ILE A 1 647 ? 32.895 3.465 62.028 1.00 35.81 647 ILE A N 1
ATOM 4856 C CA . ILE A 1 647 ? 32.873 4.567 63.046 1.00 35.81 647 ILE A CA 1
ATOM 4857 C C . ILE A 1 647 ? 33.109 5.985 62.450 1.00 35.81 647 ILE A C 1
ATOM 4859 O O . ILE A 1 647 ? 34.045 6.128 61.673 1.00 35.81 647 ILE A O 1
ATOM 4863 N N . SER A 1 648 ? 32.344 7.062 62.744 1.00 34.69 648 SER A N 1
ATOM 4864 C CA . SER A 1 648 ? 31.070 7.285 63.498 1.00 34.69 648 SER A CA 1
ATOM 4865 C C . SER A 1 648 ? 30.485 8.703 63.243 1.00 34.69 648 SER A C 1
ATOM 4867 O O . SER A 1 648 ? 31.196 9.527 62.683 1.00 34.69 648 SER A O 1
ATOM 4869 N N . GLN A 1 649 ? 29.267 8.985 63.768 1.00 32.66 649 GLN A N 1
ATOM 4870 C CA . GLN A 1 649 ? 28.682 10.327 64.072 1.00 32.66 649 GLN A CA 1
ATOM 4871 C C . GLN A 1 649 ? 28.347 11.243 62.862 1.00 32.66 649 GLN A C 1
ATOM 4873 O O . GLN A 1 649 ? 28.981 11.111 61.826 1.00 32.66 649 GLN A O 1
ATOM 4878 N N . SER A 1 650 ? 27.395 12.194 62.837 1.00 38.84 650 SER A N 1
ATOM 4879 C CA . SER A 1 650 ? 26.268 12.745 63.650 1.00 38.84 650 SER A CA 1
ATOM 4880 C C . SER A 1 650 ? 26.305 14.291 63.560 1.00 38.84 650 SER A C 1
ATOM 4882 O O . SER A 1 650 ? 27.327 14.823 63.134 1.00 38.84 650 SER A O 1
ATOM 4884 N N . SER A 1 651 ? 25.243 14.979 64.013 1.00 37.53 651 SER A N 1
ATOM 4885 C CA . SER A 1 651 ? 24.902 16.404 63.766 1.00 37.53 651 SER A CA 1
ATOM 4886 C C . SER A 1 651 ? 24.268 16.620 62.379 1.00 37.53 651 SER A C 1
ATOM 4888 O O . SER A 1 651 ? 24.809 16.118 61.398 1.00 37.53 651 SER A O 1
ATOM 4890 N N . ASP A 1 652 ? 23.081 17.213 62.192 1.00 32.03 652 ASP A N 1
ATOM 4891 C CA . ASP A 1 652 ? 22.296 18.277 62.878 1.00 32.03 652 ASP A CA 1
ATOM 4892 C C . ASP A 1 652 ? 22.749 19.717 62.593 1.00 32.03 652 ASP A C 1
ATOM 4894 O O . ASP A 1 652 ? 23.944 20.009 62.518 1.00 32.03 652 ASP A O 1
ATOM 4898 N N . SER A 1 653 ? 21.755 20.616 62.571 1.00 34.69 653 SER A N 1
ATOM 4899 C CA . SER A 1 653 ? 21.767 22.048 62.209 1.00 34.69 653 SER A CA 1
ATOM 4900 C C . SER A 1 653 ? 21.772 22.366 60.699 1.00 34.69 653 SER A C 1
ATOM 4902 O O . SER A 1 653 ? 22.480 21.707 59.944 1.00 34.69 653 SER A O 1
ATOM 4904 N N . ASP A 1 654 ? 21.184 23.461 60.198 1.00 31.23 654 ASP A N 1
ATOM 4905 C CA . ASP A 1 654 ? 19.900 24.172 60.436 1.00 31.23 654 ASP A CA 1
ATOM 4906 C C . ASP A 1 654 ? 19.964 25.566 59.757 1.00 31.23 654 ASP A C 1
ATOM 4908 O O . ASP A 1 654 ? 21.054 26.101 59.571 1.00 31.23 654 ASP A O 1
ATOM 4912 N N . LEU A 1 655 ? 18.783 26.156 59.511 1.00 37.84 655 LEU A N 1
ATOM 4913 C CA . LEU A 1 655 ? 18.483 27.599 59.347 1.00 37.84 655 LEU A CA 1
ATOM 4914 C C . LEU A 1 655 ? 18.877 28.383 58.065 1.00 37.84 655 LEU A C 1
ATOM 4916 O O . LEU A 1 655 ? 20.022 28.414 57.631 1.00 37.84 655 LEU A O 1
ATOM 4920 N N . GLU A 1 656 ? 17.851 29.121 57.605 1.00 35.09 656 GLU A N 1
ATOM 4921 C CA . GLU A 1 656 ? 17.814 30.459 56.968 1.00 35.09 656 GLU A CA 1
ATOM 4922 C C . GLU A 1 656 ? 18.442 30.629 55.561 1.00 35.09 656 GLU A C 1
ATOM 4924 O O . GLU A 1 656 ? 19.590 30.281 55.308 1.00 35.09 656 GLU A O 1
ATOM 4929 N N . ASP A 1 657 ? 17.712 31.047 54.516 1.00 31.12 657 ASP A N 1
ATOM 4930 C CA . ASP A 1 657 ? 16.797 32.201 54.304 1.00 31.12 657 ASP A CA 1
ATOM 4931 C C . ASP A 1 657 ? 17.464 33.584 54.371 1.00 31.12 657 ASP A C 1
ATOM 4933 O O . ASP A 1 657 ? 17.790 34.075 55.449 1.00 31.12 657 ASP A O 1
ATOM 4937 N N . SER A 1 658 ? 17.543 34.271 53.219 1.00 38.28 658 SER A N 1
ATOM 4938 C CA . SER A 1 658 ? 17.189 35.701 53.066 1.00 38.28 658 SER A CA 1
ATOM 4939 C C . SER A 1 658 ? 17.289 36.187 51.610 1.00 38.28 658 SER A C 1
ATOM 4941 O O . SER A 1 658 ? 18.096 35.698 50.820 1.00 38.28 658 SER A O 1
ATOM 4943 N N . GLU A 1 659 ? 16.466 37.181 51.267 1.00 41.03 659 GLU A N 1
ATOM 4944 C CA . GLU A 1 659 ? 16.392 37.834 49.950 1.00 41.03 659 GLU A CA 1
ATOM 4945 C C . GLU A 1 659 ? 17.309 39.077 49.839 1.00 41.03 659 GLU A C 1
ATOM 4947 O O . GLU A 1 659 ? 17.755 39.630 50.843 1.00 41.03 659 GLU A O 1
ATOM 4952 N N . GLY A 1 660 ? 17.535 39.576 48.612 1.00 31.25 660 GLY A N 1
ATOM 4953 C CA . GLY A 1 660 ? 18.262 40.832 48.333 1.00 31.25 660 GLY A CA 1
ATOM 4954 C C . GLY A 1 660 ? 19.045 40.764 47.009 1.00 31.25 660 GLY A C 1
ATOM 4955 O O . GLY A 1 660 ? 20.078 40.111 46.972 1.00 31.25 660 GLY A O 1
ATOM 4956 N N . SER A 1 661 ? 18.614 41.260 45.839 1.00 32.88 661 SER A N 1
ATOM 4957 C CA . SER A 1 661 ? 17.904 42.494 45.429 1.00 32.88 661 SER A CA 1
ATOM 4958 C C . SER A 1 661 ? 18.833 43.697 45.172 1.00 32.88 661 SER A C 1
ATOM 4960 O O . SER A 1 661 ? 19.488 44.168 46.094 1.00 32.88 661 SER A O 1
ATOM 4962 N N . GLN A 1 662 ? 18.779 44.231 43.935 1.00 35.00 662 GLN A N 1
ATOM 4963 C CA . GLN A 1 662 ? 19.324 45.533 43.469 1.00 35.00 662 GLN A CA 1
ATOM 4964 C C . GLN A 1 662 ? 20.873 45.687 43.422 1.00 35.00 662 GLN A C 1
ATOM 4966 O O . GLN A 1 662 ? 21.591 44.993 44.124 1.00 35.00 662 GLN A O 1
ATOM 4971 N N . SER A 1 663 ? 21.485 46.589 42.627 1.00 34.66 663 SER A N 1
ATOM 4972 C CA . SER A 1 663 ? 21.078 47.234 41.353 1.00 34.66 663 SER A CA 1
ATOM 4973 C C . SER A 1 663 ? 22.255 47.997 40.690 1.00 34.66 663 SER A C 1
ATOM 4975 O O . SER A 1 663 ? 22.772 48.933 41.290 1.00 34.66 663 SER A O 1
ATOM 4977 N N . GLY A 1 664 ? 22.576 47.676 39.425 1.00 35.34 664 GLY A N 1
ATOM 4978 C CA . GLY A 1 664 ? 23.056 48.621 38.391 1.00 35.34 664 GLY A CA 1
ATOM 4979 C C . GLY A 1 664 ? 24.521 49.123 38.356 1.00 35.34 664 GLY A C 1
ATOM 4980 O O . GLY A 1 664 ? 25.093 49.470 39.380 1.00 35.34 664 GLY A O 1
ATOM 4981 N N . LYS A 1 665 ? 25.007 49.331 37.109 1.00 38.50 665 LYS A N 1
ATOM 4982 C CA . LYS A 1 665 ? 26.102 50.242 36.662 1.00 38.50 665 LYS A CA 1
ATOM 4983 C C . LYS A 1 665 ? 27.554 49.856 37.052 1.00 38.50 665 LYS A C 1
ATOM 4985 O O . LYS A 1 665 ? 27.781 49.331 38.129 1.00 38.50 665 LYS A O 1
ATOM 4990 N N . ASP A 1 666 ? 28.602 50.036 36.230 1.00 34.97 666 ASP A N 1
ATOM 4991 C CA . ASP A 1 666 ? 28.813 50.869 35.020 1.00 34.97 666 ASP A CA 1
ATOM 4992 C C . ASP A 1 666 ? 29.691 50.184 33.915 1.00 34.97 666 ASP A C 1
ATOM 4994 O O . ASP A 1 666 ? 29.979 48.990 33.966 1.00 34.97 666 ASP A O 1
ATOM 4998 N N . VAL A 1 667 ? 30.064 50.953 32.881 1.00 39.06 667 VAL A N 1
ATOM 4999 C CA . VAL A 1 667 ? 30.658 50.623 31.550 1.00 39.06 667 VAL A CA 1
ATOM 5000 C C . VAL A 1 667 ? 32.154 51.068 31.474 1.00 39.06 667 VAL A C 1
ATOM 5002 O O . VAL A 1 667 ? 32.526 51.864 32.338 1.00 39.06 667 VAL A O 1
ATOM 5005 N N . PRO A 1 668 ? 33.043 50.701 30.495 1.00 51.72 668 PRO A N 1
ATOM 5006 C CA . PRO A 1 668 ? 32.983 49.757 29.351 1.00 51.72 668 PRO A CA 1
ATOM 5007 C C . PRO A 1 668 ? 34.097 48.671 29.310 1.00 51.72 668 PRO A C 1
ATOM 5009 O O . PRO A 1 668 ? 35.126 48.778 29.972 1.00 51.72 668 PRO A O 1
ATOM 5012 N N . LEU A 1 669 ? 34.004 47.740 28.346 1.00 34.59 669 LEU A N 1
ATOM 5013 C CA . LEU A 1 669 ? 35.178 47.288 27.572 1.00 34.59 669 LEU A CA 1
ATOM 5014 C C . LEU A 1 669 ? 34.777 46.905 26.133 1.00 34.59 669 LEU A C 1
ATOM 5016 O O . LEU A 1 669 ? 33.698 46.364 25.912 1.00 34.59 669 LEU A O 1
ATOM 5020 N N . VAL A 1 670 ? 35.625 47.223 25.149 1.00 43.12 670 VAL A N 1
ATOM 5021 C CA . VAL A 1 670 ? 35.322 47.074 23.712 1.00 43.12 670 VAL A CA 1
ATOM 5022 C C . VAL A 1 670 ? 35.856 45.753 23.164 1.00 43.12 670 VAL A C 1
ATOM 5024 O O . VAL A 1 670 ? 37.040 45.460 23.311 1.00 43.12 670 VAL A O 1
ATOM 5027 N N . SER A 1 671 ? 35.021 45.023 22.421 1.00 37.97 671 SER A N 1
ATOM 5028 C CA . SER A 1 671 ? 35.472 44.028 21.444 1.00 37.97 671 SER A CA 1
ATOM 5029 C C . SER A 1 671 ? 34.560 44.041 20.216 1.00 37.97 671 SER A C 1
ATOM 5031 O O . SER A 1 671 ? 33.342 44.128 20.347 1.00 37.97 671 SER A O 1
ATOM 5033 N N . ARG A 1 672 ? 35.155 43.975 19.020 1.00 39.09 672 ARG A N 1
ATOM 5034 C CA . ARG A 1 672 ? 34.446 43.836 17.740 1.00 39.09 672 ARG A CA 1
ATOM 5035 C C . ARG A 1 672 ? 34.301 42.356 17.395 1.00 39.09 672 ARG A C 1
ATOM 5037 O O . ARG A 1 672 ? 35.299 41.641 17.385 1.00 39.09 672 ARG A O 1
ATOM 5044 N N . SER A 1 673 ? 33.118 41.957 16.949 1.00 37.69 673 SER A N 1
ATOM 5045 C CA . SER A 1 673 ? 32.916 40.767 16.117 1.00 37.69 673 SER A CA 1
ATOM 5046 C C . SER A 1 673 ? 31.930 41.124 15.011 1.00 37.69 673 SER A C 1
ATOM 5048 O O . SER A 1 673 ? 30.774 41.411 15.302 1.00 37.69 673 SER A O 1
ATOM 5050 N N . SER A 1 674 ? 32.403 41.175 13.766 1.00 52.22 674 SER A N 1
ATOM 5051 C CA . SER A 1 674 ? 31.593 41.582 12.614 1.00 52.22 674 SER A CA 1
ATOM 5052 C C . SER A 1 674 ? 30.540 40.533 12.262 1.00 52.22 674 SER A C 1
ATOM 5054 O O . SER A 1 674 ? 30.870 39.359 12.105 1.00 52.22 674 SER A O 1
ATOM 5056 N N . GLY A 1 675 ? 29.302 40.987 12.103 1.00 46.34 675 GLY A N 1
ATOM 5057 C CA . GLY A 1 675 ? 28.127 40.158 11.845 1.00 46.34 675 GLY A CA 1
ATOM 5058 C C . GLY A 1 675 ? 26.863 40.975 12.077 1.00 46.34 675 GLY A C 1
ATOM 5059 O O . GLY A 1 675 ? 26.002 40.545 12.831 1.00 46.34 675 GLY A O 1
ATOM 5060 N N . ASP A 1 676 ? 26.830 42.188 11.518 1.00 51.44 676 ASP A N 1
ATOM 5061 C CA . ASP A 1 676 ? 25.744 43.146 11.724 1.00 51.44 676 ASP A CA 1
ATOM 5062 C C . ASP A 1 676 ? 24.454 42.564 11.124 1.00 51.44 676 ASP A C 1
ATOM 5064 O O . ASP A 1 676 ? 24.444 42.161 9.955 1.00 51.44 676 ASP A O 1
ATOM 5068 N N . ASP A 1 677 ? 23.397 42.454 11.931 1.00 72.06 677 ASP A N 1
ATOM 5069 C CA . ASP A 1 677 ? 22.187 41.745 11.524 1.00 72.06 677 ASP A CA 1
ATOM 5070 C C . ASP A 1 677 ? 21.452 42.534 10.431 1.00 72.06 677 ASP A C 1
ATOM 5072 O O . ASP A 1 677 ? 21.251 43.747 10.528 1.00 72.06 677 ASP A O 1
ATOM 5076 N N . LEU A 1 678 ? 21.059 41.853 9.350 1.00 79.75 678 LEU A N 1
ATOM 5077 C CA . LEU A 1 678 ? 20.518 42.526 8.160 1.00 79.75 678 LEU A CA 1
ATOM 5078 C C . LEU A 1 678 ? 19.164 43.203 8.442 1.00 79.75 678 LEU A C 1
ATOM 5080 O O . LEU A 1 678 ? 18.767 44.104 7.707 1.00 79.75 678 LEU A O 1
ATOM 5084 N N . PHE A 1 679 ? 18.476 42.786 9.509 1.00 80.75 679 PHE A N 1
ATOM 5085 C CA . PHE A 1 679 ? 17.257 43.430 9.996 1.00 80.75 679 PHE A CA 1
ATOM 5086 C C . PHE A 1 679 ? 17.535 44.806 10.611 1.00 80.75 679 PHE A C 1
ATOM 5088 O O . PHE A 1 679 ? 16.938 45.774 10.152 1.00 80.75 679 PHE A O 1
ATOM 5095 N N . ASP A 1 680 ? 18.487 44.928 11.542 1.00 80.56 680 ASP A N 1
ATOM 5096 C CA . ASP A 1 680 ? 18.856 46.196 12.206 1.00 80.56 680 ASP A CA 1
ATOM 5097 C C . ASP A 1 680 ? 19.369 47.263 11.212 1.00 80.56 680 ASP A C 1
ATOM 5099 O O . ASP A 1 680 ? 19.334 48.466 11.475 1.00 80.56 680 ASP A O 1
ATOM 5103 N N . LEU A 1 681 ? 19.846 46.822 10.042 1.00 82.50 681 LEU A N 1
ATOM 5104 C CA . LEU A 1 681 ? 20.283 47.670 8.927 1.00 82.50 681 LEU A CA 1
ATOM 5105 C C . LEU A 1 681 ? 19.141 48.204 8.042 1.00 82.50 681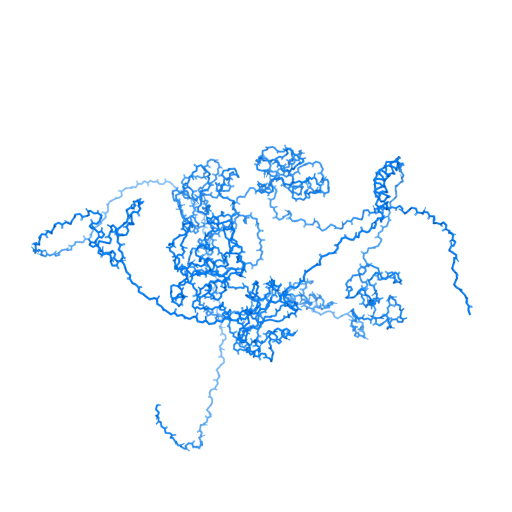 LEU A C 1
ATOM 5107 O O . LEU A 1 681 ? 19.378 49.112 7.241 1.00 82.50 681 LEU A O 1
ATOM 5111 N N . ILE A 1 682 ? 17.932 47.645 8.151 1.00 89.62 682 ILE A N 1
ATOM 5112 C CA . ILE A 1 682 ? 16.755 48.019 7.347 1.00 89.62 682 ILE A CA 1
ATOM 5113 C C . ILE A 1 682 ? 15.648 48.596 8.241 1.00 89.62 682 ILE A C 1
ATOM 5115 O O . ILE A 1 682 ? 15.069 49.623 7.891 1.00 89.62 682 ILE A O 1
ATOM 5119 N N . ASP A 1 683 ? 15.393 47.991 9.403 1.00 91.69 683 ASP A N 1
ATOM 5120 C CA . ASP A 1 683 ? 14.538 48.531 10.463 1.00 91.69 683 ASP A CA 1
ATOM 5121 C C . ASP A 1 683 ? 15.253 49.694 11.172 1.00 91.69 683 ASP A C 1
ATOM 5123 O O . ASP A 1 683 ? 15.837 49.573 12.249 1.00 91.69 683 ASP A O 1
ATOM 5127 N N . ALA A 1 684 ? 15.220 50.860 10.532 1.00 87.00 684 ALA A N 1
ATOM 5128 C CA . ALA A 1 684 ? 15.879 52.066 11.017 1.00 87.00 684 ALA A CA 1
ATOM 5129 C C . ALA A 1 684 ? 15.258 52.639 12.309 1.00 87.00 684 ALA A C 1
ATOM 5131 O O . ALA A 1 684 ? 15.830 53.574 12.877 1.00 87.00 684 ALA A O 1
ATOM 5132 N N . ASN A 1 685 ? 14.103 52.126 12.754 1.00 87.38 685 ASN A N 1
ATOM 5133 C CA . ASN A 1 685 ? 13.387 52.603 13.938 1.00 87.38 685 ASN A CA 1
ATOM 5134 C C . ASN A 1 685 ? 13.426 51.612 15.129 1.00 87.38 685 ASN A C 1
ATOM 5136 O O . ASN A 1 685 ? 13.310 52.049 16.276 1.00 87.38 685 ASN A O 1
ATOM 5140 N N . HIS A 1 686 ? 13.714 50.334 14.856 1.00 83.56 686 HIS A N 1
ATOM 5141 C CA . HIS A 1 686 ? 13.864 49.214 15.793 1.00 83.56 686 HIS A CA 1
ATOM 5142 C C . HIS A 1 686 ? 12.556 48.794 16.507 1.00 83.56 686 HIS A C 1
ATOM 5144 O O . HIS A 1 686 ? 12.597 48.361 17.664 1.00 83.56 686 HIS A O 1
ATOM 5150 N N . ASP A 1 687 ? 11.393 48.899 15.847 1.00 90.62 687 ASP A N 1
ATOM 5151 C CA . ASP A 1 687 ? 10.114 48.361 16.354 1.00 90.62 687 ASP A CA 1
ATOM 5152 C C . ASP A 1 687 ? 9.846 46.892 15.963 1.00 90.62 687 ASP A C 1
ATOM 5154 O O . ASP A 1 687 ? 8.928 46.262 16.501 1.00 90.62 687 ASP A O 1
ATOM 5158 N N . GLY A 1 688 ? 10.679 46.315 15.089 1.00 84.75 688 GLY A N 1
ATOM 5159 C CA . GLY A 1 688 ? 10.574 44.948 14.585 1.00 84.75 688 GLY A CA 1
ATOM 5160 C C . GLY A 1 688 ? 9.709 44.798 13.329 1.00 84.75 688 GLY A C 1
ATOM 5161 O O . GLY A 1 688 ? 9.463 43.664 12.905 1.00 84.75 688 GLY A O 1
ATOM 5162 N N . ILE A 1 689 ? 9.230 45.896 12.730 1.00 84.00 689 ILE A N 1
ATOM 5163 C CA . ILE A 1 689 ? 8.336 45.899 11.566 1.00 84.00 689 ILE A CA 1
ATOM 5164 C C . ILE A 1 689 ? 8.886 46.836 10.480 1.00 84.00 689 ILE A C 1
ATOM 5166 O O . ILE A 1 689 ? 8.500 47.995 10.371 1.00 84.00 689 ILE A O 1
ATOM 5170 N N . ILE A 1 690 ? 9.732 46.291 9.597 1.00 90.62 690 ILE A N 1
ATOM 5171 C CA . ILE A 1 690 ? 10.240 47.009 8.414 1.00 90.62 690 ILE A CA 1
ATOM 5172 C C . ILE A 1 690 ? 9.071 47.571 7.586 1.00 90.62 690 ILE A C 1
ATOM 5174 O O . ILE A 1 690 ? 8.309 46.812 6.978 1.00 90.62 690 ILE A O 1
ATOM 5178 N N . THR A 1 691 ? 8.961 48.900 7.518 1.00 91.94 691 THR A N 1
ATOM 5179 C CA . THR A 1 691 ? 7.965 49.587 6.682 1.00 91.94 691 THR A CA 1
ATOM 5180 C C . THR A 1 691 ? 8.381 49.640 5.207 1.00 91.94 691 THR A C 1
ATOM 5182 O O . THR A 1 691 ? 9.554 49.480 4.852 1.00 91.94 691 THR A O 1
ATOM 5185 N N . GLU A 1 692 ? 7.425 49.901 4.308 1.00 87.06 692 GLU A N 1
ATOM 5186 C CA . GLU A 1 692 ? 7.704 50.049 2.873 1.00 87.06 692 GLU A CA 1
ATOM 5187 C C . GLU A 1 692 ? 8.634 51.254 2.601 1.00 87.06 692 GLU A C 1
ATOM 5189 O O . GLU A 1 692 ? 9.520 51.191 1.744 1.00 87.06 692 GLU A O 1
ATOM 5194 N N . GLU A 1 693 ? 8.508 52.329 3.381 1.00 86.88 693 GLU A N 1
ATOM 5195 C CA . GLU A 1 693 ? 9.360 53.522 3.346 1.00 86.88 693 GLU A CA 1
ATOM 5196 C C . GLU A 1 693 ? 10.785 53.299 3.878 1.00 86.88 693 GLU A C 1
ATOM 5198 O O . GLU A 1 693 ? 11.684 54.095 3.575 1.00 86.88 693 GLU A O 1
ATOM 5203 N N . GLU A 1 694 ? 11.004 52.270 4.693 1.00 90.75 694 GLU A N 1
ATOM 5204 C CA . GLU A 1 694 ? 12.323 51.863 5.190 1.00 90.75 694 GLU A CA 1
ATOM 5205 C C . GLU A 1 694 ? 12.987 50.882 4.225 1.00 90.75 694 GLU A C 1
ATOM 5207 O O . GLU A 1 694 ? 14.125 51.113 3.811 1.00 90.75 694 GLU A O 1
ATOM 5212 N N . TYR A 1 695 ? 12.246 49.878 3.748 1.00 89.94 695 TYR A N 1
ATOM 5213 C CA . TYR A 1 695 ? 12.718 48.947 2.723 1.00 89.94 695 TYR A CA 1
ATOM 5214 C C . TYR A 1 695 ? 13.172 49.674 1.446 1.00 89.94 695 TYR A C 1
ATOM 5216 O O . TYR A 1 695 ? 14.300 49.487 0.984 1.00 89.94 695 TYR A O 1
ATOM 5224 N N . ASN A 1 696 ? 12.344 50.575 0.902 1.00 85.81 696 ASN A N 1
ATOM 5225 C CA . ASN A 1 696 ? 12.695 51.338 -0.302 1.00 85.81 696 ASN A CA 1
ATOM 5226 C C . ASN A 1 696 ? 13.899 52.278 -0.088 1.00 85.81 696 ASN A C 1
ATOM 5228 O O . ASN A 1 696 ? 14.654 52.543 -1.028 1.00 85.81 696 ASN A O 1
ATOM 5232 N N . ARG A 1 697 ? 14.112 52.754 1.147 1.00 84.19 697 ARG A N 1
ATOM 5233 C CA . ARG A 1 697 ? 15.252 53.603 1.526 1.00 84.19 697 ARG A CA 1
ATOM 5234 C C . ARG A 1 697 ? 16.547 52.801 1.625 1.00 84.19 697 ARG A C 1
ATOM 5236 O O . ARG A 1 697 ? 17.561 53.251 1.098 1.00 84.19 697 ARG A O 1
ATOM 5243 N N . ALA A 1 698 ? 16.505 51.614 2.230 1.00 85.44 698 ALA A N 1
ATOM 5244 C CA . ALA A 1 698 ? 17.640 50.693 2.292 1.00 85.44 698 ALA A CA 1
ATOM 5245 C C . ALA A 1 698 ? 18.049 50.187 0.896 1.00 85.44 698 ALA A C 1
ATOM 5247 O O . ALA A 1 698 ? 19.235 50.101 0.586 1.00 85.44 698 ALA A O 1
ATOM 5248 N N . MET A 1 699 ? 17.072 49.933 0.019 1.00 84.00 699 MET A N 1
ATOM 5249 C CA . MET A 1 699 ? 17.294 49.461 -1.356 1.00 84.00 699 MET A CA 1
ATOM 5250 C C . MET A 1 699 ? 17.673 50.574 -2.356 1.00 84.00 699 MET A C 1
ATOM 5252 O O . MET A 1 699 ? 17.849 50.300 -3.543 1.00 84.00 699 MET A O 1
ATOM 5256 N N . GLY A 1 700 ? 17.818 51.829 -1.909 1.00 76.88 700 GLY A N 1
ATOM 5257 C CA . GLY A 1 700 ? 18.314 52.940 -2.733 1.00 76.88 700 GLY A CA 1
ATOM 5258 C C . GLY A 1 700 ? 17.373 53.401 -3.856 1.00 76.88 700 GLY A C 1
ATOM 5259 O O . GLY A 1 700 ? 17.826 54.039 -4.810 1.00 76.88 700 GLY A O 1
ATOM 5260 N N . ALA A 1 701 ? 16.077 53.089 -3.773 1.00 57.22 701 ALA A N 1
ATOM 5261 C CA . ALA A 1 701 ? 15.100 53.430 -4.803 1.00 57.22 701 ALA A CA 1
ATOM 5262 C C . ALA A 1 701 ? 14.760 54.934 -4.777 1.00 57.22 701 ALA A C 1
ATOM 5264 O O . ALA A 1 701 ? 14.015 55.412 -3.921 1.00 57.22 701 ALA A O 1
ATOM 5265 N N . ALA A 1 702 ? 15.298 55.700 -5.730 1.00 46.50 702 ALA A N 1
ATOM 5266 C CA . ALA A 1 702 ? 14.988 57.123 -5.860 1.00 46.50 702 ALA A CA 1
ATOM 5267 C C . ALA A 1 702 ? 13.519 57.337 -6.303 1.00 46.50 702 ALA A C 1
ATOM 5269 O O . ALA A 1 702 ? 13.104 56.758 -7.311 1.00 46.50 702 ALA A O 1
ATOM 5270 N N . PRO A 1 703 ? 12.727 58.179 -5.607 1.00 48.34 703 PRO A N 1
ATOM 5271 C CA . PRO A 1 703 ? 11.318 58.380 -5.934 1.00 48.34 703 PRO A CA 1
ATOM 5272 C C . PRO A 1 703 ? 11.143 59.137 -7.258 1.00 48.34 703 PRO A C 1
ATOM 5274 O O . PRO A 1 703 ? 11.771 60.172 -7.496 1.00 48.34 703 PRO A O 1
ATOM 5277 N N . ALA A 1 704 ? 10.247 58.642 -8.114 1.00 42.03 704 ALA A N 1
ATOM 5278 C CA . ALA A 1 704 ? 9.906 59.293 -9.375 1.00 42.03 704 ALA A CA 1
ATOM 5279 C C . ALA A 1 704 ? 9.098 60.586 -9.144 1.00 42.03 704 ALA A C 1
ATOM 5281 O O . ALA A 1 704 ? 8.167 60.622 -8.340 1.00 42.03 704 ALA A O 1
ATOM 5282 N N . ALA A 1 705 ? 9.436 61.651 -9.876 1.00 43.84 705 ALA A N 1
ATOM 5283 C CA . ALA A 1 705 ? 8.750 62.938 -9.774 1.00 43.84 705 ALA A CA 1
ATOM 5284 C C . ALA A 1 705 ? 7.329 62.899 -10.389 1.00 43.84 705 ALA A C 1
ATOM 5286 O O . ALA A 1 705 ? 7.118 62.226 -11.402 1.00 43.84 705 ALA A O 1
ATOM 5287 N N . PRO A 1 706 ? 6.351 63.641 -9.830 1.00 49.25 706 PRO A N 1
ATOM 5288 C CA . PRO A 1 706 ? 4.971 63.629 -10.310 1.00 49.25 706 PRO A CA 1
ATOM 5289 C C . PRO A 1 706 ? 4.806 64.366 -11.649 1.00 49.25 706 PRO A C 1
ATOM 5291 O O . PRO A 1 706 ? 5.274 65.492 -11.819 1.00 49.25 706 PRO A O 1
ATOM 5294 N N . VAL A 1 707 ? 4.067 63.758 -12.581 1.00 42.75 707 VAL A N 1
ATOM 5295 C CA . VAL A 1 707 ? 3.698 64.359 -13.876 1.00 42.75 707 VAL A CA 1
ATOM 5296 C C . VAL A 1 707 ? 2.316 65.019 -13.775 1.00 42.75 707 VAL A C 1
ATOM 5298 O O . VAL A 1 707 ? 1.378 64.435 -13.237 1.00 42.75 707 VAL A O 1
ATOM 5301 N N . SER A 1 708 ? 2.186 66.249 -14.281 1.00 41.38 708 SER A N 1
ATOM 5302 C CA . SER A 1 708 ? 0.966 67.062 -14.159 1.00 41.38 708 SER A CA 1
ATOM 5303 C C . SER A 1 708 ? -0.192 66.626 -15.069 1.00 41.38 708 SER A C 1
ATOM 5305 O O . SER A 1 708 ? -0.002 66.074 -16.151 1.00 41.38 708 SER A O 1
ATOM 5307 N N . THR A 1 709 ? -1.415 66.947 -14.644 1.00 42.81 709 THR A N 1
ATOM 5308 C CA . THR A 1 709 ? -2.682 66.673 -15.338 1.00 42.81 709 THR A CA 1
ATOM 5309 C C . THR A 1 709 ? -3.031 67.711 -16.416 1.00 42.81 709 THR A C 1
ATOM 5311 O O . THR A 1 709 ? -2.979 68.908 -16.151 1.00 42.81 709 THR A O 1
ATOM 5314 N N . MET A 1 710 ? -3.523 67.268 -17.588 1.00 33.34 710 MET A N 1
ATOM 5315 C CA . MET A 1 710 ? -4.318 68.099 -18.521 1.00 33.34 710 MET A CA 1
ATOM 5316 C C . MET A 1 710 ? -5.411 67.307 -19.283 1.00 33.34 710 MET A C 1
ATOM 5318 O O . MET A 1 710 ? -5.185 66.762 -20.353 1.00 33.34 710 MET A O 1
ATOM 5322 N N . VAL A 1 711 ? -6.611 67.262 -18.693 1.00 37.81 711 VAL A N 1
ATOM 5323 C CA . VAL A 1 711 ? -7.861 67.856 -19.235 1.00 37.81 711 VAL A CA 1
ATOM 5324 C C . VAL A 1 711 ? -8.262 67.617 -20.723 1.00 37.81 711 VAL A C 1
ATOM 5326 O O . VAL A 1 711 ? -7.743 68.261 -21.624 1.00 37.81 711 VAL A O 1
ATOM 5329 N N . VAL A 1 712 ? -9.377 66.871 -20.893 1.00 39.56 712 VAL A N 1
ATOM 5330 C CA . VAL A 1 712 ? -10.447 66.953 -21.943 1.00 39.56 712 VAL A CA 1
ATOM 5331 C C . VAL A 1 712 ? -10.224 66.382 -23.365 1.00 39.56 712 VAL A C 1
ATOM 5333 O O . VAL A 1 712 ? -9.302 66.754 -24.077 1.00 39.56 712 VAL A O 1
ATOM 5336 N N . GLY A 1 713 ? -11.205 65.580 -23.833 1.00 32.09 713 GLY A N 1
ATOM 5337 C CA . GLY A 1 713 ? -11.416 65.250 -25.258 1.00 32.09 713 GLY A CA 1
ATOM 5338 C C . GLY A 1 713 ? -12.375 64.071 -25.555 1.00 32.09 713 GLY A C 1
ATOM 5339 O O . GLY A 1 713 ? -11.945 62.928 -25.630 1.00 32.09 713 GLY A O 1
ATOM 5340 N N . GLN A 1 714 ? -13.665 64.345 -25.786 1.00 38.00 714 GLN A N 1
ATOM 5341 C CA . GLN A 1 714 ? -14.654 63.463 -26.462 1.00 38.00 714 GLN A CA 1
ATOM 5342 C C . GLN A 1 714 ? -15.163 64.188 -27.743 1.00 38.00 714 GLN A C 1
ATOM 5344 O O . GLN A 1 714 ? -14.816 65.367 -27.871 1.00 38.00 714 GLN A O 1
ATOM 5349 N N . PRO A 1 715 ? -16.020 63.630 -28.648 1.00 57.41 715 PRO A N 1
ATOM 5350 C CA . PRO A 1 715 ? -16.672 62.298 -28.725 1.00 57.41 715 PRO A CA 1
ATOM 5351 C C . PRO A 1 715 ? -16.610 61.626 -30.142 1.00 57.41 715 PRO A C 1
ATOM 5353 O O . PRO A 1 715 ? -15.878 62.076 -31.015 1.00 57.41 715 PRO A O 1
ATOM 5356 N N . VAL A 1 716 ? -17.489 60.623 -30.370 1.00 32.69 716 VAL A N 1
ATOM 5357 C CA . VAL A 1 716 ? -18.233 60.250 -31.620 1.00 32.69 716 VAL A CA 1
ATOM 5358 C C . VAL A 1 716 ? -18.023 58.805 -32.127 1.00 32.69 716 VAL A C 1
ATOM 5360 O O . VAL A 1 716 ? -16.912 58.294 -32.187 1.00 32.69 716 VAL A O 1
ATOM 5363 N N . MET A 1 717 ? -19.135 58.148 -32.500 1.00 47.41 717 MET A N 1
ATOM 5364 C CA . MET A 1 717 ? -19.202 56.814 -33.127 1.00 47.41 717 MET A CA 1
ATOM 5365 C C . MET A 1 717 ? -19.398 56.886 -34.652 1.00 47.41 717 MET A C 1
ATOM 5367 O O . MET A 1 717 ? -20.102 57.775 -35.130 1.00 47.41 717 MET A O 1
ATOM 5371 N N . THR A 1 718 ? -18.988 55.834 -35.372 1.00 32.78 718 THR A N 1
ATOM 5372 C CA . THR A 1 718 ? -19.631 55.423 -36.641 1.00 32.78 718 THR A CA 1
ATOM 5373 C C . THR A 1 718 ? -19.506 53.912 -36.889 1.00 32.78 718 THR A C 1
ATOM 5375 O O . THR A 1 718 ? -18.586 53.267 -36.394 1.00 32.78 718 THR A O 1
ATOM 5378 N N . GLN A 1 719 ? -20.448 53.338 -37.646 1.00 44.53 719 GLN A N 1
ATOM 5379 C CA . GLN A 1 719 ? -20.503 51.912 -38.020 1.00 44.53 719 GLN A CA 1
ATOM 5380 C C . GLN A 1 719 ? -20.038 51.688 -39.473 1.00 44.53 719 GLN A C 1
ATOM 5382 O O . GLN A 1 719 ? -20.169 52.595 -40.295 1.00 44.53 719 GLN A O 1
ATOM 5387 N N . ALA A 1 720 ? -19.603 50.469 -39.829 1.00 33.53 720 ALA A N 1
ATOM 5388 C CA . ALA A 1 720 ? -19.405 50.058 -41.227 1.00 33.53 720 ALA A CA 1
ATOM 5389 C C . ALA A 1 720 ? -19.730 48.565 -41.484 1.00 33.53 720 ALA A C 1
ATOM 5391 O O . ALA A 1 720 ? -19.399 47.688 -40.692 1.00 33.53 720 ALA A O 1
ATOM 5392 N N . VAL A 1 721 ? -20.394 48.311 -42.617 1.00 35.38 721 VAL A N 1
ATOM 5393 C CA . VAL A 1 721 ? -21.014 47.047 -43.083 1.00 35.38 721 VAL A CA 1
ATOM 5394 C C . VAL A 1 721 ? -20.008 46.153 -43.860 1.00 35.38 721 VAL A C 1
ATOM 5396 O O . VAL A 1 721 ? -19.104 46.699 -44.494 1.00 35.38 721 VAL A O 1
ATOM 5399 N N . PRO A 1 722 ? -20.136 44.803 -43.863 1.00 54.56 722 PRO A N 1
ATOM 5400 C CA . PRO A 1 722 ? -19.181 43.876 -44.507 1.00 54.56 722 PRO A CA 1
ATOM 5401 C C . PRO A 1 722 ? -19.319 43.733 -46.042 1.00 54.56 722 PRO A C 1
ATOM 5403 O O . PRO A 1 722 ? -20.294 44.189 -46.640 1.00 54.56 722 PRO A O 1
ATOM 5406 N N . ARG A 1 723 ? -18.357 43.038 -46.685 1.00 32.50 723 ARG A N 1
ATOM 5407 C CA . ARG A 1 723 ? -18.364 42.665 -48.122 1.00 32.50 723 ARG A CA 1
ATOM 5408 C C . ARG A 1 723 ? -17.726 41.290 -48.412 1.00 32.50 723 ARG A C 1
ATOM 5410 O O . ARG A 1 723 ? -16.923 40.807 -47.624 1.00 32.50 723 ARG A O 1
ATOM 5417 N N . SER A 1 724 ? -18.097 40.724 -49.568 1.00 36.28 724 SER A N 1
ATOM 5418 C CA . SER A 1 724 ? -17.673 39.461 -50.225 1.00 36.28 724 SER A CA 1
ATOM 5419 C C . SER A 1 724 ? -18.201 39.478 -51.686 1.00 36.28 724 SER A C 1
ATOM 5421 O O . SER A 1 724 ? -19.084 40.308 -51.933 1.00 36.28 724 SER A O 1
ATOM 5423 N N . PRO A 1 725 ? -17.820 38.589 -52.646 1.00 64.69 725 PRO A N 1
ATOM 5424 C CA . PRO A 1 725 ? -16.750 37.571 -52.711 1.00 64.69 725 PRO A CA 1
ATOM 5425 C C . PRO A 1 725 ? -15.920 37.684 -54.044 1.00 64.69 725 PRO A C 1
ATOM 5427 O O . PRO A 1 725 ? -15.556 38.792 -54.432 1.00 64.69 725 PRO A O 1
ATOM 5430 N N . THR A 1 726 ? -15.725 36.568 -54.792 1.00 33.84 726 THR A N 1
ATOM 5431 C CA . THR A 1 726 ? -15.097 36.377 -56.146 1.00 33.84 726 THR A CA 1
ATOM 5432 C C . THR A 1 726 ? -13.550 36.449 -56.210 1.00 33.84 726 THR A C 1
ATOM 5434 O O . THR A 1 726 ? -12.967 37.225 -55.468 1.00 33.84 726 THR A O 1
ATOM 5437 N N . VAL A 1 727 ? -12.787 35.678 -57.020 1.00 41.31 727 VAL A N 1
ATOM 5438 C CA . VAL A 1 727 ? -13.040 34.692 -58.121 1.00 41.31 727 VAL A CA 1
ATOM 5439 C C . VAL A 1 727 ? -12.120 33.440 -57.955 1.00 41.31 727 VAL A C 1
ATOM 5441 O O . VAL A 1 727 ? -11.151 33.497 -57.205 1.00 41.31 727 VAL A O 1
ATOM 5444 N N . ALA A 1 728 ? -12.395 32.321 -58.648 1.00 37.50 728 ALA A N 1
ATOM 5445 C CA . ALA A 1 728 ? -11.541 31.110 -58.730 1.00 37.50 728 ALA A CA 1
ATOM 5446 C C . ALA A 1 728 ? -10.406 31.202 -59.792 1.00 37.50 728 ALA A C 1
ATOM 5448 O O . ALA A 1 728 ? -10.317 32.207 -60.500 1.00 37.50 728 ALA A O 1
ATOM 5449 N N . PRO A 1 729 ? -9.564 30.153 -59.951 1.00 51.94 729 PRO A N 1
ATOM 5450 C CA . PRO A 1 729 ? -9.746 29.297 -61.142 1.00 51.94 729 PRO A CA 1
ATOM 5451 C C . PRO A 1 729 ? -9.570 27.771 -60.918 1.00 51.94 729 PRO A C 1
ATOM 5453 O O . PRO A 1 729 ? -9.231 27.302 -59.835 1.00 51.94 729 PRO A O 1
ATOM 5456 N N . THR A 1 730 ? -9.836 27.000 -61.979 1.00 39.22 730 THR A N 1
ATOM 5457 C CA . THR A 1 730 ? -10.031 25.532 -62.014 1.00 39.22 730 THR A CA 1
ATOM 5458 C C . THR A 1 730 ? -8.784 24.743 -62.445 1.00 39.22 730 THR A C 1
ATOM 5460 O O . THR A 1 730 ? -8.022 25.223 -63.279 1.00 39.22 730 THR A O 1
ATOM 5463 N N . LEU A 1 731 ? -8.654 23.478 -62.014 1.00 40.75 731 LEU A N 1
ATOM 5464 C CA . LEU A 1 731 ? -7.896 22.432 -62.730 1.00 40.75 731 LEU A CA 1
ATOM 5465 C C . LEU A 1 731 ? -8.537 21.034 -62.541 1.00 40.75 731 LEU A C 1
ATOM 5467 O O . LEU A 1 731 ? -9.490 20.890 -61.777 1.00 40.75 731 LEU A O 1
ATOM 5471 N N . VAL A 1 732 ? -8.096 20.037 -63.319 1.00 41.16 732 VAL A N 1
ATOM 5472 C CA . VAL A 1 732 ? -8.874 18.823 -63.673 1.00 41.16 732 VAL A CA 1
ATOM 5473 C C . VAL A 1 732 ? -8.344 17.544 -62.991 1.00 41.16 732 VAL A C 1
ATOM 5475 O O . VAL A 1 732 ? -7.159 17.449 -62.689 1.00 41.16 732 VAL A O 1
ATOM 5478 N N . GLY A 1 733 ? -9.233 16.569 -62.735 1.00 34.78 733 GLY A N 1
ATOM 5479 C CA . GLY A 1 733 ? -8.929 15.280 -62.079 1.00 34.78 733 GLY A CA 1
ATOM 5480 C C . GLY A 1 733 ? -8.277 14.209 -62.976 1.00 34.78 733 GLY A C 1
ATOM 5481 O O . GLY A 1 733 ? -7.809 14.510 -64.074 1.00 34.78 733 GLY A O 1
ATOM 5482 N N . PRO A 1 734 ? -8.280 12.935 -62.531 1.00 53.06 734 PRO A N 1
ATOM 5483 C CA . PRO A 1 734 ? -9.317 12.024 -63.047 1.00 53.06 734 PRO A CA 1
ATOM 5484 C C . PRO A 1 734 ? -9.985 11.116 -61.982 1.00 53.06 734 PRO A C 1
ATOM 5486 O O . PRO A 1 734 ? -9.694 11.195 -60.792 1.00 53.06 734 PRO A O 1
ATOM 5489 N N . MET A 1 735 ? -10.935 10.279 -62.422 1.00 39.50 735 MET A N 1
ATOM 5490 C CA . MET A 1 735 ? -11.856 9.480 -61.589 1.00 39.50 735 MET A CA 1
ATOM 5491 C C . MET A 1 735 ? -11.444 8.005 -61.418 1.00 39.50 735 MET A C 1
ATOM 5493 O O . MET A 1 735 ? -10.869 7.415 -62.328 1.00 39.50 735 MET A O 1
ATOM 5497 N N . ILE A 1 736 ? -11.890 7.377 -60.319 1.00 43.62 736 ILE A N 1
ATOM 5498 C CA . ILE A 1 736 ? -12.037 5.914 -60.149 1.00 43.62 736 ILE A CA 1
ATOM 5499 C C . ILE A 1 736 ? -13.417 5.651 -59.484 1.00 43.62 736 ILE A C 1
ATOM 5501 O O . ILE A 1 736 ? -13.788 6.418 -58.593 1.00 43.62 736 ILE A O 1
ATOM 5505 N N . PRO A 1 737 ? -14.218 4.650 -59.917 1.00 56.16 737 PRO A N 1
ATOM 5506 C CA . PRO A 1 737 ? -15.634 4.533 -59.531 1.00 56.16 737 PRO A CA 1
ATOM 5507 C C . PRO A 1 737 ? -15.906 3.697 -58.257 1.00 56.16 737 PRO A C 1
ATOM 5509 O O . PRO A 1 737 ? -15.150 2.772 -57.955 1.00 56.16 737 PRO A O 1
ATOM 5512 N N . PRO A 1 738 ? -17.030 3.943 -57.549 1.00 52.91 738 PRO A N 1
ATOM 5513 C CA . PRO A 1 738 ? -17.519 3.090 -56.463 1.00 52.91 738 PRO A CA 1
ATOM 5514 C C . PRO A 1 738 ? -18.400 1.913 -56.960 1.00 52.91 738 PRO A C 1
ATOM 5516 O O . PRO A 1 738 ? -19.073 2.042 -57.987 1.00 52.91 738 PRO A O 1
ATOM 5519 N N . PRO A 1 739 ? -18.458 0.781 -56.225 1.00 53.12 739 PRO A N 1
ATOM 5520 C CA . PRO A 1 739 ? -19.337 -0.358 -56.528 1.00 53.12 739 PRO A CA 1
ATOM 5521 C C . PRO A 1 739 ? -20.833 -0.080 -56.221 1.00 53.12 739 PRO A C 1
ATOM 5523 O O . PRO A 1 739 ? -21.155 0.877 -55.512 1.00 53.12 739 PRO A O 1
ATOM 5526 N N . PRO A 1 740 ? -21.772 -0.887 -56.763 1.00 52.06 740 PRO A N 1
ATOM 5527 C CA . PRO A 1 740 ? -23.186 -0.513 -56.866 1.00 52.06 740 PRO A CA 1
ATOM 5528 C C . PRO A 1 740 ? -24.027 -0.723 -55.595 1.00 52.06 740 PRO A C 1
ATOM 5530 O O . PRO A 1 740 ? -23.772 -1.603 -54.775 1.00 52.06 740 PRO A O 1
ATOM 5533 N N . ARG A 1 741 ? -25.125 0.041 -55.501 1.00 38.50 741 ARG A N 1
ATOM 5534 C CA . ARG A 1 741 ? -26.241 -0.214 -54.574 1.00 38.50 741 ARG A CA 1
ATOM 5535 C C . ARG A 1 741 ? -27.013 -1.472 -54.990 1.00 38.50 741 ARG A C 1
ATOM 5537 O O . ARG A 1 741 ? -27.389 -1.591 -56.153 1.00 38.50 741 ARG A O 1
ATOM 5544 N N . ALA A 1 742 ? -27.355 -2.325 -54.026 1.00 36.72 742 ALA A N 1
ATOM 5545 C CA . ALA A 1 742 ? -28.450 -3.286 -54.165 1.00 36.72 742 ALA A CA 1
ATOM 5546 C C . ALA A 1 742 ? -29.796 -2.618 -53.813 1.00 36.72 742 ALA A C 1
ATOM 5548 O O . ALA A 1 742 ? -29.847 -1.715 -52.975 1.00 36.72 742 ALA A O 1
ATOM 5549 N N . SER A 1 743 ? -30.877 -3.039 -54.471 1.00 37.53 743 SER A N 1
ATOM 5550 C CA . SER A 1 743 ? -32.211 -2.437 -54.327 1.00 37.53 743 SER A CA 1
ATOM 5551 C C . SER A 1 743 ? -32.969 -2.926 -53.090 1.00 37.53 743 SER A C 1
ATOM 5553 O O . SER A 1 743 ? -32.762 -4.039 -52.612 1.00 37.53 743 SER A O 1
ATOM 5555 N N . ALA A 1 744 ? -33.891 -2.096 -52.597 1.00 34.72 744 ALA A N 1
ATOM 5556 C CA . ALA A 1 744 ? -34.781 -2.443 -51.493 1.00 34.72 744 ALA A CA 1
ATOM 5557 C C . ALA A 1 744 ? -35.863 -3.460 -51.904 1.00 34.72 744 ALA A C 1
ATOM 5559 O O . ALA A 1 744 ? -36.340 -3.448 -53.040 1.00 34.72 744 ALA A O 1
ATOM 5560 N N . ALA A 1 745 ? -36.313 -4.264 -50.939 1.00 38.44 745 ALA A N 1
ATOM 5561 C CA . ALA A 1 745 ? -37.539 -5.053 -51.015 1.00 38.44 745 ALA A CA 1
ATOM 5562 C C . ALA A 1 745 ? -38.478 -4.631 -49.872 1.00 38.44 745 ALA A C 1
ATOM 5564 O O . ALA A 1 745 ? -38.050 -4.524 -48.723 1.00 38.44 745 ALA A O 1
ATOM 5565 N N . ASN A 1 746 ? -39.749 -4.372 -50.187 1.00 40.16 746 ASN A N 1
ATOM 5566 C CA . ASN A 1 746 ? -40.754 -3.962 -49.204 1.00 40.16 746 ASN A CA 1
ATOM 5567 C C . ASN A 1 746 ? -41.258 -5.157 -48.384 1.00 40.16 746 ASN A C 1
ATOM 5569 O O . ASN A 1 746 ? -41.798 -6.097 -48.962 1.00 40.16 746 ASN A O 1
ATOM 5573 N N . LEU A 1 747 ? -41.240 -5.038 -47.054 1.00 36.97 747 LEU A N 1
ATOM 5574 C CA . LEU A 1 747 ? -42.234 -5.645 -46.163 1.00 36.97 747 LEU A CA 1
ATOM 5575 C C . LEU A 1 747 ? -42.600 -4.620 -45.078 1.00 36.97 747 LEU A C 1
ATOM 5577 O O . LEU A 1 747 ? -41.726 -3.945 -44.538 1.00 36.97 747 LEU A O 1
ATOM 5581 N N . GLY A 1 748 ? -43.899 -4.452 -44.819 1.00 38.25 748 GLY A N 1
ATOM 5582 C CA . GLY A 1 748 ? -44.422 -3.420 -43.915 1.00 38.25 748 GLY A CA 1
ATOM 5583 C C . GLY A 1 748 ? -44.488 -3.855 -42.442 1.00 38.25 748 GLY A C 1
ATOM 5584 O O . GLY A 1 748 ? -44.465 -5.052 -42.154 1.00 38.25 748 GLY A O 1
ATOM 5585 N N . PRO A 1 749 ? -44.604 -2.902 -41.499 1.00 44.41 749 PRO A N 1
ATOM 5586 C CA . PRO A 1 749 ? -44.712 -3.205 -40.076 1.00 44.41 749 PRO A CA 1
ATOM 5587 C C . PRO A 1 749 ? -46.109 -3.735 -39.715 1.00 44.41 749 PRO A C 1
ATOM 5589 O O . PRO A 1 749 ? -47.112 -3.040 -39.880 1.00 44.41 749 PRO A O 1
ATOM 5592 N N . LEU A 1 750 ? -46.172 -4.945 -39.155 1.00 37.34 750 LEU A N 1
ATOM 5593 C CA . LEU A 1 750 ? -47.365 -5.436 -38.464 1.00 37.34 750 LEU A CA 1
ATOM 5594 C C . LEU A 1 750 ? -47.458 -4.795 -37.073 1.00 37.34 750 LEU A C 1
ATOM 5596 O O . LEU A 1 750 ? -46.561 -4.948 -36.247 1.00 37.34 750 LEU A O 1
ATOM 5600 N N . MET A 1 751 ? -48.561 -4.093 -36.810 1.00 38.62 751 MET A N 1
ATOM 5601 C CA . MET A 1 751 ? -48.894 -3.597 -35.474 1.00 38.62 751 MET A CA 1
ATOM 5602 C C . MET A 1 751 ? -49.368 -4.743 -34.573 1.00 38.62 751 MET A C 1
ATOM 5604 O O . MET A 1 751 ? -50.256 -5.503 -34.955 1.00 38.62 751 MET A O 1
ATOM 5608 N N . VAL A 1 752 ? -48.854 -4.799 -33.343 1.00 42.97 752 VAL A N 1
ATOM 5609 C CA . VAL A 1 752 ? -49.435 -5.568 -32.230 1.00 42.97 752 VAL A CA 1
ATOM 5610 C C . VAL A 1 752 ? -49.461 -4.647 -30.999 1.00 42.97 752 VAL A C 1
ATOM 5612 O O . VAL A 1 752 ? -48.432 -4.039 -30.697 1.00 42.97 752 VAL A O 1
ATOM 5615 N N . PRO A 1 753 ? -50.609 -4.465 -30.317 1.00 49.00 753 PRO A N 1
ATOM 5616 C CA . PRO A 1 753 ? -50.739 -3.495 -29.230 1.00 49.00 753 PRO A CA 1
ATOM 5617 C C . PRO A 1 753 ? -50.169 -4.005 -27.898 1.00 49.00 753 PRO A C 1
ATOM 5619 O O . PRO A 1 753 ? -50.174 -5.203 -27.615 1.00 49.00 753 PRO A O 1
ATOM 5622 N N . ALA A 1 754 ? -49.734 -3.073 -27.046 1.00 39.53 754 ALA A N 1
ATOM 5623 C CA . ALA A 1 754 ? -49.349 -3.360 -25.665 1.00 39.53 754 ALA A CA 1
ATOM 5624 C C . ALA A 1 754 ? -50.587 -3.536 -24.752 1.00 39.53 754 ALA A C 1
ATOM 5626 O O . ALA A 1 754 ? -51.601 -2.867 -24.971 1.00 39.53 754 ALA A O 1
ATOM 5627 N N . PRO A 1 755 ? -50.524 -4.393 -23.713 1.00 48.50 755 PRO A N 1
ATOM 5628 C CA . PRO A 1 755 ? -51.610 -4.554 -22.748 1.00 48.50 755 PRO A CA 1
ATOM 5629 C C . PRO A 1 755 ? -51.719 -3.347 -21.800 1.00 48.50 755 PRO A C 1
ATOM 5631 O O . PRO A 1 755 ? -50.713 -2.798 -21.351 1.00 48.50 755 PRO A O 1
ATOM 5634 N N . ALA A 1 756 ? -52.950 -2.953 -21.470 1.00 44.69 756 ALA A N 1
ATOM 5635 C CA . ALA A 1 756 ? -53.234 -1.847 -20.554 1.00 44.69 756 ALA A CA 1
ATOM 5636 C C . ALA A 1 756 ? -53.206 -2.286 -19.071 1.00 44.69 756 ALA A C 1
ATOM 5638 O O . ALA A 1 756 ? -53.567 -3.427 -18.769 1.00 44.69 756 ALA A O 1
ATOM 5639 N N . PRO A 1 757 ? -52.835 -1.397 -18.127 1.00 48.88 757 PRO A N 1
ATOM 5640 C CA . PRO A 1 757 ? -52.925 -1.676 -16.695 1.00 48.88 757 PRO A CA 1
ATOM 5641 C C . PRO A 1 757 ? -54.388 -1.658 -16.199 1.00 48.88 757 PRO A C 1
ATOM 5643 O O . PRO A 1 757 ? -55.200 -0.883 -16.712 1.00 48.88 757 PRO A O 1
ATOM 5646 N N . PRO A 1 758 ? -54.746 -2.471 -15.186 1.00 51.25 758 PRO A N 1
ATOM 5647 C CA . PRO A 1 758 ? -56.106 -2.526 -14.653 1.00 51.25 758 PRO A CA 1
ATOM 5648 C C . PRO A 1 758 ? -56.457 -1.274 -13.835 1.00 51.25 758 PRO A C 1
ATOM 5650 O O . PRO A 1 758 ? -55.668 -0.806 -13.015 1.00 51.25 758 PRO A O 1
ATOM 5653 N N . GLN A 1 759 ? -57.674 -0.756 -14.015 1.00 41.50 759 GLN A N 1
ATOM 5654 C CA . GLN A 1 759 ? -58.186 0.367 -13.226 1.00 41.50 759 GLN A CA 1
ATOM 5655 C C . GLN A 1 759 ? -58.697 -0.114 -11.859 1.00 41.50 759 GLN A C 1
ATOM 5657 O O . GLN A 1 759 ? -59.713 -0.802 -11.769 1.00 41.50 759 GLN A O 1
ATOM 5662 N N . GLY A 1 760 ? -57.992 0.269 -10.792 1.00 39.16 760 GLY A N 1
ATOM 5663 C CA . GLY A 1 760 ? -58.436 0.083 -9.410 1.00 39.16 760 GLY A CA 1
ATOM 5664 C C . GLY A 1 760 ? -59.545 1.072 -9.044 1.00 39.16 760 GLY A C 1
ATOM 5665 O O . GLY A 1 760 ? -59.384 2.282 -9.193 1.00 39.16 760 GLY A O 1
ATOM 5666 N N . ARG A 1 761 ? -60.678 0.549 -8.580 1.00 37.28 761 ARG A N 1
ATOM 5667 C CA . ARG A 1 761 ? -61.896 1.305 -8.267 1.00 37.28 761 ARG A CA 1
ATOM 5668 C C . ARG A 1 761 ? -61.784 2.039 -6.923 1.00 37.28 761 ARG A C 1
ATOM 5670 O O . ARG A 1 761 ? -61.447 1.429 -5.914 1.00 37.28 761 ARG A O 1
ATOM 5677 N N . LEU A 1 762 ? -62.123 3.329 -6.914 1.00 37.06 762 LEU A N 1
ATOM 5678 C CA . LEU A 1 762 ? -62.386 4.103 -5.696 1.00 37.06 762 LEU A CA 1
ATOM 5679 C C . LEU A 1 762 ? -63.834 3.862 -5.248 1.00 37.06 762 LEU A C 1
ATOM 5681 O O . LEU A 1 762 ? -64.757 4.225 -5.973 1.00 37.06 762 LEU A O 1
ATOM 5685 N N . ASP A 1 763 ? -64.030 3.321 -4.046 1.00 37.91 763 ASP A N 1
ATOM 5686 C CA . ASP A 1 763 ? -65.308 3.377 -3.326 1.00 37.91 763 ASP A CA 1
ATOM 5687 C C . ASP A 1 763 ? -65.107 4.174 -2.019 1.00 37.91 763 ASP A C 1
ATOM 5689 O O . ASP A 1 763 ? -64.062 4.091 -1.370 1.00 37.91 763 ASP A O 1
ATOM 5693 N N . LEU A 1 764 ? -66.093 5.001 -1.659 1.00 39.56 764 LEU A N 1
ATOM 5694 C CA . LEU A 1 764 ? -66.048 5.883 -0.486 1.00 39.56 764 LEU A CA 1
ATOM 5695 C C . LEU A 1 764 ? -66.199 5.096 0.824 1.00 39.56 764 LEU A C 1
ATOM 5697 O O . LEU A 1 764 ? -67.090 4.258 0.940 1.00 39.56 764 LEU A O 1
ATOM 5701 N N . ILE A 1 765 ? -65.452 5.496 1.859 1.00 36.44 765 ILE A N 1
ATOM 5702 C CA . ILE A 1 765 ? -65.830 5.261 3.261 1.00 36.44 765 ILE A CA 1
ATOM 5703 C C . ILE A 1 765 ? -65.838 6.605 3.999 1.00 36.44 765 ILE A C 1
ATOM 5705 O O . ILE A 1 765 ? -64.945 7.436 3.836 1.00 36.44 765 ILE A O 1
ATOM 5709 N N . THR A 1 766 ? -66.906 6.840 4.758 1.00 33.09 766 THR A N 1
ATOM 5710 C CA . THR A 1 766 ? -67.237 8.106 5.421 1.00 33.09 766 THR A CA 1
ATOM 5711 C C . THR A 1 766 ? -66.461 8.345 6.717 1.00 33.09 766 THR A C 1
ATOM 5713 O O . THR A 1 766 ? -66.120 7.419 7.447 1.00 33.09 766 THR A O 1
ATOM 5716 N N . VAL A 1 767 ? -66.250 9.625 7.039 1.00 40.31 767 VAL A N 1
ATOM 5717 C CA . VAL A 1 767 ? -65.688 10.084 8.317 1.00 40.31 767 VAL A CA 1
ATOM 5718 C C . VAL A 1 767 ? -66.811 10.441 9.293 1.00 40.31 767 VAL A C 1
ATOM 5720 O O . VAL A 1 767 ? -67.695 11.221 8.945 1.00 40.31 767 VAL A O 1
ATOM 5723 N N . THR A 1 768 ? -66.705 9.985 10.544 1.00 37.44 768 THR A N 1
ATOM 5724 C CA . THR A 1 768 ? -67.341 10.626 11.712 1.00 37.44 768 THR A CA 1
ATOM 5725 C C . THR A 1 768 ? -66.375 10.629 12.911 1.00 37.44 768 THR A C 1
ATOM 5727 O O . THR A 1 768 ? -65.727 9.607 13.139 1.00 37.44 768 THR A O 1
ATOM 5730 N N . PRO A 1 769 ? -66.248 11.737 13.672 1.00 56.12 769 PRO A N 1
ATOM 5731 C CA . PRO A 1 769 ? -65.263 11.896 14.753 1.00 56.12 769 PRO A CA 1
ATOM 5732 C C . PRO A 1 769 ? -65.856 11.685 16.160 1.00 56.12 769 PRO A C 1
ATOM 5734 O O . PRO A 1 769 ? -67.069 11.765 16.324 1.00 56.12 769 PRO A O 1
ATOM 5737 N N . TRP A 1 770 ? -65.005 11.552 17.190 1.00 31.48 770 TRP A N 1
ATOM 5738 C CA . TRP A 1 770 ? -65.351 11.754 18.616 1.00 31.48 770 TRP A CA 1
ATOM 5739 C C . TRP A 1 770 ? -64.196 12.492 19.365 1.00 31.48 770 TRP A C 1
ATOM 5741 O O . TRP A 1 770 ? -63.105 12.576 18.797 1.00 31.48 770 TRP A O 1
ATOM 5751 N N . PRO A 1 771 ? -64.417 13.132 20.544 1.00 50.94 771 PRO A N 1
ATOM 5752 C CA . PRO A 1 771 ? -63.807 14.451 20.821 1.00 50.94 771 PRO A CA 1
ATOM 5753 C C . PRO A 1 771 ? -62.977 14.616 22.127 1.00 50.94 771 PRO A C 1
ATOM 5755 O O . PRO A 1 771 ? -62.985 13.755 23.001 1.00 50.94 771 PRO A O 1
ATOM 5758 N N . GLY A 1 772 ? -62.346 15.798 22.280 1.00 36.12 772 GLY A N 1
ATOM 5759 C CA . GLY A 1 772 ? -61.624 16.289 23.480 1.00 36.12 772 GLY A CA 1
ATOM 5760 C C . GLY A 1 772 ? -60.206 16.795 23.135 1.00 36.12 772 GLY A C 1
ATOM 5761 O O . GLY A 1 772 ? -59.421 16.009 22.626 1.00 36.12 772 GLY A O 1
ATOM 5762 N N . ALA A 1 773 ? -59.770 18.061 23.266 1.00 34.94 773 ALA A N 1
ATOM 5763 C CA . ALA A 1 773 ? -60.269 19.278 23.939 1.00 34.94 773 ALA A CA 1
ATOM 5764 C C . ALA A 1 773 ? -60.137 19.246 25.490 1.00 34.94 773 ALA A C 1
ATOM 5766 O O . ALA A 1 773 ? -60.702 18.347 26.099 1.00 34.94 773 ALA A O 1
ATOM 5767 N N . GLN A 1 774 ? -59.459 20.172 26.205 1.00 42.09 774 GLN A N 1
ATOM 5768 C CA . GLN A 1 774 ? -58.715 21.403 25.824 1.00 42.09 774 GLN A CA 1
ATOM 5769 C C . GLN A 1 774 ? -57.371 21.611 26.641 1.00 42.09 774 GLN A C 1
ATOM 5771 O O . GLN A 1 774 ? -56.622 20.640 26.682 1.00 42.09 774 GLN A O 1
ATOM 5776 N N . PRO A 1 775 ? -56.923 22.801 27.154 1.00 54.84 775 PRO A N 1
ATOM 5777 C CA . PRO A 1 775 ? -55.781 23.507 26.527 1.00 54.84 775 PRO A CA 1
ATOM 5778 C C . PRO A 1 775 ? -54.709 24.143 27.470 1.00 54.84 775 PRO A C 1
ATOM 5780 O O . PRO A 1 775 ? -54.846 24.162 28.689 1.00 54.84 775 PRO A O 1
ATOM 5783 N N . GLY A 1 776 ? -53.725 24.837 26.867 1.00 34.50 776 GLY A N 1
ATOM 5784 C CA . GLY A 1 776 ? -52.918 25.908 27.497 1.00 34.50 776 GLY A CA 1
ATOM 5785 C C . GLY A 1 776 ? -51.493 25.501 27.916 1.00 34.50 776 GLY A C 1
ATOM 5786 O O . GLY A 1 776 ? -51.242 24.328 28.151 1.00 34.50 776 GLY A O 1
ATOM 5787 N N . VAL A 1 777 ? -50.494 26.394 28.010 1.00 37.16 777 VAL A N 1
ATOM 5788 C CA . VAL A 1 777 ? -50.400 27.860 27.774 1.00 37.16 777 VAL A CA 1
ATOM 5789 C C . VAL A 1 777 ? -48.988 28.164 27.199 1.00 37.16 777 VAL A C 1
ATOM 5791 O O . VAL A 1 777 ? -48.047 27.468 27.578 1.00 37.16 777 VAL A O 1
ATOM 5794 N N . PRO A 1 778 ? -48.786 29.143 26.287 1.00 61.62 778 PRO A N 1
ATOM 5795 C CA . PRO A 1 778 ? -47.498 29.341 25.600 1.00 61.62 778 PRO A CA 1
ATOM 5796 C C . PRO A 1 778 ? -46.525 30.343 26.267 1.00 61.62 778 PRO A C 1
ATOM 5798 O O . PRO A 1 778 ? -46.936 31.179 27.069 1.00 61.62 778 PRO A O 1
ATOM 5801 N N . ARG A 1 779 ? -45.278 30.345 25.754 1.00 47.00 779 ARG A N 1
ATOM 5802 C CA . ARG A 1 779 ? -44.148 31.293 25.952 1.00 47.00 779 ARG A CA 1
ATOM 5803 C C . ARG A 1 779 ? -43.287 31.128 27.219 1.00 47.00 779 ARG A C 1
ATOM 5805 O O . ARG A 1 779 ? -43.659 31.580 28.298 1.00 47.00 779 ARG A O 1
ATOM 5812 N N . ARG A 1 780 ? -42.018 30.766 27.014 1.00 45.47 780 ARG A N 1
ATOM 5813 C CA . ARG A 1 780 ? -41.030 31.747 26.517 1.00 45.47 780 ARG A CA 1
ATOM 5814 C C . ARG A 1 780 ? -40.332 31.211 25.273 1.00 45.47 780 ARG A C 1
ATOM 5816 O O . ARG A 1 780 ? -40.481 29.995 25.043 1.00 45.47 780 ARG A O 1
#

Radius of gyration: 42.3 Å; chains: 1; bounding box: 110×126×128 Å

Foldseek 3Di:
DDDDDDDDDDDDDDDDDDDDDPPDDDDDDDPPPDPPVPAPLVQADEPACFFQPDQDPVNLLSHAHNYPDQDDQNWGTHPAWKKALLNQQQAPPGRGRIGRPRCSVVVPVRPGPDRPSVQPMDTHGDDDPPPPPFDLPQADAPQVFFQVDQDDVNLQRHAHNHPDQDDPNFGGHRAWKKALQNAALFQVDGRRRIHGDRSSVVHRPVGDPDRLQRIWTWTDDPSHTDIDRPVPSPDDDPDDDDDDDDDDPCQPQLQDDFQDPVQLVQADEDQCFFQPDQDDVNLQRHAHNYPDCDDLNWGGHRAWKKALLNADQFPLDRRGRIGGRRCSRPVCVRPGPDGPSSQAMDTHTPVPDDDDPPFAAPLADADCAAQQPDQDPVNLLRHAGNDPDQDDLNFGTGRAWKKALVNAAQADPDTGRIHGDRCSRRVCSRPGPDGPSLQPMWTWGDDPSHTDTHDDNDDRVRDDDDDPDDDDPDDQQDAAEAFGWQDAPPDDGHNHHDPQWHFADPDRGTTGTDGPDDDDDDDDDPDDCPQQFQPFCCVVQVNAWFDRPVNHDFWIFEAAPDPRHDPLNPPFDDHPDRPGTGTGGSPPPPPDDDDDDDDDDDDDDDDPVVVVVVVVVVVVVVVVVVVVVVVPDDDDDDDDDDDDDDDDDDDDDDDDDDDDDDDDDDDDDDDDDDDPDVQCLQPVPPPSDRDPVSNCVSVVPDDDDDDDDDDDDDDDDDDDDDDDDDDDDDDDDDDDDDDDDDDDDDDDDDDDDDDDDDDDDDDDDDDDDDDDDDDDDDDD

InterPro domains:
  IPR000254 Cellulose-binding domain [PF00734] (484-510)
  IPR000254 Cellulose-binding domain [PS51164] (478-514)
  IPR000254 Cellulose-binding domain [SM00236] (481-514)
  IPR002048 EF-hand domain [PS50222] (670-705)
  IPR018247 EF-Hand 1, calcium-binding site [PS00018] (683-695)
  IPR035971 Cellulose-binding domain superfamily [SSF57180] (484-513)

Sequence (780 aa):
MIALRPRPPPLAAALFTAVSLQVAAAALPSLGQNWWQKRNVSCLQPAPTGCSALQDEKSCLGAFDGSSAREVQGLRVRGEPCAWCGGGVCHSNSTSVCEPFDFLVRGEGTAFTSFTARTAYRVASCGVTLPTYYNFACLQNESSGCPSLKDAYSCLSARDGRNMTSLFGLKVQGQPCVWCGGVPCHASDSDVLCEPFDFAASASPQDAFPTRRNLRMGICRNEKPASAMLEGIALFTPGYFPPPVGKGLLVPHWVPSHPTEEQMTCLGFSLGGCSALQDADSCLSHRDGGSQATRDGLKVRGEPCVWCGGGACTSGNLYSKCEPFDYVMMGEGTAFTTFFAKDAFSVASCQGSIRKPPFDYECLTKAKTACKEITDPVECLSSTDGSNITRMQGLLVANQPCIWCGGHSCHSGRFTKCEAFDWAVNGEGRAFDQFYAKLTFTMAACTEQQPYPHNYFGPTNETPGVPKWHWHPNPRLAPVVPGGQCGGALWRGSVECQGGYACTPVNGSYSYCALTGTEAPFPAPTSPPVLRLGEDCYEACGNQGGVCSWCGPELACCRFGWPSDPPECRGVHGYTAKWRHECISRRNSANDTSVIGGAVPGAPMGPFWLFFTLAALCCLLPLLLWYLHSIGCGQRERRQHRKTRSISQSSDSDLEDSEGSQSGKDVPLVSRSSGDDLFDLIDANHDGIITEEEYNRAMGAAPAAPVSTMVVGQPVMTQAVPRSPTVAPTLVGPMIPPPPRASAANLGPLMVPAPAPPQGRLDLITVTPWPGAQPGVPRR

Secondary structure (DSSP, 8-state):
--------PPP--------------PPPP-----SGGGS--TTPEEETT-GGG--SHHHHHTEEE--S-SEETTEE-TTSBEEE-TTS-SSTT---SEEEHHHHHH-BTTTBS--TTTTT-EE--S-----TT---TTSEEETT-GGG--SHHHHHHEEE--S-SEETTEE-TTPBEEE-SSS-SSTT-TT--EEEHHHHHH--TTS--S-GGG-EEEEEETTEEEEEEGGG-S---TT-PPP----S----TTSPPPPPSGGGTT-EEETT-GGG--SHHHHHTEEE--S-SEETTEE-TTPBEEE-TTS-SBTTBTT-SEEEHHHHHH-BTTTBS-BTTTTS-EE--SS-SPPPPSSB-TTPEEPSS-GGG---HHHHHTEE---S-SEETTEE-TTPBEEE-TTS-SBSSS--SEEEHHHHHH-BTTTBS-BTTTTT-EEEEEETTEEEEE------S--S-----------PPPPBPTT-EEESTT--S--PBPTTEEEEEEETTEEEEEES----------------BTSB-TTTTTS--EE-TTT-TTEEEE-TT-TTS-GGGTT----S-SSS-EEEE-GGG-S---------------STHHHHHHHHHHHHHHHHHHHHHHTS---------------------------------------------TTTTT-SS-SS---HHHHHHHTT-PPPPPPPP---------------------------PPPPPPPP---PPPP-PPPPPP-PPP------------------